Protein AF-A0A928J3Y3-F1 (afdb_monomer_lite)

Secondary structure (DSSP, 8-state):
--S-----------------------------EEEE-TTS-B-SEEETTS--EEEE-S--TT-EEEEEETT-GGG-EEEEEEB--SS----TT--PBPTT--EEGGGSEEE-GGGTT-SS--SEEEEEEEE-SS--SSS----EEEEEEEEP-SEEES-SEE-TT---EEEE-----SSSEEEEEEEE--TTPPPTTB--SEEEE--SSEEE-SB-HHHHTSS--THHHHHHHHHTS-GGGBSBPPSEEEEEEEEEEES-SSB-----EEEEEEE--SEEES-SEEETT---EEEEPTT--TTEEEEEEE--SS--TTT--SEEEEPPHHHHHHTEEEGGGSEEPTT-SS-SSPPSEEEEEEEEE-SSSSSP--EEEEEEEEEEE-PPPPPPSEEEEEES-SSS-B--EEEEEE--TTGGG-TTT---EEEEEEE-SSSB-TTB--S-EEE--SSEEEEEEPTTBBPPTT--EEEEEEEETTEE-S--EEEEPPGGGTT-----SEEEEEEEEB---B-SSTTSHHHHHHHHHHHHHHHH-TT-S-EEE-S--BSS--HHHHHHHHHHHHHHT-SS-EEE---SGGGB-TTSTTPBPS-HHHHHHHHHHHHHHHHHHTT-TTS---SSSS-EEEEETTEEEEE---SSSSSSEEE-HHHHHHHHHHTTTT-BTTBPPEEE-SSBPTTTSTTSSTTT--B-EEESHHHHHHHHHH-----TTTT-HHHHHHHHH-TT-EEEE-SS-B-TTSTTSB--SSS-S-TTSS-B-TTSPBSSTT---SEEEE--BSS-EEE-TT-SS---EEETT--EEEEEEEESSEEEEEEEETTTTEEEEEEEEEEE--TT----S------SB-TTT--BPPPPS----S-TT-SB-TTT--B---PPP-BSSTT-SBBTT-SS-B------------SS--B-TTT--B-------BSSTT-SSBTT--SSPPPPSS-S--TT---SB-TTT-PBPPPPS----SS-SS--B-TTT--B-PPPPP-BSSTT-SBBTT-SS-B---SS---B-PPEEEE---SSS--EEEEEBTTT--EEEE-PPP--S-------------------------------------------------------

Radius of gyration: 44.33 Å; chains: 1; bounding box: 114×104×156 Å

Sequence (1132 aa):
MKRLFSALLCLLMLTPLIALLPFEAAAQSTVKFTVADKNGNATTTFVYGEPIMITPLVGEGADWIGIAPKGRVSYGSVRHKRIAAGSKDSRPGGNGLGLNVPFDLRTGAAVETRFAQYADIYPGDWTIFWCKGGGVAKDYDTTSTIDITVTKGPMTVNKTEFDYGEPILITAKAKENPTYKSWYGIVPDVSGAPKYSHGTIINRTADGTEDDLRDYSDALSGTVNNNTTKWAEYFGISKKQLLCLPAGTYWLVYCEDSQTVNGGASVTHKIQIKIKAAFTTNKSVYSYGEAINVNIGAGLEVGDHIFIAPKDPDLEVTYNSIRWQTLTAANLSAGSFNIAESKTTSNYPDLWNLPPGEYSLFVTYAPDGTAPKKNHGTRVDITISGDIPDAPIGITYTLKDKTTGSAGGRVTVSIDPNEVNDVYNLPTHVILYWGDENGKLADYTYISLYKVTGATVEIDLADVMVIPEEATRLMACCYNGAGVSEGLISVNLPADRTKVPDKGDLITSFQIVSDVHSQETQTHKYNQRIAQMLADIKMVDPNSVGIFAAGDSVNDGWVEEYENLYALWEQSGLSAPFFMATGNHEWKIGDIDNSYTSDYEREKDRFITYANKFLIAGGYEENVITNGKPYYDLWVNGFHYIFLASEAPITHAYFSDAQLSWLREKLAEDRDQNRPSFILLHQQLYNVVDGAMPIQDWDGVIAGDANYAAWKSSGVWKTRGLYEGPFREILSDFPEAMLFSGHSHWDMTDRHNIYDPDNPTDINDNPRDGQGNLLYTELLPNYVFNTASVAYLVSGVNDEAGLSYSNWSSSKGYYIRVYENCIEIWGRDFSTAQWVPNAMYRIGLDLSSCDHANTADCACVCKDCGDTLTPSEDHDTNYACDTHCKNCGEAVEHAAHTGEKICSTTCKYNCGTVLSNTPAHNIATPCTDTVCPVCNEMVIPVAHTGKKACSTICIYGCEIPLIPTQNHIGLHDCSVVCKNCGEPKLPESAHSINVYCRDTACYLCGATVNPLPHVGAYACSTVCKYGCGGVVTPTSEHDYGAWESVKLPTATTSGEQKHTCAVCHKVEKETLPPISENTTDTPNANNGTQTGATDQKDGNIGLVIGIVLGAVAVLGGAGFAVYWFVIKKRKT

Structure (mmCIF, N/CA/C/O backbone):
data_AF-A0A928J3Y3-F1
#
_entry.id   AF-A0A928J3Y3-F1
#
loop_
_atom_site.group_PDB
_atom_site.id
_atom_site.type_symbol
_atom_site.label_atom_id
_atom_site.label_alt_id
_atom_site.label_comp_id
_atom_site.label_asym_id
_atom_site.label_entity_id
_atom_site.label_seq_id
_atom_site.pdbx_PDB_ins_code
_atom_site.Cartn_x
_atom_site.Cartn_y
_atom_site.Cartn_z
_atom_site.occupancy
_atom_site.B_iso_or_equiv
_atom_site.auth_seq_id
_atom_site.auth_comp_id
_atom_site.auth_asym_id
_atom_site.auth_atom_id
_atom_site.pdbx_PDB_model_num
ATOM 1 N N . MET A 1 1 ? -19.564 -64.244 50.087 1.00 32.97 1 MET A N 1
ATOM 2 C CA . MET A 1 1 ? -18.673 -64.636 48.972 1.00 32.97 1 MET A CA 1
ATOM 3 C C . MET A 1 1 ? -18.973 -63.759 47.756 1.00 32.97 1 MET A C 1
ATOM 5 O O . MET A 1 1 ? -19.897 -64.070 47.028 1.00 32.97 1 MET A O 1
ATOM 9 N N . LYS A 1 2 ? -18.321 -62.618 47.518 1.00 37.47 2 LYS A N 1
ATOM 10 C CA . LYS A 1 2 ? -17.367 -61.846 48.340 1.00 37.47 2 LYS A CA 1
ATOM 11 C C . LYS A 1 2 ? -17.946 -60.417 48.501 1.00 37.47 2 LYS A C 1
ATOM 13 O O . LYS A 1 2 ? -18.468 -59.913 47.521 1.00 37.47 2 LYS A O 1
ATOM 18 N N . ARG A 1 3 ? -17.900 -59.662 49.608 1.00 46.25 3 ARG A N 1
ATOM 19 C CA . ARG A 1 3 ? -17.717 -59.904 51.060 1.00 46.25 3 ARG A CA 1
ATOM 20 C C . ARG A 1 3 ? -17.034 -61.210 51.477 1.00 46.25 3 ARG A C 1
ATOM 22 O O . ARG A 1 3 ? -17.712 -62.235 51.601 1.00 46.25 3 ARG A O 1
ATOM 29 N N . LEU A 1 4 ? -15.713 -61.136 51.653 1.00 34.66 4 LEU A N 1
ATOM 30 C CA . LEU A 1 4 ? -14.854 -61.870 52.601 1.00 34.66 4 LEU A CA 1
ATOM 31 C C . LEU A 1 4 ? -13.410 -61.346 52.406 1.00 34.66 4 LEU A C 1
ATOM 33 O O . LEU A 1 4 ? -12.969 -61.417 51.268 1.00 34.66 4 LEU A O 1
ATOM 37 N N . PHE A 1 5 ? -12.741 -60.886 53.480 1.00 32.59 5 PHE A N 1
ATOM 38 C CA . PHE A 1 5 ? -11.272 -60.848 53.726 1.00 32.59 5 PHE A CA 1
ATOM 39 C C . PHE A 1 5 ? -10.331 -60.195 52.667 1.00 32.59 5 PHE A C 1
ATOM 41 O O . PHE A 1 5 ? -10.496 -60.382 51.471 1.00 32.59 5 PHE A O 1
ATOM 48 N N . SER A 1 6 ? -9.294 -59.415 53.004 1.00 33.12 6 SER A N 1
ATOM 49 C CA . SER A 1 6 ? -8.648 -59.050 54.287 1.00 33.12 6 SER A CA 1
ATOM 50 C C . SER A 1 6 ? -8.252 -57.555 54.248 1.00 33.12 6 SER A C 1
ATOM 52 O O . SER A 1 6 ? -8.064 -57.026 53.161 1.00 33.12 6 SER A O 1
ATOM 54 N N . ALA A 1 7 ? -8.111 -56.778 55.329 1.00 38.84 7 ALA A N 1
ATOM 55 C CA . ALA A 1 7 ? -8.121 -57.055 56.774 1.00 38.84 7 ALA A CA 1
ATOM 56 C C . ALA A 1 7 ? -6.951 -57.901 57.328 1.00 38.84 7 ALA A C 1
ATOM 58 O O . ALA A 1 7 ? -7.186 -58.852 58.061 1.00 38.84 7 ALA A O 1
ATOM 59 N N . LEU A 1 8 ? -5.721 -57.569 56.915 1.00 31.78 8 LEU A N 1
ATOM 60 C CA . LEU A 1 8 ? -4.376 -57.818 57.494 1.00 31.78 8 LEU A CA 1
ATOM 61 C C . LEU A 1 8 ? -3.388 -57.253 56.438 1.00 31.78 8 LEU A C 1
ATOM 63 O O . LEU A 1 8 ? -3.712 -57.315 55.255 1.00 31.78 8 LEU A O 1
ATOM 67 N N . LEU A 1 9 ? -2.232 -56.645 56.719 1.00 32.09 9 LEU A N 1
ATOM 68 C CA . LEU A 1 9 ? -1.318 -56.646 57.873 1.00 32.09 9 LEU A CA 1
ATOM 69 C C . LEU A 1 9 ? -0.880 -55.169 58.092 1.00 32.09 9 LEU A C 1
ATOM 71 O O . LEU A 1 9 ? -0.554 -54.492 57.125 1.00 32.09 9 LEU A O 1
ATOM 75 N N . CYS A 1 10 ? -1.070 -54.529 59.248 1.00 30.53 10 CYS A N 1
ATOM 76 C CA . CYS A 1 10 ? -0.215 -54.586 60.446 1.00 30.53 10 CYS A CA 1
ATOM 77 C C . CYS A 1 10 ? 1.279 -54.288 60.196 1.00 30.53 10 CYS A C 1
ATOM 79 O O . CYS A 1 10 ? 1.978 -55.142 59.670 1.00 30.53 10 CYS A O 1
ATOM 81 N N . LEU A 1 11 ? 1.749 -53.122 60.664 1.00 26.41 11 LEU A N 1
ATOM 82 C CA . LEU A 1 11 ? 2.808 -52.868 61.676 1.00 26.41 11 LEU A CA 1
ATOM 83 C C . LEU A 1 11 ? 2.704 -51.341 62.011 1.00 26.41 11 LEU A C 1
ATOM 85 O O . LEU A 1 11 ? 2.375 -50.564 61.123 1.00 26.41 11 LEU A O 1
ATOM 89 N N . LEU A 1 12 ? 2.666 -50.855 63.266 1.00 31.91 12 LEU A N 1
ATOM 90 C CA . LEU A 1 12 ? 3.747 -50.737 64.273 1.00 31.91 12 LEU A CA 1
ATOM 91 C C . LEU A 1 12 ? 4.939 -49.902 63.747 1.00 31.91 12 LEU A C 1
ATOM 93 O O . LEU A 1 12 ? 5.508 -50.277 62.733 1.00 31.91 12 LEU A O 1
ATOM 97 N N . MET A 1 13 ? 5.407 -48.806 64.369 1.00 30.36 13 MET A N 1
ATOM 98 C CA . MET A 1 13 ? 5.067 -48.090 65.630 1.00 30.36 13 MET A CA 1
ATOM 99 C C . MET A 1 13 ? 5.256 -46.551 65.401 1.00 30.36 13 MET A C 1
ATOM 101 O O . MET A 1 13 ? 5.516 -46.172 64.266 1.00 30.36 13 MET A O 1
ATOM 105 N N . LEU A 1 14 ? 5.156 -45.577 66.328 1.00 29.78 14 LEU A N 1
ATOM 106 C CA . LEU A 1 14 ? 5.019 -45.503 67.800 1.00 29.78 14 LEU A CA 1
ATOM 107 C C . LEU A 1 14 ? 4.028 -44.384 68.216 1.00 29.78 14 LEU A C 1
ATOM 109 O O . LEU A 1 14 ? 3.810 -43.428 67.481 1.00 29.78 14 LEU A O 1
ATOM 113 N N . THR A 1 15 ? 3.581 -44.427 69.476 1.00 40.28 15 THR A N 1
ATOM 114 C CA . THR A 1 15 ? 3.462 -43.236 70.353 1.00 40.28 15 THR A CA 1
ATOM 115 C C . THR A 1 15 ? 4.453 -43.390 71.513 1.00 40.28 15 THR A C 1
ATOM 117 O O . THR A 1 15 ? 4.740 -44.536 71.874 1.00 40.28 15 THR A O 1
ATOM 120 N N . PRO A 1 16 ? 4.930 -42.305 72.151 1.00 46.09 16 PRO A N 1
ATOM 121 C CA . PRO A 1 16 ? 4.610 -42.175 73.585 1.00 46.09 16 PRO A CA 1
ATOM 122 C C . PRO A 1 16 ? 4.468 -40.736 74.146 1.00 46.09 16 PRO A C 1
ATOM 124 O O . PRO A 1 16 ? 5.203 -39.846 73.748 1.00 46.09 16 PRO A O 1
ATOM 127 N N . LEU A 1 17 ? 3.606 -40.615 75.173 1.00 35.31 17 LEU A N 1
ATOM 128 C CA . LEU A 1 17 ? 3.596 -39.670 76.323 1.00 35.31 17 LEU A CA 1
ATOM 129 C C . LEU A 1 17 ? 3.557 -38.134 76.038 1.00 35.31 17 LEU A C 1
ATOM 131 O O . LEU A 1 17 ? 4.383 -37.609 75.310 1.00 35.31 17 LEU A O 1
ATOM 135 N N . ILE A 1 18 ? 2.560 -37.353 76.508 1.00 36.44 18 ILE A N 1
ATOM 136 C CA . ILE A 1 18 ? 2.183 -36.986 77.912 1.00 36.44 18 ILE A CA 1
ATOM 137 C C . ILE A 1 18 ? 3.250 -36.049 78.526 1.00 36.44 18 ILE A C 1
ATOM 139 O O . ILE A 1 18 ? 4.414 -36.423 78.559 1.00 36.44 18 ILE A O 1
ATOM 143 N N . ALA A 1 19 ? 2.962 -34.819 78.989 1.00 31.48 19 ALA A N 1
ATOM 144 C CA . ALA A 1 19 ? 1.965 -34.355 79.986 1.00 31.48 19 ALA A CA 1
ATOM 145 C C . ALA A 1 19 ? 1.705 -32.813 79.851 1.00 31.48 19 ALA A C 1
ATOM 147 O O . ALA A 1 19 ? 2.399 -32.184 79.062 1.00 31.48 19 ALA A O 1
ATOM 148 N N . LEU A 1 20 ? 0.797 -32.096 80.551 1.00 31.33 20 LEU A N 1
ATOM 149 C CA . LEU A 1 20 ? -0.175 -32.377 81.637 1.00 31.33 20 LEU A CA 1
ATOM 150 C C . LEU A 1 20 ? -1.353 -31.343 81.617 1.00 31.33 20 LEU A C 1
ATOM 152 O O . LEU A 1 20 ? -1.390 -30.456 80.773 1.00 31.33 20 LEU A O 1
ATOM 156 N N . LEU A 1 21 ? -2.312 -31.487 82.542 1.00 35.94 21 LEU A N 1
ATOM 157 C CA . LEU A 1 21 ? -3.570 -30.716 82.752 1.00 35.94 21 LEU A CA 1
ATOM 158 C C . LEU A 1 21 ? -3.351 -29.432 83.624 1.00 35.94 21 LEU A C 1
ATOM 160 O O . LEU A 1 21 ? -2.241 -29.329 84.151 1.00 35.94 21 LEU A O 1
ATOM 164 N N . PRO A 1 22 ? -4.325 -28.492 83.862 1.00 47.50 22 PRO A N 1
ATOM 165 C CA . PRO A 1 22 ? -5.793 -28.679 83.875 1.00 47.50 22 PRO A CA 1
ATOM 166 C C . PRO A 1 22 ? -6.716 -27.513 83.389 1.00 47.50 22 PRO A C 1
ATOM 168 O O . PRO A 1 22 ? -6.290 -26.544 82.774 1.00 47.50 22 PRO A O 1
ATOM 171 N N . PHE A 1 23 ? -8.015 -27.688 83.679 1.00 33.81 23 PHE A N 1
ATOM 172 C CA . PHE A 1 23 ? -9.190 -26.807 83.526 1.00 33.81 23 PHE A CA 1
ATOM 173 C C . PHE A 1 23 ? -9.047 -25.362 84.052 1.00 33.81 23 PHE A C 1
ATOM 175 O O . PHE A 1 23 ? -8.507 -25.169 85.135 1.00 33.81 23 PHE A O 1
ATOM 182 N N . GLU A 1 24 ? -9.748 -24.409 83.416 1.00 30.59 24 GLU A N 1
ATOM 183 C CA . GLU A 1 24 ? -11.031 -23.883 83.942 1.00 30.59 24 GLU A CA 1
ATOM 184 C C . GLU A 1 24 ? -11.889 -23.227 82.835 1.00 30.59 24 GLU A C 1
ATOM 186 O O . GLU A 1 24 ? -11.471 -23.195 81.677 1.00 30.59 24 GLU A O 1
ATOM 191 N N . ALA A 1 25 ? -13.130 -22.821 83.142 1.00 35.59 25 ALA A N 1
ATOM 192 C CA . ALA A 1 25 ? -14.163 -22.529 82.138 1.00 35.59 25 ALA A CA 1
ATOM 193 C C . ALA A 1 25 ? -14.814 -21.140 82.279 1.00 35.59 25 ALA A C 1
ATOM 195 O O . ALA A 1 25 ? -15.161 -20.711 83.377 1.00 35.59 25 ALA A O 1
ATOM 196 N N . ALA A 1 26 ? -15.091 -20.497 81.141 1.00 27.92 26 ALA A N 1
ATOM 197 C CA . ALA A 1 26 ? -15.987 -19.346 81.024 1.00 27.92 26 ALA A CA 1
ATOM 198 C C . ALA A 1 26 ? -16.687 -19.365 79.653 1.00 27.92 26 ALA A C 1
ATOM 200 O O . ALA A 1 26 ? -16.089 -19.764 78.655 1.00 27.92 26 ALA A O 1
ATOM 201 N N . ALA A 1 27 ? -17.952 -18.941 79.595 1.00 43.56 27 ALA A N 1
ATOM 202 C CA . ALA A 1 27 ? -18.722 -18.877 78.354 1.00 43.56 27 ALA A CA 1
ATOM 203 C C . ALA A 1 27 ? -18.826 -17.432 77.847 1.00 43.56 27 ALA A C 1
ATOM 205 O O . ALA A 1 27 ? -19.405 -16.591 78.532 1.00 43.56 27 ALA A O 1
ATOM 206 N N . GLN A 1 28 ? -18.332 -17.158 76.635 1.00 31.28 28 GLN A N 1
ATOM 207 C CA . GLN A 1 28 ? -18.607 -15.915 75.904 1.00 31.28 28 GLN A CA 1
ATOM 208 C C . GLN A 1 28 ? -18.465 -16.110 74.382 1.00 31.28 28 GLN A C 1
ATOM 210 O O . GLN A 1 28 ? -17.497 -16.700 73.915 1.00 31.28 28 GLN A O 1
ATOM 215 N N . SER A 1 29 ? -19.468 -15.625 73.639 1.00 39.84 29 SER A N 1
ATOM 216 C CA . SER A 1 29 ? -19.492 -15.339 72.188 1.00 39.84 29 SER A CA 1
ATOM 217 C C . SER A 1 29 ? -18.656 -16.225 71.242 1.00 39.84 29 SER A C 1
ATOM 219 O O . SER A 1 29 ? -17.479 -15.964 70.999 1.00 39.84 29 SER A O 1
ATOM 221 N N . THR A 1 30 ? -19.308 -17.176 70.562 1.00 55.41 30 THR A N 1
ATOM 222 C CA . THR A 1 30 ? -18.744 -17.859 69.384 1.00 55.41 30 THR A CA 1
ATOM 223 C C . THR A 1 30 ? -18.608 -16.893 68.203 1.00 55.41 30 THR A C 1
ATOM 225 O O . THR A 1 30 ? -19.572 -16.650 67.473 1.00 55.41 30 THR A O 1
ATOM 228 N N . VAL A 1 31 ? -17.411 -16.347 68.007 1.00 66.75 31 VAL A N 1
ATOM 229 C CA . VAL A 1 31 ? -17.061 -15.517 66.847 1.00 66.75 31 VAL A CA 1
ATOM 230 C C . VAL A 1 31 ? -17.029 -16.389 65.583 1.00 66.75 31 VAL A C 1
ATOM 232 O O . VAL A 1 31 ? -16.233 -17.319 65.487 1.00 66.75 31 VAL A O 1
ATOM 235 N N . LYS A 1 32 ? -17.906 -16.106 64.610 1.00 79.31 32 LYS A N 1
ATOM 236 C CA . LYS A 1 32 ? -18.075 -16.933 63.395 1.00 79.31 32 LYS A CA 1
ATOM 237 C C . LYS A 1 32 ? -17.040 -16.704 62.283 1.00 79.31 32 LYS A C 1
ATOM 239 O O . LYS A 1 32 ? -17.008 -17.472 61.322 1.00 79.31 32 LYS A O 1
ATOM 244 N N . PHE A 1 33 ? -16.214 -15.664 62.380 1.00 86.25 33 PHE A N 1
ATOM 245 C CA . PHE A 1 33 ? -15.235 -15.280 61.359 1.00 86.25 33 PHE A CA 1
ATOM 246 C C . PHE A 1 33 ? -14.000 -14.627 61.994 1.00 86.25 33 PHE A C 1
ATOM 248 O O . PHE A 1 33 ? -14.145 -13.871 62.951 1.00 86.25 33 PHE A O 1
ATOM 255 N N . THR A 1 34 ? -12.799 -14.876 61.466 1.00 89.31 34 THR A N 1
ATOM 256 C CA . THR A 1 34 ? -11.608 -14.085 61.836 1.00 89.31 34 THR A CA 1
ATOM 257 C C . THR A 1 34 ? -11.412 -12.897 60.899 1.00 89.31 34 THR A C 1
ATOM 259 O O . THR A 1 34 ? -11.923 -12.881 59.776 1.00 89.31 34 THR A O 1
ATOM 262 N N . VAL A 1 35 ? -10.657 -11.910 61.385 1.00 89.81 35 VAL A N 1
ATOM 263 C CA . VAL A 1 35 ? -10.264 -10.683 60.684 1.00 89.81 35 VAL A CA 1
ATOM 264 C C . VAL A 1 35 ? -8.741 -10.559 60.783 1.00 89.81 35 VAL A C 1
ATOM 266 O O . VAL A 1 35 ? -8.188 -10.687 61.878 1.00 89.81 35 VAL A O 1
ATOM 269 N N . ALA A 1 36 ? -8.067 -10.364 59.651 1.00 89.00 36 ALA A N 1
ATOM 270 C CA . ALA A 1 36 ? -6.611 -10.363 59.541 1.00 89.00 36 ALA A CA 1
ATOM 271 C C . ALA A 1 36 ? -6.096 -9.403 58.453 1.00 89.00 36 ALA A C 1
ATOM 273 O O . ALA A 1 36 ? -6.847 -8.988 57.569 1.00 89.00 36 ALA A O 1
ATOM 274 N N . ASP A 1 37 ? -4.806 -9.068 58.515 1.00 83.81 37 ASP A N 1
ATOM 275 C CA . ASP A 1 37 ? -4.095 -8.332 57.464 1.00 83.81 37 ASP A CA 1
ATOM 276 C C . ASP A 1 37 ? -3.830 -9.204 56.214 1.00 83.81 37 ASP A C 1
ATOM 278 O O . ASP A 1 37 ? -4.110 -10.407 56.188 1.00 83.81 37 ASP A O 1
ATOM 282 N N . LYS A 1 38 ? -3.228 -8.609 55.172 1.00 77.69 38 LYS A N 1
ATOM 283 C CA . LYS A 1 38 ? -2.804 -9.318 53.947 1.00 77.69 38 LYS A CA 1
ATOM 284 C C . LYS A 1 38 ? -1.804 -10.466 54.168 1.00 77.69 38 LYS A C 1
ATOM 286 O O . LYS A 1 38 ? -1.609 -11.267 53.260 1.00 77.69 38 LYS A O 1
ATOM 291 N N . ASN A 1 39 ? -1.180 -10.549 55.344 1.00 80.12 39 ASN A N 1
ATOM 292 C CA . ASN A 1 39 ? -0.195 -11.566 55.712 1.00 80.12 39 ASN A CA 1
ATOM 293 C C . ASN A 1 39 ? -0.802 -12.685 56.588 1.00 80.12 39 ASN A C 1
ATOM 295 O O . ASN A 1 39 ? -0.112 -13.652 56.905 1.00 80.12 39 ASN A O 1
ATOM 299 N N . GLY A 1 40 ? -2.074 -12.563 56.993 1.00 78.75 40 GLY A N 1
ATOM 300 C CA . GLY A 1 40 ? -2.756 -13.495 57.896 1.00 78.75 40 GLY A CA 1
ATOM 301 C C . GLY A 1 40 ? -2.606 -13.182 59.392 1.00 78.75 40 GLY A C 1
ATOM 302 O O . GLY A 1 40 ? -3.074 -13.965 60.219 1.00 78.75 40 GLY A O 1
ATOM 303 N N . ASN A 1 41 ? -2.005 -12.047 59.768 1.00 86.00 41 ASN A N 1
ATOM 304 C CA . ASN A 1 41 ? -1.923 -11.611 61.163 1.00 86.00 41 ASN A CA 1
ATOM 305 C C . ASN A 1 41 ? -3.282 -11.075 61.627 1.00 86.00 41 ASN A C 1
ATOM 307 O O . ASN A 1 41 ? -3.835 -10.166 61.007 1.00 86.00 41 ASN A O 1
ATOM 311 N N . ALA A 1 42 ? -3.806 -11.580 62.745 1.00 86.00 42 ALA A N 1
ATOM 312 C CA . ALA A 1 42 ? -5.043 -11.063 63.329 1.00 86.00 42 ALA A CA 1
ATOM 313 C C . ALA A 1 42 ? -4.880 -9.592 63.763 1.00 86.00 42 ALA A C 1
ATOM 315 O O . ALA A 1 42 ? -4.006 -9.271 64.568 1.00 86.00 42 ALA A O 1
ATOM 316 N N . THR A 1 43 ? -5.734 -8.704 63.248 1.00 88.75 43 THR A N 1
ATOM 317 C CA . THR A 1 43 ? -5.723 -7.267 63.562 1.00 88.75 43 THR A CA 1
ATOM 318 C C . THR A 1 43 ? -7.133 -6.681 63.510 1.00 88.75 43 THR A C 1
ATOM 320 O O . THR A 1 43 ? -7.979 -7.130 62.738 1.00 88.75 43 THR A O 1
ATOM 323 N N . THR A 1 44 ? -7.378 -5.650 64.320 1.00 89.62 44 THR A N 1
ATOM 324 C CA . THR A 1 44 ? -8.561 -4.776 64.232 1.00 89.62 44 THR A CA 1
ATOM 325 C C . THR A 1 44 ? -8.220 -3.385 63.692 1.00 89.62 44 THR A C 1
ATOM 327 O O . THR A 1 44 ? -9.105 -2.542 63.575 1.00 89.62 44 THR A O 1
ATOM 330 N N . THR A 1 45 ? -6.959 -3.128 63.338 1.00 88.50 45 THR A N 1
ATOM 331 C CA . THR A 1 45 ? -6.513 -1.860 62.749 1.00 88.50 45 THR A CA 1
ATOM 332 C C . THR A 1 45 ? -5.988 -2.111 61.342 1.00 88.50 45 THR A C 1
ATOM 334 O O . THR A 1 45 ? -5.084 -2.926 61.149 1.00 88.50 45 THR A O 1
ATOM 337 N N . PHE A 1 46 ? -6.552 -1.391 60.376 1.00 85.12 46 PHE A N 1
ATOM 338 C CA . PHE A 1 46 ? -6.249 -1.496 58.949 1.00 85.12 46 PHE A CA 1
ATOM 339 C C . PHE A 1 46 ? -5.825 -0.142 58.393 1.00 85.12 46 PHE A C 1
ATOM 341 O O . PHE A 1 46 ? -6.190 0.895 58.938 1.00 85.12 46 PHE A O 1
ATOM 348 N N . VAL A 1 47 ? -5.088 -0.143 57.286 1.00 80.62 47 VAL A N 1
ATOM 349 C CA . VAL A 1 47 ? -4.695 1.079 56.575 1.00 80.62 47 VAL A CA 1
ATOM 350 C C . VAL A 1 47 ? -5.570 1.224 55.331 1.00 80.62 47 VAL A C 1
ATOM 352 O O . VAL A 1 47 ? -5.729 0.261 54.585 1.00 80.62 47 VAL A O 1
ATOM 355 N N . TYR A 1 48 ? -6.147 2.401 55.083 1.00 80.31 48 TYR A N 1
ATOM 356 C CA . TYR A 1 48 ? -7.015 2.629 53.919 1.00 80.31 48 TYR A CA 1
ATOM 357 C C . TYR A 1 48 ? -6.316 2.281 52.595 1.00 80.31 48 TYR A C 1
ATOM 359 O O . TYR A 1 48 ? -5.320 2.909 52.242 1.00 80.31 48 TYR A O 1
ATOM 367 N N . GLY A 1 49 ? -6.835 1.281 51.875 1.00 68.44 49 GLY A N 1
ATOM 368 C CA . GLY A 1 49 ? -6.237 0.710 50.658 1.00 68.44 49 GLY A CA 1
ATOM 369 C C . GLY A 1 49 ? -5.733 -0.733 50.816 1.00 68.44 49 GLY A C 1
ATOM 370 O O . GLY A 1 49 ? -5.688 -1.479 49.834 1.00 68.44 49 GLY A O 1
ATOM 371 N N . GLU A 1 50 ? -5.444 -1.172 52.043 1.00 77.69 50 GLU A N 1
ATOM 372 C CA . GLU A 1 50 ? -5.005 -2.542 52.325 1.00 77.69 50 GLU A CA 1
ATOM 373 C C . GLU A 1 50 ? -6.162 -3.560 52.320 1.00 77.69 50 GLU A C 1
ATOM 375 O O . GLU A 1 50 ? -7.300 -3.204 52.643 1.00 77.69 50 GLU A O 1
ATOM 380 N N . PRO A 1 51 ? -5.897 -4.838 51.978 1.00 79.38 51 PRO A N 1
ATOM 381 C CA . PRO A 1 51 ? -6.884 -5.906 52.080 1.00 79.38 51 PRO A CA 1
ATOM 382 C C . PRO A 1 51 ? -7.374 -6.142 53.510 1.00 79.38 51 PRO A C 1
ATOM 384 O O . PRO A 1 51 ? -6.574 -6.264 54.440 1.00 79.38 51 PRO A O 1
ATOM 387 N N . ILE A 1 52 ? -8.691 -6.286 53.666 1.00 88.50 52 ILE A N 1
ATOM 388 C CA . ILE A 1 52 ? -9.325 -6.660 54.934 1.00 88.50 52 ILE A CA 1
ATOM 389 C C . ILE A 1 52 ? -9.658 -8.147 54.840 1.00 88.50 52 ILE A C 1
ATOM 391 O O . ILE A 1 52 ? -10.720 -8.519 54.334 1.00 88.50 52 ILE A O 1
ATOM 395 N N . MET A 1 53 ? -8.723 -9.004 55.261 1.00 88.38 53 MET A N 1
ATOM 396 C CA . MET A 1 53 ? -8.830 -10.449 55.061 1.00 88.38 53 MET A CA 1
ATOM 397 C C . MET A 1 53 ? -9.766 -11.071 56.097 1.00 88.38 53 MET A C 1
ATOM 399 O O . MET A 1 53 ? -9.498 -11.065 57.298 1.00 88.38 53 MET A O 1
ATOM 403 N N . ILE A 1 54 ? -10.869 -11.637 55.620 1.00 89.00 54 ILE A N 1
ATOM 404 C CA . ILE A 1 54 ? -11.895 -12.287 56.433 1.00 89.00 54 ILE A CA 1
ATOM 405 C C . ILE A 1 54 ? -11.873 -13.783 56.171 1.00 89.00 54 ILE A C 1
ATOM 407 O O . ILE A 1 54 ? -11.914 -14.199 55.016 1.00 89.00 54 ILE A O 1
ATOM 411 N N . THR A 1 55 ? -11.892 -14.595 57.228 1.00 87.12 55 THR A N 1
ATOM 412 C CA . THR A 1 55 ? -12.032 -16.055 57.101 1.00 87.12 55 THR A CA 1
ATOM 413 C C . THR A 1 55 ? -13.333 -16.513 57.768 1.00 87.12 55 THR A C 1
ATOM 415 O O . THR A 1 55 ? -13.418 -16.471 58.998 1.00 87.12 55 THR A O 1
ATOM 418 N N . PRO A 1 56 ? -14.359 -16.959 57.015 1.00 84.19 56 PRO A N 1
ATOM 419 C CA . PRO A 1 56 ? -15.569 -17.550 57.591 1.00 84.19 56 PRO A CA 1
ATOM 420 C C . PRO A 1 56 ? -15.239 -18.908 58.226 1.00 84.19 56 PRO A C 1
ATOM 422 O O . PRO A 1 56 ? -14.788 -19.812 57.527 1.00 84.19 56 PRO A O 1
ATOM 425 N N . LEU A 1 57 ? -15.465 -19.079 59.530 1.00 80.44 57 LEU A N 1
ATOM 426 C CA . LEU A 1 57 ? -15.110 -20.313 60.251 1.00 80.44 57 LEU A CA 1
ATOM 427 C C . LEU A 1 57 ? -16.247 -21.344 60.231 1.00 80.44 57 LEU A C 1
ATOM 429 O O . LEU A 1 57 ? -16.010 -22.538 60.056 1.00 80.44 57 LEU A O 1
ATOM 433 N N . VAL A 1 58 ? -17.490 -20.882 60.405 1.00 71.56 58 VAL A N 1
ATOM 434 C CA . VAL A 1 58 ? -18.707 -21.710 60.470 1.00 71.56 58 VAL A CA 1
ATOM 435 C C . VAL A 1 58 ? -19.877 -20.963 59.835 1.00 71.56 58 VAL A C 1
ATOM 437 O O . VAL A 1 58 ? -20.117 -19.818 60.198 1.00 71.56 58 VAL A O 1
ATOM 440 N N . GLY A 1 59 ? -20.625 -21.583 58.919 1.00 67.25 59 GLY A N 1
ATOM 441 C CA . GLY A 1 59 ? -21.752 -20.917 58.256 1.00 67.25 59 GLY A CA 1
ATOM 442 C C . GLY A 1 59 ? -22.599 -21.822 57.365 1.00 67.25 59 GLY A C 1
ATOM 443 O O . GLY A 1 59 ? -22.126 -22.842 56.861 1.00 67.25 59 GLY A O 1
ATOM 444 N N . GLU A 1 60 ? -23.858 -21.432 57.174 1.00 64.50 60 GLU A N 1
ATOM 445 C CA . GLU A 1 60 ? -24.813 -22.096 56.280 1.00 64.50 60 GLU A CA 1
ATOM 446 C C . GLU A 1 60 ? -24.815 -21.421 54.892 1.00 64.50 60 GLU A C 1
ATOM 448 O O . GLU A 1 60 ? -24.456 -20.255 54.752 1.00 64.50 60 GLU A O 1
ATOM 453 N N . GLY A 1 61 ? -25.247 -22.124 53.836 1.00 59.88 61 GLY A N 1
ATOM 454 C CA . GLY A 1 61 ? -25.172 -21.639 52.440 1.00 59.88 61 GLY A CA 1
ATOM 455 C C . GLY A 1 61 ? -26.083 -20.456 52.076 1.00 59.88 61 GLY A C 1
ATOM 456 O O . GLY A 1 61 ? -26.222 -20.117 50.899 1.00 59.88 61 GLY A O 1
ATOM 457 N N . ALA A 1 62 ? -26.733 -19.850 53.067 1.00 63.03 62 ALA A N 1
ATOM 458 C CA . ALA A 1 62 ? -27.536 -18.640 52.948 1.00 63.03 62 ALA A CA 1
ATOM 459 C C . ALA A 1 62 ? -26.951 -17.461 53.756 1.00 63.03 62 ALA A C 1
ATOM 461 O O . ALA A 1 62 ? -27.460 -16.351 53.637 1.00 63.03 62 ALA A O 1
ATOM 462 N N . ASP A 1 63 ? -25.902 -17.690 54.550 1.00 77.38 63 ASP A N 1
ATOM 463 C CA . ASP A 1 63 ? -25.293 -16.685 55.423 1.00 77.38 63 ASP A CA 1
ATOM 464 C C . ASP A 1 63 ? -24.368 -15.738 54.648 1.00 77.38 63 ASP A C 1
ATOM 466 O O . ASP A 1 63 ? -23.866 -16.060 53.563 1.00 77.38 63 ASP A O 1
ATOM 470 N N . TRP A 1 64 ? -24.112 -14.559 55.216 1.00 79.31 64 TRP A N 1
ATOM 471 C CA . TRP A 1 64 ? -23.211 -13.574 54.622 1.00 79.31 64 TRP A CA 1
ATOM 472 C C . TRP A 1 64 ? -22.482 -12.728 55.672 1.00 79.31 64 TRP A C 1
ATOM 474 O O . TRP A 1 64 ? -22.957 -12.541 56.793 1.00 79.31 64 TRP A O 1
ATOM 484 N N . ILE A 1 65 ? -21.310 -12.214 55.292 1.00 84.25 65 ILE A N 1
ATOM 485 C CA . ILE A 1 65 ? -20.517 -11.269 56.092 1.00 84.25 65 ILE A CA 1
ATOM 486 C C . ILE A 1 65 ? -20.531 -9.922 55.384 1.00 84.25 65 ILE A C 1
ATOM 488 O O . ILE A 1 65 ? -20.319 -9.870 54.170 1.00 84.25 65 ILE A O 1
ATOM 492 N N . GLY A 1 66 ? -20.751 -8.843 56.130 1.00 84.25 66 GLY A N 1
ATOM 493 C CA . GLY A 1 66 ? -20.677 -7.478 55.617 1.00 84.25 66 GLY A CA 1
ATOM 494 C C . GLY A 1 66 ? -20.014 -6.512 56.589 1.00 84.25 66 GLY A C 1
ATOM 495 O O . GLY A 1 66 ? -19.663 -6.876 57.709 1.00 84.25 66 GLY A O 1
ATOM 496 N N . ILE A 1 67 ? -19.838 -5.270 56.143 1.00 88.25 67 ILE A N 1
ATOM 497 C CA . ILE A 1 67 ? -19.271 -4.178 56.942 1.00 88.25 67 ILE A CA 1
ATOM 498 C C . ILE A 1 67 ? -20.113 -2.908 56.817 1.00 88.25 67 ILE A C 1
ATOM 500 O O . ILE A 1 67 ? -20.606 -2.580 55.736 1.00 88.25 67 ILE A O 1
ATOM 504 N N . ALA A 1 68 ? -20.277 -2.190 57.925 1.00 86.06 68 ALA A N 1
ATOM 505 C CA . ALA A 1 68 ? -20.957 -0.898 57.998 1.00 86.06 68 ALA A CA 1
ATOM 506 C C . ALA A 1 68 ? -20.158 0.075 58.881 1.00 86.06 68 ALA A C 1
ATOM 508 O O . ALA A 1 68 ? -19.348 -0.383 59.691 1.00 86.06 68 ALA A O 1
ATOM 509 N N . PRO A 1 69 ? -20.376 1.400 58.781 1.00 86.75 69 PRO A N 1
ATOM 510 C CA . PRO A 1 69 ? -19.815 2.352 59.737 1.00 86.75 69 PRO A CA 1
ATOM 511 C C . PRO A 1 69 ? -20.194 1.966 61.174 1.00 86.75 69 PRO A C 1
ATOM 513 O O . PRO A 1 69 ? -21.288 1.436 61.409 1.00 86.75 69 PRO A O 1
ATOM 516 N N . LYS A 1 70 ? -19.309 2.214 62.143 1.00 87.44 70 LYS A N 1
ATOM 517 C CA . LYS A 1 70 ? -19.494 1.743 63.523 1.00 87.44 70 LYS A CA 1
ATOM 518 C C . LYS A 1 70 ? -20.832 2.201 64.114 1.00 87.44 70 LYS A C 1
ATOM 520 O O . LYS A 1 70 ? -21.220 3.365 64.019 1.00 87.44 70 LYS A O 1
ATOM 525 N N . GLY A 1 71 ? -21.575 1.251 64.686 1.00 81.38 71 GLY A N 1
ATOM 526 C CA . GLY A 1 71 ? -22.930 1.482 65.207 1.00 81.38 71 GLY A CA 1
ATOM 527 C C . GLY A 1 71 ? -24.036 1.653 64.148 1.00 81.38 71 GLY A C 1
ATOM 528 O O . GLY A 1 71 ? -25.166 1.976 64.510 1.00 81.38 71 GLY A O 1
ATOM 529 N N . ARG A 1 72 ? -23.757 1.435 62.852 1.00 80.31 72 ARG A N 1
ATOM 530 C CA . ARG A 1 72 ? -24.740 1.538 61.749 1.00 80.31 72 ARG A CA 1
ATOM 531 C C . ARG A 1 72 ? -25.091 0.202 61.075 1.00 80.31 72 ARG A C 1
ATOM 533 O O . ARG A 1 72 ? -25.749 0.209 60.041 1.00 80.31 72 ARG A O 1
ATOM 540 N N . VAL A 1 73 ? -24.722 -0.934 61.670 1.00 75.31 73 VAL A N 1
ATOM 541 C CA . VAL A 1 73 ? -24.988 -2.295 61.146 1.00 75.31 73 VAL A CA 1
ATOM 542 C C . VAL A 1 73 ? -26.461 -2.526 60.766 1.00 75.31 73 VAL A C 1
ATOM 544 O O . VAL A 1 73 ? -26.754 -3.114 59.730 1.00 75.31 73 VAL A O 1
ATOM 547 N N . SER A 1 74 ? -27.405 -1.991 61.545 1.00 68.50 74 SER A N 1
ATOM 548 C CA . SER A 1 74 ? -28.851 -2.106 61.293 1.00 68.50 74 SER A CA 1
ATOM 549 C C . SER A 1 74 ? -29.364 -1.360 60.048 1.00 68.50 74 SER A C 1
ATOM 551 O O . SER A 1 74 ? -30.543 -1.476 59.718 1.00 68.50 74 SER A O 1
ATOM 553 N N . TYR A 1 75 ? -28.514 -0.598 59.350 1.00 65.75 75 TYR A N 1
ATOM 554 C CA . TYR A 1 75 ? -28.884 0.179 58.161 1.00 65.75 75 TYR A CA 1
ATOM 555 C C . TYR A 1 75 ? -28.487 -0.489 56.829 1.00 65.75 75 TYR A C 1
ATOM 557 O O . TYR A 1 75 ? -28.925 -0.012 55.783 1.00 65.75 75 TYR A O 1
ATOM 565 N N . GLY A 1 76 ? -27.685 -1.565 56.843 1.00 71.56 76 GLY A N 1
ATOM 566 C CA . GLY A 1 76 ? -27.154 -2.213 55.632 1.00 71.56 76 GLY A CA 1
ATOM 567 C C . GLY A 1 76 ? -25.659 -2.538 55.724 1.00 71.56 76 GLY A C 1
ATOM 568 O O . GLY A 1 76 ? -25.075 -2.499 56.804 1.00 71.56 76 GLY A O 1
ATOM 569 N N . SER A 1 77 ? -25.028 -2.817 54.581 1.00 77.00 77 SER A N 1
ATOM 570 C CA . SER A 1 77 ? -23.587 -3.093 54.464 1.00 77.00 77 SER A CA 1
ATOM 571 C C . SER A 1 77 ? -22.983 -2.379 53.253 1.00 77.00 77 SER A C 1
ATOM 573 O O . SER A 1 77 ? -23.449 -2.601 52.139 1.00 77.00 77 SER A O 1
ATOM 575 N N . VAL A 1 78 ? -21.905 -1.613 53.442 1.00 77.75 78 VAL A N 1
ATOM 576 C CA . VAL A 1 78 ? -21.171 -0.946 52.347 1.00 77.75 78 VAL A CA 1
ATOM 577 C C . VAL A 1 78 ? -20.521 -1.969 51.409 1.00 77.75 78 VAL A C 1
ATOM 579 O O . VAL A 1 78 ? -20.567 -1.812 50.193 1.00 77.75 78 VAL A O 1
ATOM 582 N N . ARG A 1 79 ? -19.983 -3.063 51.963 1.00 81.81 79 ARG A N 1
ATOM 583 C CA . ARG A 1 79 ? -19.514 -4.244 51.217 1.00 81.81 79 ARG A CA 1
ATOM 584 C C . ARG A 1 79 ? -19.967 -5.521 51.919 1.00 81.81 79 ARG A C 1
ATOM 586 O O . ARG A 1 79 ? -19.992 -5.556 53.151 1.00 81.81 79 ARG A O 1
ATOM 593 N N . HIS A 1 80 ? -20.294 -6.567 51.157 1.00 81.19 80 HIS A N 1
ATOM 594 C CA . HIS A 1 80 ? -20.569 -7.901 51.699 1.00 81.19 80 HIS A CA 1
ATOM 595 C C . HIS A 1 80 ? -20.192 -9.068 50.775 1.00 81.19 80 HIS A C 1
ATOM 597 O O . HIS A 1 80 ? -19.992 -8.900 49.570 1.00 81.19 80 HIS A O 1
ATOM 603 N N . LYS A 1 81 ? -20.159 -10.289 51.320 1.00 81.06 81 LYS A N 1
ATOM 604 C CA . LYS A 1 81 ? -20.011 -11.533 50.546 1.00 81.06 81 LYS A CA 1
ATOM 605 C C . LYS A 1 81 ? -20.831 -12.673 51.163 1.00 81.06 81 LYS A C 1
ATOM 607 O O . LYS A 1 81 ? -20.827 -12.861 52.380 1.00 81.06 81 LYS A O 1
ATOM 612 N N . ARG A 1 82 ? -21.522 -13.444 50.314 1.00 78.12 82 ARG A N 1
ATOM 613 C CA . ARG A 1 82 ? -22.286 -14.646 50.696 1.00 78.12 82 ARG A CA 1
ATOM 614 C C . ARG A 1 82 ? -21.367 -15.859 50.857 1.00 78.12 82 ARG A C 1
ATOM 616 O O . ARG A 1 82 ? -20.423 -16.041 50.086 1.00 78.12 82 ARG A O 1
ATOM 623 N N . ILE A 1 83 ? -21.686 -16.707 51.827 1.00 75.44 83 ILE A N 1
ATOM 624 C CA . ILE A 1 83 ? -21.019 -17.981 52.110 1.00 75.44 83 ILE A CA 1
ATOM 625 C C . ILE A 1 83 ? -21.766 -19.125 51.414 1.00 75.44 83 ILE A C 1
ATOM 627 O O . ILE A 1 83 ? -22.995 -19.127 51.327 1.00 75.44 83 ILE A O 1
ATOM 631 N N . ALA A 1 84 ? -21.020 -20.107 50.912 1.00 64.88 84 ALA A N 1
ATOM 632 C CA . ALA A 1 84 ? -21.538 -21.308 50.273 1.00 64.88 84 ALA A CA 1
ATOM 633 C C . ALA A 1 84 ? -21.176 -22.559 51.091 1.00 64.88 84 ALA A C 1
ATOM 635 O O . ALA A 1 84 ? -20.046 -23.045 51.064 1.00 64.88 84 ALA A O 1
ATOM 636 N N . ALA A 1 85 ? -22.171 -23.131 51.770 1.00 49.78 85 ALA A N 1
ATOM 637 C CA . ALA A 1 85 ? -22.116 -24.522 52.208 1.00 49.78 85 ALA A CA 1
ATOM 638 C C . ALA A 1 85 ? -22.421 -25.434 51.005 1.00 49.78 85 ALA A C 1
ATOM 640 O O . ALA A 1 85 ? -23.347 -25.168 50.237 1.00 49.78 85 ALA A O 1
ATOM 641 N N . GLY A 1 86 ? -21.623 -26.487 50.815 1.00 51.66 86 GLY A N 1
ATOM 642 C CA . GLY A 1 86 ? -21.519 -27.189 49.533 1.00 51.66 86 GLY A CA 1
ATOM 643 C C . GLY A 1 86 ? -22.769 -27.947 49.069 1.00 51.66 86 GLY A C 1
ATOM 644 O O . GLY A 1 86 ? -22.989 -29.089 49.464 1.00 51.66 86 GLY A O 1
ATOM 645 N N . SER A 1 87 ? -23.510 -27.366 48.123 1.00 36.09 87 SER A N 1
ATOM 646 C CA . SER A 1 87 ? -24.282 -28.091 47.099 1.00 36.09 87 SER A CA 1
ATOM 647 C C . SER A 1 87 ? -24.529 -27.184 45.879 1.00 36.09 87 SER A C 1
ATOM 649 O O . SER A 1 87 ? -24.260 -25.984 45.932 1.00 36.09 87 SER A O 1
ATOM 651 N N . LYS A 1 88 ? -24.977 -27.752 44.753 1.00 40.56 88 LYS A N 1
ATOM 652 C CA . LYS A 1 88 ? -25.182 -27.018 43.491 1.00 40.56 88 LYS A CA 1
ATOM 653 C C . LYS A 1 88 ? -26.493 -26.210 43.531 1.00 40.56 88 LYS A C 1
ATOM 655 O O . LYS A 1 88 ? -27.557 -26.814 43.442 1.00 40.56 88 LYS A O 1
ATOM 660 N N . ASP A 1 89 ? -26.424 -24.878 43.582 1.00 35.09 89 ASP A N 1
ATOM 661 C CA . ASP A 1 89 ? -27.551 -23.969 43.282 1.00 35.09 89 ASP A CA 1
ATOM 662 C C . ASP A 1 89 ? -27.254 -23.253 41.955 1.00 35.09 89 ASP A C 1
ATOM 664 O O . ASP A 1 89 ? -26.259 -22.539 41.827 1.00 35.09 89 ASP A O 1
ATOM 668 N N . SER A 1 90 ? -28.058 -23.515 40.925 1.00 35.81 90 SER A N 1
ATOM 669 C CA . SER A 1 90 ? -27.730 -23.220 39.523 1.00 35.81 90 SER A CA 1
ATOM 670 C C . SER A 1 90 ? -28.268 -21.865 39.052 1.00 35.81 90 SER A C 1
ATOM 672 O O . SER A 1 90 ? -28.990 -21.791 38.056 1.00 35.81 90 SER A O 1
ATOM 674 N N . ARG A 1 91 ? -27.941 -20.790 39.777 1.00 37.03 91 ARG A N 1
ATOM 675 C CA . ARG A 1 91 ? -28.287 -19.408 39.396 1.00 37.03 91 ARG A CA 1
ATOM 676 C C . ARG A 1 91 ? -27.033 -18.658 38.928 1.00 37.03 91 ARG A C 1
ATOM 678 O O . ARG A 1 91 ? -26.022 -18.726 39.628 1.00 37.03 91 ARG A O 1
ATOM 685 N N . PRO A 1 92 ? -27.062 -17.936 37.793 1.00 29.33 92 PRO A N 1
ATOM 686 C CA . PRO A 1 92 ? -25.897 -17.183 37.329 1.00 29.33 92 PRO A CA 1
ATOM 687 C C . PRO A 1 92 ? -25.464 -16.086 38.318 1.00 29.33 92 PRO A C 1
ATOM 689 O O . PRO A 1 92 ? -26.308 -15.409 38.902 1.00 29.33 92 PRO A O 1
ATOM 692 N N . GLY A 1 93 ? -24.148 -15.871 38.452 1.00 36.66 93 GLY A N 1
ATOM 693 C CA . GLY A 1 93 ? -23.583 -14.629 39.005 1.00 36.66 93 GLY A CA 1
ATOM 694 C C . GLY A 1 93 ? -23.066 -14.632 40.453 1.00 36.66 93 GLY A C 1
ATOM 695 O O . GLY A 1 93 ? -22.762 -13.556 40.959 1.00 36.66 93 GLY A O 1
ATOM 696 N N . GLY A 1 94 ? -22.938 -15.776 41.143 1.00 42.50 94 GLY A N 1
ATOM 697 C CA . GLY A 1 94 ? -22.568 -15.778 42.571 1.00 42.50 94 GLY A CA 1
ATOM 698 C C . GLY A 1 94 ? -21.672 -16.921 43.056 1.00 42.50 94 GLY A C 1
ATOM 699 O O . GLY A 1 94 ? -22.161 -17.846 43.700 1.00 42.50 94 GLY A O 1
ATOM 700 N N . ASN A 1 95 ? -20.351 -16.805 42.869 1.00 50.25 95 ASN A N 1
ATOM 701 C CA . ASN A 1 95 ? -19.375 -17.652 43.571 1.00 50.25 95 ASN A CA 1
ATOM 702 C C . ASN A 1 95 ? -19.350 -17.293 45.071 1.00 50.25 95 ASN A C 1
ATOM 704 O O . ASN A 1 95 ? -18.710 -16.320 45.479 1.00 50.25 95 ASN A O 1
ATOM 708 N N . GLY A 1 96 ? -20.082 -18.060 45.884 1.00 55.59 96 GLY A N 1
ATOM 709 C CA . GLY A 1 96 ? -20.078 -17.935 47.344 1.00 55.59 96 GLY A CA 1
ATOM 710 C C . GLY A 1 96 ? -18.821 -18.533 47.988 1.00 55.59 96 GLY A C 1
ATOM 711 O O . GLY A 1 96 ? -18.180 -19.423 47.431 1.00 55.59 96 GLY A O 1
ATOM 712 N N . LEU A 1 97 ? -18.467 -18.033 49.170 1.00 61.69 97 LEU A N 1
ATOM 713 C CA . LEU A 1 97 ? -17.224 -18.379 49.867 1.00 61.69 97 LEU A CA 1
ATOM 714 C C . LEU A 1 97 ? -17.264 -19.765 50.516 1.00 61.69 97 LEU A C 1
ATOM 716 O O . LEU A 1 97 ? -18.231 -20.097 51.202 1.00 61.69 97 LEU A O 1
ATOM 720 N N . GLY A 1 98 ? -16.174 -20.523 50.396 1.00 63.94 98 GLY A N 1
ATOM 721 C CA . GLY A 1 98 ? -15.948 -21.714 51.215 1.00 63.94 98 GLY A CA 1
ATOM 722 C C . GLY A 1 98 ? -15.591 -21.359 52.664 1.00 63.94 98 GLY A C 1
ATOM 723 O O . GLY A 1 98 ? -14.985 -20.322 52.933 1.00 63.94 98 GLY A O 1
ATOM 724 N N . LEU A 1 99 ? -15.936 -22.239 53.606 1.00 76.19 99 LEU A N 1
ATOM 725 C CA . LEU A 1 99 ? -15.480 -22.116 54.994 1.00 76.19 99 LEU A CA 1
ATOM 726 C C . LEU A 1 99 ? -13.962 -22.336 55.083 1.00 76.19 99 LEU A C 1
ATOM 728 O O . LEU A 1 99 ? -13.407 -23.175 54.375 1.00 76.19 99 LEU A O 1
ATOM 732 N N . ASN A 1 100 ? -13.312 -21.599 55.980 1.00 77.19 100 ASN A N 1
ATOM 733 C CA . ASN A 1 100 ? -11.860 -21.524 56.164 1.00 77.19 100 ASN A CA 1
ATOM 734 C C . ASN A 1 100 ? -11.072 -20.998 54.944 1.00 77.19 100 ASN A C 1
ATOM 736 O O . ASN A 1 100 ? -9.852 -21.136 54.900 1.00 77.19 100 ASN A O 1
ATOM 740 N N . VAL A 1 101 ? -11.744 -20.354 53.978 1.00 79.75 101 VAL A N 1
ATOM 741 C CA . VAL A 1 101 ? -11.099 -19.649 52.858 1.00 79.75 101 VAL A CA 1
ATOM 742 C C . VAL A 1 101 ? -11.039 -18.144 53.167 1.00 79.75 101 VAL A C 1
ATOM 744 O O . VAL A 1 101 ? -12.099 -17.529 53.316 1.00 79.75 101 VAL A O 1
ATOM 747 N N . PRO A 1 102 ? -9.845 -17.529 53.268 1.00 81.69 102 PRO A N 1
ATOM 748 C CA . PRO A 1 102 ? -9.716 -16.090 53.474 1.00 81.69 102 PRO A CA 1
ATOM 749 C C . PRO A 1 102 ? -10.051 -15.298 52.196 1.00 81.69 102 PRO A C 1
ATOM 751 O O . PRO A 1 102 ? -9.679 -15.705 51.095 1.00 81.69 102 PRO A O 1
ATOM 754 N N . PHE A 1 103 ? -10.708 -14.142 52.331 1.00 82.69 103 PHE A N 1
ATOM 755 C CA . PHE A 1 103 ? -11.010 -13.220 51.222 1.00 82.69 103 PHE A CA 1
ATOM 756 C C . PHE A 1 103 ? -10.904 -11.748 51.654 1.00 82.69 103 PHE A C 1
ATOM 758 O O . PHE A 1 103 ? -11.198 -11.434 52.804 1.00 82.69 103 PHE A O 1
ATOM 765 N N . ASP A 1 104 ? -10.533 -10.836 50.745 1.00 85.38 104 ASP A N 1
ATOM 766 C CA . ASP A 1 104 ? -10.597 -9.385 51.007 1.00 85.38 104 ASP A CA 1
ATOM 767 C C . ASP A 1 104 ? -12.058 -8.913 50.945 1.00 85.38 104 ASP A C 1
ATOM 769 O O . ASP A 1 104 ? -12.688 -8.968 49.881 1.00 85.38 104 ASP A O 1
ATOM 773 N N . LEU A 1 105 ? -12.601 -8.424 52.064 1.00 84.19 105 LEU A N 1
ATOM 774 C CA . LEU A 1 105 ? -13.993 -7.965 52.160 1.00 84.19 105 LEU A CA 1
ATOM 775 C C . LEU A 1 105 ? -14.326 -6.806 51.210 1.00 84.19 105 LEU A C 1
ATOM 777 O O . LEU A 1 105 ? -15.488 -6.648 50.831 1.00 84.19 105 LEU A O 1
ATOM 781 N N . ARG A 1 106 ? -13.327 -6.041 50.754 1.00 78.62 106 ARG A N 1
ATOM 782 C CA . ARG A 1 106 ? -13.515 -4.974 49.752 1.00 78.62 106 ARG A CA 1
ATOM 783 C C . ARG A 1 106 ? -13.937 -5.509 48.384 1.00 78.62 106 ARG A C 1
ATOM 785 O O . ARG A 1 106 ? -14.725 -4.870 47.694 1.00 78.62 106 ARG A O 1
ATOM 792 N N . THR A 1 107 ? -13.531 -6.740 48.050 1.00 74.38 107 THR A N 1
ATOM 793 C CA . THR A 1 107 ? -14.013 -7.496 46.869 1.00 74.38 107 THR A CA 1
ATOM 794 C C . THR A 1 107 ? -15.439 -8.055 47.050 1.00 74.38 107 THR A C 1
ATOM 796 O O . THR A 1 107 ? -15.936 -8.872 46.260 1.00 74.38 107 THR A O 1
ATOM 799 N N . GLY A 1 108 ? -16.110 -7.640 48.127 1.00 70.56 108 GLY A N 1
ATOM 800 C CA . GLY A 1 108 ? -17.534 -7.808 48.340 1.00 70.56 108 GLY A CA 1
ATOM 801 C C . GLY A 1 108 ? -18.384 -6.998 47.361 1.00 70.56 108 GLY A C 1
ATOM 802 O O . GLY A 1 108 ? -17.973 -5.951 46.855 1.00 70.56 108 GLY A O 1
ATOM 803 N N . ALA A 1 109 ? -19.602 -7.481 47.128 1.00 70.19 109 ALA A N 1
ATOM 804 C CA . ALA A 1 109 ? -20.634 -6.709 46.450 1.00 70.19 109 ALA A CA 1
ATOM 805 C C . ALA A 1 109 ? -21.060 -5.527 47.337 1.00 70.19 109 ALA A C 1
ATOM 807 O O . ALA A 1 109 ? -21.147 -5.672 48.559 1.00 70.19 109 ALA A O 1
ATOM 808 N N . ALA A 1 110 ? -21.328 -4.372 46.730 1.00 66.38 110 ALA A N 1
ATOM 809 C CA . ALA A 1 110 ? -21.932 -3.225 47.408 1.00 66.38 110 ALA A CA 1
ATOM 810 C C . ALA A 1 110 ? -23.465 -3.353 47.387 1.00 66.38 110 ALA A C 1
ATOM 812 O O . ALA A 1 110 ? -24.023 -3.750 46.361 1.00 66.38 110 ALA A O 1
ATOM 813 N N . VAL A 1 111 ? -24.153 -3.052 48.499 1.00 60.00 111 VAL A N 1
ATOM 814 C CA . VAL A 1 111 ? -25.606 -3.284 48.636 1.00 60.00 111 VAL A CA 1
ATOM 815 C C . VAL A 1 111 ? -26.334 -2.204 49.451 1.00 60.00 111 VAL A C 1
ATOM 817 O O . VAL A 1 111 ? -25.844 -1.704 50.456 1.00 60.00 111 VAL A O 1
ATOM 820 N N . GLU A 1 112 ? -27.577 -1.947 49.028 1.00 56.28 112 GLU A N 1
ATOM 821 C CA . GLU A 1 112 ? -28.552 -0.959 49.516 1.00 56.28 112 GLU A CA 1
ATOM 822 C C . GLU A 1 112 ? -28.205 0.528 49.312 1.00 56.28 112 GLU A C 1
ATOM 824 O O . GLU A 1 112 ? -27.173 1.064 49.707 1.00 56.28 112 GLU A O 1
ATOM 829 N N . THR A 1 113 ? -29.193 1.238 48.766 1.00 53.59 113 THR A N 1
ATOM 830 C CA . THR A 1 113 ? -29.163 2.659 48.385 1.00 53.59 113 THR A CA 1
ATOM 831 C C . THR A 1 113 ? -28.947 3.633 49.546 1.00 53.59 113 THR A C 1
ATOM 833 O O . THR A 1 113 ? -28.679 4.809 49.316 1.00 53.59 113 THR A O 1
ATOM 836 N N . ARG A 1 114 ? -29.041 3.174 50.800 1.00 61.09 114 ARG A N 1
ATOM 837 C CA . ARG A 1 114 ? -28.917 4.014 52.005 1.00 61.09 114 ARG A CA 1
ATOM 838 C C . ARG A 1 114 ? -27.474 4.284 52.440 1.00 61.09 114 ARG A C 1
ATOM 840 O O . ARG A 1 114 ? -27.262 5.163 53.269 1.00 61.09 114 ARG A O 1
ATOM 847 N N . PHE A 1 115 ? -26.497 3.594 51.849 1.00 62.88 115 PHE A N 1
ATOM 848 C CA . PHE A 1 115 ? -25.071 3.897 52.003 1.00 62.88 115 PHE A CA 1
ATOM 849 C C . PHE A 1 115 ? -24.396 4.329 50.690 1.00 62.88 115 PHE A C 1
ATOM 851 O O . PHE A 1 115 ? -23.173 4.321 50.614 1.00 62.88 115 PHE A O 1
ATOM 858 N N . ALA A 1 116 ? -25.157 4.767 49.679 1.00 53.47 116 ALA A N 1
ATOM 859 C CA . ALA A 1 116 ? -24.626 5.152 48.362 1.00 53.47 116 ALA A CA 1
ATOM 860 C C . ALA A 1 116 ? -23.537 6.254 48.390 1.00 53.47 116 ALA A C 1
ATOM 862 O O . ALA A 1 116 ? -22.770 6.378 47.444 1.00 53.47 116 ALA A O 1
ATOM 863 N N . GLN A 1 117 ? -23.429 7.017 49.484 1.00 53.94 117 GLN A N 1
ATOM 864 C CA . GLN A 1 117 ? -22.346 7.980 49.731 1.00 53.94 117 GLN A CA 1
ATOM 865 C C . GLN A 1 117 ? -20.974 7.344 50.054 1.00 53.94 117 GLN A C 1
ATOM 867 O O . GLN A 1 117 ? -19.981 8.060 50.139 1.00 53.94 117 GLN A O 1
ATOM 872 N N . TYR A 1 118 ? -20.904 6.026 50.279 1.00 57.00 118 TYR A N 1
ATOM 873 C CA . TYR A 1 118 ? -19.677 5.288 50.596 1.00 57.00 118 TYR A CA 1
ATOM 874 C C . TYR A 1 118 ? -19.350 4.290 49.477 1.00 57.00 118 TYR A C 1
ATOM 876 O O . TYR A 1 118 ? -19.833 3.160 49.481 1.00 57.00 118 TYR A O 1
ATOM 884 N N . ALA A 1 119 ? -18.504 4.696 48.526 1.00 57.28 119 ALA A N 1
ATOM 885 C CA . ALA A 1 119 ? -18.009 3.806 47.471 1.00 57.28 119 ALA A CA 1
ATOM 886 C C . ALA A 1 119 ? -17.021 2.739 47.997 1.00 57.28 119 ALA A C 1
ATOM 888 O O . ALA A 1 119 ? -16.962 1.624 47.469 1.00 57.28 119 ALA A O 1
ATOM 889 N N . ASP A 1 120 ? -16.266 3.056 49.054 1.00 69.50 120 ASP A N 1
ATOM 890 C CA . ASP A 1 120 ? -15.277 2.174 49.687 1.00 69.50 120 ASP A CA 1
ATOM 891 C C . ASP A 1 120 ? -15.216 2.379 51.220 1.00 69.50 120 ASP A C 1
ATOM 893 O O . ASP A 1 120 ? -15.919 3.217 51.795 1.00 69.50 120 ASP A O 1
ATOM 897 N N . ILE A 1 121 ? -14.387 1.583 51.894 1.00 80.75 121 ILE A N 1
ATOM 898 C CA . ILE A 1 121 ? -14.194 1.541 53.347 1.00 80.75 121 ILE A CA 1
ATOM 899 C C . ILE A 1 121 ? -13.141 2.589 53.762 1.00 80.75 121 ILE A C 1
ATOM 901 O O . ILE A 1 121 ? -11.997 2.273 54.083 1.00 80.75 121 ILE A O 1
ATOM 905 N N . TYR A 1 122 ? -13.535 3.862 53.708 1.00 74.19 122 TYR A N 1
ATOM 906 C CA . TYR A 1 122 ? -12.708 5.032 54.045 1.00 74.19 122 TYR A CA 1
ATOM 907 C C . TYR A 1 122 ? -12.155 5.042 55.490 1.00 74.19 122 TYR A C 1
ATOM 909 O O . TYR A 1 122 ? -12.698 4.360 56.364 1.00 74.19 122 TYR A O 1
ATOM 917 N N . PRO A 1 123 ? -11.119 5.860 55.791 1.00 84.06 123 PRO A N 1
ATOM 918 C CA . PRO A 1 123 ? -10.614 6.043 57.151 1.00 84.06 123 PRO A CA 1
ATOM 919 C C . PRO A 1 123 ? -11.713 6.422 58.157 1.00 84.06 123 PRO A C 1
ATOM 921 O O . PRO A 1 123 ? -12.463 7.375 57.941 1.00 84.06 123 PRO A O 1
ATOM 924 N N . GLY A 1 124 ? -11.789 5.688 59.265 1.00 85.50 124 GLY A N 1
ATOM 925 C CA . GLY A 1 124 ? -12.840 5.790 60.276 1.00 85.50 124 GLY A CA 1
ATOM 926 C C . GLY A 1 124 ? -13.056 4.469 61.017 1.00 85.50 124 GLY A C 1
ATOM 927 O O . GLY A 1 124 ? -12.372 3.479 60.754 1.00 85.50 124 GLY A O 1
ATOM 928 N N . ASP A 1 125 ? -14.021 4.446 61.935 1.00 91.19 125 ASP A N 1
ATOM 929 C CA . ASP A 1 125 ? -14.414 3.227 62.646 1.00 91.19 125 ASP A CA 1
ATOM 930 C C . ASP A 1 125 ? -15.559 2.496 61.933 1.00 91.19 125 ASP A C 1
ATOM 932 O O . ASP A 1 125 ? -16.584 3.087 61.569 1.00 91.19 125 ASP A O 1
ATOM 936 N N . TRP A 1 126 ? -15.418 1.179 61.819 1.00 92.12 126 TRP A N 1
ATOM 937 C CA . TRP A 1 126 ? -16.347 0.285 61.137 1.00 92.12 126 TRP A CA 1
ATOM 938 C C . TRP A 1 126 ? -16.675 -0.928 62.009 1.00 92.12 126 TRP A C 1
ATOM 940 O O . TRP A 1 126 ? -15.884 -1.332 62.856 1.00 92.12 126 TRP A O 1
ATOM 950 N N . THR A 1 127 ? -17.825 -1.548 61.767 1.00 90.50 127 THR A N 1
ATOM 951 C CA . THR A 1 127 ? -18.199 -2.839 62.352 1.00 90.50 127 THR A CA 1
ATOM 952 C C . THR A 1 127 ? -18.377 -3.848 61.221 1.00 90.50 127 THR A C 1
ATOM 954 O O . THR A 1 127 ? -19.245 -3.675 60.361 1.00 90.50 127 THR A O 1
ATOM 957 N N . ILE A 1 128 ? -17.571 -4.910 61.224 1.00 90.62 128 ILE A N 1
ATOM 958 C CA . ILE A 1 128 ? -17.776 -6.105 60.398 1.00 90.62 128 ILE A CA 1
ATOM 959 C C . ILE A 1 128 ? -18.745 -7.018 61.150 1.00 90.62 128 ILE A C 1
ATOM 961 O O . ILE A 1 128 ? -18.629 -7.184 62.366 1.00 90.62 128 ILE A O 1
ATOM 965 N N . PHE A 1 129 ? -19.707 -7.616 60.455 1.00 85.00 129 PHE A N 1
ATOM 966 C CA . PHE A 1 129 ? -20.776 -8.388 61.078 1.00 85.00 129 PHE A CA 1
ATOM 967 C C . PHE A 1 129 ? -21.186 -9.618 60.270 1.00 85.00 129 PHE A C 1
ATOM 969 O O . PHE A 1 129 ? -21.132 -9.641 59.039 1.00 85.00 129 PHE A O 1
ATOM 976 N N . TRP A 1 130 ? -21.640 -10.637 60.998 1.00 83.81 130 TRP A N 1
ATOM 977 C CA . TRP A 1 130 ? -22.273 -11.830 60.448 1.00 83.81 130 TRP A CA 1
ATOM 978 C C . TRP A 1 130 ? -23.791 -11.653 60.382 1.00 83.81 130 TRP A C 1
ATOM 980 O O . TRP A 1 130 ? -24.413 -11.312 61.390 1.00 83.81 130 TRP A O 1
ATOM 990 N N . CYS A 1 131 ? -24.391 -11.974 59.237 1.00 76.62 131 CYS A N 1
ATOM 991 C CA . CYS A 1 131 ? -25.835 -12.110 59.073 1.00 76.62 131 CYS A CA 1
ATOM 992 C C . CYS A 1 131 ? -26.200 -13.577 58.798 1.00 76.62 131 CYS A C 1
ATOM 994 O O . CYS A 1 131 ? -25.544 -14.245 57.991 1.00 76.62 131 CYS A O 1
ATOM 996 N N . LYS A 1 132 ? -27.242 -14.088 59.471 1.00 71.94 132 LYS A N 1
ATOM 997 C CA . LYS A 1 132 ? -27.786 -15.421 59.192 1.00 71.94 132 LYS A CA 1
ATOM 998 C C . LYS A 1 132 ? -28.923 -15.345 58.167 1.00 71.94 132 LYS A C 1
ATOM 1000 O O . LYS A 1 132 ? -29.886 -14.612 58.373 1.00 71.94 132 LYS A O 1
ATOM 1005 N N . GLY A 1 133 ? -28.862 -16.187 57.137 1.00 63.97 133 GLY A N 1
ATOM 1006 C CA . GLY A 1 133 ? -29.944 -16.366 56.166 1.00 63.97 133 GLY A CA 1
ATOM 1007 C C . GLY A 1 133 ? -29.965 -15.364 55.004 1.00 63.97 133 GLY A C 1
ATOM 1008 O O . GLY A 1 133 ? -29.473 -14.241 55.080 1.00 63.97 133 GLY A O 1
ATOM 1009 N N . GLY A 1 134 ? -30.576 -15.794 53.895 1.00 54.03 134 GLY A N 1
ATOM 1010 C CA . GLY A 1 134 ? -30.484 -15.146 52.578 1.00 54.03 134 GLY A CA 1
ATOM 1011 C C . GLY A 1 134 ? -31.338 -13.888 52.389 1.00 54.03 134 GLY A C 1
ATOM 1012 O O . GLY A 1 134 ? -31.733 -13.591 51.263 1.00 54.03 134 GLY A O 1
ATOM 1013 N N . GLY A 1 135 ? -31.669 -13.180 53.469 1.00 50.72 135 GLY A N 1
ATOM 1014 C CA . GLY A 1 135 ? -32.385 -11.910 53.416 1.00 50.72 135 GLY A CA 1
ATOM 1015 C C . GLY A 1 135 ? -31.436 -10.759 53.086 1.00 50.72 135 GLY A C 1
ATOM 1016 O O . GLY A 1 135 ? -30.432 -10.554 53.772 1.00 50.72 135 GLY A O 1
ATOM 1017 N N . VAL A 1 136 ? -31.764 -9.967 52.061 1.00 50.47 136 VAL A N 1
ATOM 1018 C CA . VAL A 1 136 ? -31.023 -8.733 51.770 1.00 50.47 136 VAL A CA 1
ATOM 1019 C C . VAL A 1 136 ? -31.440 -7.646 52.767 1.00 50.47 136 VAL A C 1
ATOM 1021 O O . VAL A 1 136 ? -32.427 -6.938 52.582 1.00 50.47 136 VAL A O 1
ATOM 1024 N N . ALA A 1 137 ? -30.642 -7.532 53.826 1.00 53.25 137 ALA A N 1
ATOM 1025 C CA . ALA A 1 137 ? -30.426 -6.327 54.625 1.00 53.25 137 ALA A CA 1
ATOM 1026 C C . ALA A 1 137 ? -31.602 -5.696 55.413 1.00 53.25 137 ALA A C 1
ATOM 1028 O O . ALA A 1 137 ? -31.502 -4.516 55.761 1.00 53.25 137 ALA A O 1
ATOM 1029 N N . LYS A 1 138 ? -32.691 -6.422 55.725 1.00 45.38 138 LYS A N 1
ATOM 1030 C CA . LYS A 1 138 ? -33.850 -5.843 56.456 1.00 45.38 138 LYS A CA 1
ATOM 1031 C C . LYS A 1 138 ? -34.266 -6.505 57.771 1.00 45.38 138 LYS A C 1
ATOM 1033 O O . LYS A 1 138 ? -34.706 -5.775 58.652 1.00 45.38 138 LYS A O 1
ATOM 1038 N N . ASP A 1 139 ? -34.035 -7.801 57.957 1.00 49.94 139 ASP A N 1
ATOM 1039 C CA . ASP A 1 139 ? -34.309 -8.504 59.217 1.00 49.94 139 ASP A CA 1
ATOM 1040 C C . ASP A 1 139 ? -33.040 -9.241 59.665 1.00 49.94 139 ASP A C 1
ATOM 1042 O O . ASP A 1 139 ? -32.619 -10.204 59.025 1.00 49.94 139 ASP A O 1
ATOM 1046 N N . TYR A 1 140 ? -32.392 -8.754 60.727 1.00 53.78 140 TYR A N 1
ATOM 1047 C CA . TYR A 1 140 ? -31.063 -9.209 61.146 1.00 53.78 140 TYR A CA 1
ATOM 1048 C C . TYR A 1 140 ? -31.062 -9.877 62.526 1.00 53.78 140 TYR A C 1
ATOM 1050 O O . TYR A 1 140 ? -31.357 -9.232 63.530 1.00 53.78 140 TYR A O 1
ATOM 1058 N N . ASP A 1 141 ? -30.574 -11.117 62.583 1.00 54.34 141 ASP A N 1
ATOM 1059 C CA . ASP A 1 141 ? -30.003 -11.714 63.797 1.00 54.34 141 ASP A CA 1
ATOM 1060 C C . ASP A 1 141 ? -28.466 -11.607 63.727 1.00 54.34 141 ASP A C 1
ATOM 1062 O O . ASP A 1 141 ? -27.778 -12.451 63.140 1.00 54.34 141 ASP A O 1
ATOM 1066 N N . THR A 1 142 ? -27.912 -10.502 64.244 1.00 58.19 142 THR A N 1
ATOM 1067 C CA . THR A 1 142 ? -26.466 -10.211 64.200 1.00 58.19 142 THR A CA 1
ATOM 1068 C C . THR A 1 142 ? -25.710 -10.971 65.290 1.00 58.19 142 THR A C 1
ATOM 1070 O O . THR A 1 142 ? -25.327 -10.410 66.317 1.00 58.19 142 THR A O 1
ATOM 1073 N N . THR A 1 143 ? -25.466 -12.264 65.074 1.00 61.94 143 THR A N 1
ATOM 1074 C CA . THR A 1 143 ? -24.877 -13.150 66.099 1.00 61.94 143 THR A CA 1
ATOM 1075 C C . THR A 1 143 ? -23.378 -12.939 66.367 1.00 61.94 143 THR A C 1
ATOM 1077 O O . THR A 1 143 ? -22.823 -13.557 67.275 1.00 61.94 143 THR A O 1
ATOM 1080 N N . SER A 1 144 ? -22.668 -12.173 65.532 1.00 76.25 144 SER A N 1
ATOM 1081 C CA . SER A 1 144 ? -21.224 -11.922 65.680 1.00 76.25 144 SER A CA 1
ATOM 1082 C C . SER A 1 144 ? -20.825 -10.609 65.013 1.00 76.25 144 SER A C 1
ATOM 1084 O O . SER A 1 144 ? -21.175 -10.381 63.855 1.00 76.25 144 SER A O 1
ATOM 1086 N N . THR A 1 145 ? -20.045 -9.788 65.714 1.00 85.44 145 THR A N 1
ATOM 1087 C CA . THR A 1 145 ? -19.527 -8.500 65.231 1.00 85.44 145 THR A CA 1
ATOM 1088 C C . THR A 1 145 ? -18.077 -8.310 65.664 1.00 85.44 145 THR A C 1
ATOM 1090 O O . THR A 1 145 ? -17.736 -8.646 66.798 1.00 85.44 145 THR A O 1
ATOM 1093 N N . ILE A 1 146 ? -17.249 -7.729 64.798 1.00 89.06 146 ILE A N 1
ATOM 1094 C CA . ILE A 1 146 ? -15.892 -7.270 65.113 1.00 89.06 146 ILE A CA 1
ATOM 1095 C C . ILE A 1 146 ? -15.789 -5.814 64.661 1.00 89.06 146 ILE A C 1
ATOM 1097 O O . ILE A 1 146 ? -15.969 -5.514 63.481 1.00 89.06 146 ILE A O 1
ATOM 1101 N N . ASP A 1 147 ? -15.510 -4.914 65.600 1.00 92.38 147 ASP A N 1
ATOM 1102 C CA . ASP A 1 147 ? -15.159 -3.534 65.275 1.00 92.38 147 ASP A CA 1
ATOM 1103 C C . ASP A 1 147 ? -13.725 -3.468 64.740 1.00 92.38 147 ASP A C 1
ATOM 1105 O O . ASP A 1 147 ? -12.823 -4.113 65.281 1.00 92.38 147 ASP A O 1
ATOM 1109 N N . ILE A 1 148 ? -13.520 -2.647 63.712 1.00 92.12 148 ILE A N 1
ATOM 1110 C CA . ILE A 1 148 ? -12.203 -2.296 63.183 1.00 92.12 148 ILE A CA 1
ATOM 1111 C C . ILE A 1 148 ? -12.066 -0.780 63.027 1.00 92.12 148 ILE A C 1
ATOM 1113 O O . ILE A 1 148 ? -13.049 -0.075 62.800 1.00 92.12 148 ILE A O 1
ATOM 1117 N N . THR A 1 149 ? -10.833 -0.288 63.077 1.00 91.62 149 THR A N 1
ATOM 1118 C CA . THR A 1 149 ? -10.489 1.094 62.727 1.00 91.62 149 THR A CA 1
ATOM 1119 C C . THR A 1 149 ? -9.653 1.084 61.453 1.00 91.62 149 THR A C 1
ATOM 1121 O O . THR A 1 149 ? -8.603 0.442 61.394 1.00 91.62 149 THR A O 1
ATOM 1124 N N . VAL A 1 150 ? -10.099 1.814 60.432 1.00 85.88 150 VAL A N 1
ATOM 1125 C CA . VAL A 1 150 ? -9.313 2.088 59.225 1.00 85.88 150 VAL A CA 1
ATOM 1126 C C . VAL A 1 150 ? -8.607 3.430 59.407 1.00 85.88 150 VAL A C 1
ATOM 1128 O O . VAL A 1 150 ? -9.248 4.459 59.616 1.00 85.88 150 VAL A O 1
ATOM 1131 N N . THR A 1 151 ? -7.281 3.441 59.342 1.00 83.00 151 THR A N 1
ATOM 1132 C CA . THR A 1 151 ? -6.449 4.645 59.460 1.00 83.00 151 THR A CA 1
ATOM 1133 C C . THR A 1 151 ? -6.125 5.234 58.084 1.00 83.00 151 THR A C 1
ATOM 1135 O O . THR A 1 151 ? -6.231 4.563 57.053 1.00 83.00 151 THR A O 1
ATOM 1138 N N . LYS A 1 152 ? -5.717 6.510 58.044 1.00 73.81 152 LYS A N 1
ATOM 1139 C CA . LYS A 1 152 ? -5.131 7.097 56.829 1.00 73.81 152 LYS A CA 1
ATOM 1140 C C . LYS A 1 152 ? -3.800 6.406 56.517 1.00 73.81 152 LYS A C 1
ATOM 1142 O O . LYS A 1 152 ? -2.972 6.245 57.412 1.00 73.81 152 LYS A O 1
ATOM 1147 N N . GLY A 1 153 ? -3.608 6.022 55.257 1.00 73.25 153 GLY A N 1
ATOM 1148 C CA . GLY A 1 153 ? -2.357 5.444 54.772 1.00 73.25 153 GLY A CA 1
ATOM 1149 C C . GLY A 1 153 ? -1.288 6.475 54.420 1.00 73.25 153 GLY A C 1
ATOM 1150 O O . GLY A 1 153 ? -1.478 7.671 54.648 1.00 73.25 153 GLY A O 1
ATOM 1151 N N . PRO A 1 154 ? -0.166 6.024 53.828 1.00 74.62 154 PRO A N 1
ATOM 1152 C CA . PRO A 1 154 ? 0.859 6.913 53.285 1.00 74.62 154 PRO A CA 1
ATOM 1153 C C . PRO A 1 154 ? 0.386 7.659 52.023 1.00 74.62 154 PRO A C 1
ATOM 1155 O O . PRO A 1 154 ? 1.096 8.522 51.524 1.00 74.62 154 PRO A O 1
ATOM 1158 N N . MET A 1 155 ? -0.808 7.352 51.516 1.00 82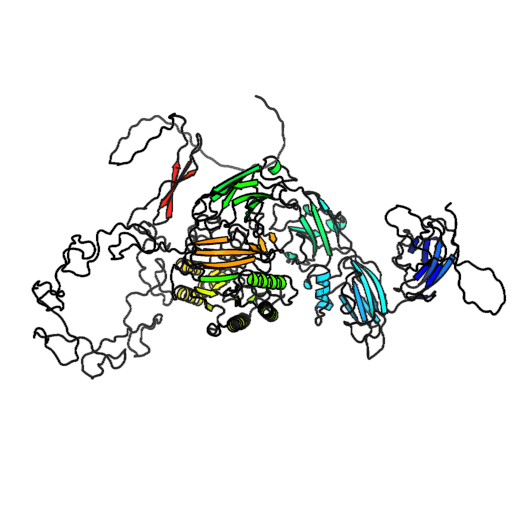.00 155 MET A N 1
ATOM 1159 C CA . MET A 1 155 ? -1.467 8.039 50.413 1.00 82.00 155 MET A CA 1
ATOM 1160 C C . MET A 1 155 ? -2.978 8.077 50.670 1.00 82.00 155 MET A C 1
ATOM 1162 O O . MET A 1 155 ? -3.547 7.120 51.205 1.00 82.00 155 MET A O 1
ATOM 1166 N N . THR A 1 156 ? -3.631 9.167 50.275 1.00 78.44 156 THR A N 1
ATOM 1167 C CA . THR A 1 156 ? -5.094 9.294 50.211 1.00 78.44 156 THR A CA 1
ATOM 1168 C C . THR A 1 156 ? -5.511 9.840 48.854 1.00 78.44 156 THR A C 1
ATOM 1170 O O . THR A 1 156 ? -4.816 10.676 48.293 1.00 78.44 156 THR A O 1
ATOM 1173 N N . VAL A 1 157 ? -6.659 9.388 48.355 1.00 81.38 157 VAL A N 1
ATOM 1174 C CA . VAL A 1 157 ? -7.300 9.876 47.126 1.00 81.38 157 VAL A CA 1
ATOM 1175 C C . VAL A 1 157 ? -8.694 10.403 47.471 1.00 81.38 157 VAL A C 1
ATOM 1177 O O . VAL A 1 157 ? -9.333 9.865 48.383 1.00 81.38 157 VAL A O 1
ATOM 1180 N N . ASN A 1 158 ? -9.161 11.439 46.771 1.00 76.81 158 ASN A N 1
ATOM 1181 C CA . ASN A 1 158 ? -10.490 12.031 46.971 1.00 76.81 158 ASN A CA 1
ATOM 1182 C C . ASN A 1 158 ? -11.636 11.002 46.841 1.00 76.81 158 ASN A C 1
ATOM 1184 O O . ASN A 1 158 ? -12.554 11.001 47.664 1.00 76.81 158 ASN A O 1
ATOM 1188 N N . LYS A 1 159 ? -11.570 10.088 45.861 1.00 78.75 159 LYS A N 1
ATOM 1189 C CA . LYS A 1 159 ? -12.521 8.978 45.673 1.00 78.75 159 LYS A CA 1
ATOM 1190 C C . LYS A 1 159 ? -11.927 7.804 44.880 1.00 78.75 159 LYS A C 1
ATOM 1192 O O . LYS A 1 159 ? -10.761 7.828 44.508 1.00 78.75 159 LYS A O 1
ATOM 1197 N N . THR A 1 160 ? -12.719 6.752 44.664 1.00 78.31 160 THR A N 1
ATOM 1198 C CA . THR A 1 160 ? -12.290 5.512 43.982 1.00 78.31 160 THR A CA 1
ATOM 1199 C C . THR A 1 160 ? -13.035 5.203 42.680 1.00 78.31 160 THR A C 1
ATOM 1201 O O . THR A 1 160 ? -12.638 4.293 41.958 1.00 78.31 160 THR A O 1
ATOM 1204 N N . GLU A 1 161 ? -14.065 5.970 42.317 1.00 83.44 161 GLU A N 1
ATOM 1205 C CA . GLU A 1 161 ? -14.704 5.888 40.998 1.00 83.44 161 GLU A CA 1
ATOM 1206 C C . GLU A 1 161 ? -14.909 7.293 40.423 1.00 83.44 161 GLU A C 1
ATOM 1208 O O . GLU A 1 161 ? -15.574 8.138 41.030 1.00 83.44 161 GLU A O 1
ATOM 1213 N N . PHE A 1 162 ? -14.322 7.518 39.251 1.00 82.69 162 PHE A N 1
ATOM 1214 C CA . PHE A 1 162 ? -14.264 8.787 38.540 1.00 82.69 162 PHE A CA 1
ATOM 1215 C C . PHE A 1 162 ? -15.088 8.718 37.262 1.00 82.69 162 PHE A C 1
ATOM 1217 O O . PHE A 1 162 ? -15.130 7.691 36.576 1.00 82.69 162 PHE A O 1
ATOM 1224 N N . ASP A 1 163 ? -15.747 9.824 36.957 1.00 80.62 163 ASP A N 1
ATOM 1225 C CA . ASP A 1 163 ? -16.220 10.107 35.615 1.00 80.62 163 ASP A CA 1
ATOM 1226 C C . ASP A 1 163 ? -15.022 10.481 34.727 1.00 80.62 163 ASP A C 1
ATOM 1228 O O . ASP A 1 163 ? -13.902 10.702 35.199 1.00 80.62 163 ASP A O 1
ATOM 1232 N N . TYR A 1 164 ? -15.218 10.446 33.418 1.00 77.06 164 TYR A N 1
ATOM 1233 C CA . TYR A 1 164 ? -14.127 10.652 32.474 1.00 77.06 164 TYR A CA 1
ATOM 1234 C C . TYR A 1 164 ? -13.638 12.116 32.515 1.00 77.06 164 TYR A C 1
ATOM 1236 O O . TYR A 1 164 ? -14.431 13.032 32.707 1.00 77.06 164 TYR A O 1
ATOM 1244 N N . GLY A 1 165 ? -12.323 12.340 32.403 1.00 71.56 165 GLY A N 1
ATOM 1245 C CA . GLY A 1 165 ? -11.705 13.676 32.512 1.00 71.56 165 GLY A CA 1
ATOM 1246 C C . GLY A 1 165 ? -11.731 14.324 33.912 1.00 71.56 165 GLY A C 1
ATOM 1247 O O . GLY A 1 165 ? -11.219 15.432 34.088 1.00 71.56 165 GLY A O 1
ATOM 1248 N N . GLU A 1 166 ? -12.307 13.665 34.922 1.00 77.19 166 GLU A N 1
ATOM 1249 C CA . GLU A 1 166 ? -12.500 14.233 36.260 1.00 77.19 166 GLU A CA 1
ATOM 1250 C C . GLU A 1 166 ? -11.194 14.295 37.092 1.00 77.19 166 GLU A C 1
ATOM 1252 O O . GLU A 1 166 ? -10.418 13.339 37.066 1.00 77.19 166 GLU A O 1
ATOM 1257 N N . PRO A 1 167 ? -10.957 15.364 37.888 1.00 77.00 167 PRO A N 1
ATOM 1258 C CA . PRO A 1 167 ? -9.784 15.496 38.762 1.00 77.00 167 PRO A CA 1
ATOM 1259 C C . PRO A 1 167 ? -9.545 14.334 39.738 1.00 77.00 167 PRO A C 1
ATOM 1261 O O . PRO A 1 167 ? -10.359 14.045 40.629 1.00 77.00 167 PRO A O 1
ATOM 1264 N N . ILE A 1 168 ? -8.359 13.731 39.636 1.00 80.81 168 ILE A N 1
ATOM 1265 C CA . ILE A 1 168 ? -7.902 12.619 40.480 1.00 80.81 168 ILE A CA 1
ATOM 1266 C C . ILE A 1 168 ? -6.954 13.191 41.528 1.00 80.81 168 ILE A C 1
ATOM 1268 O O . ILE A 1 168 ? -5.734 13.115 41.393 1.00 80.81 168 ILE A O 1
ATOM 1272 N N . LEU A 1 169 ? -7.540 13.800 42.561 1.00 82.00 169 LEU A N 1
ATOM 1273 C CA . LEU A 1 169 ? -6.791 14.463 43.625 1.00 82.00 169 LEU A CA 1
ATOM 1274 C C . LEU A 1 169 ? -6.201 13.430 44.589 1.00 82.00 169 LEU A C 1
ATOM 1276 O O . LEU A 1 169 ? -6.937 12.682 45.248 1.00 82.00 169 LEU A O 1
ATOM 1280 N N . ILE A 1 170 ? -4.872 13.405 44.671 1.00 80.44 170 ILE A N 1
ATOM 1281 C CA . ILE A 1 170 ? -4.089 12.507 45.519 1.00 80.44 170 ILE A CA 1
ATOM 1282 C C . ILE A 1 170 ? -3.209 13.335 46.450 1.00 80.44 170 ILE A C 1
ATOM 1284 O O . ILE A 1 170 ? -2.437 14.177 46.007 1.00 80.44 170 ILE A O 1
ATOM 1288 N N . THR A 1 171 ? -3.261 13.031 47.746 1.00 82.00 171 THR A N 1
ATOM 1289 C CA . THR A 1 171 ? -2.288 13.515 48.733 1.00 82.00 171 THR A CA 1
ATOM 1290 C C . THR A 1 171 ? -1.379 12.359 49.139 1.00 82.00 171 THR A C 1
ATOM 1292 O O . THR A 1 171 ? -1.853 11.359 49.692 1.00 82.00 171 THR A O 1
ATOM 1295 N N . ALA A 1 172 ? -0.074 12.482 48.902 1.00 78.44 172 ALA A N 1
ATOM 1296 C CA . ALA A 1 172 ? 0.917 11.480 49.294 1.00 78.44 172 ALA A CA 1
ATOM 1297 C C . ALA A 1 172 ? 1.774 11.987 50.461 1.00 78.44 172 ALA A C 1
ATOM 1299 O O . ALA A 1 172 ? 2.267 13.112 50.455 1.00 78.44 172 ALA A O 1
ATOM 1300 N N . LYS A 1 173 ? 1.978 11.149 51.479 1.00 75.19 173 LYS A N 1
ATOM 1301 C CA . LYS A 1 173 ? 2.764 11.491 52.665 1.00 75.19 173 LYS A CA 1
ATOM 1302 C C . LYS A 1 173 ? 4.237 11.664 52.283 1.00 75.19 173 LYS A C 1
ATOM 1304 O O . LYS A 1 173 ? 4.890 10.697 51.878 1.00 75.19 173 LYS A O 1
ATOM 1309 N N . ALA A 1 174 ? 4.758 12.869 52.508 1.00 66.62 174 ALA A N 1
ATOM 1310 C CA . ALA A 1 174 ? 6.185 13.162 52.456 1.00 66.62 174 ALA A CA 1
ATOM 1311 C C . ALA A 1 174 ? 6.989 12.228 53.371 1.00 66.62 174 ALA A C 1
ATOM 1313 O O . ALA A 1 174 ? 6.554 11.900 54.484 1.00 66.62 174 ALA A O 1
ATOM 1314 N N . LYS A 1 175 ? 8.200 11.858 52.946 1.00 65.56 175 LYS A N 1
ATOM 1315 C CA . LYS A 1 175 ? 9.173 11.200 53.822 1.00 65.56 175 LYS A CA 1
ATOM 1316 C C . LYS A 1 175 ? 10.532 11.883 53.726 1.00 65.56 175 LYS A C 1
ATOM 1318 O O . LYS A 1 175 ? 11.034 12.153 52.643 1.00 65.56 175 LYS A O 1
ATOM 1323 N N . GLU A 1 176 ? 11.104 12.173 54.889 1.00 53.84 176 GLU A N 1
ATOM 1324 C CA . GLU A 1 176 ? 12.198 13.135 55.088 1.00 53.84 176 GLU A CA 1
ATOM 1325 C C . GLU A 1 176 ? 13.601 12.575 54.775 1.00 53.84 176 GLU A C 1
ATOM 1327 O O . GLU A 1 176 ? 14.606 13.169 55.159 1.00 53.84 176 GLU A O 1
ATOM 1332 N N . ASN A 1 177 ? 13.702 11.412 54.124 1.00 61.00 177 ASN A N 1
ATOM 1333 C CA . ASN A 1 177 ? 14.977 10.739 53.891 1.00 61.00 177 ASN A CA 1
ATOM 1334 C C . ASN A 1 177 ? 15.789 11.478 52.800 1.00 61.00 177 ASN A C 1
ATOM 1336 O O . ASN A 1 177 ? 15.368 11.500 51.644 1.00 61.00 177 ASN A O 1
ATOM 1340 N N . PRO A 1 178 ? 16.966 12.062 53.107 1.00 57.75 178 PRO A N 1
ATOM 1341 C CA . PRO A 1 178 ? 17.739 12.817 52.120 1.00 57.75 178 PRO A CA 1
ATOM 1342 C C . PRO A 1 178 ? 18.429 11.927 51.072 1.00 57.75 178 PRO A C 1
ATOM 1344 O O . PRO A 1 178 ? 18.979 12.451 50.106 1.00 57.75 178 PRO A O 1
ATOM 1347 N N . THR A 1 179 ? 18.447 10.601 51.259 1.00 59.78 179 THR A N 1
ATOM 1348 C CA . THR A 1 179 ? 19.128 9.651 50.362 1.00 59.78 179 THR A CA 1
ATOM 1349 C C . THR A 1 179 ? 18.185 9.016 49.338 1.00 59.78 179 THR A C 1
ATOM 1351 O O . THR A 1 179 ? 18.613 8.740 48.220 1.00 59.78 179 THR A O 1
ATOM 1354 N N . TYR A 1 180 ? 16.914 8.800 49.690 1.00 62.09 180 TYR A N 1
ATOM 1355 C CA . TYR A 1 180 ? 15.931 8.105 48.851 1.00 62.09 180 TYR A CA 1
ATOM 1356 C C . TYR A 1 180 ? 14.581 8.814 48.896 1.00 62.09 180 TYR A C 1
ATOM 1358 O O . TYR A 1 180 ? 14.145 9.250 49.958 1.00 62.09 180 TYR A O 1
ATOM 1366 N N . LYS A 1 181 ? 13.896 8.901 47.752 1.00 67.62 181 LYS A N 1
ATOM 1367 C CA . LYS A 1 181 ? 12.603 9.585 47.650 1.00 67.62 181 LYS A CA 1
ATOM 1368 C C . LYS A 1 181 ? 11.461 8.577 47.616 1.00 67.62 181 LYS A C 1
ATOM 1370 O O . LYS A 1 181 ? 11.470 7.635 46.825 1.00 67.62 181 LYS A O 1
ATOM 1375 N N . SER A 1 182 ? 10.455 8.813 48.451 1.00 74.38 182 SER A N 1
ATOM 1376 C CA . SER A 1 182 ? 9.163 8.137 48.316 1.00 74.38 182 SER A CA 1
ATOM 1377 C C . SER A 1 182 ? 8.406 8.718 47.115 1.00 74.38 182 SER A C 1
ATOM 1379 O O . SER A 1 182 ? 8.545 9.904 46.802 1.00 74.38 182 SER A O 1
ATOM 1381 N N . TRP A 1 183 ? 7.625 7.895 46.422 1.00 75.56 183 TRP A N 1
ATOM 1382 C CA . TRP A 1 183 ? 6.893 8.291 45.215 1.00 75.56 183 TRP A CA 1
ATOM 1383 C C . TRP A 1 183 ? 5.571 7.539 45.091 1.00 75.56 183 TRP A C 1
ATOM 1385 O O . TRP A 1 183 ? 5.358 6.514 45.740 1.00 75.56 183 TRP A O 1
ATOM 1395 N N . TYR A 1 184 ? 4.678 8.056 44.254 1.00 75.44 184 TYR A N 1
ATOM 1396 C CA . TYR A 1 184 ? 3.387 7.439 43.963 1.00 75.44 184 TYR A CA 1
ATOM 1397 C C . TYR A 1 184 ? 3.042 7.559 42.469 1.00 75.44 184 TYR A C 1
ATOM 1399 O O . TYR A 1 184 ? 3.678 8.322 41.739 1.00 75.44 184 TYR A O 1
ATOM 1407 N N . GLY A 1 185 ? 2.087 6.760 41.992 1.00 75.00 185 GLY A N 1
ATOM 1408 C CA . GLY A 1 185 ? 1.757 6.670 40.567 1.00 75.00 185 GLY A CA 1
ATOM 1409 C C . GLY A 1 185 ? 0.545 5.792 40.255 1.00 75.00 185 GLY A C 1
ATOM 1410 O O . GLY A 1 185 ? -0.120 5.307 41.168 1.00 75.00 185 GLY A O 1
ATOM 1411 N N . ILE A 1 186 ? 0.271 5.574 38.964 1.00 77.00 186 ILE A N 1
ATOM 1412 C CA . ILE A 1 186 ? -0.893 4.811 38.459 1.00 77.00 186 ILE A CA 1
ATOM 1413 C C . ILE A 1 186 ? -0.433 3.603 37.624 1.00 77.00 186 ILE A C 1
ATOM 1415 O O . ILE A 1 186 ? 0.544 3.712 36.887 1.00 77.00 186 ILE A O 1
ATOM 1419 N N . VAL A 1 187 ? -1.126 2.462 37.708 1.00 73.12 187 VAL A N 1
ATOM 1420 C CA . VAL A 1 187 ? -0.891 1.235 36.908 1.00 73.12 187 VAL A CA 1
ATOM 1421 C C . VAL A 1 187 ? -2.240 0.600 36.522 1.00 73.12 187 VAL A C 1
ATOM 1423 O O . VAL A 1 187 ? -3.127 0.596 37.372 1.00 73.12 187 VAL A O 1
ATOM 1426 N N . PRO A 1 188 ? -2.449 0.030 35.319 1.00 72.25 188 PRO A N 1
ATOM 1427 C CA . PRO A 1 188 ? -3.686 -0.696 34.992 1.00 72.25 188 PRO A CA 1
ATOM 1428 C C . PRO A 1 188 ? -3.872 -1.980 35.824 1.00 72.25 188 PRO A C 1
ATOM 1430 O O . PRO A 1 188 ? -2.903 -2.654 36.178 1.00 72.25 188 PRO A O 1
ATOM 1433 N N . ASP A 1 189 ? -5.120 -2.344 36.128 1.00 72.62 189 ASP A N 1
ATOM 1434 C CA . ASP A 1 189 ? -5.476 -3.550 36.893 1.00 72.62 189 ASP A CA 1
ATOM 1435 C C . ASP A 1 189 ? -5.919 -4.699 35.972 1.00 72.62 189 ASP A C 1
ATOM 1437 O O . ASP A 1 189 ? -7.110 -4.955 35.791 1.00 72.62 189 ASP A O 1
ATOM 1441 N N . VAL A 1 190 ? -4.948 -5.352 35.327 1.00 60.50 190 VAL A N 1
ATOM 1442 C CA . VAL A 1 190 ? -5.194 -6.309 34.233 1.00 60.50 190 VAL A CA 1
ATOM 1443 C C . VAL A 1 190 ? -4.256 -7.520 34.279 1.00 60.50 190 VAL A C 1
ATOM 1445 O O . VAL A 1 190 ? -3.047 -7.410 34.502 1.00 60.50 190 VAL A O 1
ATOM 1448 N N . SER A 1 191 ? -4.808 -8.714 34.049 1.00 44.78 191 SER A N 1
ATOM 1449 C CA . SER A 1 191 ? -4.040 -9.962 33.990 1.00 44.78 191 SER A CA 1
ATOM 1450 C C . SER A 1 191 ? -3.256 -10.054 32.682 1.00 44.78 191 SER A C 1
ATOM 1452 O O . SER A 1 191 ? -3.860 -10.156 31.618 1.00 44.78 191 SER A O 1
ATOM 1454 N N . GLY A 1 192 ? -1.925 -10.065 32.762 1.00 42.19 192 GLY A N 1
ATOM 1455 C CA . GLY A 1 192 ? -1.055 -10.040 31.581 1.00 42.19 192 GLY A CA 1
ATOM 1456 C C . GLY A 1 192 ? -0.405 -8.682 31.307 1.00 42.19 192 GLY A C 1
ATOM 1457 O O . GLY A 1 192 ? 0.385 -8.592 30.373 1.00 42.19 192 GLY A O 1
ATOM 1458 N N . ALA A 1 193 ? -0.652 -7.668 32.150 1.00 47.62 193 ALA A N 1
ATOM 1459 C CA . ALA A 1 193 ? 0.181 -6.465 32.199 1.00 47.62 193 ALA A CA 1
ATOM 1460 C C . ALA A 1 193 ? 1.684 -6.830 32.229 1.00 47.62 193 ALA A C 1
ATOM 1462 O O . ALA A 1 193 ? 2.045 -7.851 32.837 1.00 47.62 193 ALA A O 1
ATOM 1463 N N . PRO A 1 194 ? 2.572 -6.000 31.642 1.00 43.72 194 PRO A N 1
ATOM 1464 C CA . PRO A 1 194 ? 4.015 -6.184 31.752 1.00 43.72 194 PRO A CA 1
ATOM 1465 C C . PRO A 1 194 ? 4.418 -6.437 33.210 1.00 43.72 194 PRO A C 1
ATOM 1467 O O . PRO A 1 194 ? 4.079 -5.660 34.104 1.00 43.72 194 PRO A O 1
ATOM 1470 N N . LYS A 1 195 ? 5.102 -7.563 33.470 1.00 44.25 195 LYS A N 1
ATOM 1471 C CA . LYS A 1 195 ? 5.500 -7.950 34.835 1.00 44.25 195 LYS A CA 1
ATOM 1472 C C . LYS A 1 195 ? 6.247 -6.788 35.498 1.00 44.25 195 LYS A C 1
ATOM 1474 O O . LYS A 1 195 ? 7.113 -6.206 34.858 1.00 44.25 195 LYS A O 1
ATOM 1479 N N . TYR A 1 196 ? 5.933 -6.530 36.772 1.00 46.03 196 TYR A N 1
ATOM 1480 C CA . TYR A 1 196 ? 6.218 -5.339 37.603 1.00 46.03 196 TYR A CA 1
ATOM 1481 C C . TYR A 1 196 ? 7.654 -4.747 37.663 1.00 46.03 196 TYR A C 1
ATOM 1483 O O . TYR A 1 196 ? 7.937 -3.944 38.549 1.00 46.03 196 TYR A O 1
ATOM 1491 N N . SER A 1 197 ? 8.593 -5.106 36.788 1.00 40.19 197 SER A N 1
ATOM 1492 C CA . SER A 1 197 ? 9.949 -4.554 36.791 1.00 40.19 197 SER A CA 1
ATOM 1493 C C . SER A 1 197 ? 10.034 -3.100 36.307 1.00 40.19 197 SER A C 1
ATOM 1495 O O . SER A 1 197 ? 10.893 -2.382 36.820 1.00 40.19 197 SER A O 1
ATOM 1497 N N . HIS A 1 198 ? 9.164 -2.648 35.388 1.00 45.97 198 HIS A N 1
ATOM 1498 C CA . HIS A 1 198 ? 9.271 -1.321 34.758 1.00 45.97 198 HIS A CA 1
ATOM 1499 C C . HIS A 1 198 ? 7.912 -0.645 34.481 1.00 45.97 198 HIS A C 1
ATOM 1501 O O . HIS A 1 198 ? 7.083 -1.201 33.767 1.00 45.97 198 HIS A O 1
ATOM 1507 N N . GLY A 1 199 ? 7.747 0.591 34.976 1.00 54.25 199 GLY A N 1
ATOM 1508 C CA . GLY A 1 199 ? 6.767 1.568 34.477 1.00 54.25 199 GLY A CA 1
ATOM 1509 C C . GLY A 1 199 ? 5.408 1.654 35.187 1.00 54.25 199 GLY A C 1
ATOM 1510 O O . GLY A 1 199 ? 4.536 0.814 34.989 1.00 54.25 199 GLY A O 1
ATOM 1511 N N . THR A 1 200 ? 5.166 2.756 35.901 1.00 56.62 200 THR A N 1
ATOM 1512 C CA . THR A 1 200 ? 3.806 3.302 36.083 1.00 56.62 200 THR A CA 1
ATOM 1513 C C . THR A 1 200 ? 3.428 4.170 34.874 1.00 56.62 200 THR A C 1
ATOM 1515 O O . THR A 1 200 ? 4.309 4.569 34.111 1.00 56.62 200 THR A O 1
ATOM 1518 N N . ILE A 1 201 ? 2.138 4.464 34.672 1.00 56.59 201 ILE A N 1
ATOM 1519 C CA . ILE A 1 201 ? 1.687 5.354 33.581 1.00 56.59 201 ILE A CA 1
ATOM 1520 C C . ILE A 1 201 ? 1.990 6.827 33.919 1.00 56.59 201 ILE A C 1
ATOM 1522 O O . ILE A 1 201 ? 2.440 7.585 33.067 1.00 56.59 201 ILE A O 1
ATOM 1526 N N . ILE A 1 202 ? 1.814 7.202 35.192 1.00 62.12 202 ILE A N 1
ATOM 1527 C CA . ILE A 1 202 ? 2.250 8.475 35.792 1.00 62.12 202 ILE A CA 1
ATOM 1528 C C . ILE A 1 202 ? 3.074 8.145 37.043 1.00 62.12 202 ILE A C 1
ATOM 1530 O O . ILE A 1 202 ? 2.741 7.190 37.754 1.00 62.12 202 ILE A O 1
ATOM 1534 N N . ASN A 1 203 ? 4.121 8.917 37.344 1.00 64.25 203 ASN A N 1
ATOM 1535 C CA . ASN A 1 203 ? 4.781 8.944 38.653 1.00 64.25 203 ASN A CA 1
ATOM 1536 C C . ASN A 1 203 ? 5.089 10.383 39.111 1.00 64.25 203 ASN A C 1
ATOM 1538 O O . ASN A 1 203 ? 5.545 11.213 38.329 1.00 64.25 203 ASN A O 1
ATOM 1542 N N . ARG A 1 204 ? 4.862 10.675 40.400 1.00 68.31 204 ARG A N 1
ATOM 1543 C CA . ARG A 1 204 ? 5.256 11.933 41.067 1.00 68.31 204 ARG A CA 1
ATOM 1544 C C . ARG A 1 204 ? 5.968 11.627 42.392 1.00 68.31 204 ARG A C 1
ATOM 1546 O O . ARG A 1 204 ? 5.761 10.579 43.010 1.00 68.31 204 ARG A O 1
ATOM 1553 N N . THR A 1 205 ? 6.862 12.523 42.817 1.00 72.00 205 THR A N 1
ATOM 1554 C CA . THR A 1 205 ? 7.542 12.416 44.125 1.00 72.00 205 THR A CA 1
ATOM 1555 C C . THR A 1 205 ? 6.536 12.709 45.237 1.00 72.00 205 THR A C 1
ATOM 1557 O O . THR A 1 205 ? 5.788 13.670 45.133 1.00 72.00 205 THR A O 1
ATOM 1560 N N . ALA A 1 206 ? 6.533 11.924 46.315 1.00 70.81 206 ALA A N 1
ATOM 1561 C CA . ALA A 1 206 ? 5.690 12.201 47.474 1.00 70.81 206 ALA A CA 1
ATOM 1562 C C . ALA A 1 206 ? 6.327 13.304 48.339 1.00 70.81 206 ALA A C 1
ATOM 1564 O O . ALA A 1 206 ? 7.242 13.030 49.121 1.00 70.81 206 ALA A O 1
ATOM 1565 N N . ASP A 1 207 ? 5.856 14.543 48.191 1.00 70.62 207 ASP A N 1
ATOM 1566 C CA . ASP A 1 207 ? 6.372 15.729 48.894 1.00 70.62 207 ASP A CA 1
ATOM 1567 C C . ASP A 1 207 ? 5.433 16.275 49.991 1.00 70.62 207 ASP A C 1
ATOM 1569 O O . ASP A 1 207 ? 5.830 17.150 50.760 1.00 70.62 207 ASP A O 1
ATOM 1573 N N . GLY A 1 208 ? 4.225 15.712 50.124 1.00 69.62 208 GLY A N 1
ATOM 1574 C CA . GLY A 1 208 ? 3.208 16.128 51.096 1.00 69.62 208 GLY A CA 1
ATOM 1575 C C . GLY A 1 208 ? 2.080 16.990 50.527 1.00 69.62 208 GLY A C 1
ATOM 1576 O O . GLY A 1 208 ? 1.144 17.290 51.271 1.00 69.62 208 GLY A O 1
ATOM 1577 N N . THR A 1 209 ? 2.153 17.388 49.254 1.00 75.19 209 THR A N 1
ATOM 1578 C CA . THR A 1 209 ? 1.123 18.199 48.588 1.00 75.19 209 THR A CA 1
ATOM 1579 C C . THR A 1 209 ? -0.048 17.358 48.059 1.00 75.19 209 THR A C 1
ATOM 1581 O O . THR A 1 209 ? -0.059 16.127 48.167 1.00 75.19 209 THR A O 1
ATOM 1584 N N . GLU A 1 210 ? -1.083 18.043 47.565 1.00 80.06 210 GLU A N 1
ATOM 1585 C CA . GLU A 1 210 ? -2.189 17.449 46.811 1.00 80.06 210 GLU A CA 1
ATOM 1586 C C . GLU A 1 210 ? -1.966 17.724 45.319 1.00 80.06 210 GLU A C 1
ATOM 1588 O O . GLU A 1 210 ? -1.869 18.879 44.907 1.00 80.06 210 GLU A O 1
ATOM 1593 N N . ASP A 1 211 ? -1.879 16.653 44.536 1.00 72.88 211 ASP A N 1
ATOM 1594 C CA . ASP A 1 211 ? -1.656 16.649 43.089 1.00 72.88 211 ASP A CA 1
ATOM 1595 C C . ASP A 1 211 ? -2.912 16.137 42.367 1.00 72.88 211 ASP A C 1
ATOM 1597 O O . ASP A 1 211 ? -3.605 15.247 42.866 1.00 72.88 211 ASP A O 1
ATOM 1601 N N . ASP A 1 212 ? -3.164 16.639 41.159 1.00 76.38 212 ASP A N 1
ATOM 1602 C CA . ASP A 1 212 ? -4.206 16.144 40.253 1.00 76.38 212 ASP A CA 1
ATOM 1603 C C . ASP A 1 212 ? -3.581 15.270 39.156 1.00 76.38 212 ASP A C 1
ATOM 1605 O O . ASP A 1 212 ? -2.713 15.731 38.413 1.00 76.38 212 ASP A O 1
ATOM 1609 N N . LEU A 1 213 ? -4.009 14.006 39.047 1.00 70.38 213 LEU A N 1
ATOM 1610 C CA . LEU A 1 213 ? -3.498 13.056 38.046 1.00 70.38 213 LEU A CA 1
ATOM 1611 C C . LEU A 1 213 ? -4.440 12.822 36.844 1.00 70.38 213 LEU A C 1
ATOM 1613 O O . LEU A 1 213 ? -4.352 11.773 36.202 1.00 70.38 213 LEU A O 1
ATOM 1617 N N . ARG A 1 214 ? -5.350 13.756 36.523 1.00 64.06 214 ARG A N 1
ATOM 1618 C CA . ARG A 1 214 ? -6.248 13.614 35.351 1.00 64.06 214 ARG A CA 1
ATOM 1619 C C . ARG A 1 214 ? -5.578 13.812 33.980 1.00 64.06 214 ARG A C 1
ATOM 1621 O O . ARG A 1 214 ? -6.077 13.276 32.992 1.00 64.06 214 ARG A O 1
ATOM 1628 N N . ASP A 1 215 ? -4.491 14.583 33.916 1.00 57.94 215 ASP A N 1
ATOM 1629 C CA . ASP A 1 215 ? -3.913 15.122 32.673 1.00 57.94 215 ASP A CA 1
ATOM 1630 C C . ASP A 1 215 ? -2.447 14.682 32.486 1.00 57.94 215 ASP A C 1
ATOM 1632 O O . ASP A 1 215 ? -1.654 14.694 33.432 1.00 57.94 215 ASP A O 1
ATOM 1636 N N . TYR A 1 216 ? -2.086 14.281 31.263 1.00 59.22 216 TYR A N 1
ATOM 1637 C CA . TYR A 1 216 ? -0.736 13.831 30.894 1.00 59.22 216 TYR A CA 1
ATOM 1638 C C . TYR A 1 216 ? 0.178 14.940 30.340 1.00 59.22 216 TYR A C 1
ATOM 1640 O O . TYR A 1 216 ? 1.366 14.688 30.124 1.00 59.22 216 TYR A O 1
ATOM 1648 N N . SER A 1 217 ? -0.330 16.158 30.122 1.00 49.09 217 SER A N 1
ATOM 1649 C CA . SER A 1 217 ? 0.406 17.286 29.518 1.00 49.09 217 SER A CA 1
ATOM 1650 C C . SER A 1 217 ? 1.762 17.571 30.175 1.00 49.09 217 SER A C 1
ATOM 1652 O O . SER A 1 217 ? 2.771 17.635 29.470 1.00 49.09 217 SER A O 1
ATOM 1654 N N . ASP A 1 218 ? 1.819 17.647 31.509 1.00 42.38 218 ASP A N 1
ATOM 1655 C CA . ASP A 1 218 ? 3.068 17.843 32.264 1.00 42.38 218 ASP A CA 1
ATOM 1656 C C . ASP A 1 218 ? 4.115 16.762 31.931 1.00 42.38 218 ASP A C 1
ATOM 1658 O O . ASP A 1 218 ? 5.291 17.061 31.705 1.00 42.38 218 ASP A O 1
ATOM 1662 N N . ALA A 1 219 ? 3.688 15.495 31.861 1.00 45.41 219 ALA A N 1
ATOM 1663 C CA . ALA A 1 219 ? 4.567 14.343 31.657 1.00 45.41 219 ALA A CA 1
ATOM 1664 C C . ALA A 1 219 ? 5.153 14.273 30.235 1.00 45.41 219 ALA A C 1
ATOM 1666 O O . ALA A 1 219 ? 6.216 13.684 30.040 1.00 45.41 219 ALA A O 1
ATOM 1667 N N . LEU A 1 220 ? 4.496 14.904 29.256 1.00 42.06 220 LEU A N 1
ATOM 1668 C CA . LEU A 1 220 ? 4.978 15.015 27.875 1.00 42.06 220 LEU A CA 1
ATOM 1669 C C . LEU A 1 220 ? 6.053 16.105 27.695 1.00 42.06 220 LEU A C 1
ATOM 1671 O O . LEU A 1 220 ? 6.750 16.097 26.684 1.00 42.06 220 LEU A O 1
ATOM 1675 N N . SER A 1 221 ? 6.219 17.012 28.666 1.00 38.38 221 SER A N 1
ATOM 1676 C CA . SER A 1 221 ? 7.249 18.068 28.646 1.00 38.38 221 SER A CA 1
ATOM 1677 C C . SER A 1 221 ? 8.602 17.653 29.253 1.00 38.38 221 SER A C 1
ATOM 1679 O O . SER A 1 221 ? 9.584 18.389 29.151 1.00 38.38 221 SER A O 1
ATOM 1681 N N . GLY A 1 222 ? 8.658 16.486 29.907 1.00 38.31 222 GLY A N 1
ATOM 1682 C CA . GLY A 1 222 ? 9.829 15.989 30.634 1.00 38.31 222 GLY A CA 1
ATOM 1683 C C . GLY A 1 222 ? 10.686 14.984 29.856 1.00 38.31 222 GLY A C 1
ATOM 1684 O O . GLY A 1 222 ? 10.266 14.407 28.855 1.00 38.31 222 GLY A O 1
ATOM 1685 N N . THR A 1 223 ? 11.903 14.737 30.351 1.00 31.91 223 THR A N 1
ATOM 1686 C CA . THR A 1 223 ? 12.845 13.773 29.759 1.00 31.91 223 THR A CA 1
ATOM 1687 C C . THR A 1 223 ? 12.228 12.374 29.649 1.00 31.91 223 THR A C 1
ATOM 1689 O O . THR A 1 223 ? 11.695 11.846 30.625 1.00 31.91 223 THR A O 1
ATOM 1692 N N . VAL A 1 224 ? 12.334 11.783 28.455 1.00 35.41 224 VAL A N 1
ATOM 1693 C CA . VAL A 1 224 ? 11.618 10.580 27.995 1.00 35.41 224 VAL A CA 1
ATOM 1694 C C . VAL A 1 224 ? 11.506 9.464 29.046 1.00 35.41 224 VAL A C 1
ATOM 1696 O O . VAL A 1 224 ? 12.506 8.931 29.524 1.00 35.41 224 VAL A O 1
ATOM 1699 N N . ASN A 1 225 ? 10.270 9.037 29.334 1.00 46.50 225 ASN A N 1
ATOM 1700 C CA . ASN A 1 225 ? 9.993 7.793 30.053 1.00 46.50 225 ASN A CA 1
ATOM 1701 C C . ASN A 1 225 ? 9.451 6.733 29.077 1.00 46.50 225 ASN A C 1
ATOM 1703 O O . ASN A 1 225 ? 8.269 6.751 28.718 1.00 46.50 225 ASN A O 1
ATOM 1707 N N . ASN A 1 226 ? 10.318 5.795 28.672 1.00 48.03 226 ASN A N 1
ATOM 1708 C CA . ASN A 1 226 ? 10.076 4.760 27.646 1.00 48.03 226 ASN A CA 1
ATOM 1709 C C . ASN A 1 226 ? 8.900 3.805 27.949 1.00 48.03 226 ASN A C 1
ATOM 1711 O O . ASN A 1 226 ? 8.560 2.957 27.128 1.00 48.03 226 ASN A O 1
ATOM 1715 N N . ASN A 1 227 ? 8.288 3.905 29.130 1.00 53.72 227 ASN A N 1
ATOM 1716 C CA . ASN A 1 227 ? 7.111 3.124 29.503 1.00 53.72 227 ASN A CA 1
ATOM 1717 C C . ASN A 1 227 ? 5.796 3.735 28.980 1.00 53.72 227 ASN A C 1
ATOM 1719 O O . ASN A 1 227 ? 4.798 3.027 28.900 1.00 53.72 227 ASN A O 1
ATOM 1723 N N . THR A 1 228 ? 5.785 5.017 28.593 1.00 53.78 228 THR A N 1
ATOM 1724 C CA . THR A 1 228 ? 4.587 5.683 28.037 1.00 53.78 228 THR A CA 1
ATOM 1725 C C . THR A 1 228 ? 4.142 5.062 26.713 1.00 53.78 228 THR A C 1
ATOM 1727 O O . THR A 1 228 ? 2.963 4.751 26.568 1.00 53.78 228 THR A O 1
ATOM 1730 N N . THR A 1 229 ? 5.077 4.785 25.795 1.00 54.56 229 THR A N 1
ATOM 1731 C CA . THR A 1 229 ? 4.798 4.087 24.527 1.00 54.56 229 THR A CA 1
ATOM 1732 C C . THR A 1 229 ? 4.172 2.712 24.776 1.00 54.56 229 THR A C 1
ATOM 1734 O O . THR A 1 229 ? 3.104 2.431 24.251 1.00 54.56 229 THR A O 1
ATOM 1737 N N . LYS A 1 230 ? 4.738 1.920 25.697 1.00 59.31 230 LYS A N 1
ATOM 1738 C CA . LYS A 1 230 ? 4.232 0.580 26.056 1.00 59.31 230 LYS A CA 1
ATOM 1739 C C . LYS A 1 230 ? 2.837 0.577 26.674 1.00 59.31 230 LYS A C 1
ATOM 1741 O O . LYS A 1 230 ? 2.095 -0.388 26.513 1.00 59.31 230 LYS A O 1
ATOM 1746 N N . TRP A 1 231 ? 2.471 1.631 27.403 1.00 60.38 231 TRP A N 1
ATOM 1747 C CA . TRP A 1 231 ? 1.103 1.772 27.900 1.00 60.38 231 TRP A CA 1
ATOM 1748 C C . TRP A 1 231 ? 0.138 2.227 26.802 1.00 60.38 231 TRP A C 1
ATOM 1750 O O . TRP A 1 231 ? -0.995 1.761 26.793 1.00 60.38 231 TRP A O 1
ATOM 1760 N N . ALA A 1 232 ? 0.578 3.055 25.853 1.00 57.47 232 ALA A N 1
ATOM 1761 C CA . ALA A 1 232 ? -0.216 3.406 24.677 1.00 57.47 232 ALA A CA 1
ATOM 1762 C C . ALA A 1 232 ? -0.470 2.168 23.782 1.00 57.47 232 ALA A C 1
ATOM 1764 O O . ALA A 1 232 ? -1.627 1.842 23.518 1.00 57.47 232 ALA A O 1
ATOM 1765 N N . GLU A 1 233 ? 0.582 1.396 23.468 1.00 59.88 233 GLU A N 1
ATOM 1766 C CA . GLU A 1 233 ? 0.517 0.071 22.821 1.00 59.88 233 GLU A CA 1
ATOM 1767 C C . GLU A 1 233 ? -0.494 -0.852 23.526 1.00 59.88 233 GLU A C 1
ATOM 1769 O O . GLU A 1 233 ? -1.372 -1.425 22.883 1.00 59.88 233 GLU A O 1
ATOM 1774 N N . TYR A 1 234 ? -0.421 -0.959 24.861 1.00 60.97 234 TYR A N 1
ATOM 1775 C CA . TYR A 1 234 ? -1.337 -1.786 25.656 1.00 60.97 234 TYR A CA 1
ATOM 1776 C C . TYR A 1 234 ? -2.815 -1.365 25.518 1.00 60.97 234 TYR A C 1
ATOM 1778 O O . TYR A 1 234 ? -3.706 -2.213 25.595 1.00 60.97 234 TYR A O 1
ATOM 1786 N N . PHE A 1 235 ? -3.088 -0.073 25.320 1.00 57.31 235 PHE A N 1
ATOM 1787 C CA . PHE A 1 235 ? -4.440 0.457 25.117 1.00 57.31 235 PHE A CA 1
ATOM 1788 C C . PHE A 1 235 ? -4.879 0.508 23.642 1.00 57.31 235 PHE A C 1
ATOM 1790 O O . PHE A 1 235 ? -6.025 0.875 23.383 1.00 57.31 235 PHE A O 1
ATOM 1797 N N . GLY A 1 236 ? -4.018 0.134 22.686 1.00 54.50 236 GLY A N 1
ATOM 1798 C CA . GLY A 1 236 ? -4.321 0.213 21.252 1.00 54.50 236 GLY A CA 1
ATOM 1799 C C . GLY A 1 236 ? -4.522 1.652 20.765 1.00 54.50 236 GLY A C 1
ATOM 1800 O O . GLY A 1 236 ? -5.517 1.933 20.093 1.00 54.50 236 GLY A O 1
ATOM 1801 N N . ILE A 1 237 ? -3.626 2.553 21.192 1.00 53.97 237 ILE A N 1
ATOM 1802 C CA . ILE A 1 237 ? -3.551 3.974 20.812 1.00 53.97 237 ILE A CA 1
ATOM 1803 C C . ILE A 1 237 ? -2.080 4.423 20.722 1.00 53.97 237 ILE A C 1
ATOM 1805 O O . ILE A 1 237 ? -1.199 3.803 21.315 1.00 53.97 237 ILE A O 1
ATOM 1809 N N . SER A 1 238 ? -1.787 5.533 20.039 1.00 53.59 238 SER A N 1
ATOM 1810 C CA . SER A 1 238 ? -0.412 6.063 19.965 1.00 53.59 238 SER A CA 1
ATOM 1811 C C . SER A 1 238 ? -0.017 6.908 21.192 1.00 53.59 238 SER A C 1
ATOM 1813 O O . SER A 1 238 ? -0.856 7.416 21.939 1.00 53.59 238 SER A O 1
ATOM 1815 N N . LYS A 1 239 ? 1.287 7.135 21.405 1.00 55.62 239 LYS A N 1
ATOM 1816 C CA . LYS A 1 239 ? 1.804 7.982 22.506 1.00 55.62 239 LYS A CA 1
ATOM 1817 C C . LYS A 1 239 ? 1.224 9.411 22.488 1.00 55.62 239 LYS A C 1
ATOM 1819 O O . LYS A 1 239 ? 1.062 10.021 23.542 1.00 55.62 239 LYS A O 1
ATOM 1824 N N . LYS A 1 240 ? 0.871 9.928 21.303 1.00 52.09 240 LYS A N 1
ATOM 1825 C CA . LYS A 1 240 ? 0.267 11.259 21.076 1.00 52.09 240 LYS A CA 1
ATOM 1826 C C . LYS A 1 240 ? -1.221 11.320 21.474 1.00 52.09 240 LYS A C 1
ATOM 1828 O O . LYS A 1 240 ? -1.784 12.410 21.549 1.00 52.09 240 LYS A O 1
ATOM 1833 N N . GLN A 1 241 ? -1.845 10.160 21.699 1.00 50.44 241 GLN A N 1
ATOM 1834 C CA . GLN A 1 241 ? -3.285 9.942 21.898 1.00 50.44 241 GLN A CA 1
ATOM 1835 C C . GLN A 1 241 ? -3.669 9.632 23.365 1.00 50.44 241 GLN A C 1
ATOM 1837 O O . GLN A 1 241 ? -4.854 9.540 23.692 1.00 50.44 241 GLN A O 1
ATOM 1842 N N . LEU A 1 242 ? -2.684 9.488 24.261 1.00 57.25 242 LEU A N 1
ATOM 1843 C CA . LEU A 1 242 ? -2.866 9.248 25.699 1.00 57.25 242 LEU A CA 1
ATOM 1844 C C . LEU A 1 242 ? -2.791 10.576 26.485 1.00 57.25 242 LEU A C 1
ATOM 1846 O O . LEU A 1 242 ? -1.824 10.835 27.196 1.00 57.25 242 LEU A O 1
ATOM 1850 N N . LEU A 1 243 ? -3.798 11.443 26.321 1.00 57.78 243 LEU A N 1
ATOM 1851 C CA . LEU A 1 243 ? -3.886 12.737 27.031 1.00 57.78 243 LEU A CA 1
ATOM 1852 C C . LEU A 1 243 ? -4.587 12.656 28.398 1.00 57.78 243 LEU A C 1
ATOM 1854 O O . LEU A 1 243 ? -4.268 13.419 29.308 1.00 57.78 243 LEU A O 1
ATOM 1858 N N . CYS A 1 244 ? -5.513 11.711 28.551 1.00 66.06 244 CYS A N 1
ATOM 1859 C CA . CYS A 1 244 ? -6.242 11.415 29.786 1.00 66.06 244 CYS A CA 1
ATOM 1860 C C . CYS A 1 244 ? -6.244 9.896 30.016 1.00 66.06 244 CYS A C 1
ATOM 1862 O O . CYS A 1 244 ? -5.999 9.126 29.085 1.00 66.06 244 CYS A O 1
ATOM 1864 N N . LEU A 1 245 ? -6.550 9.444 31.237 1.00 71.06 245 LEU A N 1
ATOM 1865 C CA . LEU A 1 245 ? -6.709 8.009 31.509 1.00 71.06 245 LEU A CA 1
ATOM 1866 C C . LEU A 1 245 ? -7.887 7.411 30.711 1.00 71.06 245 LEU A C 1
ATOM 1868 O O . LEU A 1 245 ? -9.008 7.914 30.833 1.00 71.06 245 LEU A O 1
ATOM 1872 N N . PRO A 1 246 ? -7.679 6.302 29.974 1.00 73.12 246 PRO A N 1
ATOM 1873 C CA . PRO A 1 246 ? -8.758 5.524 29.373 1.00 73.12 246 PRO A CA 1
ATOM 1874 C C . PRO A 1 246 ? -9.771 4.994 30.393 1.00 73.12 246 PRO A C 1
ATOM 1876 O O . PRO A 1 246 ? -9.463 4.805 31.576 1.00 73.12 246 PRO A O 1
ATOM 1879 N N . ALA A 1 247 ? -10.960 4.644 29.905 1.00 76.69 247 ALA A N 1
ATOM 1880 C CA . ALA A 1 247 ? -11.951 3.891 30.668 1.00 76.69 247 ALA A CA 1
ATOM 1881 C C . ALA A 1 247 ? -11.353 2.561 31.168 1.00 76.69 247 ALA A C 1
ATOM 1883 O O . ALA A 1 247 ? -10.845 1.768 30.376 1.00 76.69 247 ALA A O 1
ATOM 1884 N N . GLY A 1 248 ? -11.402 2.291 32.474 1.00 77.56 248 GLY A N 1
ATOM 1885 C CA . GLY A 1 248 ? -10.714 1.121 33.023 1.00 77.56 248 GLY A CA 1
ATOM 1886 C C . GLY A 1 248 ? -10.646 1.065 34.545 1.00 77.56 248 GLY A C 1
ATOM 1887 O O . GLY A 1 248 ? -11.172 1.926 35.250 1.00 77.56 248 GLY A O 1
ATOM 1888 N N . THR A 1 249 ? -9.984 0.024 35.053 1.00 80.12 249 THR A N 1
ATOM 1889 C CA . THR A 1 249 ? -9.655 -0.138 36.478 1.00 80.12 249 THR A CA 1
ATOM 1890 C C . THR A 1 249 ? -8.141 -0.067 36.645 1.00 80.12 249 THR A C 1
ATOM 1892 O O . THR A 1 249 ? -7.398 -0.616 35.831 1.00 80.12 249 THR A O 1
ATOM 1895 N N . TYR A 1 250 ? -7.689 0.623 37.688 1.00 78.69 250 TYR A N 1
ATOM 1896 C CA . TYR A 1 250 ? -6.291 0.965 37.918 1.00 78.69 250 TYR A CA 1
ATOM 1897 C C . TYR A 1 250 ? -5.924 0.811 39.397 1.00 78.69 250 TYR A C 1
ATOM 1899 O O . TYR A 1 250 ? -6.758 0.963 40.290 1.00 78.69 250 TYR A O 1
ATOM 1907 N N . TRP A 1 251 ? -4.644 0.579 39.666 1.00 78.88 251 TRP A N 1
ATOM 1908 C CA . TRP A 1 251 ? -4.031 0.744 40.976 1.00 78.88 251 TRP A CA 1
ATOM 1909 C C . TRP A 1 251 ? -3.308 2.083 41.041 1.00 78.88 251 TRP A C 1
ATOM 1911 O O . TRP A 1 251 ? -2.335 2.304 40.321 1.00 78.88 251 TRP A O 1
ATOM 1921 N N . LEU A 1 252 ? -3.721 2.935 41.975 1.00 79.00 252 LEU A N 1
ATOM 1922 C CA . LEU A 1 252 ? -2.815 3.912 42.560 1.00 79.00 252 LEU A CA 1
ATOM 1923 C C . LEU A 1 252 ? -1.813 3.150 43.430 1.00 79.00 252 LEU A C 1
ATOM 1925 O O . LEU A 1 252 ? -2.213 2.377 44.305 1.00 79.00 252 LEU A O 1
ATOM 1929 N N . VAL A 1 253 ? -0.523 3.362 43.206 1.00 77.44 253 VAL A N 1
ATOM 1930 C CA . VAL A 1 253 ? 0.575 2.725 43.944 1.00 77.44 253 VAL A CA 1
ATOM 1931 C C . VAL A 1 253 ? 1.392 3.774 44.688 1.00 77.44 253 VAL A C 1
ATOM 1933 O O . VAL A 1 253 ? 1.595 4.872 44.180 1.00 77.44 253 VAL A O 1
ATOM 1936 N N . TYR A 1 254 ? 1.870 3.431 45.883 1.00 77.25 254 TYR A N 1
ATOM 1937 C CA . TYR A 1 254 ? 2.835 4.216 46.653 1.00 77.25 254 TYR A CA 1
ATOM 1938 C C . TYR A 1 254 ? 4.038 3.332 47.003 1.00 77.25 254 TYR A C 1
ATOM 1940 O O . TYR A 1 254 ? 3.883 2.160 47.369 1.00 77.25 254 TYR A O 1
ATOM 1948 N N . CYS A 1 255 ? 5.230 3.913 46.895 1.00 74.56 255 CYS A N 1
ATOM 1949 C CA . CYS A 1 255 ? 6.519 3.275 47.124 1.00 74.56 255 CYS A CA 1
ATOM 1950 C C . CYS A 1 255 ? 7.337 4.123 48.104 1.00 74.56 255 CYS A C 1
ATOM 1952 O O . CYS A 1 255 ? 7.607 5.299 47.853 1.00 74.56 255 CYS A O 1
ATOM 1954 N N . GLU A 1 256 ? 7.742 3.521 49.220 1.00 74.19 256 GLU A N 1
ATOM 1955 C CA . GLU A 1 256 ? 8.456 4.201 50.304 1.00 74.19 256 GLU A CA 1
ATOM 1956 C C . GLU A 1 256 ? 9.982 4.065 50.144 1.00 74.19 256 GLU A C 1
ATOM 1958 O O . GLU A 1 256 ? 10.475 2.968 49.892 1.00 74.19 256 GLU A O 1
ATOM 1963 N N . ASP A 1 257 ? 10.723 5.169 50.299 1.00 69.38 257 ASP A N 1
ATOM 1964 C CA . ASP A 1 257 ? 12.200 5.251 50.246 1.00 69.38 257 ASP A CA 1
ATOM 1965 C C . ASP A 1 257 ? 12.861 4.491 49.072 1.00 69.38 257 ASP A C 1
ATOM 1967 O O . ASP A 1 257 ? 13.870 3.800 49.238 1.00 69.38 257 ASP A O 1
ATOM 1971 N N . SER A 1 258 ? 12.318 4.622 47.858 1.00 64.62 258 SER A N 1
ATOM 1972 C CA . SER A 1 258 ? 12.868 3.932 46.687 1.00 64.62 258 SER A CA 1
ATOM 1973 C C . SER A 1 258 ? 14.169 4.562 46.175 1.00 64.62 258 SER A C 1
ATOM 1975 O O . SER A 1 258 ? 14.324 5.784 46.126 1.00 64.62 258 SER A O 1
ATOM 1977 N N . GLN A 1 259 ? 15.082 3.712 45.691 1.00 56.38 259 GLN A N 1
ATOM 1978 C CA . GLN A 1 259 ? 16.306 4.137 45.001 1.00 56.38 259 GLN A CA 1
ATOM 1979 C C . GLN A 1 259 ? 16.042 4.676 43.585 1.00 56.38 259 GLN A C 1
ATOM 1981 O O . GLN A 1 259 ? 16.823 5.478 43.081 1.00 56.38 259 GLN A O 1
ATOM 1986 N N . THR A 1 260 ? 14.953 4.247 42.931 1.00 54.72 260 THR A N 1
ATOM 1987 C CA . THR A 1 260 ? 14.550 4.739 41.600 1.00 54.72 260 THR A CA 1
ATOM 1988 C C . THR A 1 260 ? 13.031 4.902 41.484 1.00 54.72 260 THR A C 1
ATOM 1990 O O . THR A 1 260 ? 12.268 4.284 42.231 1.00 54.72 260 THR A O 1
ATOM 1993 N N . VAL A 1 261 ? 12.586 5.713 40.520 1.00 51.62 261 VAL A N 1
ATOM 1994 C CA . VAL A 1 261 ? 11.156 5.901 40.192 1.00 51.62 261 VAL A CA 1
ATOM 1995 C C . VAL A 1 261 ? 10.668 4.941 39.088 1.00 51.62 261 VAL A C 1
ATOM 1997 O O . VAL A 1 261 ? 9.473 4.870 38.825 1.00 51.62 261 VAL A O 1
ATOM 2000 N N . ASN A 1 262 ? 11.585 4.204 38.442 1.00 50.47 262 ASN A N 1
ATOM 2001 C CA . ASN A 1 262 ? 11.324 3.455 37.202 1.00 50.47 262 ASN A CA 1
ATOM 2002 C C . ASN A 1 262 ? 11.720 1.962 37.239 1.00 50.47 262 ASN A C 1
ATOM 2004 O O . ASN A 1 262 ? 11.415 1.255 36.280 1.00 50.47 262 ASN A O 1
ATOM 2008 N N . GLY A 1 263 ? 12.389 1.466 38.292 1.00 43.50 263 GLY A N 1
ATOM 2009 C CA . GLY A 1 263 ? 12.908 0.092 38.339 1.00 43.50 263 GLY A CA 1
ATOM 2010 C C . GLY A 1 263 ? 12.652 -0.644 39.656 1.00 43.50 263 GLY A C 1
ATOM 2011 O O . GLY A 1 263 ? 13.147 -0.235 40.706 1.00 43.50 263 GLY A O 1
ATOM 2012 N N . GLY A 1 264 ? 11.926 -1.766 39.577 1.00 48.03 264 GLY A N 1
ATOM 2013 C CA . GLY A 1 264 ? 11.956 -2.880 40.542 1.00 48.03 264 GLY A CA 1
ATOM 2014 C C . GLY A 1 264 ? 11.534 -2.623 41.999 1.00 48.03 264 GLY A C 1
ATOM 2015 O O . GLY A 1 264 ? 11.713 -3.509 42.834 1.00 48.03 264 GLY A O 1
ATOM 2016 N N . ALA A 1 265 ? 11.004 -1.446 42.336 1.00 50.56 265 ALA A N 1
ATOM 2017 C CA . ALA A 1 265 ? 10.627 -1.105 43.706 1.00 50.56 265 ALA A CA 1
ATOM 2018 C C . ALA A 1 265 ? 9.458 -1.967 44.220 1.00 50.56 265 ALA A C 1
ATOM 2020 O O . ALA A 1 265 ? 8.477 -2.205 43.516 1.00 50.56 265 ALA A O 1
ATOM 2021 N N . SER A 1 266 ? 9.534 -2.403 45.480 1.00 58.12 266 SER A N 1
ATOM 2022 C CA . SER A 1 266 ? 8.421 -3.100 46.134 1.00 58.12 266 SER A CA 1
ATOM 2023 C C . SER A 1 266 ? 7.307 -2.104 46.457 1.00 58.12 266 SER A C 1
ATOM 2025 O O . SER A 1 266 ? 7.479 -1.275 47.348 1.00 58.12 266 SER A O 1
ATOM 2027 N N . VAL A 1 267 ? 6.169 -2.191 45.759 1.00 65.50 267 VAL A N 1
ATOM 2028 C CA . VAL A 1 267 ? 4.969 -1.387 46.057 1.00 65.50 267 VAL A CA 1
ATOM 2029 C C . VAL A 1 267 ? 4.552 -1.632 47.507 1.00 65.50 267 VAL A C 1
ATOM 2031 O O . VAL A 1 267 ? 4.136 -2.739 47.856 1.00 65.50 267 VAL A O 1
ATOM 2034 N N . THR A 1 268 ? 4.680 -0.615 48.362 1.00 64.31 268 THR A N 1
ATOM 2035 C CA . THR A 1 268 ? 4.427 -0.763 49.803 1.00 64.31 268 THR A CA 1
ATOM 2036 C C . THR A 1 268 ? 2.942 -0.654 50.128 1.00 64.31 268 THR A C 1
ATOM 2038 O O . THR A 1 268 ? 2.460 -1.358 51.018 1.00 64.31 268 THR A O 1
ATOM 2041 N N . HIS A 1 269 ? 2.209 0.169 49.370 1.00 71.62 269 HIS A N 1
ATOM 2042 C CA . HIS A 1 269 ? 0.784 0.441 49.561 1.00 71.62 269 HIS A CA 1
ATOM 2043 C C . HIS A 1 269 ? 0.076 0.649 48.212 1.00 71.62 269 HIS A C 1
ATOM 2045 O O . HIS A 1 269 ? 0.676 1.183 47.277 1.00 71.62 269 HIS A O 1
ATOM 2051 N N . LYS A 1 270 ? -1.203 0.263 48.094 1.00 75.69 270 LYS A N 1
ATOM 2052 C CA . LYS A 1 270 ? -2.000 0.496 46.873 1.00 75.69 270 LYS A CA 1
ATOM 2053 C C . LYS A 1 270 ? -3.478 0.788 47.150 1.00 75.69 270 LYS A C 1
ATOM 2055 O O . LYS A 1 270 ? -4.025 0.330 48.147 1.00 75.69 270 LYS A O 1
ATOM 2060 N N . ILE A 1 271 ? -4.128 1.524 46.251 1.00 77.62 271 ILE A N 1
ATOM 2061 C CA . ILE A 1 271 ? -5.566 1.846 46.275 1.00 77.62 271 ILE A CA 1
ATOM 2062 C C . ILE A 1 271 ? -6.129 1.561 44.877 1.00 77.62 271 ILE A C 1
ATOM 2064 O O . ILE A 1 271 ? -5.506 1.927 43.886 1.00 77.62 271 ILE A O 1
ATOM 2068 N N . GLN A 1 272 ? -7.277 0.889 44.778 1.00 79.44 272 GLN A N 1
ATOM 2069 C CA . GLN A 1 272 ? -7.932 0.641 43.489 1.00 79.44 272 GLN A CA 1
ATOM 2070 C C . GLN A 1 272 ? -8.777 1.864 43.107 1.00 79.44 272 GLN A C 1
ATOM 2072 O O . GLN A 1 272 ? -9.511 2.382 43.950 1.00 79.44 272 GLN A O 1
ATOM 2077 N N . ILE A 1 273 ? -8.694 2.304 41.853 1.00 80.19 273 ILE A N 1
ATOM 2078 C CA . ILE A 1 273 ? -9.581 3.320 41.279 1.00 80.19 273 ILE A CA 1
ATOM 2079 C C . ILE A 1 273 ? -10.166 2.836 39.951 1.00 80.19 273 ILE A C 1
ATOM 2081 O O . ILE A 1 273 ? -9.607 1.959 39.291 1.00 80.19 273 ILE A O 1
ATOM 2085 N N . LYS A 1 274 ? -11.288 3.424 39.544 1.00 83.19 274 LYS A N 1
ATOM 2086 C CA . LYS A 1 274 ? -11.963 3.136 38.277 1.00 83.19 274 LYS A CA 1
ATOM 2087 C C . LYS A 1 274 ? -12.300 4.434 37.549 1.00 83.19 274 LYS A C 1
ATOM 2089 O O . LYS A 1 274 ? -12.845 5.346 38.165 1.00 83.19 274 LYS A O 1
ATOM 2094 N N . ILE A 1 275 ? -12.028 4.476 36.248 1.00 81.75 275 ILE A N 1
ATOM 2095 C CA . ILE A 1 275 ? -12.442 5.544 35.331 1.00 81.75 275 ILE A CA 1
ATOM 2096 C C . ILE A 1 275 ? -13.600 5.004 34.487 1.00 81.75 275 ILE A C 1
ATOM 2098 O O . ILE A 1 275 ? -13.492 3.914 33.912 1.00 81.75 275 ILE A O 1
ATOM 2102 N N . LYS A 1 276 ? -14.727 5.718 34.436 1.00 82.88 276 LYS A N 1
ATOM 2103 C CA . LYS A 1 276 ? -15.863 5.366 33.565 1.00 82.88 276 LYS A CA 1
ATOM 2104 C C . LYS A 1 276 ? -15.565 5.730 32.105 1.00 82.88 276 LYS A C 1
ATOM 2106 O O . LYS A 1 276 ? -14.691 6.542 31.825 1.00 82.88 276 LYS A O 1
ATOM 2111 N N . ALA A 1 277 ? -16.299 5.130 31.171 1.00 79.62 277 ALA A N 1
ATOM 2112 C CA . ALA A 1 277 ? -16.213 5.504 29.762 1.00 79.62 277 ALA A CA 1
ATOM 2113 C C . ALA A 1 277 ? -16.903 6.848 29.501 1.00 79.62 277 ALA A C 1
ATOM 2115 O O . ALA A 1 277 ? -17.991 7.092 30.026 1.00 79.62 277 ALA A O 1
ATOM 2116 N N . ALA A 1 278 ? -16.284 7.682 28.661 1.00 81.56 278 ALA A N 1
ATOM 2117 C CA . ALA A 1 278 ? -16.827 8.976 28.244 1.00 81.56 278 ALA A CA 1
ATOM 2118 C C . ALA A 1 278 ? -18.186 8.851 27.535 1.00 81.56 278 ALA A C 1
ATOM 2120 O O . ALA A 1 278 ? -19.041 9.723 27.638 1.00 81.56 278 ALA A O 1
ATOM 2121 N N . PHE A 1 279 ? -18.394 7.743 26.827 1.00 88.25 279 PHE A N 1
ATOM 2122 C CA . PHE A 1 279 ? -19.645 7.363 26.182 1.00 88.25 279 PHE A CA 1
ATOM 2123 C C . PHE A 1 279 ? -19.727 5.831 26.098 1.00 88.25 279 PHE A C 1
ATOM 2125 O O . PHE A 1 279 ? -18.739 5.128 26.312 1.00 88.25 279 PHE A O 1
ATOM 2132 N N . THR A 1 280 ? -20.909 5.301 25.791 1.00 88.62 280 THR A N 1
ATOM 2133 C CA . THR A 1 280 ? -21.138 3.865 25.549 1.00 88.62 280 THR A CA 1
ATOM 2134 C C . THR A 1 280 ? -22.160 3.675 24.438 1.00 88.62 280 THR A C 1
ATOM 2136 O O . THR A 1 280 ? -23.073 4.479 24.288 1.00 88.62 280 THR A O 1
ATOM 2139 N N . THR A 1 281 ? -22.064 2.598 23.673 1.00 90.06 281 THR A N 1
ATOM 2140 C CA . THR A 1 281 ? -23.104 2.202 22.715 1.00 90.06 281 THR A CA 1
ATOM 2141 C C . THR A 1 281 ? -24.166 1.337 23.405 1.00 90.06 281 THR A C 1
ATOM 2143 O O . THR A 1 281 ? -23.889 0.689 24.415 1.00 90.06 281 THR A O 1
ATOM 2146 N N . ASN A 1 282 ? -25.408 1.316 22.903 1.00 84.81 282 ASN A N 1
ATOM 2147 C CA . ASN A 1 282 ? -26.488 0.538 23.537 1.00 84.81 282 ASN A CA 1
ATOM 2148 C C . ASN A 1 282 ? -26.299 -0.994 23.444 1.00 84.81 282 ASN A C 1
ATOM 2150 O O . ASN A 1 282 ? -26.982 -1.742 24.144 1.00 84.81 282 ASN A O 1
ATOM 2154 N N . LYS A 1 283 ? -25.389 -1.448 22.575 1.00 89.56 283 LYS A N 1
ATOM 2155 C CA . LYS A 1 283 ? -24.879 -2.820 22.425 1.00 89.56 283 LYS A CA 1
ATOM 2156 C C . LYS A 1 283 ? -23.590 -2.815 21.589 1.00 89.56 283 LYS A C 1
ATOM 2158 O O . LYS A 1 283 ? -23.265 -1.801 20.972 1.00 89.56 283 LYS A O 1
ATOM 2163 N N . SER A 1 284 ? -22.890 -3.948 21.535 1.00 88.50 284 SER A N 1
ATOM 2164 C CA . SER A 1 284 ? -21.676 -4.131 20.725 1.00 88.50 284 SER A CA 1
ATOM 2165 C C . SER A 1 284 ? -21.906 -4.765 19.346 1.00 88.50 284 SER A C 1
ATOM 2167 O O . SER A 1 284 ? -20.987 -4.742 18.543 1.00 88.50 284 SER A O 1
ATOM 2169 N N . VAL A 1 285 ? -23.089 -5.318 19.045 1.00 88.81 285 VAL A N 1
ATOM 2170 C CA . VAL A 1 285 ? -23.389 -5.946 17.739 1.00 88.81 285 VAL A CA 1
ATOM 2171 C C . VAL A 1 285 ? -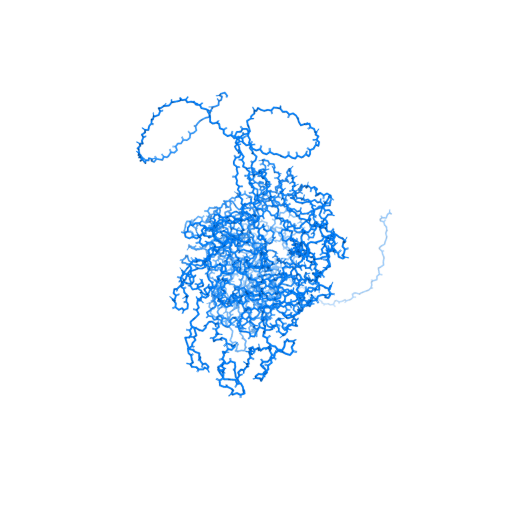24.735 -5.463 17.200 1.00 88.81 285 VAL A C 1
ATOM 2173 O O . VAL A 1 285 ? -25.756 -5.629 17.873 1.00 88.81 285 VAL A O 1
ATOM 2176 N N . TYR A 1 286 ? -24.745 -4.885 15.999 1.00 85.12 286 TYR A N 1
ATOM 2177 C CA . TYR A 1 286 ? -25.913 -4.327 15.299 1.00 85.12 286 TYR A CA 1
ATOM 2178 C C . TYR A 1 286 ? -26.190 -5.084 14.009 1.00 85.12 286 TYR A C 1
ATOM 2180 O O . TYR A 1 286 ? -25.261 -5.599 13.406 1.00 85.12 286 TYR A O 1
ATOM 2188 N N . SER A 1 287 ? -27.440 -5.103 13.558 1.00 79.75 287 SER A N 1
ATOM 2189 C CA . SER A 1 287 ? -27.773 -5.547 12.198 1.00 79.75 287 SER A CA 1
ATOM 2190 C C . SER A 1 287 ? -27.520 -4.414 11.197 1.00 79.75 287 SER A C 1
ATOM 2192 O O . SER A 1 287 ? -27.556 -3.239 11.574 1.00 79.75 287 SER A O 1
ATOM 2194 N N . TYR A 1 288 ? -27.311 -4.739 9.920 1.00 72.31 288 TYR A N 1
ATOM 2195 C CA . TYR A 1 288 ? -27.237 -3.734 8.858 1.00 72.31 288 TYR A CA 1
ATOM 2196 C C . TYR A 1 288 ? -28.477 -2.817 8.870 1.00 72.31 288 TYR A C 1
ATOM 2198 O O . TYR A 1 288 ? -29.617 -3.278 8.956 1.00 72.31 288 TYR A O 1
ATOM 2206 N N . GLY A 1 289 ? -28.245 -1.501 8.840 1.00 70.56 289 GLY A N 1
ATOM 2207 C CA . GLY A 1 289 ? -29.294 -0.477 8.923 1.00 70.56 289 GLY A CA 1
ATOM 2208 C C . GLY A 1 289 ? -29.972 -0.298 10.291 1.00 70.56 289 GLY A C 1
ATOM 2209 O O . GLY A 1 289 ? -30.937 0.459 10.394 1.00 70.56 289 GLY A O 1
ATOM 2210 N N . GLU A 1 290 ? -29.499 -0.954 11.354 1.00 80.50 290 GLU A N 1
ATOM 2211 C CA . GLU A 1 290 ? -30.006 -0.733 12.712 1.00 80.50 290 GLU A CA 1
ATOM 2212 C C . GLU A 1 290 ? -29.430 0.554 13.337 1.00 80.50 290 GLU A C 1
ATOM 2214 O O . GLU A 1 290 ? -28.253 0.869 13.181 1.00 80.50 290 GLU A O 1
ATOM 2219 N N . ALA A 1 291 ? -30.250 1.298 14.089 1.00 84.06 291 ALA A N 1
ATOM 2220 C CA . ALA A 1 291 ? -29.831 2.545 14.732 1.00 84.06 291 ALA A CA 1
ATOM 2221 C C . ALA A 1 291 ? -28.790 2.314 15.848 1.00 84.06 291 ALA A C 1
ATOM 2223 O O . ALA A 1 291 ? -29.058 1.640 16.850 1.00 84.06 291 ALA A O 1
ATOM 2224 N N . ILE A 1 292 ? -27.621 2.939 15.701 1.00 88.44 292 ILE A N 1
ATOM 2225 C CA . ILE A 1 292 ? -26.489 2.839 16.630 1.00 88.44 292 ILE A CA 1
ATOM 2226 C C . ILE A 1 292 ? -26.576 4.006 17.614 1.00 88.44 292 ILE A C 1
ATOM 2228 O O . ILE A 1 292 ? -26.155 5.127 17.313 1.00 88.44 292 ILE A O 1
ATOM 2232 N N . ASN A 1 293 ? -27.150 3.750 18.793 1.00 90.50 293 ASN A N 1
ATOM 2233 C CA . ASN A 1 293 ? -27.369 4.786 19.797 1.00 90.50 293 ASN A CA 1
ATOM 2234 C C . ASN A 1 293 ? -26.156 4.894 20.727 1.00 90.50 293 ASN A C 1
ATOM 2236 O O . ASN A 1 293 ? -25.834 3.975 21.490 1.00 90.50 293 ASN A O 1
ATOM 2240 N N . VAL A 1 294 ? -25.499 6.049 20.659 1.00 92.00 294 VAL A N 1
ATOM 2241 C CA . VAL A 1 294 ? -24.402 6.459 21.532 1.00 92.00 294 VAL A CA 1
ATOM 2242 C C . VAL A 1 294 ? -25.001 7.159 22.747 1.00 92.00 294 VAL A C 1
ATOM 2244 O O . VAL A 1 294 ? -25.622 8.212 22.625 1.00 92.00 294 VAL A O 1
ATOM 2247 N N . ASN A 1 295 ? -24.813 6.573 23.925 1.00 92.06 295 ASN A N 1
ATOM 2248 C CA . ASN A 1 295 ? -25.172 7.137 25.223 1.00 92.06 295 ASN A CA 1
ATOM 2249 C C . ASN A 1 295 ? -23.974 7.921 25.767 1.00 92.06 295 ASN A C 1
ATOM 2251 O O . ASN A 1 295 ? -22.874 7.379 25.896 1.00 92.06 295 ASN A O 1
ATOM 2255 N N . ILE A 1 296 ? -24.191 9.189 26.092 1.00 89.25 296 ILE A N 1
ATOM 2256 C CA . ILE A 1 296 ? -23.165 10.129 26.543 1.00 89.25 296 ILE A CA 1
ATOM 2257 C C . ILE A 1 296 ? -22.960 9.951 28.054 1.00 89.25 296 ILE A C 1
ATOM 2259 O O . ILE A 1 296 ? -23.920 9.949 28.827 1.00 89.25 296 ILE A O 1
ATOM 2263 N N . GLY A 1 297 ? -21.709 9.772 28.475 1.00 82.69 297 GLY A N 1
ATOM 2264 C CA . GLY A 1 297 ? -21.310 9.722 29.880 1.00 82.69 297 GLY A CA 1
ATOM 2265 C C . GLY A 1 297 ? -21.071 11.115 30.466 1.00 82.69 297 GLY A C 1
ATOM 2266 O O . GLY A 1 297 ? -21.055 12.123 29.762 1.00 82.69 297 GLY A O 1
ATOM 2267 N N . ALA A 1 298 ? -20.869 11.185 31.782 1.00 78.25 298 ALA A N 1
ATOM 2268 C CA . ALA A 1 298 ? -20.430 12.424 32.414 1.00 78.25 298 ALA A CA 1
ATOM 2269 C C . ALA A 1 298 ? -18.942 12.685 32.114 1.00 78.25 298 ALA A C 1
ATOM 2271 O O . ALA A 1 298 ? -18.143 11.748 32.059 1.00 78.25 298 ALA A O 1
ATOM 2272 N N . GLY A 1 299 ? -18.592 13.963 31.943 1.00 75.25 299 GLY A N 1
ATOM 2273 C CA . GLY A 1 299 ? -17.236 14.405 31.599 1.00 75.25 299 GLY A CA 1
ATOM 2274 C C . GLY A 1 299 ? -17.024 14.808 30.136 1.00 75.25 299 GLY A C 1
ATOM 2275 O O . GLY A 1 299 ? -15.909 15.172 29.786 1.00 75.25 299 GLY A O 1
ATOM 2276 N N . LEU A 1 300 ? -18.066 14.756 29.296 1.00 80.12 300 LEU A N 1
ATOM 2277 C CA . LEU A 1 300 ? -18.051 15.324 27.944 1.00 80.12 300 LEU A CA 1
ATOM 2278 C C . LEU A 1 300 ? -18.748 16.691 27.899 1.00 80.12 300 LEU A C 1
ATOM 2280 O O . LEU A 1 300 ? -19.772 16.902 28.558 1.00 80.12 300 LEU A O 1
ATOM 2284 N N . GLU A 1 301 ? -18.189 17.608 27.110 1.00 81.81 301 GLU A N 1
ATOM 2285 C CA . GLU A 1 301 ? -18.569 19.021 27.029 1.00 81.81 301 GLU A CA 1
ATOM 2286 C C . GLU A 1 301 ? -19.093 19.425 25.635 1.00 81.81 301 GLU A C 1
ATOM 2288 O O . GLU A 1 301 ? -19.155 18.638 24.686 1.00 81.81 301 GLU A O 1
ATOM 2293 N N . VAL A 1 302 ? -19.556 20.675 25.511 1.00 82.69 302 VAL A N 1
ATOM 2294 C CA . VAL A 1 302 ? -20.049 21.216 24.236 1.00 82.69 302 VAL A CA 1
ATOM 2295 C C . VAL A 1 302 ? -18.854 21.567 23.357 1.00 82.69 302 VAL A C 1
ATOM 2297 O O . VAL A 1 302 ? -18.109 22.485 23.682 1.00 82.69 302 VAL A O 1
ATOM 2300 N N . GLY A 1 303 ? -18.712 20.874 22.229 1.00 76.00 303 GLY A N 1
ATOM 2301 C CA . GLY A 1 303 ? -17.541 20.991 21.353 1.00 76.00 303 GLY A CA 1
ATOM 2302 C C . GLY A 1 303 ? -16.667 19.737 21.299 1.00 76.00 303 GLY A C 1
ATOM 2303 O O . GLY A 1 303 ? -15.804 19.666 20.431 1.00 76.00 303 GLY A O 1
ATOM 2304 N N . ASP A 1 304 ? -16.909 18.726 22.139 1.00 78.94 304 ASP A N 1
ATOM 2305 C CA . ASP A 1 304 ? -16.312 17.398 21.943 1.00 78.94 304 ASP A CA 1
ATOM 2306 C C . ASP A 1 304 ? -16.869 16.736 20.679 1.00 78.94 304 ASP A C 1
ATOM 2308 O O . ASP A 1 304 ? -18.048 16.891 20.350 1.00 78.94 304 ASP A O 1
ATOM 2312 N N . HIS A 1 305 ? -16.044 15.965 19.974 1.00 79.94 305 HIS A N 1
ATOM 2313 C CA . HIS A 1 305 ? -16.445 15.212 18.788 1.00 79.94 305 HIS A CA 1
ATOM 2314 C C . HIS A 1 305 ? -16.373 13.706 19.055 1.00 79.94 305 HIS A C 1
ATOM 2316 O O . HIS A 1 305 ? -15.301 13.188 19.364 1.00 79.94 305 HIS A O 1
ATOM 2322 N N . ILE A 1 306 ? -17.490 12.993 18.874 1.00 83.19 306 ILE A N 1
ATOM 2323 C CA . ILE A 1 306 ? -17.503 11.523 18.804 1.00 83.19 306 ILE A CA 1
ATOM 2324 C C . ILE A 1 306 ? -17.516 11.105 17.335 1.00 83.19 306 ILE A C 1
ATOM 2326 O O . ILE A 1 306 ? -18.373 11.544 16.567 1.00 83.19 306 ILE A O 1
ATOM 2330 N N . PHE A 1 307 ? -16.585 10.237 16.962 1.00 79.75 307 PHE A N 1
ATOM 2331 C CA . PHE A 1 307 ? -16.383 9.728 15.607 1.00 79.75 307 PHE A CA 1
ATOM 2332 C C . PHE A 1 307 ? -16.630 8.218 15.542 1.00 79.75 307 PHE A C 1
ATOM 2334 O O . PHE A 1 307 ? -16.668 7.538 16.571 1.00 79.75 307 PHE A O 1
ATOM 2341 N N . ILE A 1 308 ? -16.724 7.692 14.320 1.00 79.00 308 ILE A N 1
ATOM 2342 C CA . ILE A 1 308 ? -16.633 6.261 14.021 1.00 79.00 308 ILE A CA 1
ATOM 2343 C C . ILE A 1 308 ? -15.782 6.013 12.767 1.00 79.00 308 ILE A C 1
ATOM 2345 O O . ILE A 1 308 ? -15.919 6.718 11.765 1.00 79.00 308 ILE A O 1
ATOM 2349 N N . ALA A 1 309 ? -14.916 5.003 12.827 1.00 72.19 309 ALA A N 1
ATOM 2350 C CA . ALA A 1 309 ? -14.070 4.516 11.731 1.00 72.19 309 ALA A CA 1
ATOM 2351 C C . ALA A 1 309 ? -14.070 2.972 11.708 1.00 72.19 309 ALA A C 1
ATOM 2353 O O . ALA A 1 309 ? -14.543 2.365 12.676 1.00 72.19 309 ALA A O 1
ATOM 2354 N N . PRO A 1 310 ? -13.553 2.309 10.655 1.00 68.56 310 PRO A N 1
ATOM 2355 C CA . PRO A 1 310 ? -13.268 0.872 10.694 1.00 68.56 310 PRO A CA 1
ATOM 2356 C C . PRO A 1 310 ? -12.365 0.509 11.886 1.00 68.56 310 PRO A C 1
ATOM 2358 O O . PRO A 1 310 ? -11.603 1.342 12.380 1.00 68.56 310 PRO A O 1
ATOM 2361 N N . LYS A 1 311 ? -12.457 -0.723 12.390 1.00 68.38 311 LYS A N 1
ATOM 2362 C CA . LYS A 1 311 ? -11.717 -1.142 13.589 1.00 68.38 311 LYS A CA 1
ATOM 2363 C C . LYS A 1 311 ? -10.259 -1.485 13.273 1.00 68.38 311 LYS A C 1
ATOM 2365 O O . LYS A 1 311 ? -9.940 -2.611 12.910 1.00 68.38 311 LYS A O 1
ATOM 2370 N N . ASP A 1 312 ? -9.373 -0.531 13.525 1.00 56.31 312 ASP A N 1
ATOM 2371 C CA . ASP A 1 312 ? -7.914 -0.688 13.451 1.00 56.31 312 ASP A CA 1
ATOM 2372 C C . ASP A 1 312 ? -7.258 -0.214 14.777 1.00 56.31 312 ASP A C 1
ATOM 2374 O O . ASP A 1 312 ? -7.787 0.697 15.431 1.00 56.31 312 ASP A O 1
ATOM 2378 N N . PRO A 1 313 ? -6.202 -0.877 15.293 1.00 44.50 313 PRO A N 1
ATOM 2379 C CA . PRO A 1 313 ? -5.402 -0.379 16.419 1.00 44.50 313 PRO A CA 1
ATOM 2380 C C . PRO A 1 313 ? -4.575 0.883 16.120 1.00 44.50 313 PRO A C 1
ATOM 2382 O O . PRO A 1 313 ? -4.319 1.638 17.055 1.00 44.50 313 PRO A O 1
ATOM 2385 N N . ASP A 1 314 ? -4.176 1.130 14.868 1.00 45.72 314 ASP A N 1
ATOM 2386 C CA . ASP A 1 314 ? -3.085 2.074 14.562 1.00 45.72 314 ASP A CA 1
ATOM 2387 C C . ASP A 1 314 ? -3.548 3.470 14.079 1.00 45.72 314 ASP A C 1
ATOM 2389 O O . ASP A 1 314 ? -2.726 4.347 13.814 1.00 45.72 314 ASP A O 1
ATOM 2393 N N . LEU A 1 315 ? -4.863 3.712 14.000 1.00 49.72 315 LEU A N 1
ATOM 2394 C CA . LEU A 1 315 ? -5.462 4.913 13.398 1.00 49.72 315 LEU A CA 1
ATOM 2395 C C . LEU A 1 315 ? -4.945 6.259 13.950 1.00 49.72 315 LEU A C 1
ATOM 2397 O O . LEU A 1 315 ? -5.253 6.663 15.081 1.00 49.72 315 LEU A O 1
ATOM 2401 N N . GLU A 1 316 ? -4.338 7.069 13.073 1.00 47.19 316 GLU A N 1
ATOM 2402 C CA . GLU A 1 316 ? -4.386 8.533 13.190 1.00 47.19 316 GLU A CA 1
ATOM 2403 C C . GLU A 1 316 ? -5.815 9.008 12.853 1.00 47.19 316 GLU A C 1
ATOM 2405 O O . GLU A 1 316 ? -6.218 9.233 11.712 1.00 47.19 316 GLU A O 1
ATOM 2410 N N . VAL A 1 317 ? -6.610 9.095 13.917 1.00 46.69 317 VAL A N 1
ATOM 2411 C CA . VAL A 1 317 ? -8.074 9.255 13.958 1.00 46.69 317 VAL A CA 1
ATOM 2412 C C . VAL A 1 317 ? -8.676 10.349 13.067 1.00 46.69 317 VAL A C 1
ATOM 2414 O O . VAL A 1 317 ? -9.822 10.223 12.638 1.00 46.69 317 VAL A O 1
ATOM 2417 N N . THR A 1 318 ? -7.943 11.428 12.805 1.00 45.72 318 THR A N 1
ATOM 2418 C CA . THR A 1 318 ? -8.482 12.684 12.262 1.00 45.72 318 THR A CA 1
ATOM 2419 C C . THR A 1 318 ? -8.954 12.616 10.816 1.00 45.72 318 THR A C 1
ATOM 2421 O O . THR A 1 318 ? -9.795 13.424 10.430 1.00 45.72 318 THR A O 1
ATOM 2424 N N . TYR A 1 319 ? -8.422 11.681 10.025 1.00 45.50 319 TYR A N 1
ATOM 2425 C CA . TYR A 1 319 ? -8.672 11.610 8.580 1.00 45.50 319 TYR A CA 1
ATOM 2426 C C . TYR A 1 319 ? -9.535 10.407 8.166 1.00 45.50 319 TYR A C 1
ATOM 2428 O O . TYR A 1 319 ? -10.261 10.486 7.180 1.00 45.50 319 TYR A O 1
ATOM 2436 N N . ASN A 1 320 ? -9.543 9.333 8.963 1.00 51.75 320 ASN A N 1
ATOM 2437 C CA . ASN A 1 320 ? -10.134 8.039 8.588 1.00 51.75 320 ASN A CA 1
ATOM 2438 C C . ASN A 1 320 ? -11.555 7.800 9.142 1.00 51.75 320 ASN A C 1
ATOM 2440 O O . ASN A 1 320 ? -12.077 6.687 9.078 1.00 51.75 320 ASN A O 1
ATOM 2444 N N . SER A 1 321 ? -12.201 8.820 9.716 1.00 62.00 321 SER A N 1
ATOM 2445 C CA . SER A 1 321 ? -13.571 8.696 10.226 1.00 62.00 321 SER A CA 1
ATOM 2446 C C . SER A 1 321 ? -14.612 8.701 9.104 1.00 62.00 321 SER A C 1
ATOM 2448 O O . SER A 1 321 ? -14.626 9.613 8.274 1.00 62.00 321 SER A O 1
ATOM 2450 N N . ILE A 1 322 ? -15.548 7.754 9.150 1.00 68.81 322 ILE A N 1
ATOM 2451 C CA . ILE A 1 322 ? -16.696 7.671 8.235 1.00 68.81 322 ILE A CA 1
ATOM 2452 C C . ILE A 1 322 ? -17.741 8.731 8.615 1.00 68.81 322 ILE A C 1
ATOM 2454 O O . ILE A 1 322 ? -18.281 9.445 7.769 1.00 68.81 322 ILE A O 1
ATOM 2458 N N . ARG A 1 323 ? -18.022 8.844 9.921 1.00 75.19 323 ARG A N 1
ATOM 2459 C CA . ARG A 1 323 ? -19.061 9.711 10.499 1.00 75.19 323 ARG A CA 1
ATOM 2460 C C . ARG A 1 323 ? -18.614 10.328 11.820 1.00 75.19 323 ARG A C 1
ATOM 2462 O O . ARG A 1 323 ? -17.822 9.728 12.548 1.00 75.19 323 ARG A O 1
ATOM 2469 N N . TRP A 1 324 ? -19.152 11.503 12.146 1.00 79.75 324 TRP A N 1
ATOM 2470 C CA . TRP A 1 324 ? -18.849 12.232 13.376 1.00 79.75 324 TRP A CA 1
ATOM 2471 C C . TRP A 1 324 ? -19.959 13.177 13.847 1.00 79.75 324 TRP A C 1
ATOM 2473 O O . TRP A 1 324 ? -20.692 13.787 13.067 1.00 79.75 324 TRP A O 1
ATOM 2483 N N . GLN A 1 325 ? -20.033 13.345 15.166 1.00 85.50 325 GLN A N 1
ATOM 2484 C CA . GLN A 1 325 ? -20.965 14.223 15.862 1.00 85.50 325 GLN A CA 1
ATOM 2485 C C . GLN A 1 325 ? -20.203 15.157 16.810 1.00 85.50 325 GLN A C 1
ATOM 2487 O O . GLN A 1 325 ? -19.653 14.689 17.805 1.00 85.50 325 GLN A O 1
ATOM 2492 N N . THR A 1 326 ? -20.246 16.475 16.577 1.00 86.44 326 THR A N 1
ATOM 2493 C CA . THR A 1 326 ? -19.958 17.439 17.657 1.00 86.44 326 THR A CA 1
ATOM 2494 C C . THR A 1 326 ? -21.094 17.384 18.671 1.00 86.44 326 THR A C 1
ATOM 2496 O O . THR A 1 326 ? -22.268 17.513 18.306 1.00 86.44 326 THR A O 1
ATOM 2499 N N . LEU A 1 327 ? -20.766 17.234 19.947 1.00 86.00 327 LEU A N 1
ATOM 2500 C CA . LEU A 1 327 ? -21.732 17.290 21.028 1.00 86.00 327 LEU A CA 1
ATOM 2501 C C . LEU A 1 327 ? -22.192 18.733 21.235 1.00 86.00 327 LEU A C 1
ATOM 2503 O O . LEU A 1 327 ? -21.423 19.627 21.584 1.00 86.00 327 LEU A O 1
ATOM 2507 N N . THR A 1 328 ? -23.481 18.961 21.004 1.00 87.25 328 THR A N 1
ATOM 2508 C CA . THR A 1 328 ? -24.158 20.219 21.328 1.00 87.25 328 THR A CA 1
ATOM 2509 C C . THR A 1 328 ? -24.809 20.131 22.708 1.00 87.25 328 THR A C 1
ATOM 2511 O O . THR A 1 328 ? -25.041 19.042 23.237 1.00 87.25 328 THR A O 1
ATOM 2514 N N . ALA A 1 329 ? -25.228 21.272 23.262 1.00 86.31 329 ALA A N 1
ATOM 2515 C CA . ALA A 1 329 ? -26.042 21.298 24.480 1.00 86.31 329 ALA A CA 1
ATOM 2516 C C . ALA A 1 329 ? -27.344 20.466 24.366 1.00 86.31 329 ALA A C 1
ATOM 2518 O O . ALA A 1 329 ? -27.850 19.982 25.379 1.00 86.31 329 ALA A O 1
ATOM 2519 N N . ALA A 1 330 ? -27.872 20.251 23.152 1.00 85.25 330 ALA A N 1
ATOM 2520 C CA . ALA A 1 330 ? -29.011 19.362 22.918 1.00 85.25 330 ALA A CA 1
ATOM 2521 C C . ALA A 1 330 ? -28.627 17.876 23.047 1.00 85.25 330 ALA A C 1
ATOM 2523 O O . ALA A 1 330 ? -29.366 17.117 23.665 1.00 85.25 330 ALA A O 1
ATOM 2524 N N . ASN A 1 331 ? -27.452 17.467 22.550 1.00 88.62 331 ASN A N 1
ATOM 2525 C CA . ASN A 1 331 ? -26.960 16.095 22.723 1.00 88.62 331 ASN A CA 1
ATOM 2526 C C . ASN A 1 331 ? -26.709 15.793 24.209 1.00 88.62 331 ASN A C 1
ATOM 2528 O O . ASN A 1 331 ? -27.224 14.807 24.728 1.00 88.62 331 ASN A O 1
ATOM 2532 N N . LEU A 1 332 ? -25.989 16.678 24.914 1.00 86.69 332 LEU A N 1
ATOM 2533 C CA . LEU A 1 332 ? -25.678 16.503 26.340 1.00 86.69 332 LEU A CA 1
ATOM 2534 C C . LEU A 1 332 ? -26.941 16.446 27.220 1.00 86.69 332 LEU A C 1
ATOM 2536 O O . LEU A 1 332 ? -26.992 15.668 28.167 1.00 86.69 332 LEU A O 1
ATOM 2540 N N . SER A 1 333 ? -27.977 17.234 26.903 1.00 88.06 333 SER A N 1
ATOM 2541 C CA . SER A 1 333 ? -29.243 17.223 27.658 1.00 88.06 333 SER A CA 1
ATOM 2542 C C . SER A 1 333 ? -30.188 16.072 27.286 1.00 88.06 333 SER A C 1
ATOM 2544 O O . SER A 1 333 ? -30.986 15.661 28.126 1.00 88.06 333 SER A O 1
ATOM 2546 N N . ALA A 1 334 ? -30.075 15.511 26.078 1.00 87.50 334 ALA A N 1
ATOM 2547 C CA . ALA A 1 334 ? -30.734 14.258 25.700 1.00 87.50 334 ALA A CA 1
ATOM 2548 C C . ALA A 1 334 ? -30.020 13.011 26.263 1.00 87.50 334 ALA A C 1
ATOM 2550 O O . ALA A 1 334 ? -30.625 11.943 26.356 1.00 87.50 334 ALA A O 1
ATOM 2551 N N . GLY A 1 335 ? -28.731 13.123 26.605 1.00 88.94 335 GLY A N 1
ATOM 2552 C CA . GLY A 1 335 ? -27.895 12.030 27.114 1.00 88.94 335 GLY A CA 1
ATOM 2553 C C . GLY A 1 335 ? -27.587 10.927 26.093 1.00 88.94 335 GLY A C 1
ATOM 2554 O O . GLY A 1 335 ? -26.894 9.968 26.421 1.00 88.94 335 GLY A O 1
ATOM 2555 N N . SER A 1 336 ? -28.093 11.031 24.862 1.00 90.44 336 SER A N 1
ATOM 2556 C CA . SER A 1 336 ? -27.869 10.060 23.788 1.00 90.44 336 SER A CA 1
ATOM 2557 C C . SER A 1 336 ? -28.153 10.652 22.403 1.00 90.44 336 SER A C 1
ATOM 2559 O O . SER A 1 336 ? -28.829 11.677 22.287 1.00 90.44 336 SER A O 1
ATOM 2561 N N . PHE A 1 337 ? -27.628 10.015 21.354 1.00 89.62 337 PHE A N 1
ATOM 2562 C CA . PHE A 1 337 ? -27.956 10.286 19.949 1.00 89.62 337 PHE A CA 1
ATOM 2563 C C . PHE A 1 337 ? -27.677 9.054 19.070 1.00 89.62 337 PHE A C 1
ATOM 2565 O O . PHE A 1 337 ? -26.898 8.177 19.443 1.00 89.62 337 PHE A O 1
ATOM 2572 N N . ASN A 1 338 ? -28.283 9.004 17.886 1.00 87.81 338 ASN A N 1
ATOM 2573 C CA . ASN A 1 338 ? -28.017 7.995 16.861 1.00 87.81 338 ASN A CA 1
ATOM 2574 C C . ASN A 1 338 ? -26.897 8.482 15.925 1.00 87.81 338 ASN A C 1
ATOM 2576 O O . ASN A 1 338 ? -27.027 9.544 15.315 1.00 87.81 338 ASN A O 1
ATOM 2580 N N . ILE A 1 339 ? -25.799 7.734 15.777 1.00 83.25 339 ILE A N 1
ATOM 2581 C CA . ILE A 1 339 ? -24.657 8.193 14.958 1.00 83.25 339 ILE A CA 1
ATOM 2582 C C . ILE A 1 339 ? -24.912 8.112 13.438 1.00 83.25 339 ILE A C 1
ATOM 2584 O O . ILE A 1 339 ? -24.179 8.727 12.669 1.00 83.25 339 ILE A O 1
ATOM 2588 N N . ALA A 1 340 ? -25.989 7.454 12.988 1.00 72.44 340 ALA A N 1
ATOM 2589 C CA . ALA A 1 340 ? -26.443 7.537 11.592 1.00 72.44 340 ALA A CA 1
ATOM 2590 C C . ALA A 1 340 ? -27.034 8.921 11.227 1.00 72.44 340 ALA A C 1
ATOM 2592 O O . ALA A 1 340 ? -27.062 9.299 10.058 1.00 72.44 340 ALA A O 1
ATOM 2593 N N . GLU A 1 341 ? -27.457 9.709 12.221 1.00 75.50 341 GLU A N 1
ATOM 2594 C CA . GLU A 1 341 ? -27.957 11.084 12.041 1.00 75.50 341 GLU A CA 1
ATOM 2595 C C . GLU A 1 341 ? -26.838 12.141 12.125 1.00 75.50 341 GLU A C 1
ATOM 2597 O O . GLU A 1 341 ? -27.093 13.333 11.948 1.00 75.50 341 GLU A O 1
ATOM 2602 N N . SER A 1 342 ? -25.597 11.718 12.393 1.00 77.25 342 SER A N 1
ATOM 2603 C CA . SER A 1 342 ? -24.438 12.609 12.465 1.00 77.25 342 SER A CA 1
ATOM 2604 C C . SER A 1 342 ? -23.884 12.958 11.078 1.00 77.25 342 SER A C 1
ATOM 2606 O O . SER A 1 342 ? -24.319 12.418 10.056 1.00 77.25 342 SER A O 1
ATOM 2608 N N . LYS A 1 343 ? -22.913 13.876 11.025 1.00 72.12 343 LYS A N 1
ATOM 2609 C CA . LYS A 1 343 ? -22.268 14.259 9.765 1.00 72.12 343 LYS A CA 1
ATOM 2610 C C . LYS A 1 343 ? -21.413 13.108 9.242 1.00 72.12 343 LYS A C 1
ATOM 2612 O O . LYS A 1 343 ? -20.646 12.511 9.992 1.00 72.12 343 LYS A O 1
ATOM 2617 N N . THR A 1 344 ? -21.478 12.853 7.944 1.00 60.06 344 THR A N 1
ATOM 2618 C CA . THR A 1 344 ? -20.412 12.149 7.227 1.00 60.06 344 THR A CA 1
ATOM 2619 C C . THR A 1 344 ? -19.201 13.074 7.068 1.00 60.06 344 THR A C 1
ATOM 2621 O O . THR A 1 344 ? -19.321 14.305 7.121 1.00 60.06 344 THR A O 1
ATOM 2624 N N . THR A 1 345 ? -18.012 12.505 6.884 1.00 56.22 345 THR A N 1
ATOM 2625 C CA . THR A 1 345 ? -16.934 13.241 6.204 1.00 56.22 345 THR A CA 1
ATOM 2626 C C . THR A 1 345 ? -17.282 13.383 4.717 1.00 56.22 345 THR A C 1
ATOM 2628 O O . THR A 1 345 ? -18.121 12.652 4.190 1.00 56.22 345 THR A O 1
ATOM 2631 N N . SER A 1 346 ? -16.644 14.327 4.016 1.00 44.47 346 SER A N 1
ATOM 2632 C CA . SER A 1 346 ? -16.807 14.513 2.560 1.00 44.47 346 SER A CA 1
ATOM 2633 C C . SER A 1 346 ? -16.558 13.236 1.753 1.00 44.47 346 SER A C 1
ATOM 2635 O O . SER A 1 346 ? -17.064 13.101 0.646 1.00 44.47 346 SER A O 1
ATOM 2637 N N . ASN A 1 347 ? -15.803 12.310 2.340 1.00 40.41 347 ASN A N 1
ATOM 2638 C CA . ASN A 1 347 ? -15.265 11.117 1.716 1.00 40.41 347 ASN A CA 1
ATOM 2639 C C . ASN A 1 347 ? -16.184 9.888 1.855 1.00 40.41 347 ASN A C 1
ATOM 2641 O O . ASN A 1 347 ? -15.758 8.788 1.533 1.00 40.41 347 ASN A O 1
ATOM 2645 N N . TYR A 1 348 ? -17.423 10.052 2.341 1.00 48.16 348 TYR A N 1
ATOM 2646 C CA . TYR A 1 348 ? -18.437 8.986 2.394 1.00 48.16 348 TYR A CA 1
ATOM 2647 C C . TYR A 1 348 ? -19.867 9.551 2.217 1.00 48.16 348 TYR A C 1
ATOM 2649 O O . TYR A 1 348 ? -20.671 9.479 3.152 1.00 48.16 348 TYR A O 1
ATOM 2657 N N . PRO A 1 349 ? -20.216 10.150 1.060 1.00 39.06 349 PRO A N 1
ATOM 2658 C CA . PRO A 1 349 ? -21.514 10.809 0.869 1.00 39.06 349 PRO A CA 1
ATOM 2659 C C . PRO A 1 349 ? -22.715 9.850 0.971 1.00 39.06 349 PRO A C 1
ATOM 2661 O O . PRO A 1 349 ? -23.732 10.220 1.557 1.00 39.06 349 PRO A O 1
ATOM 2664 N N . ASP A 1 350 ? -22.583 8.617 0.468 1.00 46.19 350 ASP A N 1
ATOM 2665 C CA . ASP A 1 350 ? -23.714 7.695 0.273 1.00 46.19 350 ASP A CA 1
ATOM 2666 C C . ASP A 1 350 ? -23.882 6.622 1.369 1.00 46.19 350 ASP A C 1
ATOM 2668 O O . ASP A 1 350 ? -24.878 5.895 1.383 1.00 46.19 350 ASP A O 1
ATOM 2672 N N . LEU A 1 351 ? -22.961 6.529 2.340 1.00 53.94 351 LEU A N 1
ATOM 2673 C CA . LEU A 1 351 ? -23.053 5.567 3.452 1.00 53.94 351 LEU A CA 1
ATOM 2674 C C . LEU A 1 351 ? -24.071 6.015 4.517 1.00 53.94 351 LEU A C 1
ATOM 2676 O O . LEU A 1 351 ? -23.724 6.387 5.646 1.00 53.94 351 LEU A O 1
ATOM 2680 N N . TRP A 1 352 ? -25.361 5.983 4.164 1.00 55.16 352 TRP A N 1
ATOM 2681 C CA . TRP A 1 352 ? -26.466 6.221 5.102 1.00 55.16 352 TRP A CA 1
ATOM 2682 C C . TRP A 1 352 ? -26.452 5.205 6.254 1.00 55.16 352 TRP A C 1
ATOM 2684 O O . TRP A 1 352 ? -26.529 5.581 7.422 1.00 55.16 352 TRP A O 1
ATOM 2694 N N . ASN A 1 353 ? -26.259 3.931 5.909 1.00 65.44 353 ASN A N 1
ATOM 2695 C CA . ASN A 1 353 ? -25.999 2.838 6.840 1.00 65.44 353 ASN A CA 1
ATOM 2696 C C . ASN A 1 353 ? -24.511 2.471 6.790 1.00 65.44 353 ASN A C 1
ATOM 2698 O O . ASN A 1 353 ? -23.899 2.510 5.722 1.00 65.44 353 ASN A O 1
ATOM 2702 N N . LEU A 1 354 ? -23.941 2.046 7.919 1.00 69.62 354 LEU A N 1
ATOM 2703 C CA . LEU A 1 354 ? -22.635 1.385 7.911 1.00 69.62 354 LEU A CA 1
ATOM 2704 C C . LEU A 1 354 ? -22.777 -0.010 7.275 1.00 69.62 354 LEU A C 1
ATOM 2706 O O . LEU A 1 354 ? -23.733 -0.711 7.623 1.00 69.62 354 LEU A O 1
ATOM 2710 N N . PRO A 1 355 ? -21.857 -0.433 6.387 1.00 66.88 355 PRO A N 1
ATOM 2711 C CA . PRO A 1 355 ? -21.753 -1.825 5.950 1.00 66.88 355 PRO A CA 1
ATOM 2712 C C . PRO A 1 355 ? -21.573 -2.798 7.131 1.00 66.88 355 PRO A C 1
ATOM 2714 O O . PRO A 1 355 ? -21.213 -2.369 8.230 1.00 66.88 355 PRO A O 1
ATOM 2717 N N . PRO A 1 356 ? -21.776 -4.112 6.932 1.00 70.62 356 PRO A N 1
ATOM 2718 C CA . PRO A 1 356 ? -21.289 -5.103 7.883 1.00 70.62 356 PRO A CA 1
ATOM 2719 C C . PRO A 1 356 ? -19.754 -5.035 8.009 1.00 70.62 356 PRO A C 1
ATOM 2721 O O . PRO A 1 356 ? -19.067 -4.667 7.056 1.00 70.62 356 PRO A O 1
ATOM 2724 N N . GLY A 1 357 ? -19.226 -5.351 9.193 1.00 71.38 357 GLY A N 1
ATOM 2725 C CA . GLY A 1 357 ? -17.806 -5.207 9.533 1.00 71.38 357 GLY A CA 1
ATOM 2726 C C . GLY A 1 357 ? -17.581 -4.819 10.998 1.00 71.38 357 GLY A C 1
ATOM 2727 O O . GLY A 1 357 ? -18.532 -4.644 11.763 1.00 71.38 357 GLY A O 1
ATOM 2728 N N . GLU A 1 358 ? -16.323 -4.670 11.416 1.00 77.06 358 GLU A N 1
ATOM 2729 C CA . GLU A 1 358 ? -15.977 -4.138 12.741 1.00 77.06 358 GLU A CA 1
ATOM 2730 C C . GLU A 1 358 ? -15.575 -2.655 12.680 1.00 77.06 358 GLU A C 1
ATOM 2732 O O . GLU A 1 358 ? -14.843 -2.230 11.785 1.00 77.06 358 GLU A O 1
ATOM 2737 N N . TYR A 1 359 ? -16.013 -1.876 13.673 1.00 78.62 359 TYR A N 1
ATOM 2738 C CA . TYR A 1 359 ? -15.825 -0.426 13.755 1.00 78.62 359 TYR A CA 1
ATOM 2739 C C . TYR A 1 359 ? -15.394 0.022 15.157 1.00 78.62 359 TYR A C 1
ATOM 2741 O O . TYR A 1 359 ? -15.825 -0.544 16.161 1.00 78.62 359 TYR A O 1
ATOM 2749 N N . SER A 1 360 ? -14.597 1.088 15.221 1.00 80.44 360 SER A N 1
ATOM 2750 C CA . SER A 1 360 ? -14.185 1.763 16.456 1.00 80.44 360 SER A CA 1
ATOM 2751 C C . SER A 1 360 ? -14.872 3.120 16.569 1.00 80.44 360 SER A C 1
ATOM 2753 O O . SER A 1 360 ? -14.773 3.936 15.651 1.00 80.44 360 SER A O 1
ATOM 2755 N N . LEU A 1 361 ? -15.500 3.402 17.712 1.00 83.62 361 LEU A N 1
ATOM 2756 C CA . LEU A 1 361 ? -15.898 4.755 18.103 1.00 83.62 361 LEU A CA 1
ATOM 2757 C C . LEU A 1 361 ? -14.866 5.351 19.063 1.00 83.62 361 LEU A C 1
ATOM 2759 O O . LEU A 1 361 ? -14.362 4.652 19.944 1.00 83.62 361 LEU A O 1
ATOM 2763 N N . PHE A 1 362 ? -14.597 6.650 18.942 1.00 78.62 362 PHE A N 1
ATOM 2764 C CA . PHE A 1 362 ? -13.631 7.382 19.773 1.00 78.62 362 PHE A CA 1
ATOM 2765 C C . PHE A 1 362 ? -14.005 8.865 19.903 1.00 78.62 362 PHE A C 1
ATOM 2767 O O . PHE A 1 362 ? -14.844 9.369 19.154 1.00 78.62 362 PHE A O 1
ATOM 2774 N N . VAL A 1 363 ? -13.387 9.558 20.867 1.00 77.50 363 VAL A N 1
ATOM 2775 C CA . VAL A 1 363 ? -13.631 10.980 21.162 1.00 77.50 363 VAL A CA 1
ATOM 2776 C C . VAL A 1 363 ? -12.359 11.832 21.061 1.00 77.50 363 VAL A C 1
ATOM 2778 O O . VAL A 1 363 ? -11.283 11.425 21.513 1.00 77.50 363 VAL A O 1
ATOM 2781 N N . THR A 1 364 ? -12.500 13.029 20.484 1.00 70.44 364 THR A N 1
ATOM 2782 C CA . THR A 1 364 ? -11.459 14.071 20.421 1.00 70.44 364 THR A CA 1
ATOM 2783 C C . THR A 1 364 ? -12.040 15.438 20.781 1.00 70.44 364 THR A C 1
ATOM 2785 O O . THR A 1 364 ? -13.250 15.657 20.686 1.00 70.44 364 THR A O 1
ATOM 2788 N N . TYR A 1 365 ? -11.159 16.382 21.109 1.00 62.94 365 TYR A N 1
ATOM 2789 C CA . TYR A 1 365 ? -11.505 17.784 21.330 1.00 62.94 365 TYR A CA 1
ATOM 2790 C C . TYR A 1 365 ? -11.140 18.657 20.110 1.00 62.94 365 TYR A C 1
ATOM 2792 O O . TYR A 1 365 ? -10.206 18.346 19.362 1.00 62.94 365 TYR A O 1
ATOM 2800 N N . ALA A 1 366 ? -11.887 19.743 19.890 1.00 55.81 366 ALA A N 1
ATOM 2801 C CA . ALA A 1 366 ? -11.657 20.715 18.814 1.00 55.81 366 ALA A CA 1
ATOM 2802 C C . ALA A 1 366 ? -12.073 22.135 19.279 1.00 55.81 366 ALA A C 1
ATOM 2804 O O . ALA A 1 366 ? -13.199 22.562 19.021 1.00 55.81 366 ALA A O 1
ATOM 2805 N N . PRO A 1 367 ? -11.200 22.876 19.995 1.00 43.56 367 PRO A N 1
ATOM 2806 C CA . PRO A 1 367 ? -11.580 24.096 20.728 1.00 43.56 367 PRO A CA 1
ATOM 2807 C C . PRO A 1 367 ? -12.025 25.287 19.864 1.00 43.56 367 PRO A C 1
ATOM 2809 O O . PRO A 1 367 ? -12.640 26.218 20.381 1.00 43.56 367 PRO A O 1
ATOM 2812 N N . ASP A 1 368 ? -11.664 25.306 18.581 1.00 39.66 368 ASP A N 1
ATOM 2813 C CA . ASP A 1 368 ? -11.685 26.505 17.731 1.00 39.66 368 ASP A CA 1
ATOM 2814 C C . ASP A 1 368 ? -12.188 26.258 16.295 1.00 39.66 368 ASP A C 1
ATOM 2816 O O . ASP A 1 368 ? -12.206 27.178 15.477 1.00 39.66 368 ASP A O 1
ATOM 2820 N N . GLY A 1 369 ? -12.618 25.033 15.977 1.00 41.66 369 GLY A N 1
ATOM 2821 C CA . GLY A 1 369 ? -13.026 24.648 14.622 1.00 41.66 369 GLY A CA 1
ATOM 2822 C C . GLY A 1 369 ? -11.868 24.397 13.647 1.00 41.66 369 GLY A C 1
ATOM 2823 O O . GLY A 1 369 ? -12.120 24.249 12.450 1.00 41.66 369 GLY A O 1
ATOM 2824 N N . THR A 1 370 ? -10.621 24.321 14.126 1.00 39.66 370 THR A N 1
ATOM 2825 C CA . THR A 1 370 ? -9.524 23.700 13.364 1.00 39.66 370 THR A CA 1
ATOM 2826 C C . THR A 1 370 ? -9.687 22.171 13.311 1.00 39.66 370 THR A C 1
ATOM 2828 O O . THR A 1 370 ? -10.587 21.605 13.939 1.00 39.66 370 THR A O 1
ATOM 2831 N N . ALA A 1 371 ? -8.857 21.485 12.515 1.00 43.62 371 ALA A N 1
ATOM 2832 C CA . ALA A 1 371 ? -8.888 20.023 12.413 1.00 43.62 371 ALA A CA 1
ATOM 2833 C C . ALA A 1 371 ? -8.715 19.359 13.800 1.00 43.62 371 ALA A C 1
ATOM 2835 O O . ALA A 1 371 ? -7.989 19.906 14.635 1.00 43.62 371 ALA A O 1
ATOM 2836 N N . PRO A 1 372 ? -9.358 18.205 14.075 1.00 48.22 372 PRO A N 1
ATOM 2837 C CA . PRO A 1 372 ? -9.514 17.713 15.444 1.00 48.22 372 PRO A CA 1
ATOM 2838 C C . PRO A 1 372 ? -8.150 17.420 16.082 1.00 48.22 372 PRO A C 1
ATOM 2840 O O . PRO A 1 372 ? -7.369 16.641 15.540 1.00 48.22 372 PRO A O 1
ATOM 2843 N N . LYS A 1 373 ? -7.816 18.036 17.222 1.00 48.94 373 LYS A N 1
ATOM 2844 C CA . LYS A 1 373 ? -6.461 17.920 17.787 1.00 48.94 373 LYS A CA 1
ATOM 2845 C C . LYS A 1 373 ? -6.409 16.892 18.922 1.00 48.94 373 LYS A C 1
ATOM 2847 O O . LYS A 1 373 ? -6.596 17.234 20.085 1.00 48.94 373 LYS A O 1
ATOM 2852 N N . LYS A 1 374 ? -5.994 15.673 18.539 1.00 53.22 374 LYS A N 1
ATOM 2853 C CA . LYS A 1 374 ? -5.609 14.510 19.375 1.00 53.22 374 LYS A CA 1
ATOM 2854 C C . LYS A 1 374 ? -6.769 13.743 20.028 1.00 53.22 374 LYS A C 1
ATOM 2856 O O . LYS A 1 374 ? -7.793 14.303 20.400 1.00 53.22 374 LYS A O 1
ATOM 2861 N N . ASN A 1 375 ? -6.572 12.435 20.198 1.00 53.50 375 ASN A N 1
ATOM 2862 C CA . ASN A 1 375 ? -7.516 11.556 20.896 1.00 53.50 375 ASN A CA 1
ATOM 2863 C C . ASN A 1 375 ? -7.441 11.757 22.406 1.00 53.50 375 ASN A C 1
ATOM 2865 O O . ASN A 1 375 ? -6.381 12.059 22.953 1.00 53.50 375 ASN A O 1
ATOM 2869 N N . HIS A 1 376 ? -8.558 11.493 23.081 1.00 58.00 376 HIS A N 1
ATOM 2870 C CA . HIS A 1 376 ? -8.634 11.482 24.538 1.00 58.00 376 HIS A CA 1
ATOM 2871 C C . HIS A 1 376 ? -9.036 10.080 25.059 1.00 58.00 376 HIS A C 1
ATOM 2873 O O . HIS A 1 376 ? -10.043 9.908 25.735 1.00 58.00 376 HIS A O 1
ATOM 2879 N N . GLY A 1 377 ? -8.261 9.039 24.733 1.00 56.03 377 GLY A N 1
ATOM 2880 C CA . GLY A 1 377 ? -8.237 7.746 25.451 1.00 56.03 377 GLY A CA 1
ATOM 2881 C C . GLY A 1 377 ? -9.499 6.853 25.538 1.00 56.03 377 GLY A C 1
ATOM 2882 O O . GLY A 1 377 ? -9.359 5.701 25.942 1.00 56.03 377 GLY A O 1
ATOM 2883 N N . THR A 1 378 ? -10.714 7.297 25.191 1.00 66.56 378 THR A N 1
ATOM 2884 C CA . THR A 1 378 ? -11.919 6.436 25.188 1.00 66.56 378 THR A CA 1
ATOM 2885 C C . THR A 1 378 ? -12.170 5.849 23.801 1.00 66.56 378 THR A C 1
ATOM 2887 O O . THR A 1 378 ? -12.395 6.591 22.846 1.00 66.56 378 THR A O 1
ATOM 2890 N N . ARG A 1 379 ? -12.203 4.513 23.731 1.00 75.06 379 ARG A N 1
ATOM 2891 C CA . ARG A 1 379 ? -12.525 3.701 22.550 1.00 75.06 379 ARG A CA 1
ATOM 2892 C C . ARG A 1 379 ? -13.686 2.753 22.870 1.00 75.06 379 ARG A C 1
ATOM 2894 O O . ARG A 1 379 ? -13.718 2.175 23.957 1.00 75.06 379 ARG A O 1
ATOM 2901 N N . VAL A 1 380 ? -14.627 2.592 21.941 1.00 81.38 380 VAL A N 1
ATOM 2902 C CA . VAL A 1 380 ? -15.734 1.622 22.027 1.00 81.38 380 VAL A CA 1
ATOM 2903 C C . VAL A 1 380 ? -15.858 0.897 20.691 1.00 81.38 380 VAL A C 1
ATOM 2905 O O . VAL A 1 380 ? -16.275 1.495 19.702 1.00 81.38 380 VAL A O 1
ATOM 2908 N N . ASP A 1 381 ? -15.516 -0.387 20.670 1.00 85.19 381 ASP A N 1
ATOM 2909 C CA . ASP A 1 381 ? -15.618 -1.223 19.471 1.00 85.19 381 ASP A CA 1
ATOM 2910 C C . ASP A 1 381 ? -17.051 -1.764 19.300 1.00 85.19 381 ASP A C 1
ATOM 2912 O O . ASP A 1 381 ? -17.705 -2.158 20.276 1.00 85.19 381 ASP A O 1
ATOM 2916 N N . ILE A 1 382 ? -17.532 -1.811 18.055 1.00 86.12 382 ILE A N 1
ATOM 2917 C CA . ILE A 1 382 ? -18.797 -2.447 17.662 1.00 86.12 382 ILE A CA 1
ATOM 2918 C C . ILE A 1 382 ? -18.625 -3.293 16.394 1.00 86.12 382 ILE A C 1
ATOM 2920 O O . ILE A 1 382 ? -17.738 -3.054 15.579 1.00 86.12 382 ILE A O 1
ATOM 2924 N N . THR A 1 383 ? -19.531 -4.243 16.193 1.00 85.12 383 THR A N 1
ATOM 2925 C CA . THR A 1 383 ? -19.674 -5.021 14.959 1.00 85.12 383 THR A CA 1
ATOM 2926 C C . THR A 1 383 ? -21.022 -4.703 14.317 1.00 85.12 383 THR A C 1
ATOM 2928 O O . THR A 1 383 ? -22.046 -4.654 15.003 1.00 85.12 383 THR A O 1
ATOM 2931 N N . ILE A 1 384 ? -21.041 -4.523 13.001 1.00 80.00 384 ILE A N 1
ATOM 2932 C CA . ILE A 1 384 ? -22.254 -4.547 12.186 1.00 80.00 384 ILE A CA 1
ATOM 2933 C C . ILE A 1 384 ? -22.307 -5.917 11.503 1.00 80.00 384 ILE A C 1
ATOM 2935 O O . ILE A 1 384 ? -21.333 -6.348 10.891 1.00 80.00 384 ILE A O 1
ATOM 2939 N N . SER A 1 385 ? -23.428 -6.617 11.626 1.00 80.38 385 SER A N 1
ATOM 2940 C CA . SER A 1 385 ? -23.687 -7.921 11.021 1.00 80.38 385 SER A CA 1
ATOM 2941 C C . SER A 1 385 ? -24.690 -7.794 9.877 1.00 80.38 385 SER A C 1
ATOM 2943 O O . SER A 1 385 ? -25.698 -7.097 10.003 1.00 80.38 385 SER A O 1
ATOM 2945 N N . GLY A 1 386 ? -24.434 -8.516 8.796 1.00 74.00 386 GLY A N 1
ATOM 2946 C CA . GLY A 1 386 ? -25.359 -8.763 7.694 1.00 74.00 386 GLY A CA 1
ATOM 2947 C C . GLY A 1 386 ? -25.218 -10.216 7.253 1.00 74.00 386 GLY A C 1
ATOM 2948 O O . GLY A 1 386 ? -24.379 -10.940 7.798 1.00 74.00 386 GLY A O 1
ATOM 2949 N N . ASP A 1 387 ? -26.030 -10.625 6.288 1.00 80.50 387 ASP A N 1
ATOM 2950 C CA . ASP A 1 387 ? -25.936 -11.956 5.701 1.00 80.50 387 ASP A CA 1
ATOM 2951 C C . ASP A 1 387 ? -24.888 -11.977 4.568 1.00 80.50 387 ASP A C 1
ATOM 2953 O O . ASP A 1 387 ? -24.526 -10.941 3.998 1.00 80.50 387 ASP A O 1
ATOM 2957 N N . ILE A 1 388 ? -24.321 -13.159 4.314 1.00 81.94 388 ILE A N 1
ATOM 2958 C CA . ILE A 1 388 ? -23.330 -13.386 3.254 1.00 81.94 388 ILE A CA 1
ATOM 2959 C C . ILE A 1 388 ? -24.094 -13.551 1.929 1.00 81.94 388 ILE A C 1
ATOM 2961 O O . ILE A 1 388 ? -25.039 -14.343 1.893 1.00 81.94 388 ILE A O 1
ATOM 2965 N N . PRO A 1 389 ? -23.693 -12.864 0.841 1.00 85.75 389 PRO A N 1
ATOM 2966 C CA . PRO A 1 389 ? -24.466 -12.860 -0.393 1.00 85.75 389 PRO A CA 1
ATOM 2967 C C . PRO A 1 389 ? -24.474 -14.237 -1.056 1.00 85.75 389 PRO A C 1
ATOM 2969 O O . PRO A 1 389 ? -23.499 -14.989 -0.960 1.00 85.75 389 PRO A O 1
ATOM 2972 N N . ASP A 1 390 ? -25.545 -14.545 -1.787 1.00 90.12 390 ASP A N 1
ATOM 2973 C CA . ASP A 1 390 ? -25.611 -15.761 -2.596 1.00 90.12 390 ASP A CA 1
ATOM 2974 C C . ASP A 1 390 ? -24.601 -15.726 -3.763 1.00 90.12 390 ASP A C 1
ATOM 2976 O O . ASP A 1 390 ? -24.109 -14.674 -4.183 1.00 90.12 390 ASP A O 1
ATOM 2980 N N . ALA A 1 391 ? -24.243 -16.902 -4.281 1.00 92.94 391 ALA A N 1
ATOM 2981 C CA . ALA A 1 391 ? -23.248 -17.023 -5.347 1.00 92.94 391 ALA A CA 1
ATOM 2982 C C . ALA A 1 391 ? -23.785 -16.550 -6.720 1.00 92.94 391 ALA A C 1
ATOM 2984 O O . ALA A 1 391 ? -24.980 -16.695 -6.992 1.00 92.94 391 ALA A O 1
ATOM 2985 N N . PRO A 1 392 ? -22.925 -16.056 -7.638 1.00 94.62 392 PRO A N 1
ATOM 2986 C CA . PRO A 1 392 ? -23.361 -15.659 -8.974 1.00 94.62 392 PRO A CA 1
ATOM 2987 C C . PRO A 1 392 ? -23.971 -16.832 -9.755 1.00 94.62 392 PRO A C 1
ATOM 2989 O O . PRO A 1 392 ? -23.432 -17.939 -9.771 1.00 94.62 392 PRO A O 1
ATOM 2992 N N . ILE A 1 393 ? -25.074 -16.568 -10.457 1.00 95.56 393 ILE A N 1
ATOM 2993 C CA . ILE A 1 393 ? -25.846 -17.567 -11.213 1.00 95.56 393 ILE A CA 1
ATOM 2994 C C . ILE A 1 393 ? -25.279 -17.857 -12.613 1.00 95.56 393 ILE A C 1
ATOM 2996 O O . ILE A 1 393 ? -25.707 -18.810 -13.263 1.00 95.56 393 ILE A O 1
ATOM 3000 N N . GLY A 1 394 ? -24.332 -17.045 -13.096 1.00 96.19 394 GLY A N 1
ATOM 3001 C CA . GLY A 1 394 ? -23.712 -17.207 -14.413 1.00 96.19 394 GLY A CA 1
ATOM 3002 C C . GLY A 1 394 ? -22.335 -16.548 -14.510 1.00 96.19 394 GLY A C 1
ATOM 3003 O O . GLY A 1 394 ? -22.090 -15.516 -13.890 1.00 96.19 394 GLY A O 1
ATOM 3004 N N . ILE A 1 395 ? -21.447 -17.135 -15.315 1.00 97.06 395 ILE A N 1
ATOM 3005 C CA . ILE A 1 395 ? -20.193 -16.521 -15.770 1.00 97.06 395 ILE A CA 1
ATOM 3006 C C . ILE A 1 395 ? -19.912 -16.931 -17.220 1.00 97.06 395 ILE A C 1
ATOM 3008 O O . ILE A 1 395 ? -20.052 -18.100 -17.583 1.00 97.06 395 ILE A O 1
ATOM 3012 N N . THR A 1 396 ? -19.477 -15.977 -18.038 1.00 96.19 396 THR A N 1
ATOM 3013 C CA . THR A 1 396 ? -18.900 -16.207 -19.371 1.00 96.19 396 THR A CA 1
ATOM 3014 C C . THR A 1 396 ? -17.625 -15.387 -19.532 1.00 96.19 396 THR A C 1
ATOM 3016 O O . THR A 1 396 ? -17.508 -14.319 -18.939 1.00 96.19 396 THR A O 1
ATOM 3019 N N . TYR A 1 397 ? -16.679 -15.863 -20.341 1.00 94.12 397 TYR A N 1
ATOM 3020 C CA . TYR A 1 397 ? -15.405 -15.186 -20.600 1.00 94.12 397 TYR A CA 1
ATOM 3021 C C . TYR A 1 397 ? -15.025 -15.337 -22.074 1.00 94.12 397 TYR A C 1
ATOM 3023 O O . TYR A 1 397 ? -15.020 -16.449 -22.606 1.00 94.12 397 TYR A O 1
ATOM 3031 N N . THR A 1 398 ? -14.730 -14.212 -22.721 1.00 90.81 398 THR A N 1
ATOM 3032 C CA . THR A 1 398 ? -14.300 -14.119 -24.118 1.00 90.81 398 THR A CA 1
ATOM 3033 C C . THR A 1 398 ? -12.917 -13.481 -24.160 1.00 90.81 398 THR A C 1
ATOM 3035 O O . THR A 1 398 ? -12.793 -12.261 -24.090 1.00 90.81 398 THR A O 1
ATOM 3038 N N . LEU A 1 399 ? -11.884 -14.318 -24.261 1.00 86.62 399 LEU A N 1
ATOM 3039 C CA . LEU A 1 399 ? -10.501 -13.890 -24.489 1.00 86.62 399 LEU A CA 1
ATOM 3040 C C . LEU A 1 399 ? -10.357 -13.166 -25.839 1.00 86.62 399 LEU A C 1
ATOM 3042 O O . LEU A 1 399 ? -10.902 -13.640 -26.841 1.00 86.62 399 LEU A O 1
ATOM 3046 N N . LYS A 1 400 ? -9.598 -12.062 -25.854 1.00 84.06 400 LYS A N 1
ATOM 3047 C CA . LYS A 1 400 ? -9.229 -11.273 -27.044 1.00 84.06 400 LYS A CA 1
ATOM 3048 C C . LYS A 1 400 ? -8.270 -12.066 -27.936 1.00 84.06 400 LYS A C 1
ATOM 3050 O O . LYS A 1 400 ? -8.534 -12.238 -29.122 1.00 84.06 400 LYS A O 1
ATOM 3055 N N . ASP A 1 401 ? -7.224 -12.633 -27.336 1.00 76.12 401 ASP A N 1
ATOM 3056 C CA . ASP A 1 401 ? -6.326 -13.614 -27.952 1.00 76.12 401 ASP A CA 1
ATOM 3057 C C . ASP A 1 401 ? -6.233 -14.859 -27.054 1.00 76.12 401 ASP A C 1
ATOM 3059 O O . ASP A 1 401 ? -6.312 -14.782 -25.830 1.00 76.12 401 ASP A O 1
ATOM 3063 N N . LYS A 1 402 ? -6.083 -16.033 -27.667 1.00 72.69 402 LYS A N 1
ATOM 3064 C CA . LYS A 1 402 ? -5.892 -17.320 -26.981 1.00 72.69 402 LYS A CA 1
ATOM 3065 C C . LYS A 1 402 ? -4.452 -17.818 -27.034 1.00 72.69 402 LYS A C 1
ATOM 3067 O O . LYS A 1 402 ? -4.162 -18.857 -26.454 1.00 72.69 402 LYS A O 1
ATOM 3072 N N . THR A 1 403 ? -3.575 -17.153 -27.779 1.00 65.00 403 THR A N 1
ATOM 3073 C CA . THR A 1 403 ? -2.255 -17.675 -28.146 1.00 65.00 403 THR A CA 1
ATOM 3074 C C . THR A 1 403 ? -1.112 -17.031 -27.372 1.00 65.00 403 THR A C 1
ATOM 3076 O O . THR A 1 403 ? -0.143 -17.716 -27.076 1.00 65.00 403 THR A O 1
ATOM 3079 N N . THR A 1 404 ? -1.249 -15.773 -26.952 1.00 65.94 404 THR A N 1
ATOM 3080 C CA . THR A 1 404 ? -0.212 -15.015 -26.225 1.00 65.94 404 THR A CA 1
ATOM 3081 C C . THR A 1 404 ? -0.009 -15.442 -24.767 1.00 65.94 404 THR A C 1
ATOM 3083 O O . THR A 1 404 ? 1.048 -15.184 -24.199 1.00 65.94 404 THR A O 1
ATOM 3086 N N . GLY A 1 405 ? -1.002 -16.085 -24.141 1.00 74.25 405 GLY A N 1
ATOM 3087 C CA . GLY A 1 405 ? -1.041 -16.308 -22.685 1.00 74.25 405 GLY A CA 1
ATOM 3088 C C . GLY A 1 405 ? -1.598 -15.125 -21.879 1.00 74.25 405 GLY A C 1
ATOM 3089 O O . GLY A 1 405 ? -1.655 -15.192 -20.650 1.00 74.25 405 GLY A O 1
ATOM 3090 N N . SER A 1 406 ? -2.029 -14.067 -22.570 1.00 82.12 406 SER A N 1
ATOM 3091 C CA . SER A 1 406 ? -2.737 -12.929 -21.985 1.00 82.12 406 SER A CA 1
ATOM 3092 C C . SER A 1 406 ? -4.122 -13.319 -21.456 1.00 82.12 406 SER A C 1
ATOM 3094 O O . SER A 1 406 ? -4.793 -14.196 -22.003 1.00 82.12 406 SER A O 1
ATOM 3096 N N . ALA A 1 407 ?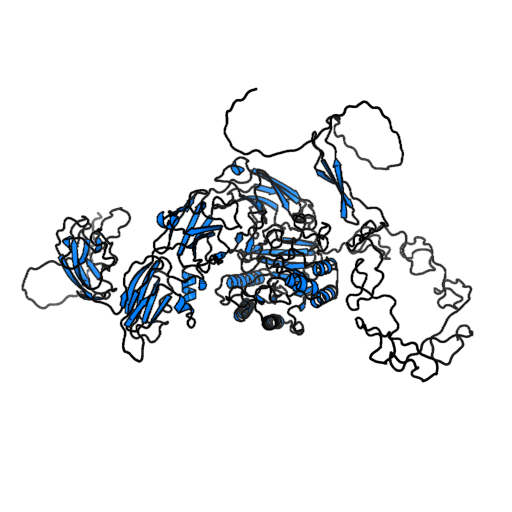 -4.555 -12.629 -20.403 1.00 87.12 407 ALA A N 1
ATOM 3097 C CA . ALA A 1 407 ? -5.905 -12.654 -19.854 1.00 87.12 407 ALA A CA 1
ATOM 3098 C C . ALA A 1 407 ? -6.848 -11.615 -20.500 1.00 87.12 407 ALA A C 1
ATOM 3100 O O . ALA A 1 407 ? -8.021 -11.544 -20.119 1.00 87.12 407 ALA A O 1
ATOM 3101 N N . GLY A 1 408 ? -6.355 -10.829 -21.461 1.00 85.44 408 GLY A N 1
ATOM 3102 C CA . GLY A 1 408 ? -7.088 -9.772 -22.151 1.00 85.44 408 GLY A CA 1
ATOM 3103 C C . GLY A 1 408 ? -8.429 -10.230 -22.717 1.00 85.44 408 GLY A C 1
ATOM 3104 O O . GLY A 1 408 ? -8.509 -11.259 -23.397 1.00 85.44 408 GLY A O 1
ATOM 3105 N N . GLY A 1 409 ? -9.499 -9.486 -22.437 1.00 86.19 409 GLY A N 1
ATOM 3106 C CA . GLY A 1 409 ? -10.846 -9.782 -22.935 1.00 86.19 409 GLY A CA 1
ATOM 3107 C C . GLY A 1 409 ? -11.966 -9.615 -21.907 1.00 86.19 409 GLY A C 1
ATOM 3108 O O . GLY A 1 409 ? -11.739 -9.252 -20.753 1.00 86.19 409 GLY A O 1
ATOM 3109 N N . ARG A 1 410 ? -13.202 -9.8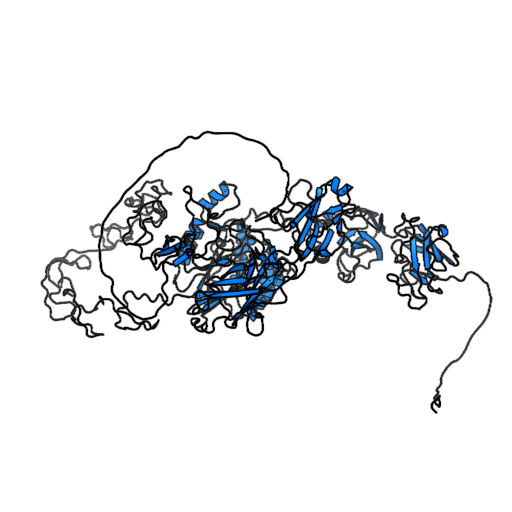96 -22.340 1.00 91.19 410 ARG A N 1
ATOM 3110 C CA . ARG A 1 410 ? -14.422 -9.587 -21.578 1.00 91.19 410 ARG A CA 1
ATOM 3111 C C . ARG A 1 410 ? -14.949 -10.774 -20.784 1.00 91.19 410 ARG A C 1
ATOM 3113 O O . ARG A 1 410 ? -15.299 -11.817 -21.345 1.00 91.19 410 ARG A O 1
ATOM 3120 N N . VAL A 1 411 ? -15.088 -10.577 -19.481 1.00 94.06 411 VAL A N 1
ATOM 3121 C CA . VAL A 1 411 ? -15.823 -11.428 -18.545 1.00 94.06 411 VAL A CA 1
ATOM 3122 C C . VAL A 1 411 ? -17.207 -10.816 -18.307 1.00 94.06 411 VAL A C 1
ATOM 3124 O O . VAL A 1 411 ? -17.371 -9.601 -18.207 1.00 94.06 411 VAL A O 1
ATOM 3127 N N . THR A 1 412 ? -18.227 -11.659 -18.194 1.00 96.56 412 THR A N 1
ATOM 3128 C CA . THR A 1 412 ? -19.585 -11.248 -17.816 1.00 96.56 412 THR A CA 1
ATOM 3129 C C . THR A 1 412 ? -20.064 -12.150 -16.694 1.00 96.56 412 THR A C 1
ATOM 3131 O O . THR A 1 412 ? -20.063 -13.373 -16.847 1.00 96.56 412 THR A O 1
ATOM 3134 N N . VAL A 1 413 ? -20.471 -11.560 -15.571 1.00 96.62 413 VAL A N 1
ATOM 3135 C CA . VAL A 1 413 ? -20.988 -12.282 -14.401 1.00 96.62 413 VAL A CA 1
ATOM 3136 C C . VAL A 1 413 ? -22.452 -11.915 -14.185 1.00 96.62 413 VAL A C 1
ATOM 3138 O O . VAL A 1 413 ? -22.818 -10.742 -14.186 1.00 96.62 413 VAL A O 1
ATOM 3141 N N . SER A 1 414 ? -23.302 -12.926 -14.017 1.00 96.00 414 SER A N 1
ATOM 3142 C CA . SER A 1 414 ? -24.741 -12.775 -13.787 1.00 96.00 414 SER A CA 1
ATOM 3143 C C . SER A 1 414 ? -25.082 -13.073 -12.332 1.00 96.00 414 SER A C 1
ATOM 3145 O O . SER A 1 414 ? -24.636 -14.077 -11.777 1.00 96.00 414 SER A O 1
ATOM 3147 N N . ILE A 1 415 ? -25.911 -12.223 -11.734 1.00 93.94 415 ILE A N 1
ATOM 3148 C CA . ILE A 1 415 ? -26.365 -12.304 -10.338 1.00 93.94 415 ILE A CA 1
ATOM 3149 C C . ILE A 1 415 ? -27.893 -12.433 -10.357 1.00 93.94 415 ILE A C 1
ATOM 3151 O O . ILE A 1 415 ? -28.536 -11.930 -11.281 1.00 93.94 415 ILE A O 1
ATOM 3155 N N . ASP A 1 416 ? -28.492 -13.118 -9.380 1.00 90.19 416 ASP A N 1
ATOM 3156 C CA . ASP A 1 416 ? -29.953 -13.202 -9.309 1.00 90.19 416 ASP A CA 1
ATOM 3157 C C . ASP A 1 416 ? -30.563 -11.787 -9.147 1.00 90.19 416 ASP A C 1
ATOM 3159 O O . ASP A 1 416 ? -30.178 -11.052 -8.232 1.00 90.19 416 ASP A O 1
ATOM 3163 N N . PRO A 1 417 ? -31.512 -11.364 -10.010 1.00 86.25 417 PRO A N 1
ATOM 3164 C CA . PRO A 1 417 ? -32.146 -10.051 -9.905 1.00 86.25 417 PRO A CA 1
ATOM 3165 C C . PRO A 1 417 ? -32.863 -9.779 -8.574 1.00 86.25 417 PRO A C 1
ATOM 3167 O O . PRO A 1 417 ? -33.121 -8.614 -8.271 1.00 86.25 417 PRO A O 1
ATOM 3170 N N . ASN A 1 418 ? -33.208 -10.808 -7.794 1.00 83.38 418 ASN A N 1
ATOM 3171 C CA . ASN A 1 418 ? -33.776 -10.646 -6.456 1.00 83.38 418 ASN A CA 1
ATOM 3172 C C . ASN A 1 418 ? -32.699 -10.196 -5.452 1.00 83.38 418 ASN A C 1
ATOM 3174 O O . ASN A 1 418 ? -32.928 -9.225 -4.734 1.00 83.38 418 ASN A O 1
ATOM 3178 N N . GLU A 1 419 ? -31.510 -10.809 -5.474 1.00 77.44 419 GLU A N 1
ATOM 3179 C CA . GLU A 1 419 ? -30.390 -10.483 -4.572 1.00 77.44 419 GLU A CA 1
ATOM 3180 C C . GLU A 1 419 ? -29.890 -9.047 -4.762 1.00 77.44 419 GLU A C 1
ATOM 3182 O O . GLU A 1 419 ? -29.632 -8.344 -3.791 1.00 77.44 419 GLU A O 1
ATOM 3187 N N . VAL A 1 420 ? -29.850 -8.551 -6.005 1.00 73.50 420 VAL A N 1
ATOM 3188 C CA . VAL A 1 420 ? -29.475 -7.150 -6.308 1.00 73.50 420 VAL A CA 1
ATOM 3189 C C . VAL A 1 420 ? -30.558 -6.138 -5.866 1.00 73.50 420 VAL A C 1
ATOM 3191 O O . VAL A 1 420 ? -30.382 -4.930 -6.003 1.00 73.50 420 VAL A O 1
ATOM 3194 N N . ASN A 1 421 ? -31.683 -6.604 -5.312 1.00 71.88 421 ASN A N 1
ATOM 3195 C CA . ASN A 1 421 ? -32.736 -5.770 -4.727 1.00 71.88 421 ASN A CA 1
ATOM 3196 C C . ASN A 1 421 ? -32.987 -6.040 -3.224 1.00 71.88 421 ASN A C 1
ATOM 3198 O O . ASN A 1 421 ? -33.776 -5.304 -2.622 1.00 71.88 421 ASN A O 1
ATOM 3202 N N . ASP A 1 422 ? -32.346 -7.038 -2.595 1.00 65.69 422 ASP A N 1
ATOM 3203 C CA . ASP A 1 422 ? -32.504 -7.289 -1.155 1.00 65.69 422 ASP A CA 1
ATOM 3204 C C . ASP A 1 422 ? -31.538 -6.432 -0.329 1.00 65.69 422 ASP A C 1
ATOM 3206 O O . ASP A 1 422 ? -30.358 -6.742 -0.184 1.00 65.69 422 ASP A O 1
ATOM 3210 N N . VAL A 1 423 ? -32.082 -5.370 0.271 1.00 62.12 423 VAL A N 1
ATOM 3211 C CA . VAL A 1 423 ? -31.390 -4.381 1.118 1.00 62.12 423 VAL A CA 1
ATOM 3212 C C . VAL A 1 423 ? -30.549 -4.998 2.254 1.00 62.12 423 VAL A C 1
ATOM 3214 O O . VAL A 1 423 ? -29.666 -4.313 2.768 1.00 62.12 423 VAL A O 1
ATOM 3217 N N . TYR A 1 424 ? -30.790 -6.251 2.656 1.00 58.16 424 TYR A N 1
ATOM 3218 C CA . TYR A 1 424 ? -30.020 -6.934 3.702 1.00 58.16 424 TYR A CA 1
ATOM 3219 C C . TYR A 1 424 ? -28.910 -7.851 3.175 1.00 58.16 424 TYR A C 1
ATOM 3221 O O . TYR A 1 424 ? -27.918 -8.020 3.886 1.00 58.16 424 TYR A O 1
ATOM 3229 N N . ASN A 1 425 ? -29.049 -8.400 1.961 1.00 64.62 425 ASN A N 1
ATOM 3230 C CA . ASN A 1 425 ? -28.078 -9.338 1.381 1.00 64.62 425 ASN A CA 1
ATOM 3231 C C . ASN A 1 425 ? -27.289 -8.783 0.180 1.00 64.62 425 ASN A C 1
ATOM 3233 O O . ASN A 1 425 ? -26.380 -9.468 -0.286 1.00 64.62 425 ASN A O 1
ATOM 3237 N N . LEU A 1 426 ? -27.596 -7.559 -0.294 1.00 75.06 426 LEU A N 1
ATOM 3238 C CA . LEU A 1 426 ? -27.007 -6.926 -1.490 1.00 75.06 426 LEU A CA 1
ATOM 3239 C C . LEU A 1 426 ? -25.527 -7.311 -1.698 1.00 75.06 426 LEU A C 1
ATOM 3241 O O . LEU A 1 426 ? -24.673 -6.875 -0.913 1.00 75.06 426 LEU A O 1
ATOM 3245 N N . PRO A 1 427 ? -25.179 -8.066 -2.758 1.00 81.25 427 PRO A N 1
ATOM 3246 C CA . PRO A 1 427 ? -23.788 -8.220 -3.147 1.00 81.25 427 PRO A CA 1
ATOM 3247 C C . PRO A 1 427 ? -23.284 -6.853 -3.615 1.00 81.25 427 PRO A C 1
ATOM 3249 O O . PRO A 1 427 ? -23.823 -6.286 -4.562 1.00 81.25 427 PRO A O 1
ATOM 3252 N N . THR A 1 428 ? -22.267 -6.304 -2.950 1.00 76.56 428 THR A N 1
ATOM 3253 C CA . THR A 1 428 ? -21.669 -5.023 -3.356 1.00 76.56 428 THR A CA 1
ATOM 3254 C C . THR A 1 428 ? -20.636 -5.222 -4.457 1.00 76.56 428 THR A C 1
ATOM 3256 O O . THR A 1 428 ? -20.491 -4.355 -5.317 1.00 76.56 428 THR A O 1
ATOM 3259 N N . HIS A 1 429 ? -19.962 -6.379 -4.473 1.00 84.06 429 HIS A N 1
ATOM 3260 C CA . HIS A 1 429 ? -18.926 -6.710 -5.450 1.00 84.06 429 HIS A CA 1
ATOM 3261 C C . HIS A 1 429 ? -19.023 -8.150 -5.962 1.00 84.06 429 HIS A C 1
ATOM 3263 O O . HIS A 1 429 ? -19.479 -9.063 -5.272 1.00 84.06 429 HIS A O 1
ATOM 3269 N N . VAL A 1 430 ? -18.516 -8.352 -7.173 1.00 89.88 430 VAL A N 1
ATOM 3270 C CA . VAL A 1 430 ? -18.035 -9.633 -7.692 1.00 89.88 430 VAL A CA 1
ATOM 3271 C C . VAL A 1 430 ? -16.524 -9.683 -7.481 1.00 89.88 430 VAL A C 1
ATOM 3273 O O . VAL A 1 430 ? -15.828 -8.717 -7.785 1.00 89.88 430 VAL A O 1
ATOM 3276 N N . ILE A 1 431 ? -16.009 -10.811 -6.996 1.00 91.25 431 ILE A N 1
ATOM 3277 C CA . ILE A 1 431 ? -14.569 -11.074 -6.888 1.00 91.25 431 ILE A CA 1
ATOM 3278 C C . ILE A 1 431 ? -14.193 -12.179 -7.876 1.00 91.25 431 ILE A C 1
ATOM 3280 O O . ILE A 1 431 ? -14.788 -13.263 -7.839 1.00 91.25 431 ILE A O 1
ATOM 3284 N N . LEU A 1 432 ? -13.196 -11.913 -8.726 1.00 93.62 432 LEU A N 1
ATOM 3285 C CA . LEU A 1 432 ? -12.634 -12.898 -9.656 1.00 93.62 432 LEU A CA 1
ATOM 3286 C C . LEU A 1 432 ? -11.382 -13.577 -9.086 1.00 93.62 432 LEU A C 1
ATOM 3288 O O . LEU A 1 432 ? -10.575 -12.944 -8.409 1.00 93.62 432 LEU A O 1
ATOM 3292 N N . TYR A 1 433 ? -11.198 -14.860 -9.396 1.00 94.69 433 TYR A N 1
ATOM 3293 C CA . TYR A 1 433 ? -10.032 -15.661 -9.009 1.00 94.69 433 TYR A CA 1
ATOM 3294 C C . TYR A 1 433 ? -9.568 -16.550 -10.163 1.00 94.69 433 TYR A C 1
ATOM 3296 O O . TYR A 1 433 ? -10.393 -17.129 -10.875 1.00 94.69 433 TYR A O 1
ATOM 3304 N N . TRP A 1 434 ? -8.257 -16.758 -10.268 1.00 95.38 434 TRP A N 1
ATOM 3305 C CA . TRP A 1 434 ? -7.717 -17.899 -11.002 1.00 95.38 434 TRP A CA 1
ATOM 3306 C C . TRP A 1 434 ? -7.921 -19.194 -10.211 1.00 95.38 434 TRP A C 1
ATOM 3308 O O . TRP A 1 434 ? -7.861 -19.212 -8.977 1.00 95.38 434 TRP A O 1
ATOM 3318 N N . GLY A 1 435 ? -8.180 -20.287 -10.923 1.00 95.12 435 GLY A N 1
ATOM 3319 C CA . GLY A 1 435 ? -8.469 -21.575 -10.312 1.00 95.12 435 GLY A CA 1
ATOM 3320 C C . GLY A 1 435 ? -8.244 -22.760 -11.239 1.00 95.12 435 GLY A C 1
ATOM 3321 O O . GLY A 1 435 ? -7.865 -22.623 -12.407 1.00 95.12 435 GLY A O 1
ATOM 3322 N N . ASP A 1 436 ? -8.497 -23.943 -10.698 1.00 93.94 436 ASP A N 1
ATOM 3323 C CA . ASP A 1 436 ? -8.279 -25.223 -11.356 1.00 93.94 436 ASP A CA 1
ATOM 3324 C C . ASP A 1 436 ? -9.459 -26.197 -11.146 1.00 93.94 436 ASP A C 1
ATOM 3326 O O . ASP A 1 436 ? -10.613 -25.790 -10.960 1.00 93.94 436 ASP A O 1
ATOM 3330 N N . GLU A 1 437 ? -9.197 -27.505 -11.214 1.00 91.38 437 GLU A N 1
ATOM 3331 C CA . GLU A 1 437 ? -10.197 -28.528 -10.911 1.00 91.38 437 GLU A CA 1
ATOM 3332 C C . GLU A 1 437 ? -10.525 -28.650 -9.414 1.00 91.38 437 GLU A C 1
ATOM 3334 O O . GLU A 1 437 ? -11.625 -29.097 -9.080 1.00 91.38 437 GLU A O 1
ATOM 3339 N N . ASN A 1 438 ? -9.607 -28.230 -8.536 1.00 91.94 438 ASN A N 1
ATOM 3340 C CA . ASN A 1 438 ? -9.680 -28.362 -7.082 1.00 91.94 438 ASN A CA 1
ATOM 3341 C C . ASN A 1 438 ? -10.257 -27.111 -6.394 1.00 91.94 438 ASN A C 1
ATOM 3343 O O . ASN A 1 438 ? -10.905 -27.239 -5.353 1.00 91.94 438 ASN A O 1
ATOM 3347 N N . GLY A 1 439 ? -10.059 -25.913 -6.958 1.00 92.06 439 GLY A N 1
ATOM 3348 C CA . GLY A 1 439 ? -10.635 -24.671 -6.437 1.00 92.06 439 GLY A CA 1
ATOM 3349 C C . GLY A 1 439 ? -9.924 -23.408 -6.923 1.00 92.06 439 GLY A C 1
ATOM 3350 O O . GLY A 1 439 ? -9.460 -23.335 -8.057 1.00 92.06 439 GLY A O 1
ATOM 3351 N N . LYS A 1 440 ? -9.861 -22.396 -6.051 1.00 94.69 440 LYS A N 1
ATOM 3352 C CA . LYS A 1 440 ? -9.022 -21.199 -6.230 1.00 94.69 440 LYS A CA 1
ATOM 3353 C C . LYS A 1 440 ? -7.548 -21.605 -6.094 1.00 94.69 440 LYS A C 1
ATOM 3355 O O . LYS A 1 440 ? -7.240 -22.420 -5.222 1.00 94.69 440 LYS A O 1
ATOM 3360 N N . LEU A 1 441 ? -6.648 -21.041 -6.903 1.00 95.38 441 LEU A N 1
ATOM 3361 C CA . LEU A 1 441 ? -5.209 -21.293 -6.743 1.00 95.38 441 LEU A CA 1
ATOM 3362 C C . LEU A 1 441 ? -4.731 -20.743 -5.388 1.00 95.38 441 LEU A C 1
ATOM 3364 O O . LEU A 1 441 ? -5.030 -19.602 -5.045 1.00 95.38 441 LEU A O 1
ATOM 3368 N N . ALA A 1 442 ? -4.011 -21.553 -4.609 1.00 93.62 442 ALA A N 1
ATOM 3369 C CA . ALA A 1 442 ? -3.643 -21.203 -3.233 1.00 93.62 442 ALA A CA 1
ATOM 3370 C C . ALA A 1 442 ? -2.560 -20.113 -3.148 1.00 93.62 442 ALA A C 1
ATOM 3372 O O . ALA A 1 442 ? -2.587 -19.294 -2.232 1.00 93.62 442 ALA A O 1
ATOM 3373 N N . ASP A 1 443 ? -1.649 -20.069 -4.119 1.00 94.81 443 ASP A N 1
ATOM 3374 C CA . ASP A 1 443 ? -0.483 -19.177 -4.109 1.00 94.81 443 ASP A CA 1
ATOM 3375 C C . ASP A 1 443 ? -0.788 -17.776 -4.682 1.00 94.81 443 ASP A C 1
ATOM 3377 O O . ASP A 1 443 ? 0.123 -16.975 -4.884 1.00 94.81 443 ASP A O 1
ATOM 3381 N N . TYR A 1 444 ? -2.068 -17.465 -4.931 1.00 94.88 444 TYR A N 1
ATOM 3382 C CA . TYR A 1 444 ? -2.541 -16.235 -5.575 1.00 94.88 444 TYR A CA 1
ATOM 3383 C C . TYR A 1 444 ? -3.663 -15.568 -4.769 1.00 94.88 444 TYR A C 1
ATOM 3385 O O . TYR A 1 444 ? -4.506 -16.237 -4.165 1.00 94.88 444 TYR A O 1
ATOM 3393 N N . THR A 1 445 ? -3.719 -14.236 -4.807 1.00 92.69 445 THR A N 1
ATOM 3394 C CA . THR A 1 445 ? -4.874 -13.471 -4.317 1.00 92.69 445 THR A CA 1
ATOM 3395 C C . THR A 1 445 ? -6.074 -13.607 -5.272 1.00 92.69 445 THR A C 1
ATOM 3397 O O . THR A 1 445 ? -6.041 -14.320 -6.278 1.00 92.69 445 THR A O 1
ATOM 3400 N N . TYR A 1 446 ? -7.163 -12.889 -4.988 1.00 90.06 446 TYR A N 1
ATOM 3401 C CA . TYR A 1 446 ? -8.124 -12.547 -6.042 1.00 90.06 446 TYR A CA 1
ATOM 3402 C C . TYR A 1 446 ? -7.469 -11.647 -7.101 1.00 90.06 446 TYR A C 1
ATOM 3404 O O . TYR A 1 446 ? -6.426 -11.048 -6.839 1.00 90.06 446 TYR A O 1
ATOM 3412 N N . ILE A 1 447 ? -8.095 -11.542 -8.276 1.00 88.88 447 ILE A N 1
ATOM 3413 C CA . ILE A 1 447 ? -7.698 -10.605 -9.334 1.00 88.88 447 ILE A CA 1
ATOM 3414 C C . ILE A 1 447 ? -8.036 -9.179 -8.865 1.00 88.88 447 ILE A C 1
ATOM 3416 O O . ILE A 1 447 ? -7.178 -8.494 -8.321 1.00 88.88 447 ILE A O 1
ATOM 3420 N N . SER A 1 448 ? -9.304 -8.772 -8.964 1.00 84.44 448 SER A N 1
ATOM 3421 C CA . SER A 1 448 ? -9.814 -7.496 -8.442 1.00 84.44 448 SER A CA 1
ATOM 3422 C C . SER A 1 448 ? -11.258 -7.645 -7.936 1.00 84.44 448 SER A C 1
ATOM 3424 O O . SER A 1 448 ? -11.875 -8.709 -8.099 1.00 84.44 448 SER A O 1
ATOM 3426 N N . LEU A 1 449 ? -11.799 -6.584 -7.325 1.00 81.19 449 LEU A N 1
ATOM 3427 C CA . LEU A 1 449 ? -13.220 -6.458 -6.991 1.00 81.19 449 LEU A CA 1
ATOM 3428 C C . LEU A 1 449 ? -13.941 -5.578 -8.020 1.00 81.19 449 LEU A C 1
ATOM 3430 O O . LEU A 1 449 ? -13.498 -4.482 -8.379 1.00 81.19 449 LEU A O 1
ATOM 3434 N N . TYR A 1 450 ? -15.102 -6.048 -8.466 1.00 82.25 450 TYR A N 1
ATOM 3435 C CA . TYR A 1 450 ? -15.904 -5.424 -9.514 1.00 82.25 450 TYR A CA 1
ATOM 3436 C C . TYR A 1 450 ? -17.280 -5.064 -8.962 1.00 82.25 450 TYR A C 1
ATOM 3438 O O . TYR A 1 450 ? -18.034 -5.936 -8.530 1.00 82.25 450 TYR A O 1
ATOM 3446 N N . LYS A 1 451 ? -17.575 -3.764 -8.917 1.00 79.44 451 LYS A N 1
ATOM 3447 C CA . LYS A 1 451 ? -18.768 -3.192 -8.280 1.00 79.44 451 LYS A CA 1
ATOM 3448 C C . LYS A 1 451 ? -20.045 -3.708 -8.944 1.00 79.44 451 LYS A C 1
ATOM 3450 O O . LYS A 1 451 ? -20.170 -3.685 -10.167 1.00 79.44 451 LYS A O 1
ATOM 3455 N N . VAL A 1 452 ? -21.005 -4.156 -8.139 1.00 81.62 452 VAL A N 1
ATOM 3456 C CA . VAL A 1 452 ? -22.305 -4.625 -8.632 1.00 81.62 452 VAL A CA 1
ATOM 3457 C C . VAL A 1 452 ? -23.170 -3.420 -8.986 1.00 81.62 452 VAL A C 1
ATOM 3459 O O . VAL A 1 452 ? -23.724 -2.746 -8.121 1.00 81.62 452 VAL A O 1
ATOM 3462 N N . THR A 1 453 ? -23.289 -3.151 -10.283 1.00 78.44 453 THR A N 1
ATOM 3463 C CA . THR A 1 453 ? -24.138 -2.085 -10.846 1.00 78.44 453 THR A CA 1
ATOM 3464 C C . THR A 1 453 ? -25.521 -2.586 -11.282 1.00 78.44 453 THR A C 1
ATOM 3466 O O . THR A 1 453 ? -26.406 -1.788 -11.589 1.00 78.44 453 THR A O 1
ATOM 3469 N N . GLY A 1 454 ? -25.741 -3.906 -11.287 1.00 85.31 454 GLY A N 1
ATOM 3470 C CA . GLY A 1 454 ? -27.003 -4.547 -11.648 1.00 85.31 454 GLY A CA 1
ATOM 3471 C C . GLY A 1 454 ? -26.914 -6.077 -11.625 1.00 85.31 454 GLY A C 1
ATOM 3472 O O . GLY A 1 454 ? -25.909 -6.648 -11.215 1.00 85.31 454 GLY A O 1
ATOM 3473 N N . ALA A 1 455 ? -27.953 -6.759 -12.119 1.00 91.56 455 ALA A N 1
ATOM 3474 C CA . ALA A 1 455 ? -27.998 -8.229 -12.231 1.00 91.56 455 ALA A CA 1
ATOM 3475 C C . ALA A 1 455 ? -27.008 -8.822 -13.263 1.00 91.56 455 ALA A C 1
ATOM 3477 O O . ALA A 1 455 ? -26.970 -10.030 -13.501 1.00 91.56 455 ALA A O 1
ATOM 3478 N N . THR A 1 456 ? -26.217 -7.980 -13.923 1.00 93.38 456 THR A N 1
ATOM 3479 C CA . THR A 1 456 ? -25.131 -8.369 -14.820 1.00 93.38 456 THR A CA 1
ATOM 3480 C C . THR A 1 456 ? -23.996 -7.374 -14.638 1.00 93.38 456 THR A C 1
ATOM 3482 O O . THR A 1 456 ? -24.228 -6.168 -14.687 1.00 93.38 456 THR A O 1
ATOM 3485 N N . VAL A 1 457 ? -22.791 -7.890 -14.412 1.00 90.81 457 VAL A N 1
ATOM 3486 C CA . VAL A 1 457 ? -21.555 -7.118 -14.272 1.00 90.81 457 VAL A CA 1
ATOM 3487 C C . VAL A 1 457 ? -20.661 -7.491 -15.451 1.00 90.81 457 VAL A C 1
ATOM 3489 O O . VAL A 1 457 ? -20.279 -8.655 -15.596 1.00 90.81 457 VAL A O 1
ATOM 3492 N N . GLU A 1 458 ? -20.372 -6.522 -16.318 1.00 91.12 458 GLU A N 1
ATOM 3493 C CA . GLU A 1 458 ? -19.367 -6.658 -17.376 1.00 91.12 458 GLU A CA 1
ATOM 3494 C C . GLU A 1 458 ? -18.011 -6.179 -16.854 1.00 91.12 458 GLU A C 1
ATOM 3496 O O . GLU A 1 458 ? -17.924 -5.201 -16.112 1.00 91.12 458 GLU A O 1
ATOM 3501 N N . ILE A 1 459 ? -16.968 -6.928 -17.197 1.00 88.19 459 ILE A N 1
ATOM 3502 C CA . ILE A 1 459 ? -15.610 -6.782 -16.682 1.00 88.19 459 ILE A CA 1
ATOM 3503 C C . ILE A 1 459 ? -14.671 -6.980 -17.868 1.00 88.19 459 ILE A C 1
ATOM 3505 O O . ILE A 1 459 ? -14.609 -8.079 -18.414 1.00 88.19 459 ILE A O 1
ATOM 3509 N N . ASP A 1 460 ? -13.930 -5.950 -18.254 1.00 83.81 460 ASP A N 1
ATOM 3510 C CA . ASP A 1 460 ? -12.812 -6.105 -19.183 1.00 83.81 460 ASP A CA 1
ATOM 3511 C C . ASP A 1 460 ? -11.519 -6.321 -18.385 1.00 83.81 460 ASP A C 1
ATOM 3513 O O . ASP A 1 460 ? -11.284 -5.667 -17.366 1.00 83.81 460 ASP A O 1
ATOM 3517 N N . LEU A 1 461 ? -10.714 -7.291 -18.819 1.00 84.88 461 LEU A N 1
ATOM 3518 C CA . LEU A 1 461 ? -9.403 -7.608 -18.257 1.00 84.88 461 LEU A CA 1
ATOM 3519 C C . LEU A 1 461 ? -8.305 -7.065 -19.179 1.00 84.88 461 LEU A C 1
ATOM 3521 O O . LEU A 1 461 ? -8.436 -7.159 -20.399 1.00 84.88 461 LEU A O 1
ATOM 3525 N N . ALA A 1 462 ? -7.236 -6.518 -18.594 1.00 76.50 462 ALA A N 1
ATOM 3526 C CA . ALA A 1 462 ? -6.165 -5.837 -19.323 1.00 76.50 462 ALA A CA 1
ATOM 3527 C C . ALA A 1 462 ? -5.338 -6.787 -20.210 1.00 76.50 462 ALA A C 1
ATOM 3529 O O . ALA A 1 462 ? -4.976 -7.892 -19.798 1.00 76.50 462 ALA A O 1
ATOM 3530 N N . ASP A 1 463 ? -4.971 -6.322 -21.406 1.00 76.12 463 ASP A N 1
ATOM 3531 C CA . ASP A 1 463 ? -4.323 -7.141 -22.442 1.00 76.12 463 ASP A CA 1
ATOM 3532 C C . ASP A 1 463 ? -2.881 -7.568 -22.132 1.00 76.12 463 ASP A C 1
ATOM 3534 O O . ASP A 1 463 ? -2.387 -8.527 -22.727 1.00 76.12 463 ASP A O 1
ATOM 3538 N N . VAL A 1 464 ? -2.211 -6.915 -21.182 1.00 74.62 464 VAL A N 1
ATOM 3539 C CA . VAL A 1 464 ? -0.878 -7.321 -20.700 1.00 74.62 464 VAL A CA 1
ATOM 3540 C C . VAL A 1 464 ? -0.925 -8.246 -19.479 1.00 74.62 464 VAL A C 1
ATOM 3542 O O . VAL A 1 464 ? 0.117 -8.757 -19.067 1.00 74.62 464 VAL A O 1
ATOM 3545 N N . MET A 1 465 ? -2.105 -8.476 -18.883 1.00 85.31 465 MET A N 1
ATOM 3546 C CA . MET A 1 465 ? -2.245 -9.302 -17.678 1.00 85.31 465 MET A CA 1
ATOM 3547 C C . MET A 1 465 ? -2.028 -10.789 -17.991 1.00 85.31 465 MET A C 1
ATOM 3549 O O . MET A 1 465 ? -2.555 -11.319 -18.967 1.00 85.31 465 MET A O 1
ATOM 3553 N N . VAL A 1 466 ? -1.273 -11.483 -17.142 1.00 87.31 466 VAL A N 1
ATOM 3554 C CA . VAL A 1 466 ? -0.871 -12.885 -17.327 1.00 87.31 466 VAL A CA 1
ATOM 3555 C C . VAL A 1 466 ? -1.914 -13.845 -16.752 1.00 87.31 466 VAL A C 1
ATOM 3557 O O . VAL A 1 466 ? -2.346 -13.703 -15.606 1.00 87.31 466 VAL A O 1
ATOM 3560 N N . ILE A 1 467 ? -2.265 -14.884 -17.517 1.00 89.44 467 ILE A N 1
ATOM 3561 C CA . ILE A 1 467 ? -2.917 -16.083 -16.972 1.00 89.44 467 ILE A CA 1
ATOM 3562 C C . ILE A 1 467 ? -1.831 -16.964 -16.321 1.00 89.44 467 ILE A C 1
ATOM 3564 O O . ILE A 1 467 ? -0.901 -17.358 -17.028 1.00 89.44 467 ILE A O 1
ATOM 3568 N N . PRO A 1 468 ? -1.928 -17.324 -15.023 1.00 90.25 468 PRO A N 1
ATOM 3569 C CA . PRO A 1 468 ? -1.019 -18.288 -14.402 1.00 90.25 468 PRO A CA 1
ATOM 3570 C C . PRO A 1 468 ? -0.996 -19.615 -15.169 1.00 90.25 468 PRO A C 1
ATOM 3572 O O . PRO A 1 468 ? -2.034 -20.102 -15.625 1.00 90.25 468 PRO A O 1
ATOM 3575 N N . GLU A 1 469 ? 0.182 -20.208 -15.336 1.00 85.19 469 GLU A N 1
ATOM 3576 C CA . GLU A 1 469 ? 0.398 -21.354 -16.229 1.00 85.19 469 GLU A CA 1
ATOM 3577 C C . GLU A 1 469 ? -0.424 -22.587 -15.777 1.00 85.19 469 GLU A C 1
ATOM 3579 O O . GLU A 1 469 ? -0.997 -23.320 -16.598 1.00 85.19 469 GLU A O 1
ATOM 3584 N N . GLU A 1 470 ? -0.588 -22.741 -14.459 1.00 88.69 470 GLU A N 1
ATOM 3585 C CA . GLU A 1 470 ? -1.414 -23.742 -13.780 1.00 88.69 470 GLU A CA 1
ATOM 3586 C C . GLU A 1 470 ? -2.930 -23.460 -13.812 1.00 88.69 470 GLU A C 1
ATOM 3588 O O . GLU A 1 470 ? -3.728 -24.381 -13.602 1.00 88.69 470 GLU A O 1
ATOM 3593 N N . ALA A 1 471 ? -3.363 -22.225 -14.097 1.00 92.31 471 ALA A N 1
ATOM 3594 C CA . ALA A 1 471 ? -4.781 -21.875 -14.110 1.00 92.31 471 ALA A CA 1
ATOM 3595 C C . ALA A 1 471 ? -5.505 -22.593 -15.258 1.00 92.31 471 ALA A C 1
ATOM 3597 O O . ALA A 1 471 ? -5.136 -22.488 -16.428 1.00 92.31 471 ALA A O 1
ATOM 3598 N N . THR A 1 472 ? -6.588 -23.305 -14.942 1.00 92.94 472 THR A N 1
ATOM 3599 C CA . THR A 1 472 ? -7.461 -23.951 -15.945 1.00 92.94 472 THR A CA 1
ATOM 3600 C C . THR A 1 472 ? -8.894 -23.427 -15.915 1.00 92.94 472 THR A C 1
ATOM 3602 O O . THR A 1 472 ? -9.672 -23.734 -16.821 1.00 92.94 472 THR A O 1
ATOM 3605 N N . ARG A 1 473 ? -9.244 -22.591 -14.929 1.00 94.25 473 ARG A N 1
ATOM 3606 C CA . ARG A 1 473 ? -10.549 -21.935 -14.797 1.00 94.25 473 ARG A CA 1
ATOM 3607 C C . ARG A 1 473 ? -10.400 -20.481 -14.353 1.00 94.25 473 ARG A C 1
ATOM 3609 O O . ARG A 1 473 ? -9.524 -20.154 -13.554 1.00 94.25 473 ARG A O 1
ATOM 3616 N N . LEU A 1 474 ? -11.320 -19.639 -14.814 1.00 95.44 474 LEU A N 1
ATOM 3617 C CA . LEU A 1 474 ? -11.644 -18.368 -14.168 1.00 95.44 474 LEU A CA 1
ATOM 3618 C C . LEU A 1 474 ? -12.861 -18.598 -13.262 1.00 95.44 474 LEU A C 1
ATOM 3620 O O . LEU A 1 474 ? -13.836 -19.227 -13.683 1.00 95.44 474 LEU A O 1
ATOM 3624 N N . MET A 1 475 ? -12.805 -18.113 -12.024 1.00 96.25 475 MET A N 1
ATOM 3625 C CA . MET A 1 475 ? -13.848 -18.294 -11.012 1.00 96.25 475 MET A CA 1
ATOM 3626 C C . MET A 1 475 ? -14.402 -16.949 -10.534 1.00 96.25 475 MET A C 1
ATOM 3628 O O . MET A 1 475 ? -13.652 -15.983 -10.423 1.00 96.25 475 MET A O 1
ATOM 3632 N N . ALA A 1 476 ? -15.692 -16.905 -10.199 1.00 95.88 476 ALA A N 1
ATOM 3633 C CA . ALA A 1 476 ? -16.365 -15.743 -9.624 1.00 95.88 476 ALA A CA 1
ATOM 3634 C C . ALA A 1 476 ? -17.183 -16.113 -8.379 1.00 95.88 476 ALA A C 1
ATOM 3636 O O . ALA A 1 476 ? -17.789 -17.184 -8.298 1.00 95.88 476 ALA A O 1
ATOM 3637 N N . CYS A 1 477 ? -17.229 -15.188 -7.426 1.00 94.00 477 CYS A N 1
ATOM 3638 C CA . CYS A 1 477 ? -18.069 -15.236 -6.228 1.00 94.00 477 CYS A CA 1
ATOM 3639 C C . CYS A 1 477 ? -18.528 -13.815 -5.866 1.00 94.00 477 CYS A C 1
ATOM 3641 O O . CYS A 1 477 ? -17.889 -12.841 -6.270 1.00 94.00 477 CYS A O 1
ATOM 3643 N N . CYS A 1 478 ? -19.635 -13.690 -5.138 1.00 90.56 478 CYS A N 1
ATOM 3644 C CA . CYS A 1 478 ? -20.138 -12.397 -4.673 1.00 90.56 478 CYS A CA 1
ATOM 3645 C C . CYS A 1 478 ? -19.531 -12.030 -3.316 1.00 90.56 478 CYS A C 1
ATOM 3647 O O . CYS A 1 478 ? -19.114 -12.901 -2.554 1.00 90.56 478 CYS A O 1
ATOM 3649 N N . TYR A 1 479 ? -19.495 -10.736 -3.013 1.00 85.19 479 TYR A N 1
ATOM 3650 C CA . TYR A 1 479 ? -18.989 -10.178 -1.764 1.00 85.19 479 TYR A CA 1
ATOM 3651 C C . TYR A 1 479 ? -19.860 -9.015 -1.287 1.00 85.19 479 TYR A C 1
ATOM 3653 O O . TYR A 1 479 ? -20.309 -8.190 -2.085 1.00 85.19 479 TYR A O 1
ATOM 3661 N N . ASN A 1 480 ? -20.055 -8.939 0.025 1.00 74.88 480 ASN A N 1
ATOM 3662 C CA . ASN A 1 480 ? -20.499 -7.745 0.737 1.00 74.88 480 ASN A CA 1
ATOM 3663 C C . ASN A 1 480 ? -19.695 -7.635 2.054 1.00 74.88 480 ASN A C 1
ATOM 3665 O O . ASN A 1 480 ? -18.868 -8.495 2.356 1.00 74.88 480 ASN A O 1
ATOM 3669 N N . GLY A 1 481 ? -19.932 -6.606 2.874 1.00 67.19 481 GLY A N 1
ATOM 3670 C CA . GLY A 1 481 ? -19.167 -6.407 4.118 1.00 67.19 481 GLY A CA 1
ATOM 3671 C C . GLY A 1 481 ? -19.237 -7.557 5.142 1.00 67.19 481 GLY A C 1
ATOM 3672 O O . GLY A 1 481 ? -18.418 -7.598 6.058 1.00 67.19 481 GLY A O 1
ATOM 3673 N N . ALA A 1 482 ? -20.187 -8.494 5.018 1.00 68.25 482 ALA A N 1
ATOM 3674 C CA . ALA A 1 482 ? -20.302 -9.662 5.894 1.00 68.25 482 ALA A CA 1
ATOM 3675 C C . ALA A 1 482 ? -19.435 -10.846 5.433 1.00 68.25 482 ALA A C 1
ATOM 3677 O O . ALA A 1 482 ? -19.068 -11.685 6.257 1.00 68.25 482 ALA A O 1
ATOM 3678 N N . GLY A 1 483 ? -19.083 -10.921 4.144 1.00 74.25 483 GLY A N 1
ATOM 3679 C CA . GLY A 1 483 ? -18.227 -11.979 3.616 1.00 74.25 483 GLY A CA 1
ATOM 3680 C C . GLY A 1 483 ? -18.357 -12.226 2.114 1.00 74.25 483 GLY A C 1
ATOM 3681 O O . GLY A 1 483 ? -18.987 -11.474 1.372 1.00 74.25 483 GLY A O 1
ATOM 3682 N N . VAL A 1 484 ? -17.723 -13.316 1.680 1.00 85.50 484 VAL A N 1
ATOM 3683 C CA . VAL A 1 484 ? -17.742 -13.842 0.307 1.00 85.50 484 VAL A CA 1
ATOM 3684 C C . VAL A 1 484 ? -18.701 -15.033 0.246 1.00 85.50 484 VAL A C 1
ATOM 3686 O O . VAL A 1 484 ? -18.704 -15.841 1.175 1.00 85.50 484 VAL A O 1
ATOM 3689 N N . SER A 1 485 ? -19.476 -15.160 -0.834 1.00 89.62 485 SER A N 1
ATOM 3690 C CA . SER A 1 485 ? -20.456 -16.238 -1.037 1.00 89.62 485 SER A CA 1
ATOM 3691 C C . SER A 1 485 ? -19.855 -17.638 -0.829 1.00 89.62 485 SER A C 1
ATOM 3693 O O . SER A 1 485 ? -18.769 -17.925 -1.337 1.00 89.62 485 SER A O 1
ATOM 3695 N N . GLU A 1 486 ? -20.567 -18.535 -0.124 1.00 84.81 486 GLU A N 1
ATOM 3696 C CA . GLU A 1 486 ? -20.095 -19.917 0.121 1.00 84.81 486 GLU A CA 1
ATOM 3697 C C . GLU A 1 486 ? -19.862 -20.690 -1.188 1.00 84.81 486 GLU A C 1
ATOM 3699 O O . GLU A 1 486 ? -18.947 -21.509 -1.293 1.00 84.81 486 GLU A O 1
ATOM 3704 N N . GLY A 1 487 ? -20.694 -20.421 -2.198 1.00 85.69 487 GLY A N 1
ATOM 3705 C CA . GLY A 1 487 ? -20.529 -20.933 -3.551 1.00 85.69 487 GLY A CA 1
ATOM 3706 C C . GLY A 1 487 ? -19.623 -20.052 -4.412 1.00 85.69 487 GLY A C 1
ATOM 3707 O O . GLY A 1 487 ? -19.586 -18.828 -4.276 1.00 85.69 487 GLY A O 1
ATOM 3708 N N . LEU A 1 488 ? -18.951 -20.689 -5.370 1.00 92.19 488 LEU A N 1
ATOM 3709 C CA . LEU A 1 488 ? -18.307 -20.035 -6.506 1.00 92.19 488 LEU A CA 1
ATOM 3710 C C . LEU A 1 488 ? -18.831 -20.644 -7.808 1.00 92.19 488 LEU A C 1
ATOM 3712 O O . LEU A 1 488 ? -19.175 -21.827 -7.854 1.00 92.19 488 LEU A O 1
ATOM 3716 N N . ILE A 1 489 ? -18.871 -19.839 -8.865 1.00 95.38 489 ILE A N 1
ATOM 3717 C CA . ILE A 1 489 ? -19.128 -20.296 -10.232 1.00 95.38 489 ILE A CA 1
ATOM 3718 C C . ILE A 1 489 ? -17.838 -20.174 -11.050 1.00 95.38 489 ILE A C 1
ATOM 3720 O O . ILE A 1 489 ? -16.940 -19.414 -10.689 1.00 95.38 489 ILE A O 1
ATOM 3724 N N . SER A 1 490 ? -17.695 -20.945 -12.128 1.00 96.12 490 SER A N 1
ATOM 3725 C CA . SER A 1 490 ? -16.473 -20.929 -12.938 1.00 96.12 490 SER A CA 1
ATOM 3726 C C . SER A 1 490 ? -16.720 -21.202 -14.417 1.00 96.12 490 SER A C 1
ATOM 3728 O O . SER A 1 490 ? -17.694 -21.855 -14.792 1.00 96.12 490 SER A O 1
ATOM 3730 N N . VAL A 1 491 ? -15.802 -20.707 -15.245 1.00 95.69 491 VAL A N 1
ATOM 3731 C CA . VAL A 1 491 ? -15.697 -20.998 -16.677 1.00 95.69 491 VAL A CA 1
ATOM 3732 C C . VAL A 1 491 ? -14.323 -21.609 -16.954 1.00 95.69 491 VAL A C 1
ATOM 3734 O O . VAL A 1 491 ? -13.303 -21.129 -16.456 1.00 95.69 491 VAL A O 1
ATOM 3737 N N . ASN A 1 492 ? -14.290 -22.698 -17.724 1.00 93.75 492 ASN A N 1
ATOM 3738 C CA . ASN A 1 492 ? -13.035 -23.333 -18.132 1.00 93.75 492 ASN A CA 1
ATOM 3739 C C . ASN A 1 492 ? -12.287 -22.430 -19.119 1.00 93.75 492 ASN A C 1
ATOM 3741 O O . ASN A 1 492 ? -12.884 -21.912 -20.064 1.00 93.75 492 ASN A O 1
ATOM 3745 N N . LEU A 1 493 ? -10.976 -22.296 -18.932 1.00 89.44 493 LEU A N 1
ATOM 3746 C CA . LEU A 1 493 ? -10.108 -21.607 -19.881 1.00 89.44 493 LEU A CA 1
ATOM 3747 C C . LEU A 1 493 ? -9.894 -22.471 -21.135 1.00 89.44 493 LEU A C 1
ATOM 3749 O O . LEU A 1 493 ? -9.924 -23.703 -21.038 1.00 89.44 493 LEU A O 1
ATOM 3753 N N . PRO A 1 494 ? -9.669 -21.869 -22.317 1.00 80.19 494 PRO A N 1
ATOM 3754 C CA . PRO A 1 494 ? -9.457 -22.638 -23.536 1.00 80.19 494 PRO A CA 1
ATOM 3755 C C . PRO A 1 494 ? -8.230 -23.559 -23.443 1.00 80.19 494 PRO A C 1
ATOM 3757 O O . PRO A 1 494 ? -7.187 -23.206 -22.887 1.00 80.19 494 PRO A O 1
ATOM 3760 N N . ALA A 1 495 ? -8.363 -24.766 -23.997 1.00 70.31 495 ALA A N 1
ATOM 3761 C CA . ALA A 1 495 ? -7.303 -25.776 -23.993 1.00 70.31 495 ALA A CA 1
ATOM 3762 C C . ALA A 1 495 ? -6.177 -25.468 -24.999 1.00 70.31 495 ALA A C 1
ATOM 3764 O O . ALA A 1 495 ? -5.086 -26.014 -24.886 1.00 70.31 495 ALA A O 1
ATOM 3765 N N . ASP A 1 496 ? -6.438 -24.584 -25.964 1.00 63.62 496 ASP A N 1
ATOM 3766 C CA . ASP A 1 496 ? -5.510 -24.092 -26.985 1.00 63.62 496 ASP A CA 1
ATOM 3767 C C . ASP A 1 496 ? -4.575 -22.970 -26.492 1.00 63.62 496 ASP A C 1
ATOM 3769 O O . ASP A 1 496 ? -3.713 -22.532 -27.253 1.00 63.62 496 ASP A O 1
ATOM 3773 N N . ARG A 1 497 ? -4.653 -22.583 -25.204 1.00 65.19 497 ARG A N 1
ATOM 3774 C CA . ARG A 1 497 ? -3.743 -21.601 -24.576 1.00 65.19 497 ARG A CA 1
ATOM 3775 C C . ARG A 1 497 ? -2.268 -22.021 -24.525 1.00 65.19 497 ARG A C 1
ATOM 3777 O O . ARG A 1 497 ? -1.417 -21.235 -24.136 1.00 65.19 497 ARG A O 1
ATOM 3784 N N . THR A 1 498 ? -1.937 -23.245 -24.935 1.00 49.84 498 THR A N 1
ATOM 3785 C CA . THR A 1 498 ? -0.581 -23.829 -24.949 1.00 49.84 498 THR A CA 1
ATOM 3786 C C . THR A 1 498 ? 0.330 -23.262 -26.052 1.00 49.84 498 THR A C 1
ATOM 3788 O O . THR A 1 498 ? 1.169 -23.984 -26.589 1.00 49.84 498 THR A O 1
ATOM 3791 N N . LYS A 1 499 ? 0.117 -22.007 -26.454 1.00 55.22 499 LYS A N 1
ATOM 3792 C CA . LYS A 1 499 ? 0.887 -21.289 -27.481 1.00 55.22 499 LYS A CA 1
ATOM 3793 C C . LYS A 1 499 ? 1.663 -20.087 -26.940 1.00 55.22 499 LYS A C 1
ATOM 3795 O O . LYS A 1 499 ? 2.311 -19.415 -27.736 1.00 55.22 499 LYS A O 1
ATOM 3800 N N . VAL A 1 500 ? 1.614 -19.878 -25.619 1.00 65.19 500 VAL A N 1
ATOM 3801 C CA . VAL A 1 500 ? 2.433 -18.914 -24.874 1.00 65.19 500 VAL A CA 1
ATOM 3802 C C . VAL A 1 500 ? 3.840 -18.854 -25.487 1.00 65.19 500 VAL A C 1
ATOM 3804 O O . VAL A 1 500 ? 4.502 -19.896 -25.506 1.00 65.19 500 VAL A O 1
ATOM 3807 N N . PRO A 1 501 ? 4.288 -17.694 -26.005 1.00 69.31 501 PRO A N 1
ATOM 3808 C CA . PRO A 1 501 ? 5.620 -17.563 -26.582 1.00 69.31 501 PRO A CA 1
ATOM 3809 C C . PRO A 1 501 ? 6.703 -17.986 -25.590 1.00 69.31 501 PRO A C 1
ATOM 3811 O O . PRO A 1 501 ? 6.572 -17.747 -24.384 1.00 69.31 501 PRO A O 1
ATOM 3814 N N . ASP A 1 502 ? 7.757 -18.619 -26.104 1.00 80.00 502 ASP A N 1
ATOM 3815 C CA . ASP A 1 502 ? 8.911 -18.996 -25.292 1.00 80.00 502 ASP A CA 1
ATOM 3816 C C . ASP A 1 502 ? 9.554 -17.734 -24.702 1.00 80.00 502 ASP A C 1
ATOM 3818 O O . ASP A 1 502 ? 9.704 -16.727 -25.396 1.00 80.00 502 ASP A O 1
ATOM 3822 N N . LYS A 1 503 ? 9.914 -17.784 -23.418 1.00 85.12 503 LYS A N 1
ATOM 3823 C CA . LYS A 1 503 ? 10.514 -16.652 -22.701 1.00 85.12 503 LYS A CA 1
ATOM 3824 C C . LYS A 1 503 ? 11.997 -16.494 -23.060 1.00 85.12 503 LYS A C 1
ATOM 3826 O O . LYS A 1 503 ? 12.503 -15.377 -23.007 1.00 85.12 503 LYS A O 1
ATOM 3831 N N . GLY A 1 504 ? 12.659 -17.590 -23.447 1.00 87.56 504 GLY A N 1
ATOM 3832 C CA . GLY A 1 504 ? 14.120 -17.678 -23.503 1.00 87.56 504 GLY A CA 1
ATOM 3833 C C . GLY A 1 504 ? 14.744 -17.840 -22.111 1.00 87.56 504 GLY A C 1
ATOM 3834 O O . GLY A 1 504 ? 14.034 -18.005 -21.111 1.00 87.56 504 GLY A O 1
ATOM 3835 N N . ASP A 1 505 ? 16.073 -17.806 -22.036 1.00 89.31 505 ASP A N 1
ATOM 3836 C CA . ASP A 1 505 ? 16.806 -17.897 -20.769 1.00 89.31 505 ASP A CA 1
ATOM 3837 C C . ASP A 1 505 ? 16.600 -16.641 -19.893 1.00 89.31 505 ASP A C 1
ATOM 3839 O O . ASP A 1 505 ? 16.342 -15.534 -20.372 1.00 89.31 505 ASP A O 1
ATOM 3843 N N . LEU A 1 506 ? 16.699 -16.811 -18.568 1.00 92.62 506 LEU A N 1
ATOM 3844 C CA . LEU A 1 506 ? 16.596 -15.713 -17.599 1.00 92.62 506 LEU A CA 1
ATOM 3845 C C . LEU A 1 506 ? 17.913 -14.921 -17.555 1.00 92.62 506 LEU A C 1
ATOM 3847 O O . LEU A 1 506 ? 18.941 -15.454 -17.136 1.00 92.62 506 LEU A O 1
ATOM 3851 N N . ILE A 1 507 ? 17.861 -13.637 -17.910 1.00 91.31 507 ILE A N 1
ATOM 3852 C CA . ILE A 1 507 ? 19.019 -12.731 -17.919 1.00 91.31 507 ILE A CA 1
ATOM 3853 C C . ILE A 1 507 ? 19.247 -12.121 -16.530 1.00 91.31 507 ILE A C 1
ATOM 3855 O O . ILE A 1 507 ? 20.373 -12.098 -16.031 1.00 91.31 507 ILE A O 1
ATOM 3859 N N . THR A 1 508 ? 18.189 -11.608 -15.892 1.00 93.19 508 THR A N 1
ATOM 3860 C CA . THR A 1 508 ? 18.281 -10.996 -14.556 1.00 93.19 508 THR A CA 1
ATOM 3861 C C . THR A 1 508 ? 16.934 -10.983 -13.829 1.00 93.19 508 THR A C 1
ATOM 3863 O O . THR A 1 508 ? 15.874 -10.965 -14.460 1.00 93.19 508 THR A O 1
ATOM 3866 N N . SER A 1 509 ? 16.963 -10.964 -12.496 1.00 96.88 509 SER A N 1
ATOM 3867 C CA . SER A 1 509 ? 15.785 -10.762 -11.648 1.00 96.88 509 SER A CA 1
ATOM 3868 C C . SER A 1 509 ? 16.091 -9.821 -10.486 1.00 96.88 509 SER A C 1
ATOM 3870 O O . SER A 1 509 ? 17.212 -9.773 -9.976 1.00 96.88 509 SER A O 1
ATOM 3872 N N . PHE A 1 510 ? 15.098 -9.019 -10.111 1.00 98.19 510 PHE A N 1
ATOM 3873 C CA . PHE A 1 510 ? 15.189 -8.009 -9.058 1.00 98.19 510 PHE A CA 1
ATOM 3874 C C . PHE A 1 510 ? 13.796 -7.654 -8.534 1.00 98.19 510 PHE A C 1
ATOM 3876 O O . PHE A 1 510 ? 12.783 -8.152 -9.036 1.00 98.19 510 PHE A O 1
ATOM 3883 N N . GLN A 1 511 ? 13.720 -6.817 -7.500 1.00 98.12 511 GLN A N 1
ATOM 3884 C CA . GLN A 1 511 ? 12.445 -6.381 -6.929 1.00 98.12 511 GLN A CA 1
ATOM 3885 C C . GLN A 1 511 ? 12.309 -4.863 -6.964 1.00 98.12 511 GLN A C 1
ATOM 3887 O O . GLN A 1 511 ? 13.264 -4.150 -6.663 1.00 98.12 511 GLN A O 1
ATOM 3892 N N . ILE A 1 512 ? 11.109 -4.380 -7.286 1.00 98.50 512 ILE A N 1
ATOM 3893 C CA . ILE A 1 512 ? 10.736 -2.966 -7.155 1.00 98.50 512 ILE A CA 1
ATOM 3894 C C . ILE A 1 512 ? 9.707 -2.852 -6.033 1.00 98.50 512 ILE A C 1
ATOM 3896 O O . ILE A 1 512 ? 8.713 -3.579 -6.002 1.00 98.50 512 ILE A O 1
ATOM 3900 N N . VAL A 1 513 ? 9.965 -1.949 -5.094 1.00 98.44 513 VAL A N 1
ATOM 3901 C CA . VAL A 1 513 ? 9.134 -1.700 -3.910 1.00 98.44 513 VAL A CA 1
ATOM 3902 C C . VAL A 1 513 ? 8.977 -0.197 -3.707 1.00 98.44 513 VAL A C 1
ATOM 3904 O O . VAL A 1 513 ? 9.703 0.589 -4.308 1.00 98.44 513 VAL A O 1
ATOM 3907 N N . SER A 1 514 ? 8.049 0.229 -2.859 1.00 97.75 514 SER A N 1
ATOM 3908 C CA . SER A 1 514 ? 7.919 1.638 -2.490 1.00 97.75 514 SER A CA 1
ATOM 3909 C C . SER A 1 514 ? 7.353 1.781 -1.085 1.00 97.75 514 SER A C 1
ATOM 3911 O O . SER A 1 514 ? 6.859 0.802 -0.510 1.00 97.75 514 SER A O 1
ATOM 3913 N N . ASP A 1 515 ? 7.421 3.001 -0.546 1.00 96.69 515 ASP A N 1
ATOM 3914 C CA . ASP A 1 515 ? 6.663 3.421 0.631 1.00 96.69 515 ASP A CA 1
ATOM 3915 C C . ASP A 1 515 ? 6.869 2.425 1.778 1.00 96.69 515 ASP A C 1
ATOM 3917 O O . ASP A 1 515 ? 5.948 1.773 2.285 1.00 96.69 515 ASP A O 1
ATOM 3921 N N . VAL A 1 516 ? 8.145 2.249 2.103 1.00 95.75 516 VAL A N 1
ATOM 3922 C CA . VAL A 1 516 ? 8.670 1.274 3.056 1.00 95.75 516 VAL A CA 1
ATOM 3923 C C . VAL A 1 516 ? 8.552 1.806 4.487 1.00 95.75 516 VAL A C 1
ATOM 3925 O O . VAL A 1 516 ? 8.396 1.009 5.413 1.00 95.75 516 VAL A O 1
ATOM 3928 N N . HIS A 1 517 ? 8.557 3.139 4.648 1.00 93.56 517 HIS A N 1
ATOM 3929 C CA . HIS A 1 517 ? 8.337 3.887 5.894 1.00 93.56 517 HIS A CA 1
ATOM 3930 C C . HIS A 1 517 ? 9.024 3.235 7.102 1.00 93.56 517 HIS A C 1
ATOM 3932 O O . HIS A 1 517 ? 8.387 2.894 8.104 1.00 93.56 517 HIS A O 1
ATOM 3938 N N . SER A 1 518 ? 10.343 3.037 7.001 1.00 93.81 518 SER A N 1
ATOM 3939 C CA . SER A 1 518 ? 11.150 2.584 8.136 1.00 93.81 518 SER A CA 1
ATOM 3940 C C . SER A 1 518 ? 10.988 3.536 9.322 1.00 93.81 518 SER A C 1
ATOM 3942 O O . SER A 1 518 ? 10.856 4.748 9.155 1.00 93.81 518 SER A O 1
ATOM 3944 N N . GLN A 1 519 ? 10.971 2.962 10.522 1.00 86.75 519 GLN A N 1
ATOM 3945 C CA . GLN A 1 519 ? 10.507 3.597 11.759 1.00 86.75 519 GLN A CA 1
ATOM 3946 C C . GLN A 1 519 ? 11.535 3.476 12.895 1.00 86.75 519 GLN A C 1
ATOM 3948 O O . GLN A 1 519 ? 12.375 2.574 12.880 1.00 86.75 519 GLN A O 1
ATOM 3953 N N . GLU A 1 520 ? 11.447 4.334 13.921 1.00 76.94 520 GLU A N 1
ATOM 3954 C CA . GLU A 1 520 ? 12.417 4.425 15.039 1.00 76.94 520 GLU A CA 1
ATOM 3955 C C . GLU A 1 520 ? 12.656 3.111 15.820 1.00 76.94 520 GLU A C 1
ATOM 3957 O O . GLU A 1 520 ? 13.677 2.967 16.496 1.00 76.94 520 GLU A O 1
ATOM 3962 N N . THR A 1 521 ? 11.744 2.130 15.764 1.00 71.12 521 THR A N 1
ATOM 3963 C CA . THR A 1 521 ? 11.871 0.875 16.530 1.00 71.12 521 THR A CA 1
ATOM 3964 C C . THR A 1 521 ? 11.584 -0.368 15.691 1.00 71.12 521 THR A C 1
ATOM 3966 O O . THR A 1 521 ? 10.558 -0.459 15.024 1.00 71.12 521 THR A O 1
ATOM 3969 N N . GLN A 1 522 ? 12.447 -1.389 15.758 1.00 70.81 522 GLN A N 1
ATOM 3970 C CA . GLN A 1 522 ? 12.266 -2.664 15.033 1.00 70.81 522 GLN A CA 1
ATOM 3971 C C . GLN A 1 522 ? 10.959 -3.405 15.382 1.00 70.81 522 GLN A C 1
ATOM 3973 O O . GLN A 1 522 ? 10.489 -4.230 14.607 1.00 70.81 522 GLN A O 1
ATOM 3978 N N . THR A 1 523 ? 10.348 -3.107 16.532 1.00 75.19 523 THR A N 1
ATOM 3979 C CA . THR A 1 523 ? 9.038 -3.643 16.928 1.00 75.19 523 THR A CA 1
ATOM 3980 C C . THR A 1 523 ? 7.855 -2.973 16.226 1.00 75.19 523 THR A C 1
ATOM 3982 O O . THR A 1 523 ? 6.744 -3.490 16.332 1.00 75.19 523 THR A O 1
ATOM 3985 N N . HIS A 1 524 ? 8.051 -1.861 15.510 1.00 80.19 524 HIS A N 1
ATOM 3986 C CA . HIS A 1 524 ? 6.983 -1.193 14.765 1.00 80.19 524 HIS A CA 1
ATOM 3987 C C . HIS A 1 524 ? 6.421 -2.079 13.641 1.00 80.19 524 HIS A C 1
ATOM 3989 O O . HIS A 1 524 ? 7.162 -2.812 12.987 1.00 80.19 524 HIS A O 1
ATOM 3995 N N . LYS A 1 525 ? 5.112 -1.985 13.382 1.00 81.12 525 LYS A N 1
ATOM 3996 C CA . LYS A 1 525 ? 4.383 -2.800 12.390 1.00 81.12 525 LYS A CA 1
ATOM 3997 C C . LYS A 1 525 ? 4.984 -2.703 10.982 1.00 81.12 525 LYS A C 1
ATOM 3999 O O . LYS A 1 525 ? 5.111 -3.721 10.310 1.00 81.12 525 LYS A O 1
ATOM 4004 N N . TYR A 1 526 ? 5.416 -1.510 10.566 1.00 87.69 526 TYR A N 1
ATOM 4005 C CA . TYR A 1 526 ? 6.094 -1.312 9.277 1.00 87.69 526 TYR A CA 1
ATOM 4006 C C . TYR A 1 526 ? 7.445 -2.043 9.249 1.00 87.69 526 TYR A C 1
ATOM 4008 O O . TYR A 1 526 ? 7.676 -2.859 8.369 1.00 87.69 526 TYR A O 1
ATOM 4016 N N . ASN A 1 527 ? 8.278 -1.896 10.283 1.00 88.81 527 ASN A N 1
ATOM 4017 C CA . ASN A 1 527 ? 9.561 -2.603 10.387 1.00 88.81 527 ASN A CA 1
ATOM 4018 C C . ASN A 1 527 ? 9.412 -4.140 10.420 1.00 88.81 527 ASN A C 1
ATOM 4020 O O . ASN A 1 527 ? 10.266 -4.853 9.892 1.00 88.81 527 ASN A O 1
ATOM 4024 N N . GLN A 1 528 ? 8.305 -4.664 10.961 1.00 89.44 528 GLN A N 1
ATOM 4025 C CA . GLN A 1 528 ? 7.963 -6.089 10.845 1.00 89.44 528 GLN A CA 1
ATOM 4026 C C . GLN A 1 528 ? 7.645 -6.492 9.392 1.00 89.44 528 GLN A C 1
ATOM 4028 O O . GLN A 1 528 ? 8.071 -7.562 8.962 1.00 89.44 528 GLN A O 1
ATOM 4033 N N . ARG A 1 529 ? 6.974 -5.630 8.614 1.00 91.81 529 ARG A N 1
ATOM 4034 C CA . ARG A 1 529 ? 6.702 -5.840 7.177 1.00 91.81 529 ARG A CA 1
ATOM 4035 C C . ARG A 1 529 ? 7.959 -5.770 6.322 1.00 91.81 529 ARG A C 1
ATOM 4037 O O . ARG A 1 529 ? 8.128 -6.619 5.456 1.00 91.81 529 ARG A O 1
ATOM 4044 N N . ILE A 1 530 ? 8.884 -4.858 6.627 1.00 96.44 530 ILE A N 1
ATOM 4045 C CA . ILE A 1 530 ? 10.223 -4.826 6.014 1.00 96.44 530 ILE A CA 1
ATOM 4046 C C . ILE A 1 530 ? 10.922 -6.179 6.224 1.00 96.44 530 ILE A C 1
ATOM 4048 O O . ILE A 1 530 ? 11.430 -6.770 5.274 1.00 96.44 530 ILE A O 1
ATOM 4052 N N . ALA A 1 531 ? 10.893 -6.719 7.448 1.00 95.62 531 ALA A N 1
ATOM 4053 C CA . ALA A 1 531 ? 11.471 -8.031 7.741 1.00 95.62 531 ALA A CA 1
ATOM 4054 C C . ALA A 1 531 ? 10.747 -9.194 7.026 1.00 95.62 531 ALA A C 1
ATOM 4056 O O . ALA A 1 531 ? 11.406 -10.144 6.605 1.00 95.62 531 ALA A O 1
ATOM 4057 N N . GLN A 1 532 ? 9.420 -9.126 6.859 1.00 95.62 532 GLN A N 1
ATOM 4058 C CA . GLN A 1 532 ? 8.636 -10.111 6.096 1.00 95.62 532 GLN A CA 1
ATOM 4059 C C . GLN A 1 532 ? 8.965 -10.065 4.597 1.00 95.62 532 GLN A C 1
ATOM 4061 O O . GLN A 1 532 ? 9.275 -11.103 4.021 1.00 95.62 532 GLN A O 1
ATOM 4066 N N . MET A 1 533 ? 8.987 -8.873 3.996 1.00 97.62 533 MET A N 1
ATOM 4067 C CA . MET A 1 533 ? 9.402 -8.631 2.611 1.00 97.62 533 MET A CA 1
ATOM 4068 C C . MET A 1 533 ? 10.807 -9.184 2.348 1.00 97.62 533 MET A C 1
ATOM 4070 O O . MET A 1 533 ? 10.990 -9.992 1.443 1.00 97.62 533 MET A O 1
ATOM 4074 N N . LEU A 1 534 ? 11.797 -8.814 3.168 1.00 97.94 534 LEU A N 1
ATOM 4075 C CA . LEU A 1 534 ? 13.176 -9.297 3.024 1.00 97.94 534 LEU A CA 1
ATOM 4076 C C . LEU A 1 534 ? 13.282 -10.827 3.165 1.00 97.94 534 LEU A C 1
ATOM 4078 O O . LEU A 1 534 ? 14.120 -11.448 2.510 1.00 97.94 534 LEU A O 1
ATOM 4082 N N . ALA A 1 535 ? 12.438 -11.447 3.997 1.00 96.44 535 ALA A N 1
ATOM 4083 C CA . ALA A 1 535 ? 12.389 -12.900 4.159 1.00 96.44 535 ALA A CA 1
ATOM 4084 C C . ALA A 1 535 ? 11.699 -13.620 2.984 1.00 96.44 535 ALA A C 1
ATOM 4086 O O . ALA A 1 535 ? 12.161 -14.693 2.596 1.00 96.44 535 ALA A O 1
ATOM 4087 N N . ASP A 1 536 ? 10.638 -13.042 2.409 1.00 97.00 536 ASP A N 1
ATOM 4088 C CA . ASP A 1 536 ? 9.972 -13.555 1.203 1.00 97.00 536 ASP A CA 1
ATOM 4089 C C . ASP A 1 536 ? 10.907 -13.457 -0.010 1.00 97.00 536 ASP A C 1
ATOM 4091 O O . ASP A 1 536 ? 11.154 -14.467 -0.663 1.00 97.00 536 ASP A O 1
ATOM 4095 N N . ILE A 1 537 ? 11.549 -12.301 -0.219 1.00 97.69 537 ILE A N 1
ATOM 4096 C CA . ILE A 1 537 ? 12.550 -12.098 -1.281 1.00 97.69 537 ILE A CA 1
ATOM 4097 C C . ILE A 1 537 ? 13.683 -13.119 -1.159 1.00 97.69 537 ILE A C 1
ATOM 4099 O O . ILE A 1 537 ? 13.997 -13.818 -2.119 1.00 97.69 537 ILE A O 1
ATOM 4103 N N . LYS A 1 538 ? 14.233 -13.307 0.045 1.00 96.06 538 LYS A N 1
ATOM 4104 C CA . LYS A 1 538 ? 15.278 -14.309 0.300 1.00 96.06 538 LYS A CA 1
ATOM 4105 C C . LYS A 1 538 ? 14.829 -15.764 0.082 1.00 96.06 538 LYS A C 1
ATOM 4107 O O . LYS A 1 538 ? 15.682 -16.639 -0.071 1.00 96.06 538 LYS A O 1
ATOM 4112 N N . MET A 1 539 ? 13.525 -16.043 0.091 1.00 95.25 539 MET A N 1
ATOM 4113 C CA . MET A 1 539 ? 12.967 -17.376 -0.163 1.00 95.25 539 MET A CA 1
ATOM 4114 C C . MET A 1 539 ? 12.621 -17.597 -1.641 1.00 95.25 539 MET A C 1
ATOM 4116 O O . MET A 1 539 ? 12.847 -18.691 -2.156 1.00 95.25 539 MET A O 1
ATOM 4120 N N . VAL A 1 540 ? 12.072 -16.575 -2.301 1.00 95.88 540 VAL A N 1
ATOM 4121 C CA . VAL A 1 540 ? 11.512 -16.631 -3.661 1.00 95.88 540 VAL A CA 1
ATOM 4122 C C . VAL A 1 540 ? 12.551 -16.283 -4.729 1.00 95.88 540 VAL A C 1
ATOM 4124 O O . VAL A 1 540 ? 12.559 -16.906 -5.788 1.00 95.88 540 VAL A O 1
ATOM 4127 N N . ASP A 1 541 ? 13.439 -15.323 -4.455 1.00 95.69 541 ASP A N 1
ATOM 4128 C CA . ASP A 1 541 ? 14.515 -14.898 -5.356 1.00 95.69 541 ASP A CA 1
ATOM 4129 C C . ASP A 1 541 ? 15.835 -14.620 -4.595 1.00 95.69 541 ASP A C 1
ATOM 4131 O O . ASP A 1 541 ? 16.275 -13.475 -4.458 1.00 95.69 541 ASP A O 1
ATOM 4135 N N . PRO A 1 542 ? 16.517 -15.670 -4.092 1.00 92.31 542 PRO A N 1
ATOM 4136 C CA . PRO A 1 542 ? 17.794 -15.527 -3.388 1.00 92.31 542 PRO A CA 1
ATOM 4137 C C . PRO A 1 542 ? 18.950 -15.028 -4.275 1.00 92.31 542 PRO A C 1
ATOM 4139 O O . PRO A 1 542 ? 20.013 -14.707 -3.742 1.00 92.31 542 PRO A O 1
ATOM 4142 N N . ASN A 1 543 ? 18.762 -14.977 -5.599 1.00 91.00 543 ASN A N 1
ATOM 4143 C CA . ASN A 1 543 ? 19.757 -14.518 -6.572 1.00 91.00 543 ASN A CA 1
ATOM 4144 C C . ASN A 1 543 ? 19.465 -13.101 -7.103 1.00 91.00 543 ASN A C 1
ATOM 4146 O O . ASN A 1 543 ? 20.195 -12.637 -7.978 1.00 91.00 543 ASN A O 1
ATOM 4150 N N . SER A 1 544 ? 18.431 -12.433 -6.575 1.00 95.75 544 SER A N 1
ATOM 4151 C CA . SER A 1 544 ? 18.045 -11.065 -6.925 1.00 95.75 544 SER A CA 1
ATOM 4152 C C . SER A 1 544 ? 19.245 -10.117 -6.964 1.00 95.75 544 SER A C 1
ATOM 4154 O O . SER A 1 544 ? 20.056 -10.078 -6.031 1.00 95.75 544 SER A O 1
ATOM 4156 N N . VAL A 1 545 ? 19.348 -9.327 -8.036 1.00 96.00 545 VAL A N 1
ATOM 4157 C CA . VAL A 1 545 ? 20.451 -8.370 -8.225 1.00 96.00 545 VAL A CA 1
ATOM 4158 C C . VAL A 1 545 ? 20.247 -7.055 -7.468 1.00 96.00 545 VAL A C 1
ATOM 4160 O O . VAL A 1 545 ? 21.162 -6.234 -7.416 1.00 96.00 545 VAL A O 1
ATOM 4163 N N . GLY A 1 546 ? 19.074 -6.854 -6.861 1.00 97.06 546 GLY A N 1
ATOM 4164 C CA . GLY A 1 546 ? 18.780 -5.686 -6.037 1.00 97.06 546 GLY A CA 1
ATOM 4165 C C . GLY A 1 546 ? 17.306 -5.537 -5.657 1.00 97.06 546 GLY A C 1
ATOM 4166 O O . GLY A 1 546 ? 16.402 -6.031 -6.332 1.00 97.06 546 GLY A O 1
ATOM 4167 N N . ILE A 1 547 ? 17.079 -4.799 -4.576 1.00 98.44 547 ILE A N 1
ATOM 4168 C CA . ILE A 1 547 ? 15.783 -4.237 -4.196 1.00 98.44 547 ILE A CA 1
ATOM 4169 C C . ILE A 1 547 ? 15.831 -2.744 -4.523 1.00 98.44 547 ILE A C 1
ATOM 4171 O O . ILE A 1 547 ? 16.714 -2.036 -4.046 1.00 98.44 547 ILE A O 1
ATOM 4175 N N . PHE A 1 548 ? 14.892 -2.271 -5.334 1.00 98.50 548 PHE A N 1
ATOM 4176 C CA . PHE A 1 548 ? 14.845 -0.913 -5.865 1.00 98.50 548 PHE A CA 1
ATOM 4177 C C . PHE A 1 548 ? 13.627 -0.187 -5.279 1.00 98.50 548 PHE A C 1
ATOM 4179 O O . PHE A 1 548 ? 12.490 -0.474 -5.652 1.00 98.50 548 PHE A O 1
ATOM 4186 N N . ALA A 1 549 ? 13.855 0.720 -4.325 1.00 98.25 549 ALA A N 1
ATOM 4187 C CA . ALA A 1 549 ? 12.796 1.446 -3.627 1.00 98.25 549 ALA A CA 1
ATOM 4188 C C . ALA A 1 549 ? 12.456 2.784 -4.311 1.00 98.25 549 ALA A C 1
ATOM 4190 O O . ALA A 1 549 ? 13.300 3.679 -4.390 1.00 98.25 549 ALA A O 1
ATOM 4191 N N . ALA A 1 550 ? 11.208 2.956 -4.747 1.00 97.69 550 ALA A N 1
ATOM 4192 C CA . ALA A 1 550 ? 10.689 4.174 -5.377 1.00 97.69 550 ALA A CA 1
ATOM 4193 C C . ALA A 1 550 ? 10.313 5.278 -4.355 1.00 97.69 550 ALA A C 1
ATOM 4195 O O . ALA A 1 550 ? 9.261 5.900 -4.452 1.00 97.69 550 ALA A O 1
ATOM 4196 N N . GLY A 1 551 ? 11.189 5.551 -3.383 1.00 95.56 551 GLY A N 1
ATOM 4197 C CA . GLY A 1 551 ? 10.996 6.594 -2.366 1.00 95.56 551 GLY A CA 1
ATOM 4198 C C . GLY A 1 551 ? 10.246 6.153 -1.106 1.00 95.56 551 GLY A C 1
ATOM 4199 O O . GLY A 1 551 ? 9.859 4.990 -0.972 1.00 95.56 551 GLY A O 1
ATOM 4200 N N . ASP A 1 552 ? 10.116 7.087 -0.156 1.00 96.38 552 ASP A N 1
ATOM 4201 C CA . ASP A 1 552 ? 9.549 6.894 1.187 1.00 96.38 552 ASP A CA 1
ATOM 4202 C C . ASP A 1 552 ? 10.104 5.635 1.880 1.00 96.38 552 ASP A C 1
ATOM 4204 O O . ASP A 1 552 ? 9.399 4.760 2.392 1.00 96.38 552 ASP A O 1
ATOM 4208 N N . SER A 1 553 ? 11.435 5.535 1.886 1.00 96.44 553 SER A N 1
ATOM 4209 C CA . SER A 1 553 ? 12.185 4.489 2.583 1.00 96.44 553 SER A CA 1
ATOM 4210 C C . SER A 1 553 ? 12.142 4.666 4.109 1.00 96.44 553 SER A C 1
ATOM 4212 O O . SER A 1 553 ? 12.285 3.694 4.855 1.00 96.44 553 SER A O 1
ATOM 4214 N N . VAL A 1 554 ? 11.906 5.894 4.582 1.00 92.81 554 VAL A N 1
ATOM 4215 C CA . VAL A 1 554 ? 11.831 6.303 5.999 1.00 92.81 554 VAL A CA 1
ATOM 4216 C C . VAL A 1 554 ? 10.566 7.130 6.266 1.00 92.81 554 VAL A C 1
ATOM 4218 O O . VAL A 1 554 ? 10.098 7.824 5.373 1.00 92.81 554 VAL A O 1
ATOM 4221 N N . ASN A 1 555 ? 9.989 7.058 7.472 1.00 88.06 555 ASN A N 1
ATOM 4222 C CA . ASN A 1 555 ? 8.662 7.632 7.767 1.00 88.06 555 ASN A CA 1
ATOM 4223 C C . ASN A 1 555 ? 8.673 9.128 8.141 1.00 88.06 555 ASN A C 1
ATOM 4225 O O . ASN A 1 555 ? 7.699 9.842 7.898 1.00 88.06 555 ASN A O 1
ATOM 4229 N N . ASP A 1 556 ? 9.738 9.619 8.766 1.00 82.75 556 ASP A N 1
ATOM 4230 C CA . ASP A 1 556 ? 9.872 11.009 9.217 1.00 82.75 556 ASP A CA 1
ATOM 4231 C C . ASP A 1 556 ? 11.268 11.590 8.927 1.00 82.75 556 ASP A C 1
ATOM 4233 O O . ASP A 1 556 ? 11.632 12.647 9.449 1.00 82.75 556 ASP A O 1
ATOM 4237 N N . GLY A 1 557 ? 12.039 10.908 8.075 1.00 83.94 557 GLY A N 1
ATOM 4238 C CA . GLY A 1 557 ? 13.379 11.294 7.641 1.00 83.94 557 GLY A CA 1
ATOM 4239 C C . GLY A 1 557 ? 14.488 11.005 8.659 1.00 83.94 557 GLY A C 1
ATOM 4240 O O . GLY A 1 557 ? 15.643 11.358 8.409 1.00 83.94 557 GLY A O 1
ATOM 4241 N N . TRP A 1 558 ? 14.188 10.427 9.824 1.00 83.56 558 TRP A N 1
ATOM 4242 C CA . TRP A 1 558 ? 15.136 10.378 10.940 1.00 83.56 558 TRP A CA 1
ATOM 4243 C C . TRP A 1 558 ? 16.340 9.472 10.665 1.00 83.56 558 TRP A C 1
ATOM 4245 O O . TRP A 1 558 ? 16.258 8.451 9.984 1.00 83.56 558 TRP A O 1
ATOM 4255 N N . VAL A 1 559 ? 17.478 9.823 11.268 1.00 87.56 559 VAL A N 1
ATOM 4256 C CA . VAL A 1 559 ? 18.730 9.048 11.193 1.00 87.56 559 VAL A CA 1
ATOM 4257 C C . VAL A 1 559 ? 18.497 7.618 11.697 1.00 87.56 559 VAL A C 1
ATOM 4259 O O . VAL A 1 559 ? 18.927 6.646 11.083 1.00 87.56 559 VAL A O 1
ATOM 4262 N N . GLU A 1 560 ? 17.728 7.498 12.775 1.00 86.50 560 GLU A N 1
ATOM 4263 C CA . GLU A 1 560 ? 17.284 6.263 13.411 1.00 86.50 560 GLU A CA 1
ATOM 4264 C C . GLU A 1 560 ? 16.461 5.356 12.473 1.00 86.50 560 GLU A C 1
ATOM 4266 O O . GLU A 1 560 ? 16.535 4.132 12.579 1.00 86.50 560 GLU A O 1
ATOM 4271 N N . GLU A 1 561 ? 15.707 5.930 11.532 1.00 90.69 561 GLU A N 1
ATOM 4272 C CA . GLU A 1 561 ? 14.886 5.187 10.567 1.00 90.69 561 GLU A CA 1
ATOM 4273 C C . GLU A 1 561 ? 15.745 4.584 9.454 1.00 90.69 561 GLU A C 1
ATOM 4275 O O . GLU A 1 561 ? 15.591 3.401 9.133 1.00 90.69 561 GLU A O 1
ATOM 4280 N N . TYR A 1 562 ? 16.707 5.347 8.923 1.00 94.44 562 TYR A N 1
ATOM 4281 C CA . TYR A 1 562 ? 17.694 4.827 7.972 1.00 94.44 562 TYR A CA 1
ATOM 4282 C C . TYR A 1 562 ? 18.607 3.767 8.610 1.00 94.44 562 TYR A C 1
ATOM 4284 O O . TYR A 1 562 ? 18.899 2.745 7.986 1.00 94.44 562 TYR A O 1
ATOM 4292 N N . GLU A 1 563 ? 19.050 3.974 9.858 1.00 94.12 563 GLU A N 1
ATOM 4293 C CA . GLU A 1 563 ? 19.835 2.974 10.595 1.00 94.12 563 GLU A CA 1
ATOM 4294 C C . GLU A 1 563 ? 19.031 1.690 10.847 1.00 94.12 563 GLU A C 1
ATOM 4296 O O . GLU A 1 563 ? 19.574 0.598 10.677 1.00 94.12 563 GLU A O 1
ATOM 4301 N N . ASN A 1 564 ? 17.735 1.784 11.174 1.00 93.88 564 ASN A N 1
ATOM 4302 C CA . ASN A 1 564 ? 16.878 0.602 11.299 1.00 93.88 564 ASN A CA 1
ATOM 4303 C C . ASN A 1 564 ? 16.643 -0.103 9.958 1.00 93.88 564 ASN A C 1
ATOM 4305 O O . ASN A 1 564 ? 16.711 -1.330 9.929 1.00 93.88 564 ASN A O 1
ATOM 4309 N N . LEU A 1 565 ? 16.425 0.625 8.856 1.00 97.12 565 LEU A N 1
ATOM 4310 C CA . LEU A 1 565 ? 16.274 0.028 7.521 1.00 97.12 565 LEU A CA 1
ATOM 4311 C C . LEU A 1 565 ? 17.536 -0.753 7.135 1.00 97.12 565 LEU A C 1
ATOM 4313 O O . LEU A 1 565 ? 17.458 -1.922 6.754 1.00 97.12 565 LEU A O 1
ATOM 4317 N N . TYR A 1 566 ? 18.704 -0.129 7.319 1.00 97.12 566 TYR A N 1
ATOM 4318 C CA . TYR A 1 566 ? 20.003 -0.750 7.070 1.00 97.12 566 TYR A CA 1
ATOM 4319 C C . TYR A 1 566 ? 20.206 -1.988 7.952 1.00 97.12 566 TYR A C 1
ATOM 4321 O O . TYR A 1 566 ? 20.584 -3.048 7.457 1.00 97.12 566 TYR A O 1
ATOM 4329 N N . ALA A 1 567 ? 19.898 -1.888 9.249 1.00 96.12 567 ALA A N 1
ATOM 4330 C CA . ALA A 1 567 ? 20.022 -3.006 10.177 1.00 96.12 567 ALA A CA 1
ATOM 4331 C C . ALA A 1 567 ? 19.047 -4.153 9.863 1.00 96.12 567 ALA A C 1
ATOM 4333 O O . ALA A 1 567 ? 19.390 -5.309 10.099 1.00 96.12 567 ALA A O 1
ATOM 4334 N N . LEU A 1 568 ? 17.837 -3.881 9.363 1.00 96.69 568 LEU A N 1
ATOM 4335 C CA . LEU A 1 568 ? 16.875 -4.915 8.952 1.00 96.69 568 LEU A CA 1
ATOM 4336 C C . LEU A 1 568 ? 17.345 -5.636 7.681 1.00 96.69 568 LEU A C 1
ATOM 4338 O O . LEU A 1 568 ? 17.317 -6.867 7.638 1.00 96.69 568 LEU A O 1
ATOM 4342 N N . TRP A 1 569 ? 17.845 -4.885 6.695 1.00 97.00 569 TRP A N 1
ATOM 4343 C CA . TRP A 1 569 ? 18.480 -5.435 5.494 1.00 97.00 569 TRP A CA 1
ATOM 4344 C C . TRP A 1 569 ? 19.694 -6.311 5.848 1.00 97.00 569 TRP A C 1
ATOM 4346 O O . TRP A 1 569 ? 19.713 -7.490 5.490 1.00 97.00 569 TRP A O 1
ATOM 4356 N N . GLU A 1 570 ? 20.633 -5.810 6.657 1.00 95.62 570 GLU A N 1
ATOM 4357 C CA . GLU A 1 570 ? 21.814 -6.563 7.111 1.00 95.62 570 GLU A CA 1
ATOM 4358 C C . GLU A 1 570 ? 21.427 -7.835 7.896 1.00 95.62 570 GLU A C 1
ATOM 4360 O O . GLU A 1 570 ? 21.937 -8.924 7.620 1.00 95.62 570 GLU A O 1
ATOM 4365 N N . GLN A 1 571 ? 20.464 -7.741 8.825 1.00 95.12 571 GLN A N 1
ATOM 4366 C CA . GLN A 1 571 ? 19.973 -8.890 9.605 1.00 95.12 571 GLN A CA 1
ATOM 4367 C C . GLN A 1 571 ? 19.253 -9.947 8.759 1.00 95.12 571 GLN A C 1
ATOM 4369 O O . GLN A 1 571 ? 19.259 -11.122 9.135 1.00 95.12 571 GLN A O 1
ATOM 4374 N N . SER A 1 572 ? 18.651 -9.574 7.623 1.00 94.75 572 SER A N 1
ATOM 4375 C CA . SER A 1 572 ? 18.064 -10.554 6.700 1.00 94.75 572 SER A CA 1
ATOM 4376 C C . SER A 1 572 ? 19.128 -11.495 6.121 1.00 94.75 572 SER A C 1
ATOM 4378 O O . SER A 1 572 ? 18.843 -12.662 5.828 1.00 94.75 572 SER A O 1
ATOM 4380 N N . GLY A 1 573 ? 20.369 -11.011 5.975 1.00 93.19 573 GLY A N 1
ATOM 4381 C CA . GLY A 1 573 ? 21.463 -11.705 5.300 1.00 93.19 573 GLY A CA 1
ATOM 4382 C C . GLY A 1 573 ? 21.134 -12.061 3.848 1.00 93.19 573 GLY A C 1
ATOM 4383 O O . GLY A 1 573 ? 21.504 -13.149 3.398 1.00 93.19 573 GLY A O 1
ATOM 4384 N N . LEU A 1 574 ? 20.330 -11.240 3.174 1.00 92.31 574 LEU A N 1
ATOM 4385 C CA . LEU A 1 574 ? 20.088 -11.291 1.734 1.00 92.31 574 LEU A CA 1
ATOM 4386 C C . LEU A 1 574 ? 21.321 -10.738 0.994 1.00 92.31 574 LEU A C 1
ATOM 4388 O O . LEU A 1 574 ? 21.972 -9.821 1.484 1.00 92.31 574 LEU A O 1
ATOM 4392 N N . SER A 1 575 ? 21.659 -11.308 -0.164 1.00 88.56 575 SER A N 1
ATOM 4393 C CA . SER A 1 575 ? 22.783 -10.857 -1.003 1.00 88.56 575 SER A CA 1
ATOM 4394 C C . SER A 1 575 ? 22.430 -9.704 -1.944 1.00 88.56 575 SER A C 1
ATOM 4396 O O . SER A 1 575 ? 23.332 -9.004 -2.392 1.00 88.56 575 SER A O 1
ATOM 4398 N N . ALA A 1 576 ? 21.143 -9.501 -2.234 1.00 95.12 576 ALA A N 1
ATOM 4399 C CA . ALA A 1 576 ? 20.653 -8.377 -3.020 1.00 95.12 576 ALA A CA 1
ATOM 4400 C C . ALA A 1 576 ? 20.905 -7.045 -2.277 1.00 95.12 576 ALA A C 1
ATOM 4402 O O . ALA A 1 576 ? 20.458 -6.902 -1.130 1.00 95.12 576 ALA A O 1
ATOM 4403 N N . PRO A 1 577 ? 21.577 -6.059 -2.901 1.00 96.00 577 PRO A N 1
ATOM 4404 C CA . PRO A 1 577 ? 21.651 -4.690 -2.395 1.00 96.00 577 PRO A CA 1
ATOM 4405 C C . PRO A 1 577 ? 20.266 -4.051 -2.242 1.00 96.00 577 PRO A C 1
ATOM 4407 O O . PRO A 1 577 ? 19.297 -4.489 -2.859 1.00 96.00 577 PRO A O 1
ATOM 4410 N N . PHE A 1 578 ? 20.187 -2.970 -1.468 1.00 97.69 578 PHE A N 1
ATOM 4411 C CA . PHE A 1 578 ? 18.995 -2.127 -1.379 1.00 97.69 578 PHE A CA 1
ATOM 4412 C C . PHE A 1 578 ? 19.325 -0.733 -1.922 1.00 97.69 578 PHE A C 1
ATOM 4414 O O . PHE A 1 578 ? 20.177 -0.045 -1.367 1.00 97.69 578 PHE A O 1
ATOM 4421 N N . PHE A 1 579 ? 18.662 -0.315 -2.996 1.00 97.94 579 PHE A N 1
ATOM 4422 C CA . PHE A 1 579 ? 18.800 1.002 -3.621 1.00 97.94 579 PHE A CA 1
ATOM 4423 C C . PHE A 1 579 ? 17.522 1.822 -3.397 1.00 97.94 579 PHE A C 1
ATOM 4425 O O . PHE A 1 579 ? 16.441 1.253 -3.248 1.00 97.94 579 PHE A O 1
ATOM 4432 N N . MET A 1 580 ? 17.619 3.153 -3.383 1.00 96.81 580 MET A N 1
ATOM 4433 C CA . MET A 1 580 ? 16.488 4.033 -3.049 1.00 96.81 580 MET A CA 1
ATOM 4434 C C . MET A 1 580 ? 16.478 5.335 -3.854 1.00 96.81 580 MET A C 1
ATOM 4436 O O . MET A 1 580 ? 17.505 6.004 -3.968 1.00 96.81 580 MET A O 1
ATOM 4440 N N . ALA A 1 581 ? 15.312 5.705 -4.380 1.00 97.38 581 ALA A N 1
ATOM 4441 C CA . ALA A 1 581 ? 14.986 7.068 -4.799 1.00 97.38 581 ALA A CA 1
ATOM 4442 C C . ALA A 1 581 ? 14.532 7.898 -3.580 1.00 97.38 581 ALA A C 1
ATOM 4444 O O . ALA A 1 581 ? 14.382 7.362 -2.480 1.00 97.38 581 ALA A O 1
ATOM 4445 N N . THR A 1 582 ? 14.279 9.196 -3.766 1.00 94.81 582 THR A N 1
ATOM 4446 C CA . THR A 1 582 ? 13.646 10.033 -2.729 1.00 94.81 582 THR A CA 1
ATOM 4447 C C . THR A 1 582 ? 12.136 10.044 -2.916 1.00 94.81 582 THR A C 1
ATOM 4449 O O . THR A 1 582 ? 11.673 10.334 -4.022 1.00 94.81 582 THR A O 1
ATOM 4452 N N . GLY A 1 583 ? 11.379 9.830 -1.846 1.00 93.81 583 GLY A N 1
ATOM 4453 C CA . GLY A 1 583 ? 9.993 10.270 -1.764 1.00 93.81 583 GLY A CA 1
ATOM 4454 C C . GLY A 1 583 ? 9.891 11.648 -1.124 1.00 93.81 583 GLY A C 1
ATOM 4455 O O . GLY A 1 583 ? 10.794 12.479 -1.265 1.00 93.81 583 GLY A O 1
ATOM 4456 N N . ASN A 1 584 ? 8.776 11.919 -0.450 1.00 89.69 584 ASN A N 1
ATOM 4457 C CA . ASN A 1 584 ? 8.593 13.164 0.298 1.00 89.69 584 ASN A CA 1
ATOM 4458 C C . ASN A 1 584 ? 8.847 13.003 1.802 1.00 89.69 584 ASN A C 1
ATOM 4460 O O . ASN A 1 584 ? 9.148 14.000 2.464 1.00 89.69 584 ASN A O 1
ATOM 4464 N N . HIS A 1 585 ? 8.795 11.790 2.355 1.00 90.50 585 HIS A N 1
ATOM 4465 C CA . HIS A 1 585 ? 9.092 11.564 3.770 1.00 90.50 585 HIS A CA 1
ATOM 4466 C C . HIS A 1 585 ? 10.597 11.672 4.078 1.00 90.50 585 HIS A C 1
ATOM 4468 O O . HIS A 1 585 ? 10.955 12.124 5.168 1.00 90.50 585 HIS A O 1
ATOM 4474 N N . GLU A 1 586 ? 11.489 11.455 3.100 1.00 90.25 586 GLU A N 1
ATOM 4475 C CA . GLU A 1 586 ? 12.915 11.819 3.206 1.00 90.25 586 GLU A CA 1
ATOM 4476 C C . GLU A 1 586 ? 13.143 13.317 3.530 1.00 90.25 586 GLU A C 1
ATOM 4478 O O . GLU A 1 586 ? 14.135 13.667 4.184 1.00 90.25 586 GLU A O 1
ATOM 4483 N N . TRP A 1 587 ? 12.216 14.198 3.120 1.00 85.50 587 TRP A N 1
ATOM 4484 C CA . TRP A 1 587 ? 12.244 15.659 3.327 1.00 85.50 587 TRP A CA 1
ATOM 4485 C C . TRP A 1 587 ? 11.469 16.141 4.563 1.00 85.50 587 TRP A C 1
ATOM 4487 O O . TRP A 1 587 ? 11.340 17.350 4.800 1.00 85.50 587 TRP A O 1
ATOM 4497 N N . LYS A 1 588 ? 10.939 15.208 5.354 1.00 73.44 588 LYS A N 1
ATOM 4498 C CA . LYS A 1 588 ? 10.241 15.478 6.612 1.00 73.44 588 LYS A CA 1
ATOM 4499 C C . LYS A 1 588 ? 11.238 15.502 7.783 1.00 73.44 588 LYS A C 1
ATOM 4501 O O . LYS A 1 588 ? 12.346 14.963 7.684 1.00 73.44 588 LYS A O 1
ATOM 4506 N N . ILE A 1 589 ? 10.841 16.157 8.881 1.00 58.19 589 ILE A N 1
ATOM 4507 C CA . ILE A 1 589 ? 11.356 15.915 10.242 1.00 58.19 589 ILE A CA 1
ATOM 4508 C C . ILE A 1 589 ? 10.183 15.982 11.235 1.00 58.19 589 ILE A C 1
ATOM 4510 O O . ILE A 1 589 ? 9.832 17.046 11.749 1.00 58.19 589 ILE A O 1
ATOM 4514 N N . GLY A 1 590 ? 9.619 14.812 11.532 1.00 49.44 590 GLY A N 1
ATOM 4515 C CA . GLY A 1 590 ? 8.839 14.532 12.738 1.00 49.44 590 GLY A CA 1
ATOM 4516 C C . GLY A 1 590 ? 7.521 15.286 12.971 1.00 49.44 590 GLY A C 1
ATOM 4517 O O . GLY A 1 590 ? 6.921 15.915 12.103 1.00 49.44 590 GLY A O 1
ATOM 4518 N N . ASP A 1 591 ? 7.080 15.206 14.229 1.00 38.53 591 ASP A N 1
ATOM 4519 C CA . ASP A 1 591 ? 5.744 15.555 14.745 1.00 38.53 591 ASP A CA 1
ATOM 4520 C C . ASP A 1 591 ? 5.368 17.062 14.730 1.00 38.53 591 ASP A C 1
ATOM 4522 O O . ASP A 1 591 ? 4.349 17.457 15.307 1.00 38.53 591 ASP A O 1
ATOM 4526 N N . ILE A 1 592 ? 6.171 17.936 14.111 1.00 37.94 592 ILE A N 1
ATOM 4527 C CA . ILE A 1 592 ? 5.958 19.395 14.130 1.00 37.94 592 ILE A CA 1
ATOM 4528 C C . ILE A 1 592 ? 4.984 19.807 13.008 1.00 37.94 592 ILE A C 1
ATOM 4530 O O . ILE A 1 592 ? 5.387 20.222 11.921 1.00 37.94 592 ILE A O 1
ATOM 4534 N N . ASP A 1 593 ? 3.681 19.671 13.302 1.00 40.88 593 ASP A N 1
ATOM 4535 C CA . ASP A 1 593 ? 2.522 20.125 12.496 1.00 40.88 593 ASP A CA 1
ATOM 4536 C C . ASP A 1 593 ? 2.606 19.741 10.989 1.00 40.88 593 ASP A C 1
ATOM 4538 O O . ASP A 1 593 ? 2.228 20.517 10.113 1.00 40.88 593 ASP A O 1
ATOM 4542 N N . ASN A 1 594 ? 3.097 18.530 10.676 1.00 47.53 594 ASN A N 1
ATOM 4543 C CA . ASN A 1 594 ? 3.307 18.012 9.307 1.00 47.53 594 ASN A CA 1
ATOM 4544 C C . ASN A 1 594 ? 4.142 18.939 8.393 1.00 47.53 594 ASN A C 1
ATOM 4546 O O . ASN A 1 594 ? 3.951 18.965 7.176 1.00 47.53 594 ASN A O 1
ATOM 4550 N N . SER A 1 595 ? 5.066 19.717 8.964 1.00 48.59 595 SER A N 1
ATOM 4551 C CA . SER A 1 595 ? 5.872 20.667 8.192 1.00 48.59 595 SER A CA 1
ATOM 4552 C C . SER A 1 595 ? 7.096 20.015 7.532 1.00 48.59 595 SER A C 1
ATOM 4554 O O . SER A 1 595 ? 7.975 19.466 8.196 1.00 48.59 595 SER A O 1
ATOM 4556 N N . TYR A 1 596 ? 7.173 20.125 6.203 1.00 58.91 596 TYR A N 1
ATOM 4557 C CA . TYR A 1 596 ? 8.411 19.913 5.446 1.00 58.91 596 TYR A CA 1
ATOM 4558 C C . TYR A 1 596 ? 9.470 20.916 5.896 1.00 58.91 596 TYR A C 1
ATOM 4560 O O . TYR A 1 596 ? 9.146 22.069 6.206 1.00 58.91 596 TYR A O 1
ATOM 4568 N N . THR A 1 597 ? 10.736 20.497 5.962 1.00 56.66 597 THR A N 1
ATOM 4569 C CA . THR A 1 597 ? 11.742 21.350 6.604 1.00 56.66 597 THR A CA 1
ATOM 4570 C C . THR A 1 597 ? 12.138 22.533 5.723 1.00 56.66 597 THR A C 1
ATOM 4572 O O . THR A 1 597 ? 12.155 22.474 4.495 1.00 56.66 597 THR A O 1
ATOM 4575 N N . SER A 1 598 ? 12.502 23.643 6.365 1.00 56.25 598 SER A N 1
ATOM 4576 C CA . SER A 1 598 ? 13.051 24.817 5.682 1.00 56.25 598 SER A CA 1
ATOM 4577 C C . SER A 1 598 ? 14.529 24.660 5.287 1.00 56.25 598 SER A C 1
ATOM 4579 O O . SER A 1 598 ? 15.146 25.646 4.891 1.00 56.25 598 SER A O 1
ATOM 4581 N N . ASP A 1 599 ? 15.118 23.472 5.463 1.00 77.12 599 ASP A N 1
ATOM 4582 C CA . ASP A 1 599 ? 16.560 23.205 5.377 1.00 77.12 599 ASP A CA 1
ATOM 4583 C C . ASP A 1 599 ? 16.837 21.994 4.468 1.00 77.12 599 ASP A C 1
ATOM 4585 O O . ASP A 1 599 ? 17.443 21.001 4.864 1.00 77.12 599 ASP A O 1
ATOM 4589 N N . TYR A 1 600 ? 16.350 22.087 3.227 1.00 85.44 600 TYR A N 1
ATOM 4590 C CA . TYR A 1 600 ? 16.496 21.068 2.179 1.00 85.44 600 TYR A CA 1
ATOM 4591 C C . TYR A 1 600 ? 17.929 20.549 2.020 1.00 85.44 600 TYR A C 1
ATOM 4593 O O . TYR A 1 600 ? 18.123 19.350 1.859 1.00 85.44 600 TYR A O 1
ATOM 4601 N N . GLU A 1 601 ? 18.933 21.427 2.104 1.00 88.06 601 GLU A N 1
ATOM 4602 C CA . GLU A 1 601 ? 20.337 21.038 1.939 1.00 88.06 601 GLU A CA 1
ATOM 4603 C C . GLU A 1 601 ? 20.772 20.013 2.997 1.00 88.06 601 GLU A C 1
ATOM 4605 O O . GLU A 1 601 ? 21.436 19.039 2.650 1.00 88.06 601 GLU A O 1
ATOM 4610 N N . ARG A 1 602 ? 20.326 20.162 4.254 1.00 87.06 602 ARG A N 1
ATOM 4611 C CA . ARG A 1 602 ? 20.578 19.177 5.316 1.00 87.06 602 ARG A CA 1
ATOM 4612 C C . ARG A 1 602 ? 19.931 17.828 5.011 1.00 87.06 602 ARG A C 1
ATOM 4614 O O . ARG A 1 602 ? 20.579 16.798 5.190 1.00 87.06 602 ARG A O 1
ATOM 4621 N N . GLU A 1 603 ? 18.674 17.821 4.573 1.00 87.56 603 GLU A N 1
ATOM 4622 C CA . GLU A 1 603 ? 17.949 16.558 4.375 1.00 87.56 603 GLU A CA 1
ATOM 4623 C C . GLU A 1 603 ? 18.446 15.822 3.125 1.00 87.56 603 GLU A C 1
ATOM 4625 O O . GLU A 1 603 ? 18.573 14.599 3.136 1.00 87.56 603 GLU A O 1
ATOM 4630 N N . LYS A 1 604 ? 18.808 16.579 2.083 1.00 92.38 604 LYS A N 1
ATOM 4631 C CA . LYS A 1 604 ? 19.493 16.108 0.878 1.00 92.38 604 LYS A CA 1
ATOM 4632 C C . LYS A 1 604 ? 20.858 15.504 1.217 1.00 92.38 604 LYS A C 1
ATOM 4634 O O . LYS A 1 604 ? 21.129 14.379 0.809 1.00 92.38 604 LYS A O 1
ATOM 4639 N N . ASP A 1 605 ? 21.694 16.189 1.998 1.00 92.88 605 ASP A N 1
ATOM 4640 C CA . ASP A 1 605 ? 23.006 15.664 2.411 1.00 92.88 605 ASP A CA 1
ATOM 4641 C C . ASP A 1 605 ? 22.865 14.409 3.304 1.00 92.88 605 ASP A C 1
ATOM 4643 O O . ASP A 1 605 ? 23.654 13.464 3.188 1.00 92.88 605 ASP A O 1
ATOM 4647 N N . ARG A 1 606 ? 21.822 14.352 4.148 1.00 92.75 606 ARG A N 1
ATOM 4648 C CA . ARG A 1 606 ? 21.424 13.164 4.929 1.00 92.75 606 ARG A CA 1
ATOM 4649 C C . ARG A 1 606 ? 21.026 11.997 4.021 1.00 92.75 606 ARG A C 1
ATOM 4651 O O . ARG A 1 606 ? 21.574 10.909 4.186 1.00 92.75 606 ARG A O 1
ATOM 4658 N N . PHE A 1 607 ? 20.137 12.218 3.051 1.00 95.12 607 PHE A N 1
ATOM 4659 C CA . PHE A 1 607 ? 19.740 11.202 2.069 1.00 95.12 607 PHE A CA 1
ATOM 4660 C C . PHE A 1 607 ? 20.950 10.689 1.275 1.00 95.12 607 PHE A C 1
ATOM 4662 O O . PHE A 1 607 ? 21.192 9.486 1.247 1.00 95.12 607 PHE A O 1
ATOM 4669 N N . ILE A 1 608 ? 21.769 11.590 0.718 1.00 97.12 608 ILE A N 1
ATOM 4670 C CA . ILE A 1 608 ? 22.993 11.252 -0.032 1.00 97.12 608 ILE A CA 1
ATOM 4671 C C . ILE A 1 608 ? 23.944 10.401 0.821 1.00 97.12 608 ILE A C 1
ATOM 4673 O O . ILE A 1 608 ? 24.505 9.420 0.334 1.00 97.12 608 ILE A O 1
ATOM 4677 N N . THR A 1 609 ? 24.101 10.732 2.107 1.00 97.12 609 THR A N 1
ATOM 4678 C CA . THR A 1 609 ? 24.919 9.944 3.046 1.00 97.12 609 THR A CA 1
ATOM 4679 C C . THR A 1 609 ? 24.399 8.511 3.188 1.00 97.12 609 THR A C 1
ATOM 4681 O O . THR A 1 609 ? 25.199 7.572 3.199 1.00 97.12 609 THR A O 1
ATOM 4684 N N . TYR A 1 610 ? 23.079 8.320 3.255 1.00 97.38 610 TYR A N 1
ATOM 4685 C CA . TYR A 1 610 ? 22.474 6.996 3.401 1.00 97.38 610 TYR A CA 1
ATOM 4686 C C . TYR A 1 610 ? 22.407 6.200 2.099 1.00 97.38 610 TYR A C 1
ATOM 4688 O O . TYR A 1 610 ? 22.810 5.038 2.108 1.00 97.38 610 TYR A O 1
ATOM 4696 N N . ALA A 1 611 ? 22.034 6.813 0.975 1.00 97.44 611 ALA A N 1
ATOM 4697 C CA . ALA A 1 611 ? 22.131 6.189 -0.344 1.00 97.44 611 ALA A CA 1
ATOM 4698 C C . ALA A 1 611 ? 23.568 5.695 -0.610 1.00 97.44 611 ALA A C 1
ATOM 4700 O O . ALA A 1 611 ? 23.767 4.537 -0.969 1.00 97.44 611 ALA A O 1
ATOM 4701 N N . ASN A 1 612 ? 24.586 6.508 -0.292 1.00 97.94 612 ASN A N 1
ATOM 4702 C CA . ASN A 1 612 ? 25.991 6.099 -0.386 1.00 97.94 612 ASN A CA 1
ATOM 4703 C C . ASN A 1 612 ? 26.365 4.962 0.578 1.00 97.94 612 ASN A C 1
ATOM 4705 O O . ASN A 1 612 ? 27.115 4.069 0.189 1.00 97.94 612 ASN A O 1
ATOM 4709 N N . LYS A 1 613 ? 25.839 4.948 1.812 1.00 97.56 613 LYS A N 1
ATOM 4710 C CA . LYS A 1 613 ? 26.046 3.838 2.763 1.00 97.56 613 LYS A CA 1
ATOM 4711 C C . LYS A 1 613 ? 25.523 2.512 2.195 1.00 97.56 613 LYS A C 1
ATOM 4713 O O . LYS A 1 613 ? 26.207 1.498 2.312 1.00 97.56 613 LYS A O 1
ATOM 4718 N N . PHE A 1 614 ? 24.348 2.529 1.567 1.00 97.06 614 PHE A N 1
ATOM 4719 C CA . PHE A 1 614 ? 23.756 1.354 0.925 1.00 97.06 614 PHE A CA 1
ATOM 4720 C C . PHE A 1 614 ? 24.494 0.937 -0.358 1.00 97.06 614 PHE A C 1
ATOM 4722 O O . PHE A 1 614 ? 24.810 -0.242 -0.501 1.00 97.06 614 PHE A O 1
ATOM 4729 N N . LEU A 1 615 ? 24.855 1.883 -1.237 1.00 96.75 615 LEU A N 1
ATOM 4730 C CA . LEU A 1 615 ? 25.666 1.621 -2.438 1.00 96.75 615 LEU A CA 1
ATOM 4731 C C . LEU A 1 615 ? 26.999 0.942 -2.082 1.00 96.75 615 LEU A C 1
ATOM 4733 O O . LEU A 1 615 ? 27.335 -0.097 -2.645 1.00 96.75 615 LEU A O 1
ATOM 4737 N N . ILE A 1 616 ? 27.720 1.474 -1.088 1.00 96.81 616 ILE A N 1
ATOM 4738 C CA . ILE A 1 616 ? 28.986 0.896 -0.607 1.00 96.81 616 ILE A CA 1
ATOM 4739 C C . ILE A 1 616 ? 28.766 -0.502 -0.013 1.00 96.81 616 ILE A C 1
ATOM 4741 O O . ILE A 1 616 ? 29.530 -1.417 -0.305 1.00 96.81 616 ILE A O 1
ATOM 4745 N N . ALA A 1 617 ? 27.719 -0.699 0.794 1.00 95.00 617 ALA A N 1
ATOM 4746 C CA . ALA A 1 617 ? 27.419 -2.010 1.375 1.00 95.00 617 ALA A CA 1
ATOM 4747 C C . ALA A 1 617 ? 26.988 -3.057 0.326 1.00 95.00 617 ALA A C 1
ATOM 4749 O O . ALA A 1 617 ? 27.183 -4.252 0.544 1.00 95.00 617 ALA A O 1
ATOM 4750 N N . GLY A 1 618 ? 26.440 -2.615 -0.810 1.00 93.50 618 GLY A N 1
ATOM 4751 C CA . GLY A 1 618 ? 26.107 -3.451 -1.963 1.00 93.50 618 GLY A CA 1
ATOM 4752 C C . GLY A 1 618 ? 27.275 -3.768 -2.906 1.00 93.50 618 GLY A C 1
ATOM 4753 O O . GLY A 1 618 ? 27.084 -4.571 -3.815 1.00 93.50 618 GLY A O 1
ATOM 4754 N N . GLY A 1 619 ? 28.456 -3.163 -2.721 1.00 94.62 619 GLY A N 1
ATOM 4755 C CA . GLY A 1 619 ? 29.607 -3.319 -3.627 1.00 94.62 619 GLY A CA 1
ATOM 4756 C C . GLY A 1 619 ? 29.595 -2.398 -4.856 1.00 94.62 619 GLY A C 1
ATOM 4757 O O . GLY A 1 619 ? 30.159 -2.751 -5.889 1.00 94.62 619 GLY A O 1
ATOM 4758 N N . TYR A 1 620 ? 28.925 -1.244 -4.759 1.00 95.31 620 TYR A N 1
ATOM 4759 C CA . TYR A 1 620 ? 28.819 -0.217 -5.803 1.00 95.31 620 TYR A CA 1
ATOM 4760 C C . TYR A 1 620 ? 29.585 1.058 -5.403 1.00 95.31 620 TYR A C 1
ATOM 4762 O O . TYR A 1 620 ? 29.090 2.179 -5.550 1.00 95.31 620 TYR A O 1
ATOM 4770 N N . GLU A 1 621 ? 30.808 0.915 -4.870 1.00 94.56 621 GLU A N 1
ATOM 4771 C CA . GLU A 1 621 ? 31.631 2.055 -4.428 1.00 94.56 621 GLU A CA 1
ATOM 4772 C C . GLU A 1 621 ? 32.001 3.042 -5.551 1.00 94.56 621 GLU A C 1
ATOM 4774 O O . GLU A 1 621 ? 32.402 4.167 -5.254 1.00 94.56 621 GLU A O 1
ATOM 4779 N N . GLU A 1 622 ? 31.867 2.661 -6.826 1.00 91.75 622 GLU A N 1
ATOM 4780 C CA . GLU A 1 622 ? 32.077 3.558 -7.973 1.00 91.75 622 GLU A CA 1
ATOM 4781 C C . GLU A 1 622 ? 30.835 4.379 -8.365 1.00 91.75 622 GLU A C 1
ATOM 4783 O O . GLU A 1 622 ? 30.979 5.435 -8.981 1.00 91.75 622 GLU A O 1
ATOM 4788 N N . ASN A 1 623 ? 29.635 3.969 -7.938 1.00 93.50 623 ASN A N 1
ATOM 4789 C CA . ASN A 1 623 ? 28.372 4.677 -8.198 1.00 93.50 623 ASN A CA 1
ATOM 4790 C C . ASN A 1 623 ? 27.998 5.680 -7.094 1.00 93.50 623 ASN A C 1
ATOM 4792 O O . ASN A 1 623 ? 26.911 6.255 -7.129 1.00 93.50 623 ASN A O 1
ATOM 4796 N N . VAL A 1 624 ? 28.869 5.895 -6.101 1.00 93.75 624 VAL A N 1
ATOM 4797 C CA . VAL A 1 624 ? 28.578 6.799 -4.981 1.00 93.75 624 VAL A CA 1
ATOM 4798 C C . VAL A 1 624 ? 28.317 8.232 -5.451 1.00 93.75 624 VAL A C 1
ATOM 4800 O O . VAL A 1 624 ? 29.083 8.850 -6.198 1.00 93.75 624 VAL A O 1
ATOM 4803 N N . ILE A 1 625 ? 27.217 8.780 -4.950 1.00 95.50 625 ILE A N 1
ATOM 4804 C CA . ILE A 1 625 ? 26.692 10.103 -5.244 1.00 95.50 625 ILE A CA 1
ATOM 4805 C C . ILE A 1 625 ? 27.698 11.156 -4.763 1.00 95.50 625 ILE A C 1
ATOM 4807 O O . ILE A 1 625 ? 27.847 11.415 -3.567 1.00 95.50 625 ILE A O 1
ATOM 4811 N N . THR A 1 626 ? 28.402 11.758 -5.723 1.00 91.25 626 THR A N 1
ATOM 4812 C CA . THR A 1 626 ? 29.458 12.770 -5.518 1.00 91.25 626 THR A CA 1
ATOM 4813 C C . THR A 1 626 ? 29.150 14.111 -6.192 1.00 91.25 626 THR A C 1
ATOM 4815 O O . THR A 1 626 ? 29.863 15.092 -5.986 1.00 91.25 626 THR A O 1
ATOM 4818 N N . ASN A 1 627 ? 28.060 14.180 -6.960 1.00 87.38 627 ASN A N 1
ATOM 4819 C CA . ASN A 1 627 ? 27.576 15.369 -7.672 1.00 87.38 627 ASN A CA 1
ATOM 4820 C C . ASN A 1 627 ? 26.895 16.417 -6.753 1.00 87.38 627 ASN A C 1
ATOM 4822 O O . ASN A 1 627 ? 26.622 17.530 -7.200 1.00 87.38 627 ASN A O 1
ATOM 4826 N N . GLY A 1 628 ? 26.614 16.078 -5.486 1.00 90.38 628 GLY A N 1
ATOM 4827 C CA . GLY A 1 628 ? 25.893 16.937 -4.534 1.00 90.38 628 GLY A CA 1
ATOM 4828 C C . GLY A 1 628 ? 24.386 17.070 -4.804 1.00 90.38 628 GLY A C 1
ATOM 4829 O O . GLY A 1 628 ? 23.756 18.009 -4.305 1.00 90.38 628 GLY A O 1
ATOM 4830 N N . LYS A 1 629 ? 23.819 16.159 -5.605 1.00 93.75 629 LYS A N 1
ATOM 4831 C CA . LYS A 1 629 ? 22.402 16.072 -5.985 1.00 93.75 629 LYS A CA 1
ATOM 4832 C C . LYS A 1 629 ? 21.788 14.773 -5.445 1.00 93.75 629 LYS A C 1
ATOM 4834 O O . LYS A 1 629 ? 22.513 13.798 -5.299 1.00 93.75 629 LYS A O 1
ATOM 4839 N N . PRO A 1 630 ? 20.475 14.730 -5.164 1.00 93.31 630 PRO A N 1
ATOM 4840 C CA . PRO A 1 630 ? 19.830 13.518 -4.661 1.00 93.31 630 PRO A CA 1
ATOM 4841 C C . PRO A 1 630 ? 19.476 12.492 -5.756 1.00 93.31 630 PRO A C 1
ATOM 4843 O O . PRO A 1 630 ? 19.159 11.356 -5.426 1.00 93.31 630 PRO A O 1
ATOM 4846 N N . TYR A 1 631 ? 19.539 12.861 -7.041 1.00 96.88 631 TYR A N 1
ATOM 4847 C CA . TYR A 1 631 ? 19.319 11.950 -8.171 1.00 96.88 631 TYR A CA 1
ATOM 4848 C C . TYR A 1 631 ? 20.630 11.314 -8.663 1.00 96.88 631 TYR A C 1
ATOM 4850 O O . TYR A 1 631 ? 21.695 11.949 -8.645 1.00 96.88 631 TYR A O 1
ATOM 4858 N N . TYR A 1 632 ? 20.546 10.056 -9.101 1.00 97.81 632 TYR A N 1
ATOM 4859 C CA . TYR A 1 632 ? 21.684 9.237 -9.531 1.00 97.81 632 TYR A CA 1
ATOM 4860 C C . TYR A 1 632 ? 21.240 8.073 -10.427 1.00 97.81 632 TYR A C 1
ATOM 4862 O O . TYR A 1 632 ? 20.051 7.778 -10.545 1.00 97.81 632 TYR A O 1
ATOM 4870 N N . ASP A 1 633 ? 22.200 7.406 -11.060 1.00 97.44 633 ASP A N 1
ATOM 4871 C CA . ASP A 1 633 ? 21.971 6.229 -11.893 1.00 97.44 633 ASP A CA 1
ATOM 4872 C C . ASP A 1 633 ? 23.057 5.164 -11.681 1.00 97.44 633 ASP A C 1
ATOM 4874 O O . ASP A 1 633 ? 24.183 5.470 -11.273 1.00 97.44 633 ASP A O 1
ATOM 4878 N N . LEU A 1 634 ? 22.722 3.906 -11.965 1.00 95.94 634 LEU A N 1
ATOM 4879 C CA . LEU A 1 634 ? 23.694 2.818 -12.062 1.00 95.94 634 LEU A CA 1
ATOM 4880 C C . LEU A 1 634 ? 23.265 1.754 -13.077 1.00 95.94 634 LEU A C 1
ATOM 4882 O O . LEU A 1 634 ? 22.095 1.642 -13.443 1.00 95.94 634 LEU A O 1
ATOM 4886 N N . TRP A 1 635 ? 24.238 0.959 -13.513 1.00 93.44 635 TRP A N 1
ATOM 4887 C CA . TRP A 1 635 ? 24.040 -0.168 -14.418 1.00 93.44 635 TRP A CA 1
ATOM 4888 C C . TRP A 1 635 ? 24.209 -1.483 -13.653 1.00 93.44 635 TRP A C 1
ATOM 4890 O O . TRP A 1 635 ? 25.223 -1.681 -12.986 1.00 93.44 635 TRP A O 1
ATOM 4900 N N . VAL A 1 636 ? 23.239 -2.396 -13.766 1.00 90.81 636 VAL A N 1
ATOM 4901 C CA . VAL A 1 636 ? 23.285 -3.731 -13.137 1.00 90.81 636 VAL A CA 1
ATOM 4902 C C . VAL A 1 636 ? 22.945 -4.789 -14.183 1.00 90.81 636 VAL A C 1
ATOM 4904 O O . VAL A 1 636 ? 21.906 -4.711 -14.836 1.00 90.81 636 VAL A O 1
ATOM 4907 N N . ASN A 1 637 ? 23.840 -5.763 -14.377 1.00 85.69 637 ASN A N 1
ATOM 4908 C CA . ASN A 1 637 ? 23.740 -6.813 -15.405 1.00 85.69 637 ASN A CA 1
ATOM 4909 C C . ASN A 1 637 ? 23.409 -6.298 -16.826 1.00 85.69 637 ASN A C 1
ATOM 4911 O O . ASN A 1 637 ? 22.751 -6.981 -17.603 1.00 85.69 637 ASN A O 1
ATOM 4915 N N . GLY A 1 638 ? 23.880 -5.096 -17.176 1.00 87.00 638 GLY A N 1
ATOM 4916 C CA . GLY A 1 638 ? 23.661 -4.486 -18.493 1.00 87.00 638 GLY A CA 1
ATOM 4917 C C . GLY A 1 638 ? 22.331 -3.743 -18.661 1.00 87.00 638 GLY A C 1
ATOM 4918 O O . GLY A 1 638 ? 22.084 -3.240 -19.750 1.00 87.00 638 GLY A O 1
ATOM 4919 N N . PHE A 1 639 ? 21.514 -3.632 -17.610 1.00 93.00 639 PHE A N 1
ATOM 4920 C CA . PHE A 1 639 ? 20.318 -2.782 -17.575 1.00 93.00 639 PHE A CA 1
ATOM 4921 C C . PHE A 1 639 ? 20.593 -1.496 -16.795 1.00 93.00 639 PHE A C 1
ATOM 4923 O O . PHE A 1 639 ? 21.415 -1.490 -15.874 1.00 93.00 639 PHE A O 1
ATOM 4930 N N . HIS A 1 640 ? 19.895 -0.420 -17.154 1.00 95.50 640 HIS A N 1
ATOM 4931 C CA . HIS A 1 640 ? 20.073 0.909 -16.571 1.00 95.50 640 HIS A CA 1
ATOM 4932 C C . HIS A 1 640 ? 18.969 1.220 -15.561 1.00 95.50 640 HIS A C 1
ATOM 4934 O O . HIS A 1 640 ? 17.790 1.027 -15.854 1.00 95.50 640 HIS A O 1
ATOM 4940 N N . TYR A 1 641 ? 19.349 1.718 -14.385 1.00 97.69 641 TYR A N 1
ATOM 4941 C CA . TYR A 1 641 ? 18.437 2.049 -13.291 1.00 97.69 641 TYR A CA 1
ATOM 4942 C C . TYR A 1 641 ? 18.652 3.512 -12.906 1.00 97.69 641 TYR A C 1
ATOM 4944 O O . TYR A 1 641 ? 19.748 3.893 -12.486 1.00 97.69 641 TYR A O 1
ATOM 4952 N N . ILE A 1 642 ? 17.615 4.332 -13.078 1.00 98.31 642 ILE A N 1
ATOM 4953 C CA . ILE A 1 642 ? 17.673 5.791 -12.938 1.00 98.31 642 ILE A CA 1
ATOM 4954 C C . ILE A 1 642 ? 16.768 6.214 -11.781 1.00 98.31 642 ILE A C 1
ATOM 4956 O O . ILE A 1 642 ? 15.562 5.974 -11.807 1.00 98.31 642 ILE A O 1
ATOM 4960 N N . PHE A 1 643 ? 17.344 6.871 -10.778 1.00 98.38 643 PHE A N 1
ATOM 4961 C CA . PHE A 1 643 ? 16.657 7.296 -9.561 1.00 98.38 643 PHE A CA 1
ATOM 4962 C C . PHE A 1 643 ? 16.432 8.807 -9.617 1.00 98.38 643 PHE A C 1
ATOM 4964 O O . PHE A 1 643 ? 17.370 9.596 -9.458 1.00 98.38 643 PHE A O 1
ATOM 4971 N N . LEU A 1 644 ? 15.184 9.206 -9.861 1.00 98.19 644 LEU A N 1
ATOM 4972 C CA . LEU A 1 644 ? 14.771 10.607 -9.852 1.00 98.19 644 LEU A CA 1
ATOM 4973 C C . LEU A 1 644 ? 14.537 11.095 -8.421 1.00 98.19 644 LEU A C 1
ATOM 4975 O O . LEU A 1 644 ? 14.197 10.319 -7.525 1.00 98.19 644 LEU A O 1
ATOM 4979 N N . ALA A 1 645 ? 14.720 12.398 -8.206 1.00 95.69 645 ALA A N 1
ATOM 4980 C CA . ALA A 1 645 ? 14.583 12.989 -6.882 1.00 95.69 645 ALA A CA 1
ATOM 4981 C C . ALA A 1 645 ? 14.042 14.421 -6.922 1.00 95.69 645 ALA A C 1
ATOM 4983 O O . ALA A 1 645 ? 14.416 15.223 -7.782 1.00 95.69 645 ALA A O 1
ATOM 4984 N N . SER A 1 646 ? 13.187 14.764 -5.956 1.00 93.88 646 SER A N 1
ATOM 4985 C CA . SER A 1 646 ? 12.623 16.114 -5.858 1.00 93.88 646 SER A CA 1
ATOM 4986 C C . SER A 1 646 ? 13.678 17.103 -5.363 1.00 93.88 646 SER A C 1
ATOM 4988 O O . SER A 1 646 ? 14.238 16.940 -4.281 1.00 93.88 646 SER A O 1
ATOM 4990 N N . GLU A 1 647 ? 13.937 18.165 -6.126 1.00 93.00 647 GLU A N 1
ATOM 4991 C CA . GLU A 1 647 ? 14.926 19.199 -5.785 1.00 93.00 647 GLU A CA 1
ATOM 4992 C C . GLU A 1 647 ? 14.357 20.304 -4.871 1.00 93.00 647 GLU A C 1
ATOM 4994 O O . GLU A 1 647 ? 14.839 21.441 -4.853 1.00 93.00 647 GLU A O 1
ATOM 4999 N N . ALA A 1 648 ? 13.293 19.989 -4.127 1.00 88.69 648 ALA A N 1
ATOM 5000 C CA . ALA A 1 648 ? 12.665 20.864 -3.146 1.00 88.69 648 ALA A CA 1
ATOM 5001 C C . ALA A 1 648 ? 12.006 20.050 -2.008 1.00 88.69 648 ALA A C 1
ATOM 5003 O O . ALA A 1 648 ? 11.512 18.951 -2.248 1.00 88.69 648 ALA A O 1
ATOM 5004 N N . PRO A 1 649 ? 11.922 20.600 -0.778 1.00 86.19 649 PRO A N 1
ATOM 5005 C CA . PRO A 1 649 ? 11.310 19.932 0.368 1.00 86.19 649 PRO A CA 1
ATOM 5006 C C . PRO A 1 649 ? 9.784 20.117 0.320 1.00 86.19 649 PRO A C 1
ATOM 5008 O O . PRO A 1 649 ? 9.213 20.965 1.008 1.00 86.19 649 PRO A O 1
ATOM 5011 N N . ILE A 1 650 ? 9.132 19.384 -0.578 1.00 84.69 650 ILE A N 1
ATOM 5012 C CA . ILE A 1 650 ? 7.687 19.426 -0.834 1.00 84.69 650 ILE A CA 1
ATOM 5013 C C . ILE A 1 650 ? 7.171 18.012 -1.139 1.00 84.69 650 ILE A C 1
ATOM 5015 O O . ILE A 1 650 ? 7.945 17.133 -1.503 1.00 84.69 650 ILE A O 1
ATOM 5019 N N . THR A 1 651 ? 5.855 17.803 -1.033 1.00 86.44 651 THR A N 1
ATOM 5020 C CA . THR A 1 651 ? 5.211 16.519 -1.375 1.00 86.44 651 THR A CA 1
ATOM 5021 C C . THR A 1 651 ? 5.351 16.141 -2.853 1.00 86.44 651 THR A C 1
ATOM 5023 O O . THR A 1 651 ? 5.400 14.963 -3.176 1.00 86.44 651 THR A O 1
ATOM 5026 N N . HIS A 1 652 ? 5.415 17.128 -3.749 1.00 90.19 652 HIS A N 1
ATOM 5027 C CA . HIS A 1 652 ? 5.502 16.923 -5.198 1.00 90.19 652 HIS A CA 1
ATOM 5028 C C . HIS A 1 652 ? 6.959 16.676 -5.644 1.00 90.19 652 HIS A C 1
ATOM 5030 O O . HIS A 1 652 ? 7.903 17.179 -5.030 1.00 90.19 652 HIS A O 1
ATOM 5036 N N . ALA A 1 653 ? 7.162 15.990 -6.767 1.00 93.38 653 ALA A N 1
ATOM 5037 C CA . ALA A 1 653 ? 8.444 15.961 -7.458 1.00 93.38 653 ALA A CA 1
ATOM 5038 C C . ALA A 1 653 ? 8.692 17.298 -8.172 1.00 93.38 653 ALA A C 1
ATOM 5040 O O . ALA A 1 653 ? 7.970 17.647 -9.103 1.00 93.38 653 ALA A O 1
ATOM 5041 N N . TYR A 1 654 ? 9.726 18.039 -7.772 1.00 94.94 654 TYR A N 1
ATOM 5042 C CA . TYR A 1 654 ? 10.281 19.134 -8.566 1.00 94.94 654 TYR A CA 1
ATOM 5043 C C . TYR A 1 654 ? 11.553 18.665 -9.274 1.00 94.94 654 TYR A C 1
ATOM 5045 O O . TYR A 1 654 ? 12.534 18.321 -8.615 1.00 94.94 654 TYR A O 1
ATOM 5053 N N . PHE A 1 655 ? 11.553 18.716 -10.605 1.00 97.19 655 PHE A N 1
ATOM 5054 C CA . PHE A 1 655 ? 12.752 18.510 -11.418 1.00 97.19 655 PHE A CA 1
ATOM 5055 C C . PHE A 1 655 ? 13.203 19.839 -12.014 1.00 97.19 655 PHE A C 1
ATOM 5057 O O . PHE A 1 655 ? 12.422 20.495 -12.708 1.00 97.19 655 PHE A O 1
ATOM 5064 N N . SER A 1 656 ? 14.461 20.219 -11.789 1.00 96.88 656 SER A N 1
ATOM 5065 C CA . SER A 1 656 ? 15.056 21.351 -12.504 1.00 96.88 656 SER A CA 1
ATOM 5066 C C . SER A 1 656 ? 15.270 21.038 -13.987 1.00 96.88 656 SER A C 1
ATOM 5068 O O . SER A 1 656 ? 15.400 19.873 -14.382 1.00 96.88 656 SER A O 1
ATOM 5070 N N . ASP A 1 657 ? 15.416 22.082 -14.805 1.00 96.00 657 ASP A N 1
ATOM 5071 C CA . ASP A 1 657 ? 15.797 21.969 -16.222 1.00 96.00 657 ASP A CA 1
ATOM 5072 C C . ASP A 1 657 ? 17.096 21.144 -16.392 1.00 96.00 657 ASP A C 1
ATOM 5074 O O . ASP A 1 657 ? 17.285 20.444 -17.390 1.00 96.00 657 ASP A O 1
ATOM 5078 N N . ALA A 1 658 ? 17.983 21.179 -15.387 1.00 96.12 658 ALA A N 1
ATOM 5079 C CA . ALA A 1 658 ? 19.223 20.408 -15.346 1.00 96.12 658 ALA A CA 1
ATOM 5080 C C . ALA A 1 658 ? 19.006 18.911 -15.054 1.00 96.12 658 ALA A C 1
ATOM 5082 O O . ALA A 1 658 ? 19.663 18.084 -15.685 1.00 96.12 658 ALA A O 1
ATOM 5083 N N . GLN A 1 659 ? 18.091 18.542 -14.147 1.00 97.75 659 GLN A N 1
ATOM 5084 C CA . GLN A 1 659 ? 17.753 17.131 -13.899 1.00 97.75 659 GLN A CA 1
ATOM 5085 C C . GLN A 1 659 ? 16.998 16.524 -15.090 1.00 97.75 659 GLN A C 1
ATOM 5087 O O . GLN A 1 659 ? 17.280 15.393 -15.474 1.00 97.75 659 GLN A O 1
ATOM 5092 N N . LEU A 1 660 ? 16.108 17.291 -15.729 1.00 96.62 660 LEU A N 1
ATOM 5093 C CA . LEU A 1 660 ? 15.426 16.877 -16.962 1.00 96.62 660 LEU A CA 1
ATOM 5094 C C . LEU A 1 660 ? 16.414 16.664 -18.122 1.00 96.62 660 LEU A C 1
ATOM 5096 O O . LEU A 1 660 ? 16.321 15.671 -18.841 1.00 96.62 660 LEU A O 1
ATOM 5100 N N . SER A 1 661 ? 17.395 17.561 -18.275 1.00 94.44 661 SER A N 1
ATOM 5101 C CA . SER A 1 661 ? 18.460 17.403 -19.277 1.00 94.44 661 SER A CA 1
ATOM 5102 C C . SER A 1 661 ? 19.309 16.158 -19.001 1.00 94.44 661 SER A C 1
ATOM 5104 O O . SER A 1 661 ? 19.510 15.350 -19.902 1.00 94.44 661 SER A O 1
ATOM 5106 N N . TRP A 1 662 ? 19.730 15.958 -17.746 1.00 97.69 662 TRP A N 1
ATOM 5107 C CA . TRP A 1 662 ? 20.476 14.771 -17.311 1.00 97.69 662 TRP A CA 1
ATOM 5108 C C . TRP A 1 662 ? 19.694 13.468 -17.542 1.00 97.69 662 TRP A C 1
ATOM 5110 O O . TRP A 1 662 ? 20.267 12.507 -18.043 1.00 97.69 662 TRP A O 1
ATOM 5120 N N . LEU A 1 663 ? 18.385 13.437 -17.265 1.00 97.62 663 LEU A N 1
ATOM 5121 C CA . LEU A 1 663 ? 17.537 12.275 -17.549 1.00 97.62 663 LEU A CA 1
ATOM 5122 C C . LEU A 1 663 ? 17.500 11.949 -19.051 1.00 97.62 663 LEU A C 1
ATOM 5124 O O . LEU A 1 663 ? 17.652 10.788 -19.425 1.00 97.62 663 LEU A O 1
ATOM 5128 N N . ARG A 1 664 ? 17.323 12.958 -19.917 1.00 94.38 664 ARG A N 1
ATOM 5129 C CA . ARG A 1 664 ? 17.298 12.768 -21.380 1.00 94.38 664 ARG A CA 1
ATOM 5130 C C . ARG A 1 664 ? 18.668 12.350 -21.933 1.00 94.38 664 ARG A C 1
ATOM 5132 O O . ARG A 1 664 ? 18.717 11.579 -22.885 1.00 94.38 664 ARG A O 1
ATOM 5139 N N . GLU A 1 665 ? 19.767 12.808 -21.329 1.00 95.06 665 GLU A N 1
ATOM 5140 C CA . GLU A 1 665 ? 21.121 12.304 -21.615 1.00 95.06 665 GLU A CA 1
ATOM 5141 C C . GLU A 1 665 ? 21.285 10.842 -21.168 1.00 95.06 665 GLU A C 1
ATOM 5143 O O . GLU A 1 665 ? 21.834 10.037 -21.916 1.00 95.06 665 GLU A O 1
ATOM 5148 N N . LYS A 1 666 ? 20.769 10.479 -19.987 1.00 94.81 666 LYS A N 1
ATOM 5149 C CA . LYS A 1 666 ? 20.894 9.131 -19.418 1.00 94.81 666 LYS A CA 1
ATOM 5150 C C . LYS A 1 666 ? 20.048 8.078 -20.120 1.00 94.81 666 LYS A C 1
ATOM 5152 O O . LYS A 1 666 ? 20.570 7.014 -20.415 1.00 94.81 666 LYS A O 1
ATOM 5157 N N . LEU A 1 667 ? 18.808 8.383 -20.495 1.00 89.56 667 LEU A N 1
ATOM 5158 C CA . LEU A 1 667 ? 17.989 7.482 -21.320 1.00 89.56 667 LEU A CA 1
ATOM 5159 C C . LEU A 1 667 ? 18.540 7.303 -22.753 1.00 89.56 667 LEU A C 1
ATOM 5161 O O . LEU A 1 667 ? 18.133 6.386 -23.464 1.00 89.56 667 LEU A O 1
ATOM 5165 N N . ALA A 1 668 ? 19.477 8.156 -23.184 1.00 90.56 668 ALA A N 1
ATOM 5166 C CA . ALA A 1 668 ? 20.212 8.012 -24.440 1.00 90.56 668 ALA A CA 1
ATOM 5167 C C . ALA A 1 668 ? 21.581 7.308 -24.287 1.00 90.56 668 ALA A C 1
ATOM 5169 O O . ALA A 1 668 ? 22.233 7.034 -25.299 1.00 90.56 668 ALA A O 1
ATOM 5170 N N . GLU A 1 669 ? 22.037 7.014 -23.064 1.00 88.25 669 GLU A N 1
ATOM 5171 C CA . GLU A 1 669 ? 23.317 6.347 -22.802 1.00 88.25 669 GLU A CA 1
ATOM 5172 C C . GLU A 1 669 ? 23.189 4.836 -23.058 1.00 88.25 669 GLU A C 1
ATOM 5174 O O . GLU A 1 669 ? 22.413 4.154 -22.402 1.00 88.25 669 GLU A O 1
ATOM 5179 N N . ASP A 1 670 ? 23.923 4.321 -24.053 1.00 84.00 670 ASP A N 1
ATOM 5180 C CA . ASP A 1 670 ? 23.847 2.924 -24.529 1.00 84.00 670 ASP A CA 1
ATOM 5181 C C . ASP A 1 670 ? 22.399 2.438 -24.801 1.00 84.00 670 ASP A C 1
ATOM 5183 O O . ASP A 1 670 ? 22.037 1.293 -24.537 1.00 84.00 670 ASP A O 1
ATOM 5187 N N . ARG A 1 671 ? 21.540 3.327 -25.323 1.00 84.56 671 ARG A N 1
ATOM 5188 C CA . ARG A 1 671 ? 20.127 3.035 -25.615 1.00 84.56 671 ARG A CA 1
ATOM 5189 C C . ARG A 1 671 ? 19.967 1.886 -26.620 1.00 84.56 671 ARG A C 1
ATOM 5191 O O . ARG A 1 671 ? 20.459 1.968 -27.744 1.00 84.56 671 ARG A O 1
ATOM 5198 N N . ASP A 1 672 ? 19.168 0.892 -26.242 1.00 80.31 672 ASP A N 1
ATOM 5199 C CA . ASP A 1 672 ? 18.688 -0.201 -27.092 1.00 80.31 672 ASP A CA 1
ATOM 5200 C C . ASP A 1 672 ? 17.188 -0.402 -26.821 1.00 80.31 672 ASP A C 1
ATOM 5202 O O . ASP A 1 672 ? 16.773 -0.565 -25.675 1.00 80.31 672 ASP A O 1
ATOM 5206 N N . GLN A 1 673 ? 16.369 -0.380 -27.875 1.00 73.19 673 GLN A N 1
ATOM 5207 C CA . GLN A 1 673 ? 14.907 -0.470 -27.773 1.00 73.19 673 GLN A CA 1
ATOM 5208 C C . GLN A 1 673 ? 14.423 -1.835 -27.254 1.00 73.19 673 GLN A C 1
ATOM 5210 O O . GLN A 1 673 ? 13.317 -1.924 -26.724 1.00 73.19 673 GLN A O 1
ATOM 5215 N N . ASN A 1 674 ? 15.256 -2.878 -27.346 1.00 74.69 674 ASN A N 1
ATOM 5216 C CA . ASN A 1 674 ? 14.978 -4.203 -26.787 1.00 74.69 674 ASN A CA 1
ATOM 5217 C C . ASN A 1 674 ? 15.485 -4.373 -25.341 1.00 74.69 674 ASN A C 1
ATOM 5219 O O . ASN A 1 674 ? 15.322 -5.442 -24.753 1.00 74.69 674 ASN A O 1
ATOM 5223 N N . ARG A 1 675 ? 16.089 -3.336 -24.743 1.00 84.50 675 ARG A N 1
ATOM 5224 C CA . ARG A 1 675 ? 16.719 -3.392 -23.416 1.00 84.50 675 ARG A CA 1
ATOM 5225 C C . ARG A 1 675 ? 16.345 -2.153 -22.584 1.00 84.50 675 ARG A C 1
ATOM 5227 O O . ARG A 1 675 ? 17.099 -1.180 -22.553 1.00 84.50 675 ARG A O 1
ATOM 5234 N N . PRO A 1 676 ? 15.184 -2.172 -21.909 1.00 88.44 676 PRO A N 1
ATOM 5235 C CA . PRO A 1 676 ? 14.601 -0.979 -21.307 1.00 88.44 676 PRO A CA 1
ATOM 5236 C C . PRO A 1 676 ? 15.380 -0.472 -20.088 1.00 88.44 676 PRO A C 1
ATOM 5238 O O . PRO A 1 676 ? 15.890 -1.253 -19.281 1.00 88.44 676 PRO A O 1
ATOM 5241 N N . SER A 1 677 ? 15.395 0.851 -19.918 1.00 93.50 677 SER A N 1
ATOM 5242 C CA . SER A 1 677 ? 15.830 1.508 -18.682 1.00 93.50 677 SER A CA 1
ATOM 5243 C C . SER A 1 677 ? 14.686 1.552 -17.665 1.00 93.50 677 SER A C 1
ATOM 5245 O O . SER A 1 677 ? 13.545 1.878 -18.007 1.00 93.50 677 SER A O 1
ATOM 5247 N N . PHE A 1 678 ? 15.001 1.275 -16.401 1.00 96.62 678 PHE A N 1
ATOM 5248 C CA . PHE A 1 678 ? 14.059 1.310 -15.284 1.00 96.62 678 PHE A CA 1
ATOM 5249 C C . PHE A 1 678 ? 14.167 2.656 -14.555 1.00 96.62 678 PHE A C 1
ATOM 5251 O O . PHE A 1 678 ? 15.215 2.992 -14.000 1.00 96.62 678 PHE A O 1
ATOM 5258 N N . ILE A 1 679 ? 13.086 3.437 -14.559 1.00 97.94 679 ILE A N 1
ATOM 5259 C CA . ILE A 1 679 ? 13.013 4.760 -13.927 1.00 97.94 679 ILE A CA 1
ATOM 5260 C C . ILE A 1 679 ? 12.251 4.632 -12.606 1.00 97.94 679 ILE A C 1
ATOM 5262 O O . ILE A 1 679 ? 11.080 4.250 -12.587 1.00 97.94 679 ILE A O 1
ATOM 5266 N N . LEU A 1 680 ? 12.912 4.985 -11.504 1.00 98.19 680 LEU A N 1
ATOM 5267 C CA . LEU A 1 680 ? 12.338 5.026 -10.163 1.00 98.19 680 LEU A CA 1
ATOM 5268 C C . LEU A 1 680 ? 12.019 6.484 -9.808 1.00 98.19 680 LEU A C 1
ATOM 5270 O O . LEU A 1 680 ? 12.922 7.317 -9.694 1.00 98.19 680 LEU A O 1
ATOM 5274 N N . LEU A 1 681 ? 10.733 6.785 -9.619 1.00 97.00 681 LEU A N 1
ATOM 5275 C CA . LEU A 1 681 ? 10.233 8.108 -9.238 1.00 97.00 681 LEU A CA 1
ATOM 5276 C C . LEU A 1 681 ? 9.063 7.947 -8.281 1.00 97.00 681 LEU A C 1
ATOM 5278 O O . LEU A 1 681 ? 8.038 7.418 -8.679 1.00 97.00 681 LEU A O 1
ATOM 5282 N N . HIS A 1 682 ? 9.165 8.479 -7.071 1.00 96.81 682 HIS A N 1
ATOM 5283 C CA . HIS A 1 682 ? 8.115 8.346 -6.070 1.00 96.81 682 HIS A CA 1
ATOM 5284 C C . HIS A 1 682 ? 6.736 8.875 -6.504 1.00 96.81 682 HIS A C 1
ATOM 5286 O O . HIS A 1 682 ? 5.770 8.115 -6.498 1.00 96.81 682 HIS A O 1
ATOM 5292 N N . GLN A 1 683 ? 6.630 10.147 -6.900 1.00 93.38 683 GLN A N 1
ATOM 5293 C CA . GLN A 1 683 ? 5.345 10.779 -7.215 1.00 93.38 683 GLN A CA 1
ATOM 5294 C C . GLN A 1 683 ? 4.780 10.337 -8.572 1.00 93.38 683 GLN A C 1
ATOM 5296 O O . GLN A 1 683 ? 5.460 10.395 -9.596 1.00 93.38 683 GLN A O 1
ATOM 5301 N N . GLN A 1 684 ? 3.501 9.960 -8.580 1.00 90.25 684 GLN A N 1
ATOM 5302 C CA . GLN A 1 684 ? 2.779 9.526 -9.774 1.00 90.25 684 GLN A CA 1
ATOM 5303 C C . GLN A 1 684 ? 2.446 10.685 -10.739 1.00 90.25 684 GLN A C 1
ATOM 5305 O O . GLN A 1 684 ? 2.320 11.849 -10.344 1.00 90.25 684 GLN A O 1
ATOM 5310 N N . LEU A 1 685 ? 2.243 10.330 -12.013 1.00 88.44 685 LEU A N 1
ATOM 5311 C CA . LEU A 1 685 ? 1.746 11.208 -13.079 1.00 88.44 685 LEU A CA 1
ATOM 5312 C C . LEU A 1 685 ? 0.210 11.267 -13.089 1.00 88.44 685 LEU A C 1
ATOM 5314 O O . LEU A 1 685 ? -0.448 10.230 -13.000 1.00 88.44 685 LEU A O 1
ATOM 5318 N N . TYR A 1 686 ? -0.366 12.460 -13.272 1.00 85.19 686 TYR A N 1
ATOM 5319 C CA . TYR A 1 686 ? -1.824 12.663 -13.242 1.00 85.19 686 TYR A CA 1
ATOM 5320 C C . TYR A 1 686 ? -2.597 11.878 -14.317 1.00 85.19 686 TYR A C 1
ATOM 5322 O O . TYR A 1 686 ? -2.296 11.973 -15.509 1.00 85.19 686 TYR A O 1
ATOM 5330 N N . ASN A 1 687 ? -3.654 11.178 -13.899 1.00 80.25 687 ASN A N 1
ATOM 5331 C CA . ASN A 1 687 ? -4.524 10.338 -14.728 1.00 80.25 687 ASN A CA 1
ATOM 5332 C C . ASN A 1 687 ? -3.750 9.299 -15.565 1.00 80.25 687 ASN A C 1
ATOM 5334 O O . ASN A 1 687 ? -3.873 9.256 -16.790 1.00 80.25 687 ASN A O 1
ATOM 5338 N N . VAL A 1 688 ? -2.903 8.507 -14.894 1.00 81.06 688 VAL A N 1
ATOM 5339 C CA . VAL A 1 688 ? -2.077 7.452 -15.516 1.00 81.06 688 VAL A CA 1
ATOM 5340 C C . VAL A 1 688 ? -2.230 6.100 -14.812 1.00 81.06 688 VAL A C 1
ATOM 5342 O O . VAL A 1 688 ? -2.406 5.090 -15.485 1.00 81.06 688 VAL A O 1
ATOM 5345 N N . VAL A 1 689 ? -2.193 6.078 -13.475 1.00 85.44 689 VAL A N 1
ATOM 5346 C CA . VAL A 1 689 ? -2.372 4.879 -12.634 1.00 85.44 689 VAL A CA 1
ATOM 5347 C C . VAL A 1 689 ? -3.190 5.204 -11.380 1.00 85.44 689 VAL A C 1
ATOM 5349 O O . VAL A 1 689 ? -3.312 6.372 -11.002 1.00 85.44 689 VAL A O 1
ATOM 5352 N N . ASP A 1 690 ? -3.761 4.178 -10.742 1.00 80.56 690 ASP A N 1
ATOM 5353 C CA . ASP A 1 690 ? -4.507 4.328 -9.486 1.00 80.56 690 ASP A CA 1
ATOM 5354 C C . ASP A 1 690 ? -3.637 4.973 -8.382 1.00 80.56 690 ASP A C 1
ATOM 5356 O O . ASP A 1 690 ? -2.457 4.655 -8.204 1.00 80.56 690 ASP A O 1
ATOM 5360 N N . GLY A 1 691 ? -4.248 5.921 -7.669 1.00 79.25 691 GLY A N 1
ATOM 5361 C CA . GLY A 1 691 ? -3.603 6.966 -6.874 1.00 79.25 691 GLY A CA 1
ATOM 5362 C C . GLY A 1 691 ? -3.726 8.352 -7.517 1.00 79.25 691 GLY A C 1
ATOM 5363 O O . GLY A 1 691 ? -4.172 9.305 -6.872 1.00 79.25 691 GLY A O 1
ATOM 5364 N N . ALA A 1 692 ? -3.396 8.458 -8.802 1.00 82.25 692 ALA A N 1
ATOM 5365 C CA . ALA A 1 692 ? -3.315 9.721 -9.530 1.00 82.25 692 ALA A CA 1
ATOM 5366 C C . ALA A 1 692 ? -4.494 9.970 -10.482 1.00 82.25 692 ALA A C 1
ATOM 5368 O O . ALA A 1 692 ? -4.471 10.950 -11.232 1.00 82.25 692 ALA A O 1
ATOM 5369 N N . MET A 1 693 ? -5.526 9.121 -10.477 1.00 78.00 693 MET A N 1
ATOM 5370 C CA . MET A 1 693 ? -6.724 9.349 -11.290 1.00 78.00 693 MET A CA 1
ATOM 5371 C C . MET A 1 693 ? -7.480 10.611 -10.835 1.00 78.00 693 MET A C 1
ATOM 5373 O O . MET A 1 693 ? -7.316 11.067 -9.694 1.00 78.00 693 MET A O 1
ATOM 5377 N N . PRO A 1 694 ? -8.338 11.195 -11.694 1.00 70.94 694 PRO A N 1
ATOM 5378 C CA . PRO A 1 694 ? -9.219 12.285 -11.306 1.00 70.94 694 PRO A CA 1
ATOM 5379 C C . PRO A 1 694 ? -9.939 11.998 -9.983 1.00 70.94 694 PRO A C 1
ATOM 5381 O O . PRO A 1 694 ? -10.358 10.877 -9.703 1.00 70.94 694 PRO A O 1
ATOM 5384 N N . ILE A 1 695 ? -10.071 13.038 -9.158 1.00 66.62 695 ILE A N 1
ATOM 5385 C CA . ILE A 1 695 ? -10.632 13.006 -7.794 1.00 66.62 695 ILE A CA 1
ATOM 5386 C C . ILE A 1 695 ? -9.744 12.302 -6.742 1.00 66.62 695 ILE A C 1
ATOM 5388 O O . ILE A 1 695 ? -9.780 12.724 -5.587 1.00 66.62 695 ILE A O 1
ATOM 5392 N N . GLN A 1 696 ? -8.897 11.327 -7.103 1.00 72.06 696 GLN A N 1
ATOM 5393 C CA . GLN A 1 696 ? -7.952 10.704 -6.157 1.00 72.06 696 GLN A CA 1
ATOM 5394 C C . GLN A 1 696 ? -6.867 11.707 -5.697 1.00 72.06 696 GLN A C 1
ATOM 5396 O O . GLN A 1 696 ? -6.533 11.738 -4.515 1.00 72.06 696 GLN A O 1
ATOM 5401 N N . ASP A 1 697 ? -6.400 12.590 -6.597 1.00 73.62 697 ASP A N 1
ATOM 5402 C CA . ASP A 1 697 ? -5.516 13.745 -6.314 1.00 73.62 697 ASP A CA 1
ATOM 5403 C C . ASP A 1 697 ? -4.190 13.410 -5.551 1.00 73.62 697 ASP A C 1
ATOM 5405 O O . ASP A 1 697 ? -3.683 14.269 -4.823 1.00 73.62 697 ASP A O 1
ATOM 5409 N N . TRP A 1 698 ? -3.602 12.209 -5.729 1.00 80.62 698 TRP A N 1
ATOM 5410 C CA . TRP A 1 698 ? -2.205 11.888 -5.333 1.00 80.62 698 TRP A CA 1
ATOM 5411 C C . TRP A 1 698 ? -1.201 12.015 -6.502 1.00 80.62 698 TRP A C 1
ATOM 5413 O O . TRP A 1 698 ? -0.123 11.419 -6.481 1.00 80.62 698 TRP A O 1
ATOM 5423 N N . ASP A 1 699 ? -1.540 12.790 -7.538 1.00 83.31 699 ASP A N 1
ATOM 5424 C CA . ASP A 1 699 ? -0.578 13.203 -8.563 1.00 83.31 699 ASP A CA 1
ATOM 5425 C C . ASP A 1 699 ? 0.437 14.208 -8.006 1.00 83.31 699 ASP A C 1
ATOM 5427 O O . ASP A 1 699 ? 0.128 14.963 -7.079 1.00 83.31 699 ASP A O 1
ATOM 5431 N N . GLY A 1 700 ? 1.631 14.285 -8.602 1.00 84.00 700 GLY A N 1
ATOM 5432 C CA . GLY A 1 700 ? 2.524 15.372 -8.217 1.00 84.00 700 GLY A CA 1
ATOM 5433 C C . GLY A 1 700 ? 3.864 15.484 -8.920 1.00 84.00 700 GLY A C 1
ATOM 5434 O O . GLY A 1 700 ? 4.885 15.419 -8.240 1.00 84.00 700 GLY A O 1
ATOM 5435 N N . VAL A 1 701 ? 3.894 15.756 -10.229 1.00 92.00 701 VAL A N 1
ATOM 5436 C CA . VAL A 1 701 ? 5.137 16.131 -10.933 1.00 92.00 701 VAL A CA 1
ATOM 5437 C C . VAL A 1 701 ? 5.122 17.593 -11.409 1.00 92.00 701 VAL A C 1
ATOM 5439 O O . VAL A 1 701 ? 4.162 18.094 -11.995 1.00 92.00 701 VAL A O 1
ATOM 5442 N N . ILE A 1 702 ? 6.231 18.292 -11.156 1.00 93.81 702 ILE A N 1
ATOM 5443 C CA . ILE A 1 702 ? 6.505 19.682 -11.530 1.00 93.81 702 ILE A CA 1
ATOM 5444 C C . ILE A 1 702 ? 7.843 19.701 -12.281 1.00 93.81 702 ILE A C 1
ATOM 5446 O O . ILE A 1 702 ? 8.921 19.792 -11.689 1.00 93.81 702 ILE A O 1
ATOM 5450 N N . ALA A 1 703 ? 7.771 19.590 -13.604 1.00 93.44 703 ALA A N 1
ATOM 5451 C CA . ALA A 1 703 ? 8.929 19.475 -14.477 1.00 93.44 703 ALA A CA 1
ATOM 5452 C C . ALA A 1 703 ? 9.338 20.848 -15.041 1.00 93.44 703 ALA A C 1
ATOM 5454 O O . ALA A 1 703 ? 8.626 21.425 -15.866 1.00 93.44 703 ALA A O 1
ATOM 5455 N N . GLY A 1 704 ? 10.500 21.347 -14.616 1.00 94.56 704 GLY A N 1
ATOM 5456 C CA . GLY A 1 704 ? 11.178 22.529 -15.151 1.00 94.56 704 GLY A CA 1
ATOM 5457 C C . GLY A 1 704 ? 11.118 23.760 -14.241 1.00 94.56 704 GLY A C 1
ATOM 5458 O O . GLY A 1 704 ? 10.118 24.019 -13.560 1.00 94.56 704 GLY A O 1
ATOM 5459 N N . ASP A 1 705 ? 12.183 24.562 -14.262 1.00 92.00 705 ASP A N 1
ATOM 5460 C CA . ASP A 1 705 ? 12.396 25.719 -13.377 1.00 92.00 705 ASP A CA 1
ATOM 5461 C C . ASP A 1 705 ? 11.262 26.755 -13.512 1.00 92.00 705 ASP A C 1
ATOM 5463 O O . ASP A 1 705 ? 10.752 27.294 -12.521 1.00 92.00 705 ASP A O 1
ATOM 5467 N N . ALA A 1 706 ? 10.819 27.007 -14.749 1.00 87.75 706 ALA A N 1
ATOM 5468 C CA . ALA A 1 706 ? 9.722 27.927 -15.051 1.00 87.75 706 ALA A CA 1
ATOM 5469 C C . ALA A 1 706 ? 8.362 27.420 -14.533 1.00 87.75 706 ALA A C 1
ATOM 5471 O O . ALA A 1 706 ? 7.561 28.210 -14.024 1.00 87.75 706 ALA A O 1
ATOM 5472 N N . ASN A 1 707 ? 8.119 26.109 -14.610 1.00 89.69 707 ASN A N 1
ATOM 5473 C CA . ASN A 1 707 ? 6.894 25.475 -14.121 1.00 89.69 707 ASN A CA 1
ATOM 5474 C C . ASN A 1 707 ? 6.832 25.492 -12.590 1.00 89.69 707 ASN A C 1
ATOM 5476 O O . ASN A 1 707 ? 5.795 25.840 -12.024 1.00 89.69 707 ASN A O 1
ATOM 5480 N N . TYR A 1 708 ? 7.950 25.231 -11.910 1.00 92.00 708 TYR A N 1
ATOM 5481 C CA . TYR A 1 708 ? 8.028 25.350 -10.453 1.00 92.00 708 TYR A CA 1
ATOM 5482 C C . TYR A 1 708 ? 7.862 26.793 -9.970 1.00 92.00 708 TYR A C 1
ATOM 5484 O O . TYR A 1 708 ? 7.120 27.035 -9.014 1.00 92.00 708 TYR A O 1
ATOM 5492 N N . ALA A 1 709 ? 8.459 27.772 -10.658 1.00 89.94 709 ALA A N 1
ATOM 5493 C CA . ALA A 1 709 ? 8.211 29.186 -10.377 1.00 89.94 709 ALA A CA 1
ATOM 5494 C C . ALA A 1 709 ? 6.724 29.557 -10.557 1.00 89.94 709 ALA A C 1
ATOM 5496 O O . ALA A 1 709 ? 6.160 30.260 -9.712 1.00 89.94 709 ALA A O 1
ATOM 5497 N N . ALA A 1 710 ? 6.072 29.048 -11.609 1.00 86.94 710 ALA A N 1
ATOM 5498 C CA . ALA A 1 710 ? 4.650 29.262 -11.866 1.00 86.94 710 ALA A CA 1
ATOM 5499 C C . ALA A 1 710 ? 3.758 28.632 -10.779 1.00 86.94 710 ALA A C 1
ATOM 5501 O O . ALA A 1 710 ? 2.984 29.363 -10.154 1.00 86.94 710 ALA A O 1
ATOM 5502 N N . TRP A 1 711 ? 3.909 27.332 -10.491 1.00 89.12 711 TRP A N 1
ATOM 5503 C CA . TRP A 1 711 ? 3.184 26.618 -9.425 1.00 89.12 711 TRP A CA 1
ATOM 5504 C C . TRP A 1 711 ? 3.325 27.341 -8.080 1.00 89.12 711 TRP A C 1
ATOM 5506 O O . TRP A 1 711 ? 2.329 27.739 -7.473 1.00 89.12 711 TRP A O 1
ATOM 5516 N N . LYS A 1 712 ? 4.565 27.651 -7.682 1.00 87.62 712 LYS A N 1
ATOM 5517 C CA . LYS A 1 712 ? 4.889 28.348 -6.429 1.00 87.62 712 LYS A CA 1
ATOM 5518 C C . LYS A 1 712 ? 4.300 29.759 -6.345 1.00 87.62 712 LYS A C 1
ATOM 5520 O O . LYS A 1 712 ? 3.996 30.224 -5.249 1.00 87.62 712 LYS A O 1
ATOM 5525 N N . SER A 1 713 ? 4.121 30.440 -7.481 1.00 86.44 713 SER A N 1
ATOM 5526 C CA . SER A 1 713 ? 3.457 31.752 -7.540 1.00 86.44 713 SER A CA 1
ATOM 5527 C C . SER A 1 713 ? 1.925 31.677 -7.513 1.00 86.44 713 SER A C 1
ATOM 5529 O O . SER A 1 713 ? 1.282 32.653 -7.129 1.00 86.44 713 SER A O 1
ATOM 5531 N N . SER A 1 714 ? 1.338 30.536 -7.893 1.00 83.94 714 SER A N 1
ATOM 5532 C CA . SER A 1 714 ? -0.117 30.365 -7.996 1.00 83.94 714 SER A CA 1
ATOM 5533 C C . SER A 1 714 ? -0.817 30.291 -6.634 1.00 83.94 714 SER A C 1
ATOM 5535 O O . SER A 1 714 ? -1.978 30.681 -6.514 1.00 83.94 714 SER A O 1
ATOM 5537 N N . GLY A 1 715 ? -0.125 29.770 -5.612 1.00 75.88 715 GLY A N 1
ATOM 5538 C CA . GLY A 1 715 ? -0.717 29.426 -4.315 1.00 75.88 715 GLY A CA 1
ATOM 5539 C C . GLY A 1 715 ? -1.685 28.233 -4.355 1.00 75.88 715 GLY A C 1
ATOM 5540 O O . GLY A 1 715 ? -2.299 27.922 -3.335 1.00 75.88 715 GLY A O 1
ATOM 5541 N N . VAL A 1 716 ? -1.831 27.566 -5.505 1.00 73.62 716 VAL A N 1
ATOM 5542 C CA . VAL A 1 716 ? -2.620 26.342 -5.666 1.00 73.62 716 VAL A CA 1
ATOM 5543 C C . VAL A 1 716 ? -1.724 25.147 -5.364 1.00 73.62 716 VAL A C 1
ATOM 5545 O O . VAL A 1 716 ? -0.647 25.017 -5.931 1.00 73.62 716 VAL A O 1
ATOM 5548 N N . TRP A 1 717 ? -2.170 24.278 -4.458 1.00 71.88 717 TRP A N 1
ATOM 5549 C CA . TRP A 1 717 ? -1.415 23.085 -4.076 1.00 71.88 717 TRP A CA 1
ATOM 5550 C C . TRP A 1 717 ? -1.402 22.018 -5.179 1.00 71.88 717 TRP A C 1
ATOM 5552 O O . TRP A 1 717 ? -0.333 21.575 -5.576 1.00 71.88 717 TRP A O 1
ATOM 5562 N N . LYS A 1 718 ? -2.585 21.631 -5.674 1.00 72.75 718 LYS A N 1
ATOM 5563 C CA . LYS A 1 718 ? -2.775 20.507 -6.606 1.00 72.75 718 LYS A CA 1
ATOM 5564 C C . LYS A 1 718 ? -2.224 20.820 -8.000 1.00 72.75 718 LYS A C 1
ATOM 5566 O O . LYS A 1 718 ? -2.542 21.878 -8.546 1.00 72.75 718 LYS A O 1
ATOM 5571 N N . THR A 1 719 ? -1.471 19.890 -8.587 1.00 73.06 719 THR A N 1
ATOM 5572 C CA . THR A 1 719 ? -0.883 20.029 -9.930 1.00 73.06 719 THR A CA 1
ATOM 5573 C C . THR A 1 719 ? -1.819 19.627 -11.066 1.00 73.06 719 THR A C 1
ATOM 5575 O O . THR A 1 719 ? -1.894 20.363 -12.051 1.00 73.06 719 THR A O 1
ATOM 5578 N N . ARG A 1 720 ? -2.543 18.506 -10.946 1.00 73.62 720 ARG A N 1
ATOM 5579 C CA . ARG A 1 720 ? -3.485 17.973 -11.950 1.00 73.62 720 ARG A CA 1
ATOM 5580 C C . ARG A 1 720 ? -2.909 17.939 -13.368 1.00 73.62 720 ARG A C 1
ATOM 5582 O O . ARG A 1 720 ? -3.505 18.450 -14.316 1.00 73.62 720 ARG A O 1
ATOM 5589 N N . GLY A 1 721 ? -1.687 17.424 -13.492 1.00 76.00 721 GLY A N 1
ATOM 5590 C CA . GLY A 1 721 ? -0.975 17.290 -14.767 1.00 76.00 721 GLY A CA 1
ATOM 5591 C C . GLY A 1 721 ? -0.444 18.589 -15.394 1.00 76.00 721 GLY A C 1
ATOM 5592 O O . GLY A 1 721 ? 0.320 18.528 -16.356 1.00 76.00 721 GLY A O 1
ATOM 5593 N N . LEU A 1 722 ? -0.795 19.773 -14.869 1.00 78.75 722 LEU A N 1
ATOM 5594 C CA . LEU A 1 722 ? -0.517 21.071 -15.514 1.00 78.75 722 LEU A CA 1
ATOM 5595 C C . LEU A 1 722 ? 0.976 21.394 -15.690 1.00 78.75 722 LEU A C 1
ATOM 5597 O O . LEU A 1 722 ? 1.323 22.216 -16.536 1.00 78.75 722 LEU A O 1
ATOM 5601 N N . TYR A 1 723 ? 1.847 20.773 -14.893 1.00 85.00 723 TYR A N 1
ATOM 5602 C CA . TYR A 1 723 ? 3.280 21.078 -14.824 1.00 85.00 723 TYR A CA 1
ATOM 5603 C C . TYR A 1 723 ? 4.175 19.902 -15.255 1.00 85.00 723 TYR A C 1
ATOM 5605 O O . TYR A 1 723 ? 5.396 19.987 -15.144 1.00 85.00 723 TYR A O 1
ATOM 5613 N N . GLU A 1 724 ? 3.588 18.817 -15.768 1.00 87.38 724 GLU A N 1
ATOM 5614 C CA . GLU A 1 724 ? 4.297 17.565 -16.086 1.00 87.38 724 GLU A CA 1
ATOM 5615 C C . GLU A 1 724 ? 4.881 17.527 -17.508 1.00 87.38 724 GLU A C 1
ATOM 5617 O O . GLU A 1 724 ? 5.739 16.694 -17.803 1.00 87.38 724 GLU A O 1
ATOM 5622 N N . GLY A 1 725 ? 4.419 18.422 -18.391 1.00 82.06 725 GLY A N 1
ATOM 5623 C CA . GLY A 1 725 ? 4.661 18.387 -19.840 1.00 82.06 725 GLY A CA 1
ATOM 5624 C C . GLY A 1 725 ? 6.106 18.076 -20.267 1.00 82.06 725 GLY A C 1
ATOM 5625 O O . GLY A 1 725 ? 6.285 17.138 -21.037 1.00 82.06 725 GLY A O 1
ATOM 5626 N N . PRO A 1 726 ? 7.140 18.780 -19.763 1.00 86.38 726 PRO A N 1
ATOM 5627 C CA . PRO A 1 726 ? 8.535 18.515 -20.139 1.00 86.38 726 PRO A CA 1
ATOM 5628 C C . PRO A 1 726 ? 9.066 17.127 -19.747 1.00 86.38 726 PRO A C 1
ATOM 5630 O O . PRO A 1 726 ? 9.935 16.594 -20.429 1.00 86.38 726 PRO A O 1
ATOM 5633 N N . PHE A 1 727 ? 8.555 16.523 -18.669 1.00 92.06 727 PHE A N 1
ATOM 5634 C CA . PHE A 1 727 ? 8.933 15.162 -18.269 1.00 92.06 727 PHE A CA 1
ATOM 5635 C C . PHE A 1 727 ? 8.182 14.116 -19.103 1.00 92.06 727 PHE A C 1
ATOM 5637 O O . PHE A 1 727 ? 8.798 13.174 -19.593 1.00 92.06 727 PHE A O 1
ATOM 5644 N N . ARG A 1 728 ? 6.888 14.341 -19.373 1.00 87.38 728 ARG A N 1
ATOM 5645 C CA . ARG A 1 728 ? 6.095 13.538 -20.323 1.00 87.38 728 ARG A CA 1
ATOM 5646 C C . ARG A 1 728 ? 6.686 13.543 -21.740 1.00 87.38 728 ARG A C 1
ATOM 5648 O O . ARG A 1 728 ? 6.791 12.490 -22.359 1.00 87.38 728 ARG A O 1
ATOM 5655 N N . GLU A 1 729 ? 7.153 14.699 -22.217 1.00 82.31 729 GLU A N 1
ATOM 5656 C CA . GLU A 1 729 ? 7.884 14.830 -23.487 1.00 82.31 729 GLU A CA 1
ATOM 5657 C C . GLU A 1 729 ? 9.126 13.925 -23.512 1.00 82.31 729 GLU A C 1
ATOM 5659 O O . GLU A 1 729 ? 9.290 13.153 -24.454 1.00 82.31 729 GLU A O 1
ATOM 5664 N N . ILE A 1 730 ? 9.956 13.959 -22.460 1.00 86.75 730 ILE A N 1
ATOM 5665 C CA . ILE A 1 730 ? 11.133 13.083 -22.352 1.00 86.75 730 ILE A CA 1
ATOM 5666 C C . ILE A 1 730 ? 10.713 11.614 -22.394 1.00 86.75 730 ILE A C 1
ATOM 5668 O O . ILE A 1 730 ? 11.243 10.877 -23.214 1.00 86.75 730 ILE A O 1
ATOM 5672 N N . LEU A 1 731 ? 9.743 11.180 -21.584 1.00 87.00 731 LEU A N 1
ATOM 5673 C CA . LEU A 1 731 ? 9.308 9.777 -21.590 1.00 87.00 731 LEU A CA 1
ATOM 5674 C C . LEU A 1 731 ? 8.777 9.330 -22.967 1.00 87.00 731 LEU A C 1
ATOM 5676 O O . LEU A 1 731 ? 9.006 8.193 -23.364 1.00 87.00 731 LEU A O 1
ATOM 5680 N N . SER A 1 732 ? 8.140 10.226 -23.730 1.00 81.44 732 SER A N 1
ATOM 5681 C CA . SER A 1 732 ? 7.672 9.929 -25.093 1.00 81.44 732 SER A CA 1
ATOM 5682 C C . SER A 1 732 ? 8.793 9.776 -26.139 1.00 81.44 732 SER A C 1
ATOM 5684 O O . SER A 1 732 ? 8.570 9.144 -27.170 1.00 81.44 732 SER A O 1
ATOM 5686 N N . ASP A 1 733 ? 10.009 10.279 -25.877 1.00 83.69 733 ASP A N 1
ATOM 5687 C CA . ASP A 1 733 ? 11.192 9.980 -26.705 1.00 83.69 733 ASP A CA 1
ATOM 5688 C C . ASP A 1 733 ? 11.735 8.555 -26.455 1.00 83.69 733 ASP A C 1
ATOM 5690 O O . ASP A 1 733 ? 12.461 8.015 -27.299 1.00 83.69 733 ASP A O 1
ATOM 5694 N N . PHE A 1 734 ? 11.405 7.946 -25.307 1.00 85.25 734 PHE A N 1
ATOM 5695 C CA . PHE A 1 734 ? 11.900 6.643 -24.840 1.00 85.25 734 PHE A CA 1
ATOM 5696 C C . PHE A 1 734 ? 10.735 5.700 -24.459 1.00 85.25 734 PHE A C 1
ATOM 5698 O O . PHE A 1 734 ? 10.607 5.330 -23.292 1.00 85.25 734 PHE A O 1
ATOM 5705 N N . PRO A 1 735 ? 9.862 5.310 -25.414 1.00 80.56 735 PRO A N 1
ATOM 5706 C CA . PRO A 1 735 ? 8.671 4.495 -25.141 1.00 80.56 735 PRO A CA 1
ATOM 5707 C C . PRO A 1 735 ? 8.966 3.089 -24.591 1.00 80.56 735 PRO A C 1
ATOM 5709 O O . PRO A 1 735 ? 8.060 2.455 -24.049 1.00 80.56 735 PRO A O 1
ATOM 5712 N N . GLU A 1 736 ? 10.207 2.606 -24.718 1.00 84.25 736 GLU A N 1
ATOM 5713 C CA . GLU A 1 736 ? 10.693 1.378 -24.084 1.00 84.25 736 GLU A CA 1
ATOM 5714 C C . GLU A 1 736 ? 10.942 1.529 -22.572 1.00 84.25 736 GLU A C 1
ATOM 5716 O O . GLU A 1 736 ? 10.911 0.535 -21.848 1.00 84.25 736 GLU A O 1
ATOM 5721 N N . ALA A 1 737 ? 11.183 2.746 -22.072 1.00 90.19 737 ALA A N 1
ATOM 5722 C CA . ALA A 1 737 ? 11.532 2.975 -20.674 1.00 90.19 737 ALA A CA 1
ATOM 5723 C C . ALA A 1 737 ? 10.347 2.686 -19.738 1.00 90.19 737 ALA A C 1
ATOM 5725 O O . ALA A 1 737 ? 9.202 3.048 -20.016 1.00 90.19 737 ALA A O 1
ATOM 5726 N N . MET A 1 738 ? 10.635 2.056 -18.598 1.00 93.06 738 MET A N 1
ATOM 5727 C CA . MET A 1 738 ? 9.619 1.616 -17.640 1.00 93.06 738 MET A CA 1
ATOM 5728 C C . MET A 1 738 ? 9.638 2.497 -16.392 1.00 93.06 738 MET A C 1
ATOM 5730 O O . MET A 1 738 ? 10.641 2.535 -15.677 1.00 93.06 738 MET A O 1
ATOM 5734 N N . LEU A 1 739 ? 8.534 3.197 -16.121 1.00 95.25 739 LEU A N 1
ATOM 5735 C CA . LEU A 1 739 ? 8.401 4.121 -14.991 1.00 95.25 739 LEU A CA 1
ATOM 5736 C C . LEU A 1 739 ? 7.653 3.460 -13.829 1.00 95.25 739 LEU A C 1
ATOM 5738 O O . LEU A 1 739 ? 6.501 3.061 -13.984 1.00 95.25 739 LEU A O 1
ATOM 5742 N N . PHE A 1 740 ? 8.281 3.403 -12.656 1.00 96.44 740 PHE A N 1
ATOM 5743 C CA . PHE A 1 740 ? 7.682 2.870 -11.432 1.00 96.44 740 PHE A CA 1
ATOM 5744 C C . PHE A 1 740 ? 7.548 3.964 -10.370 1.00 96.44 740 PHE A C 1
ATOM 5746 O O . PHE A 1 740 ? 8.540 4.607 -10.006 1.00 96.44 740 PHE A O 1
ATOM 5753 N N . SER A 1 741 ? 6.326 4.130 -9.853 1.00 94.81 741 SER A N 1
ATOM 5754 C CA . SER A 1 741 ? 5.981 5.156 -8.862 1.00 94.81 741 SER A CA 1
ATOM 5755 C C . SER A 1 741 ? 5.162 4.625 -7.695 1.00 94.81 741 SER A C 1
ATOM 5757 O O . SER A 1 741 ? 4.384 3.693 -7.866 1.00 94.81 741 SER A O 1
ATOM 5759 N N . GLY A 1 742 ? 5.341 5.222 -6.518 1.00 93.12 742 GLY A N 1
ATOM 5760 C CA . GLY A 1 742 ? 4.638 4.892 -5.276 1.00 93.12 742 GLY A CA 1
ATOM 5761 C C . GLY A 1 742 ? 3.712 6.024 -4.850 1.00 93.12 742 GLY A C 1
ATOM 5762 O O . GLY A 1 742 ? 2.819 6.393 -5.613 1.00 93.12 742 GLY A O 1
ATOM 5763 N N . HIS A 1 743 ? 3.946 6.589 -3.659 1.00 93.19 743 HIS A N 1
ATOM 5764 C CA . HIS A 1 743 ? 3.324 7.803 -3.096 1.00 93.19 743 HIS A CA 1
ATOM 5765 C C . HIS A 1 743 ? 1.834 7.700 -2.732 1.00 93.19 743 HIS A C 1
ATOM 5767 O O . HIS A 1 743 ? 1.390 8.180 -1.691 1.00 93.19 743 HIS A O 1
ATOM 5773 N N . SER A 1 744 ? 1.044 7.045 -3.575 1.00 88.06 744 SER A N 1
ATOM 5774 C CA . SER A 1 744 ? -0.393 6.824 -3.403 1.00 88.06 744 SER A CA 1
ATOM 5775 C C . SER A 1 744 ? -0.736 5.721 -2.398 1.00 88.06 744 SER A C 1
ATOM 5777 O O . SER A 1 744 ? -1.897 5.580 -2.009 1.00 88.06 744 SER A O 1
ATOM 5779 N N . HIS A 1 745 ? 0.254 4.892 -2.035 1.00 90.69 745 HIS A N 1
ATOM 5780 C CA . HIS A 1 745 ? 0.085 3.635 -1.301 1.00 90.69 745 HIS A CA 1
ATOM 5781 C C . HIS A 1 745 ? -0.900 2.634 -1.957 1.00 90.69 745 HIS A C 1
ATOM 5783 O O . HIS A 1 745 ? -1.358 1.701 -1.287 1.00 90.69 745 HIS A O 1
ATOM 5789 N N . TRP A 1 746 ? -1.257 2.804 -3.237 1.00 86.62 746 TRP A N 1
ATOM 5790 C CA . TRP A 1 746 ? -2.436 2.142 -3.802 1.00 86.62 746 TRP A CA 1
ATOM 5791 C C . TRP A 1 746 ? -2.251 0.630 -4.008 1.00 86.62 746 TRP A C 1
ATOM 5793 O O . TRP A 1 746 ? -1.193 0.155 -4.425 1.00 86.62 746 TRP A O 1
ATOM 5803 N N . ASP A 1 747 ? -3.286 -0.142 -3.680 1.00 86.94 747 ASP A N 1
ATOM 5804 C CA . ASP A 1 747 ? -3.277 -1.600 -3.647 1.00 86.94 747 ASP A CA 1
ATOM 5805 C C . ASP A 1 747 ? -3.245 -2.169 -5.073 1.00 86.94 747 ASP A C 1
ATOM 5807 O O . ASP A 1 747 ? -4.127 -1.919 -5.885 1.00 86.94 747 ASP A O 1
ATOM 5811 N N . MET A 1 748 ? -2.246 -3.004 -5.358 1.00 88.38 748 MET A N 1
ATOM 5812 C CA . MET A 1 748 ? -2.031 -3.673 -6.650 1.00 88.38 748 MET A CA 1
ATOM 5813 C C . MET A 1 748 ? -3.137 -4.673 -7.071 1.00 88.38 748 MET A C 1
ATOM 5815 O O . MET A 1 748 ? -3.023 -5.308 -8.118 1.00 88.38 748 MET A O 1
ATOM 5819 N N . THR A 1 749 ? -4.198 -4.842 -6.273 1.00 85.25 749 THR A N 1
ATOM 5820 C CA . THR A 1 749 ? -5.443 -5.527 -6.678 1.00 85.25 749 THR A CA 1
ATOM 5821 C C . THR A 1 749 ? -6.513 -4.583 -7.245 1.00 85.25 749 THR A C 1
ATOM 5823 O O . THR A 1 749 ? -7.521 -5.058 -7.774 1.00 85.25 749 THR A O 1
ATOM 5826 N N . ASP A 1 750 ? -6.311 -3.265 -7.191 1.00 80.06 750 ASP A N 1
ATOM 5827 C CA . ASP A 1 750 ? -7.122 -2.274 -7.904 1.00 80.06 750 ASP A CA 1
ATOM 5828 C C . ASP A 1 750 ? -6.753 -2.237 -9.405 1.00 80.06 750 ASP A C 1
ATOM 5830 O O . ASP A 1 750 ? -5.748 -2.808 -9.840 1.00 80.06 750 ASP A O 1
ATOM 5834 N N . ARG A 1 751 ? -7.634 -1.659 -10.235 1.00 73.19 751 ARG A N 1
ATOM 5835 C CA . ARG A 1 751 ? -7.737 -2.020 -11.662 1.00 73.19 751 ARG A CA 1
ATOM 5836 C C . ARG A 1 751 ? -6.710 -1.348 -12.571 1.00 73.19 751 ARG A C 1
ATOM 5838 O O . ARG A 1 751 ? -6.274 -1.991 -13.520 1.00 73.19 751 ARG A O 1
ATOM 5845 N N . HIS A 1 752 ? -6.316 -0.109 -12.290 1.00 78.25 752 HIS A N 1
ATOM 5846 C CA . HIS A 1 752 ? -5.448 0.717 -13.139 1.00 78.25 752 HIS A CA 1
ATOM 5847 C C . HIS A 1 752 ? -4.022 0.774 -12.571 1.00 78.25 752 HIS A C 1
ATOM 5849 O O . HIS A 1 752 ? -3.403 1.829 -12.439 1.00 78.25 752 HIS A O 1
ATOM 5855 N N . ASN A 1 753 ? -3.507 -0.385 -12.168 1.00 84.25 753 ASN A N 1
ATOM 5856 C CA . ASN A 1 753 ? -2.184 -0.514 -11.566 1.00 84.25 753 ASN A CA 1
ATOM 5857 C C . ASN A 1 753 ? -1.028 -0.426 -12.601 1.00 84.25 753 ASN A C 1
ATOM 5859 O O . ASN A 1 753 ? 0.132 -0.233 -12.230 1.00 84.25 753 ASN A O 1
ATOM 5863 N N . ILE A 1 754 ? -1.362 -0.489 -13.894 1.00 84.56 754 ILE A N 1
ATOM 5864 C CA . ILE A 1 754 ? -0.535 -0.100 -15.044 1.00 84.56 754 ILE A CA 1
ATOM 5865 C C . ILE A 1 754 ? -1.337 0.882 -15.915 1.00 84.56 754 ILE A C 1
ATOM 5867 O O . ILE A 1 754 ? -2.567 0.803 -15.954 1.00 84.56 754 ILE A O 1
ATOM 5871 N N . TYR A 1 755 ? -0.650 1.786 -16.613 1.00 80.06 755 TYR A N 1
ATOM 5872 C CA . TYR A 1 755 ? -1.241 2.614 -17.665 1.00 80.06 755 TYR A CA 1
ATOM 5873 C C . TYR A 1 755 ? -1.743 1.771 -18.851 1.00 80.06 755 TYR A C 1
ATOM 5875 O O . TYR A 1 755 ? -1.030 0.895 -19.340 1.00 80.06 755 TYR A O 1
ATOM 5883 N N . ASP A 1 756 ? -2.950 2.071 -19.335 1.00 66.75 756 ASP A N 1
ATOM 5884 C CA . ASP A 1 756 ? -3.559 1.472 -20.528 1.00 66.75 756 ASP A CA 1
ATOM 5885 C C . ASP A 1 756 ? -3.867 2.582 -21.562 1.00 66.75 756 ASP A C 1
ATOM 5887 O O . ASP A 1 756 ? -4.755 3.410 -21.323 1.00 66.75 756 ASP A O 1
ATOM 5891 N N . PRO A 1 757 ? -3.142 2.646 -22.698 1.00 58.62 757 PRO A N 1
ATOM 5892 C CA . PRO A 1 757 ? -3.372 3.652 -23.736 1.00 58.62 757 PRO A CA 1
ATOM 5893 C C . PRO A 1 757 ? -4.577 3.344 -24.645 1.00 58.62 757 PRO A C 1
ATOM 5895 O O . PRO A 1 757 ? -5.090 4.264 -25.284 1.00 58.62 757 PRO A O 1
ATOM 5898 N N . ASP A 1 758 ? -5.045 2.090 -24.703 1.00 51.62 758 ASP A N 1
ATOM 5899 C CA . ASP A 1 758 ? -6.235 1.682 -25.471 1.00 51.62 758 ASP A CA 1
ATOM 5900 C C . ASP A 1 758 ? -7.533 1.981 -24.688 1.00 51.62 758 ASP A C 1
ATOM 5902 O O . ASP A 1 758 ? -8.593 2.193 -25.289 1.00 51.62 758 ASP A O 1
ATOM 5906 N N . ASN A 1 759 ? -7.452 2.041 -23.352 1.00 49.41 759 ASN A N 1
ATOM 5907 C CA . ASN A 1 759 ? -8.571 2.312 -22.445 1.00 49.41 759 ASN A CA 1
ATOM 5908 C C . ASN A 1 759 ? -8.290 3.472 -21.451 1.00 49.41 759 ASN A C 1
ATOM 5910 O O . ASN A 1 759 ? -8.323 3.269 -20.234 1.00 49.41 759 ASN A O 1
ATOM 5914 N N . PRO A 1 760 ? -8.028 4.705 -21.936 1.00 51.59 760 PRO A N 1
ATOM 5915 C CA . PRO A 1 760 ? -7.672 5.836 -21.083 1.00 51.59 760 PRO A CA 1
ATOM 5916 C C . PRO A 1 760 ? -8.827 6.267 -20.165 1.00 51.59 760 PRO A C 1
ATOM 5918 O O . PRO A 1 760 ? -9.940 6.562 -20.615 1.00 51.59 760 PRO A O 1
ATOM 5921 N N . THR A 1 761 ? -8.528 6.373 -18.871 1.00 51.22 761 THR A N 1
ATOM 5922 C CA . THR A 1 761 ? -9.440 6.810 -17.804 1.00 51.22 761 THR A CA 1
ATOM 5923 C C . THR A 1 761 ? -9.977 8.230 -18.006 1.00 51.22 761 THR A C 1
ATOM 5925 O O . THR A 1 761 ? -9.314 9.085 -18.600 1.00 51.22 761 THR A O 1
ATOM 5928 N N . ASP A 1 762 ? -11.209 8.462 -17.523 1.00 49.00 762 ASP A N 1
ATOM 5929 C CA . ASP A 1 762 ? -12.163 9.448 -18.064 1.00 49.00 762 ASP A CA 1
ATOM 5930 C C . ASP A 1 762 ? -11.531 10.760 -18.568 1.00 49.00 762 ASP A C 1
ATOM 5932 O O . ASP A 1 762 ? -11.202 11.690 -17.826 1.00 49.00 762 ASP A O 1
ATOM 5936 N N . ILE A 1 763 ? -11.436 10.838 -19.898 1.00 45.94 763 ILE A N 1
ATOM 5937 C CA . ILE A 1 763 ? -10.838 11.940 -20.653 1.00 45.94 763 ILE A CA 1
ATOM 5938 C C . ILE A 1 763 ? -11.514 13.303 -20.432 1.00 45.94 763 ILE A C 1
ATOM 5940 O O . ILE A 1 763 ? -10.999 14.319 -20.910 1.00 45.94 763 ILE A O 1
ATOM 5944 N N . ASN A 1 764 ? -12.664 13.376 -19.759 1.00 43.75 764 ASN A N 1
ATOM 5945 C CA . ASN A 1 764 ? -13.337 14.645 -19.489 1.00 43.75 764 ASN A CA 1
ATOM 5946 C C . ASN A 1 764 ? -12.537 15.540 -18.521 1.00 43.75 764 ASN A C 1
ATOM 5948 O O . ASN A 1 764 ? -12.397 16.731 -18.811 1.00 43.75 764 ASN A O 1
ATOM 5952 N N . ASP A 1 765 ? -11.943 14.964 -17.467 1.00 52.47 765 ASP A N 1
ATOM 5953 C CA . ASP A 1 765 ? -11.241 15.686 -16.384 1.00 52.47 765 ASP A CA 1
ATOM 5954 C C . ASP A 1 765 ? -9.728 15.892 -16.621 1.00 52.47 765 ASP A C 1
ATOM 5956 O O . ASP A 1 765 ? -9.038 16.513 -15.805 1.00 52.47 765 ASP A O 1
ATOM 5960 N N . ASN A 1 766 ? -9.195 15.405 -17.746 1.00 58.06 766 ASN A N 1
ATOM 5961 C CA . ASN A 1 766 ? -7.815 15.677 -18.155 1.00 58.06 766 ASN A CA 1
ATOM 5962 C C . ASN A 1 766 ? -7.565 17.188 -18.348 1.00 58.06 766 ASN A C 1
ATOM 5964 O O . ASN A 1 766 ? -8.448 17.894 -18.852 1.00 58.06 766 ASN A O 1
ATOM 5968 N N . PRO A 1 767 ? -6.365 17.703 -18.001 1.00 55.28 767 PRO A N 1
ATOM 5969 C CA . PRO A 1 767 ? -6.026 19.109 -18.187 1.00 55.28 767 PRO A CA 1
ATOM 5970 C C . PRO A 1 767 ? -6.129 19.501 -19.665 1.00 55.28 767 PRO A C 1
ATOM 5972 O O . PRO A 1 767 ? -5.809 18.722 -20.566 1.00 55.28 767 PRO A O 1
ATOM 5975 N N . ARG A 1 768 ? -6.596 20.727 -19.920 1.00 55.28 768 ARG A N 1
ATOM 5976 C CA . ARG A 1 768 ? -6.860 21.237 -21.272 1.00 55.28 768 ARG A CA 1
ATOM 5977 C C . ARG A 1 768 ? -6.159 22.560 -21.523 1.00 55.28 768 ARG A C 1
ATOM 5979 O O . ARG A 1 768 ? -5.986 23.367 -20.609 1.00 55.28 768 ARG A O 1
ATOM 5986 N N . ASP A 1 769 ? -5.779 22.789 -22.775 1.00 54.00 769 ASP A N 1
ATOM 5987 C CA . ASP A 1 769 ? -5.234 24.074 -23.201 1.00 54.00 769 ASP A CA 1
ATOM 5988 C C . ASP A 1 769 ? -6.303 25.186 -23.160 1.00 54.00 769 ASP A C 1
ATOM 5990 O O . ASP A 1 769 ? -7.504 24.947 -23.002 1.00 54.00 769 ASP A O 1
ATOM 5994 N N . GLY A 1 770 ? -5.882 26.438 -23.360 1.00 39.31 770 GLY A N 1
ATOM 5995 C CA . GLY A 1 770 ? -6.795 27.586 -23.439 1.00 39.31 770 GLY A CA 1
ATOM 5996 C C . GLY A 1 770 ? -7.724 27.595 -24.666 1.00 39.31 770 GLY A C 1
ATOM 5997 O O . GLY A 1 770 ? -8.308 28.637 -24.971 1.00 39.31 770 GLY A O 1
ATOM 5998 N N . GLN A 1 771 ? -7.788 26.504 -25.433 1.00 37.59 771 GLN A N 1
ATOM 5999 C CA . GLN A 1 771 ? -8.665 26.283 -26.582 1.00 37.59 771 GLN A CA 1
ATOM 6000 C C . GLN A 1 771 ? -9.612 25.075 -26.364 1.00 37.59 771 GLN A C 1
ATOM 6002 O O . GLN A 1 771 ? -10.577 24.933 -27.115 1.00 37.59 771 GLN A O 1
ATOM 6007 N N . GLY A 1 772 ? -9.401 24.264 -25.316 1.00 42.84 772 GLY A N 1
ATOM 6008 C CA . GLY A 1 772 ? -10.214 23.101 -24.936 1.00 42.84 772 GLY A CA 1
ATOM 6009 C C . GLY A 1 772 ? -9.636 21.733 -25.336 1.00 42.84 772 GLY A C 1
ATOM 6010 O O . GLY A 1 772 ? -10.260 20.708 -25.040 1.00 42.84 772 GLY A O 1
ATOM 6011 N N . ASN A 1 773 ? -8.464 21.697 -25.978 1.00 49.84 773 ASN A N 1
ATOM 6012 C CA . ASN A 1 773 ? -7.792 20.462 -26.394 1.00 49.84 773 ASN A CA 1
ATOM 6013 C C . ASN A 1 773 ? -7.153 19.760 -25.189 1.00 49.84 773 ASN A C 1
ATOM 6015 O O . ASN A 1 773 ? -6.703 20.432 -24.264 1.00 49.84 773 ASN A O 1
ATOM 6019 N N . LEU A 1 774 ? -7.088 18.427 -25.212 1.00 53.28 774 LEU A N 1
ATOM 6020 C CA . LEU A 1 774 ? -6.404 17.632 -24.185 1.00 53.28 774 LEU A CA 1
ATOM 6021 C C . LEU A 1 774 ? -4.903 17.946 -24.146 1.00 53.28 774 LEU A C 1
ATOM 6023 O O . LEU A 1 774 ? -4.268 18.094 -25.190 1.00 53.28 774 LEU A O 1
ATOM 6027 N N . LEU A 1 775 ? -4.337 18.011 -22.942 1.00 55.31 775 LEU A N 1
ATOM 6028 C CA . LEU A 1 775 ? -2.898 18.100 -22.724 1.00 55.31 775 LEU A CA 1
ATOM 6029 C C . LEU A 1 775 ? -2.323 16.713 -22.396 1.00 55.31 775 LEU A C 1
ATOM 6031 O O . LEU A 1 775 ? -2.794 16.030 -21.492 1.00 55.31 775 LEU A O 1
ATOM 6035 N N . TYR A 1 776 ? -1.266 16.339 -23.119 1.00 56.81 776 TYR A N 1
ATOM 6036 C CA . TYR A 1 776 ? -0.326 15.254 -22.794 1.00 56.81 776 TYR A CA 1
ATOM 6037 C C . TYR A 1 776 ? -0.860 13.804 -22.743 1.00 56.81 776 TYR A C 1
ATOM 6039 O O . TYR A 1 776 ? -0.136 12.922 -22.284 1.00 56.81 776 TYR A O 1
ATOM 6047 N N . THR A 1 777 ? -2.064 13.516 -23.252 1.00 52.62 777 THR A N 1
ATOM 6048 C CA . THR A 1 777 ? -2.602 12.137 -23.339 1.00 52.62 777 THR A CA 1
ATOM 6049 C C . THR A 1 777 ? -1.896 11.248 -24.368 1.00 52.62 777 THR A C 1
ATOM 6051 O O . THR A 1 777 ? -2.056 10.039 -24.324 1.00 52.62 777 THR A O 1
ATOM 6054 N N . GLU A 1 778 ? -1.124 11.836 -25.284 1.00 53.97 778 GLU A N 1
ATOM 6055 C CA . GLU A 1 778 ? -0.355 11.141 -26.334 1.00 53.97 778 GLU A CA 1
ATOM 6056 C C . GLU A 1 778 ? 1.161 11.098 -26.023 1.00 53.97 778 GLU A C 1
ATOM 6058 O O . GLU A 1 778 ? 1.956 10.724 -26.878 1.00 53.97 778 GLU A O 1
ATOM 6063 N N . LEU A 1 779 ? 1.580 11.532 -24.823 1.00 57.16 779 LEU A N 1
ATOM 6064 C CA . LEU A 1 779 ? 2.989 11.716 -24.434 1.00 57.16 779 LEU A CA 1
ATOM 6065 C C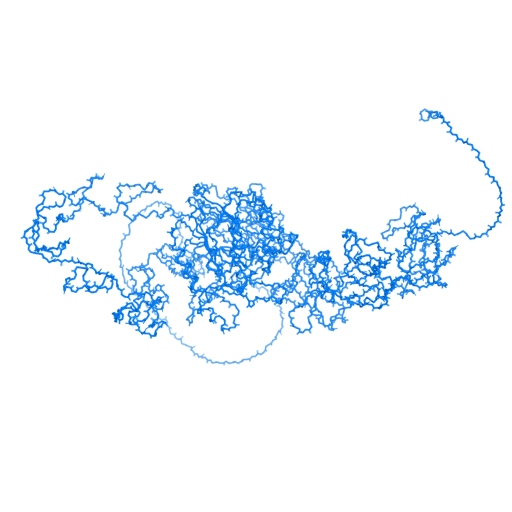 . LEU A 1 779 ? 3.331 10.913 -23.169 1.00 57.16 779 LEU A C 1
ATOM 6067 O O . LEU A 1 779 ? 3.643 11.476 -22.120 1.00 57.16 779 LEU A O 1
ATOM 6071 N N . LEU A 1 780 ? 3.224 9.592 -23.256 1.00 65.06 780 LEU A N 1
ATOM 6072 C CA . LEU A 1 780 ? 3.593 8.656 -22.193 1.00 65.06 780 LEU A CA 1
ATOM 6073 C C . LEU A 1 780 ? 4.372 7.476 -22.790 1.00 65.06 780 LEU A C 1
ATOM 6075 O O . LEU A 1 780 ? 4.189 7.174 -23.971 1.00 65.06 780 LEU A O 1
ATOM 6079 N N . PRO A 1 781 ? 5.237 6.808 -22.005 1.00 64.44 781 PRO A N 1
ATOM 6080 C CA . PRO A 1 781 ? 5.809 5.538 -22.413 1.00 64.44 781 PRO A CA 1
ATOM 6081 C C . PRO A 1 781 ? 4.739 4.448 -22.264 1.00 64.44 781 PRO A C 1
ATOM 6083 O O . PRO A 1 781 ? 3.771 4.611 -21.515 1.00 64.44 781 PRO A O 1
ATOM 6086 N N . ASN A 1 782 ? 4.925 3.305 -22.922 1.00 69.25 782 ASN A N 1
ATOM 6087 C CA . ASN A 1 782 ? 3.925 2.230 -22.897 1.00 69.25 782 ASN A CA 1
ATOM 6088 C C . ASN A 1 782 ? 3.761 1.585 -21.504 1.00 69.25 782 ASN A C 1
ATOM 6090 O O . ASN A 1 782 ? 2.805 0.850 -21.275 1.00 69.25 782 ASN A O 1
ATOM 6094 N N . TYR A 1 783 ? 4.699 1.837 -20.582 1.00 83.88 783 TYR A N 1
ATOM 6095 C CA . TYR A 1 783 ? 4.876 1.074 -19.349 1.00 83.88 783 TYR A CA 1
ATOM 6096 C C . TYR A 1 783 ? 5.081 1.998 -18.134 1.00 83.88 783 TYR A C 1
ATOM 6098 O O . TYR A 1 783 ? 6.208 2.282 -17.721 1.00 83.88 783 TYR A O 1
ATOM 6106 N N . VAL A 1 784 ? 3.972 2.471 -17.554 1.00 89.44 784 VAL A N 1
ATOM 6107 C CA . VAL A 1 784 ? 3.948 3.209 -16.276 1.00 89.44 784 VAL A CA 1
ATOM 6108 C C . VAL A 1 784 ? 3.192 2.389 -15.232 1.00 89.44 784 VAL A C 1
ATOM 6110 O O . VAL A 1 784 ? 2.074 1.950 -15.498 1.00 89.44 784 VAL A O 1
ATOM 6113 N N . PHE A 1 785 ? 3.784 2.206 -14.051 1.00 91.50 785 PHE A N 1
ATOM 6114 C CA . PHE A 1 785 ? 3.288 1.319 -12.995 1.00 91.50 785 PHE A CA 1
ATOM 6115 C C . PHE A 1 785 ? 3.095 2.048 -11.666 1.00 91.50 785 PHE A C 1
ATOM 6117 O O . PHE A 1 785 ? 3.999 2.736 -11.180 1.00 91.50 785 PHE A O 1
ATOM 6124 N N . ASN A 1 786 ? 1.962 1.786 -11.014 1.00 91.31 786 ASN A N 1
ATOM 6125 C CA . ASN A 1 786 ? 1.843 1.980 -9.574 1.00 91.31 786 ASN A CA 1
ATOM 6126 C C . ASN A 1 786 ? 2.601 0.857 -8.846 1.00 91.31 786 ASN A C 1
ATOM 6128 O O . ASN A 1 786 ? 2.520 -0.313 -9.221 1.00 91.31 786 ASN A O 1
ATOM 6132 N N . THR A 1 787 ? 3.321 1.215 -7.790 1.00 93.75 787 THR A N 1
ATOM 6133 C CA . THR A 1 787 ? 4.042 0.323 -6.885 1.00 93.75 787 THR A CA 1
ATOM 6134 C C . THR A 1 787 ? 3.428 0.486 -5.508 1.00 93.75 787 THR A C 1
ATOM 6136 O O . THR A 1 787 ? 3.588 1.523 -4.868 1.00 93.75 787 THR A O 1
ATOM 6139 N N . ALA A 1 788 ? 2.717 -0.540 -5.049 1.00 92.69 788 ALA A N 1
ATOM 6140 C CA . ALA A 1 788 ? 2.092 -0.510 -3.737 1.00 92.69 788 ALA A CA 1
ATOM 6141 C C . ALA A 1 788 ? 3.117 -0.358 -2.603 1.00 92.69 788 ALA A C 1
ATOM 6143 O O . ALA A 1 788 ? 4.298 -0.689 -2.729 1.00 92.69 788 ALA A O 1
ATOM 6144 N N . SER A 1 789 ? 2.618 0.097 -1.457 1.00 93.75 789 SER A N 1
ATOM 6145 C CA . SER A 1 789 ? 3.424 0.293 -0.262 1.00 93.75 789 SER A CA 1
ATOM 6146 C C . SER A 1 789 ? 3.734 -1.010 0.478 1.00 93.75 789 SER A C 1
ATOM 6148 O O . SER A 1 789 ? 2.875 -1.871 0.708 1.00 93.75 789 SER A O 1
ATOM 6150 N N . VAL A 1 790 ? 4.973 -1.108 0.957 1.00 96.06 790 VAL A N 1
ATOM 6151 C CA . VAL A 1 790 ? 5.390 -2.146 1.908 1.00 96.06 790 VAL A CA 1
ATOM 6152 C C . VAL A 1 790 ? 4.860 -1.842 3.319 1.00 96.06 790 VAL A C 1
ATOM 6154 O O . VAL A 1 790 ? 4.554 -2.768 4.075 1.00 96.06 790 VAL A O 1
ATOM 6157 N N . ALA A 1 791 ? 4.699 -0.567 3.681 1.00 90.06 791 ALA A N 1
ATOM 6158 C CA . ALA A 1 791 ? 4.253 -0.134 5.002 1.00 90.06 791 ALA A CA 1
ATOM 6159 C C . ALA A 1 791 ? 2.750 -0.339 5.260 1.00 90.06 791 ALA A C 1
ATOM 6161 O O . ALA A 1 791 ? 2.402 -0.958 6.269 1.00 90.06 791 ALA A O 1
ATOM 6162 N N . TYR A 1 792 ? 1.859 0.160 4.392 1.00 85.19 792 TYR A N 1
ATOM 6163 C CA . TYR A 1 792 ? 0.390 0.061 4.513 1.00 85.19 792 TYR A CA 1
ATOM 6164 C C . TYR A 1 792 ? -0.313 0.440 3.201 1.00 85.19 792 TYR A C 1
ATOM 6166 O O . TYR A 1 792 ? 0.199 1.279 2.476 1.00 85.19 792 TYR A O 1
ATOM 6174 N N . LEU A 1 793 ? -1.493 -0.120 2.904 1.00 83.38 793 LEU A N 1
ATOM 6175 C CA . LEU A 1 793 ? -2.149 0.075 1.601 1.00 83.38 793 LEU A CA 1
ATOM 6176 C C . LEU A 1 793 ? -3.394 0.970 1.626 1.00 83.38 793 LEU A C 1
ATOM 6178 O O . LEU A 1 793 ? -4.127 1.029 2.616 1.00 83.38 793 LEU A O 1
ATOM 6182 N N . VAL A 1 794 ? -3.666 1.585 0.477 1.00 77.12 794 VAL A N 1
ATOM 6183 C CA . VAL A 1 794 ? -4.873 2.343 0.114 1.00 77.12 794 VAL A CA 1
ATOM 6184 C C . VAL A 1 794 ? -5.595 1.618 -1.028 1.00 77.12 794 VAL A C 1
ATOM 6186 O O . VAL A 1 794 ? -4.938 1.047 -1.879 1.00 77.12 794 VAL A O 1
ATOM 6189 N N . SER A 1 795 ? -6.927 1.604 -1.073 1.00 68.69 795 SER A N 1
ATOM 6190 C CA . SER A 1 795 ? -7.691 0.984 -2.169 1.00 68.69 795 SER A CA 1
ATOM 6191 C C . SER A 1 795 ? -8.992 1.747 -2.442 1.00 68.69 795 SER A C 1
ATOM 6193 O O . SER A 1 795 ? -9.670 2.193 -1.515 1.00 68.69 795 SER A O 1
ATOM 6195 N N . GLY A 1 796 ? -9.354 1.886 -3.715 1.00 60.56 796 GLY A N 1
ATOM 6196 C CA . GLY A 1 796 ? -10.585 2.500 -4.223 1.00 60.56 796 GLY A CA 1
ATOM 6197 C C . GLY A 1 796 ? -11.732 1.510 -4.425 1.00 60.56 796 GLY A C 1
ATOM 6198 O O . GLY A 1 796 ? -12.728 1.851 -5.057 1.00 60.56 796 GLY A O 1
ATOM 6199 N N . VAL A 1 797 ? -11.620 0.291 -3.884 1.00 53.19 797 VAL A N 1
ATOM 6200 C CA . VAL A 1 797 ? -12.538 -0.847 -4.092 1.00 53.19 797 VAL A CA 1
ATOM 6201 C C . VAL A 1 797 ? -14.038 -0.558 -3.916 1.00 53.19 797 VAL A C 1
ATOM 6203 O O . VAL A 1 797 ? -14.831 -1.372 -4.366 1.00 53.19 797 VAL A O 1
ATOM 6206 N N . ASN A 1 798 ? -14.466 0.565 -3.326 1.00 48.00 798 ASN A N 1
ATOM 6207 C CA . ASN A 1 798 ? -15.889 0.888 -3.159 1.00 48.00 798 ASN A CA 1
ATOM 6208 C C . ASN A 1 798 ? -16.481 1.931 -4.132 1.00 48.00 798 ASN A C 1
ATOM 6210 O O . ASN A 1 798 ? -17.708 2.092 -4.106 1.00 48.00 798 ASN A O 1
ATOM 6214 N N . ASP A 1 799 ? -15.716 2.647 -4.974 1.00 45.78 799 ASP A N 1
ATOM 6215 C CA . ASP A 1 799 ? -16.312 3.780 -5.703 1.00 45.78 799 ASP A CA 1
ATOM 6216 C C . ASP A 1 799 ? -15.767 4.179 -7.091 1.00 45.78 799 ASP A C 1
ATOM 6218 O O . ASP A 1 799 ? -14.814 3.634 -7.632 1.00 45.78 799 ASP A O 1
ATOM 6222 N N . GLU A 1 800 ? -16.501 5.124 -7.687 1.00 36.62 800 GLU A N 1
ATOM 6223 C CA . GLU A 1 800 ? -16.210 5.838 -8.940 1.00 36.62 800 GLU A CA 1
ATOM 6224 C C . GLU A 1 800 ? -16.012 7.343 -8.626 1.00 36.62 800 GLU A C 1
ATOM 6226 O O . GLU A 1 800 ? -16.317 8.208 -9.444 1.00 36.62 800 GLU A O 1
ATOM 6231 N N . ALA A 1 801 ? -15.602 7.664 -7.390 1.00 32.53 801 ALA A N 1
ATOM 6232 C CA . ALA A 1 801 ? -15.526 9.023 -6.845 1.00 32.53 801 ALA A CA 1
ATOM 6233 C C . ALA A 1 801 ? -14.275 9.280 -5.966 1.00 32.53 801 ALA A C 1
ATOM 6235 O O . ALA A 1 801 ? -14.178 10.340 -5.346 1.00 32.53 801 ALA A O 1
ATOM 6236 N N . GLY A 1 802 ? -13.293 8.367 -5.968 1.00 38.66 802 GLY A N 1
ATOM 6237 C CA . GLY A 1 802 ? -11.939 8.585 -5.443 1.00 38.66 802 GLY A CA 1
ATOM 6238 C C . GLY A 1 802 ? -11.757 8.316 -3.945 1.00 38.66 802 GLY A C 1
ATOM 6239 O O . GLY A 1 802 ? -10.918 8.961 -3.316 1.00 38.66 802 GLY A O 1
ATOM 6240 N N . LEU A 1 803 ? -12.544 7.416 -3.343 1.00 37.94 803 LEU A N 1
ATOM 6241 C CA . LEU A 1 803 ? -12.687 7.331 -1.883 1.00 37.94 803 LEU A CA 1
ATOM 6242 C C . LEU A 1 803 ? -12.026 6.081 -1.274 1.00 37.94 803 LEU A C 1
ATOM 6244 O O . LEU A 1 803 ? -12.578 4.982 -1.219 1.00 37.94 803 LEU A O 1
ATOM 6248 N N . SER A 1 804 ? -10.819 6.310 -0.757 1.00 47.97 804 SER A N 1
ATOM 6249 C CA . SER A 1 804 ? -9.908 5.335 -0.153 1.00 47.97 804 SER A CA 1
ATOM 6250 C C . SER A 1 804 ? -10.469 4.551 1.046 1.00 47.97 804 SER A C 1
ATOM 6252 O O . SER A 1 804 ? -10.603 5.084 2.150 1.00 47.97 804 SER A O 1
ATOM 6254 N N . TYR A 1 805 ? -10.627 3.237 0.880 1.00 47.19 805 TYR A N 1
ATOM 6255 C CA . TYR A 1 805 ? -10.564 2.264 1.971 1.00 47.19 805 TYR A CA 1
ATOM 6256 C C . TYR A 1 805 ? -9.116 1.806 2.162 1.00 47.19 805 TYR A C 1
ATOM 6258 O O . TYR A 1 805 ? -8.523 1.177 1.290 1.00 47.19 805 TYR A O 1
ATOM 6266 N N . SER A 1 806 ? -8.526 2.101 3.316 1.00 49.84 806 SER A N 1
ATOM 6267 C CA . SER A 1 806 ? -7.139 1.739 3.606 1.00 49.84 806 SER A CA 1
ATOM 6268 C C . SER A 1 806 ? -7.013 0.301 4.130 1.00 49.84 806 SER A C 1
ATOM 6270 O O . SER A 1 806 ? -7.484 -0.051 5.214 1.00 49.84 806 SER A O 1
ATOM 6272 N N . ASN A 1 807 ? -6.354 -0.551 3.343 1.00 54.00 807 ASN A N 1
ATOM 6273 C CA . ASN A 1 807 ? -6.027 -1.934 3.677 1.00 54.00 807 ASN A CA 1
ATOM 6274 C C . ASN A 1 807 ? -4.752 -1.983 4.546 1.00 54.00 807 ASN A C 1
ATOM 6276 O O . ASN A 1 807 ? -3.692 -2.469 4.143 1.00 54.00 807 ASN A O 1
ATOM 6280 N N . TRP A 1 808 ? -4.870 -1.523 5.798 1.00 54.66 808 TRP A N 1
ATOM 6281 C CA . TRP A 1 808 ? -3.802 -1.542 6.815 1.00 54.66 808 TRP A CA 1
ATOM 6282 C C . TRP A 1 808 ? -3.290 -2.952 7.184 1.00 54.66 808 TRP A C 1
ATOM 6284 O O . TRP A 1 808 ? -2.445 -3.081 8.074 1.00 54.66 808 TRP A O 1
ATOM 6294 N N . SER A 1 809 ? -3.786 -4.024 6.552 1.00 59.06 809 SER A N 1
ATOM 6295 C CA . SER A 1 809 ? -3.448 -5.425 6.853 1.00 59.06 809 SER A CA 1
ATOM 6296 C C . SER A 1 809 ? -2.367 -6.029 5.943 1.00 59.06 809 SER A C 1
ATOM 6298 O O . SER A 1 809 ? -1.617 -6.889 6.402 1.00 59.06 809 SER A O 1
ATOM 6300 N N . SER A 1 810 ? -2.218 -5.499 4.727 1.00 79.31 810 SER A N 1
ATOM 6301 C CA . SER A 1 810 ? -1.353 -6.015 3.657 1.00 79.31 810 SER A CA 1
ATOM 6302 C C . SER A 1 810 ? -0.053 -5.202 3.480 1.00 79.31 810 SER A C 1
ATOM 6304 O O . SER A 1 810 ? 0.111 -4.139 4.084 1.00 79.31 810 SER A O 1
ATOM 6306 N N . SER A 1 811 ? 0.866 -5.728 2.664 1.00 91.12 811 SER A N 1
ATOM 6307 C CA . SER A 1 811 ? 2.182 -5.185 2.290 1.00 91.12 811 SER A CA 1
ATOM 6308 C C . SER A 1 811 ? 2.549 -5.752 0.913 1.00 91.12 811 SER A C 1
ATOM 6310 O O . SER A 1 811 ? 2.530 -6.977 0.765 1.00 91.12 811 SER A O 1
ATOM 6312 N N . LYS A 1 812 ? 2.808 -4.911 -0.100 1.00 94.94 812 LYS A N 1
ATOM 6313 C CA . LYS A 1 812 ? 2.929 -5.352 -1.509 1.00 94.94 812 LYS A CA 1
ATOM 6314 C C . LYS A 1 812 ? 4.120 -4.721 -2.250 1.00 94.94 812 LYS A C 1
ATOM 6316 O O . LYS A 1 812 ? 4.697 -3.748 -1.780 1.00 94.94 812 LYS A O 1
ATOM 6321 N N . GLY A 1 813 ? 4.499 -5.317 -3.383 1.00 97.25 813 GLY A N 1
ATOM 6322 C CA . GLY A 1 813 ? 5.584 -4.876 -4.277 1.00 97.25 813 GLY A CA 1
ATOM 6323 C C . GLY A 1 813 ? 5.758 -5.818 -5.478 1.00 97.25 813 GLY A C 1
ATOM 6324 O O . GLY A 1 813 ? 4.997 -6.776 -5.618 1.00 97.25 813 GLY A O 1
ATOM 6325 N N . TYR A 1 814 ? 6.745 -5.576 -6.346 1.00 98.12 814 TYR A N 1
ATOM 6326 C CA . TYR A 1 814 ? 6.996 -6.360 -7.566 1.00 98.12 814 TYR A CA 1
ATOM 6327 C C . TYR A 1 814 ? 8.238 -7.251 -7.492 1.00 98.12 814 TYR A C 1
ATOM 6329 O O . TYR A 1 814 ? 9.282 -6.846 -6.984 1.00 98.12 814 TYR A O 1
ATOM 6337 N N . TYR A 1 815 ? 8.156 -8.409 -8.149 1.00 98.19 815 TYR A N 1
ATOM 6338 C CA . TYR A 1 815 ? 9.301 -9.143 -8.689 1.00 98.19 815 TYR A CA 1
ATOM 6339 C C . TYR A 1 815 ? 9.366 -8.892 -10.197 1.00 98.19 815 TYR A C 1
ATOM 6341 O O . TYR A 1 815 ? 8.395 -9.154 -10.907 1.00 98.19 815 TYR A O 1
ATOM 6349 N N . ILE A 1 816 ? 10.511 -8.422 -10.681 1.00 97.31 816 ILE A N 1
ATOM 6350 C CA . ILE A 1 816 ? 10.804 -8.243 -12.103 1.00 97.31 816 ILE A CA 1
ATOM 6351 C C . ILE A 1 816 ? 11.724 -9.383 -12.545 1.00 97.31 816 ILE A C 1
ATOM 6353 O O . ILE A 1 816 ? 12.702 -9.698 -11.862 1.00 97.31 816 ILE A O 1
ATOM 6357 N N . ARG A 1 817 ? 11.418 -10.010 -13.683 1.00 95.06 817 ARG A N 1
ATOM 6358 C CA . ARG A 1 817 ? 12.261 -11.031 -14.321 1.00 95.06 817 ARG A CA 1
ATOM 6359 C C . ARG A 1 817 ? 12.420 -10.693 -15.794 1.00 95.06 817 ARG A C 1
ATOM 6361 O O . ARG A 1 817 ? 11.427 -10.636 -16.517 1.00 95.06 817 ARG A O 1
ATOM 6368 N N . VAL A 1 818 ? 13.656 -10.471 -16.226 1.00 92.94 818 VAL A N 1
ATOM 6369 C CA . VAL A 1 818 ? 13.988 -10.192 -17.624 1.00 92.94 818 VAL A CA 1
ATOM 6370 C C . VAL A 1 818 ? 14.548 -11.458 -18.255 1.00 92.94 818 VAL A C 1
ATOM 6372 O O . VAL A 1 818 ? 15.576 -11.973 -17.810 1.00 92.94 818 VAL A O 1
ATOM 6375 N N . TYR A 1 819 ? 13.863 -11.943 -19.282 1.00 90.69 819 TYR A N 1
ATOM 6376 C CA . TYR A 1 819 ? 14.279 -13.051 -20.134 1.00 90.69 819 TYR A CA 1
ATOM 6377 C C . TYR A 1 819 ? 14.687 -12.517 -21.516 1.00 90.69 819 TYR A C 1
ATOM 6379 O O . TYR A 1 819 ? 14.432 -11.352 -21.821 1.00 90.69 819 TYR A O 1
ATOM 6387 N N . GLU A 1 820 ? 15.283 -13.357 -22.363 1.00 86.19 820 GLU A N 1
ATOM 6388 C CA . GLU A 1 820 ? 15.697 -12.978 -23.729 1.00 86.19 820 GLU A CA 1
ATOM 6389 C C . GLU A 1 820 ? 14.550 -12.410 -24.585 1.00 86.19 820 GLU A C 1
ATOM 6391 O O . GLU A 1 820 ? 14.761 -11.458 -25.335 1.00 86.19 820 GLU A O 1
ATOM 6396 N N . ASN A 1 821 ? 13.332 -12.948 -24.446 1.00 84.75 821 ASN A N 1
ATOM 6397 C CA . ASN A 1 821 ? 12.205 -12.625 -25.331 1.00 84.75 821 ASN A CA 1
ATOM 6398 C C . ASN A 1 821 ? 11.104 -11.793 -24.641 1.00 84.75 821 ASN A C 1
ATOM 6400 O O . ASN A 1 821 ? 10.170 -11.324 -25.297 1.00 84.75 821 ASN A O 1
ATOM 6404 N N . CYS A 1 822 ? 11.137 -11.653 -23.310 1.00 86.81 822 CYS A N 1
ATOM 6405 C CA . CYS A 1 822 ? 10.089 -10.956 -22.558 1.00 86.81 822 CYS A CA 1
ATOM 6406 C C . CYS A 1 822 ? 10.520 -10.517 -21.153 1.00 86.81 822 CYS A C 1
ATOM 6408 O O . CYS A 1 822 ? 11.393 -11.123 -20.531 1.00 86.81 822 CYS A O 1
ATOM 6410 N N . ILE A 1 823 ? 9.806 -9.536 -20.604 1.00 89.88 823 ILE A N 1
ATOM 6411 C CA . ILE A 1 823 ? 9.880 -9.145 -19.194 1.00 89.88 823 ILE A CA 1
ATOM 6412 C C . ILE A 1 823 ? 8.587 -9.566 -18.493 1.00 89.88 823 ILE A C 1
ATOM 6414 O O . ILE A 1 823 ? 7.488 -9.247 -18.949 1.00 89.88 823 ILE A O 1
ATOM 6418 N N . GLU A 1 824 ? 8.718 -10.269 -17.370 1.00 91.94 824 GLU A N 1
ATOM 6419 C CA . GLU A 1 824 ? 7.614 -10.586 -16.463 1.00 91.94 824 GLU A CA 1
ATOM 6420 C C . GLU A 1 824 ? 7.678 -9.685 -15.222 1.00 91.94 824 GLU A C 1
ATOM 6422 O O . GLU A 1 824 ? 8.694 -9.632 -14.526 1.00 91.94 824 GLU A O 1
ATOM 6427 N N . ILE A 1 825 ? 6.578 -8.983 -14.948 1.00 94.50 825 ILE A N 1
ATOM 6428 C CA . ILE A 1 825 ? 6.424 -8.023 -13.846 1.00 94.50 825 ILE A CA 1
ATOM 6429 C C . ILE A 1 825 ? 5.329 -8.574 -12.939 1.00 94.50 825 ILE A C 1
ATOM 6431 O O . ILE A 1 825 ? 4.161 -8.553 -13.313 1.00 94.50 825 ILE A O 1
ATOM 6435 N N . TRP A 1 826 ? 5.692 -9.163 -11.800 1.00 95.62 826 TRP A N 1
ATOM 6436 C CA . TRP A 1 826 ? 4.768 -9.930 -10.956 1.00 95.62 826 TRP A CA 1
ATOM 6437 C C . TRP A 1 826 ? 4.607 -9.305 -9.572 1.00 95.62 826 TRP A C 1
ATOM 6439 O O . TRP A 1 826 ? 5.523 -9.332 -8.749 1.00 95.62 826 TRP A O 1
ATOM 6449 N N . GLY A 1 827 ? 3.412 -8.792 -9.298 1.00 96.69 827 GLY A N 1
ATOM 6450 C CA . GLY A 1 827 ? 3.018 -8.304 -7.986 1.00 96.69 827 GLY A CA 1
ATOM 6451 C C . GLY A 1 827 ? 2.967 -9.404 -6.926 1.00 96.69 827 GLY A C 1
ATOM 6452 O O . GLY A 1 827 ? 2.505 -10.517 -7.182 1.00 96.69 827 GLY A O 1
ATOM 6453 N N . ARG A 1 828 ? 3.412 -9.078 -5.714 1.00 96.69 828 ARG A N 1
ATOM 6454 C CA . ARG A 1 828 ? 3.480 -9.958 -4.544 1.00 96.69 828 ARG A CA 1
ATOM 6455 C C . ARG A 1 828 ? 2.826 -9.286 -3.344 1.00 96.69 828 ARG A C 1
ATOM 6457 O O . ARG A 1 828 ? 3.026 -8.095 -3.128 1.00 96.69 828 ARG A O 1
ATOM 6464 N N . ASP A 1 829 ? 2.113 -10.064 -2.541 1.00 95.38 829 ASP A N 1
ATOM 6465 C CA . ASP A 1 829 ? 1.710 -9.717 -1.181 1.00 95.38 829 ASP A CA 1
ATOM 6466 C C . ASP A 1 829 ? 2.641 -10.424 -0.183 1.00 95.38 829 ASP A C 1
ATOM 6468 O O . ASP A 1 829 ? 2.582 -11.641 0.014 1.00 95.38 829 ASP A O 1
ATOM 6472 N N . PHE A 1 830 ? 3.523 -9.646 0.448 1.00 95.62 830 PHE A N 1
ATOM 6473 C CA . PHE A 1 830 ? 4.522 -10.127 1.408 1.00 95.62 830 PHE A CA 1
ATOM 6474 C C . PHE A 1 830 ? 3.912 -10.528 2.764 1.00 95.62 830 PHE A C 1
ATOM 6476 O O . PHE A 1 830 ? 4.580 -11.166 3.577 1.00 95.62 830 PHE A O 1
ATOM 6483 N N . SER A 1 831 ? 2.654 -10.151 3.034 1.00 89.00 831 SER A N 1
ATOM 6484 C CA . SER A 1 831 ? 1.955 -10.476 4.290 1.00 89.00 831 SER A CA 1
ATOM 6485 C C . SER A 1 831 ? 1.292 -11.853 4.242 1.00 89.00 831 SER A C 1
ATOM 6487 O O . SER A 1 831 ? 1.200 -12.534 5.264 1.00 89.00 831 SER A O 1
ATOM 6489 N N . THR A 1 832 ? 0.838 -12.264 3.056 1.00 91.56 832 THR A N 1
ATOM 6490 C CA . THR A 1 832 ? 0.193 -13.562 2.790 1.00 91.56 832 THR A CA 1
ATOM 6491 C C . THR A 1 832 ? 1.101 -14.559 2.067 1.00 91.56 832 THR A C 1
ATOM 6493 O O . THR A 1 832 ? 0.783 -15.746 2.043 1.00 91.56 832 THR A O 1
ATOM 6496 N N . ALA A 1 833 ? 2.229 -14.097 1.514 1.00 95.06 833 ALA A N 1
ATOM 6497 C CA . ALA A 1 833 ? 3.118 -14.852 0.630 1.00 95.06 833 ALA A CA 1
ATOM 6498 C C . ALA A 1 833 ? 2.421 -15.345 -0.659 1.00 95.06 833 ALA A C 1
ATOM 6500 O O . ALA A 1 833 ? 2.729 -16.427 -1.171 1.00 95.06 833 ALA A O 1
ATOM 6501 N N . GLN A 1 834 ? 1.515 -14.527 -1.209 1.00 95.31 834 GLN A N 1
ATOM 6502 C CA . GLN A 1 834 ? 0.767 -14.795 -2.445 1.00 95.31 834 GLN A CA 1
ATOM 6503 C C . GLN A 1 834 ? 1.187 -13.857 -3.592 1.00 95.31 834 GLN A C 1
ATOM 6505 O O . GLN A 1 834 ? 1.663 -12.743 -3.372 1.00 95.31 834 GLN A O 1
ATOM 6510 N N . TRP A 1 835 ? 1.014 -14.302 -4.835 1.00 96.81 835 TRP A N 1
ATOM 6511 C CA . TRP A 1 835 ? 1.096 -13.461 -6.034 1.00 96.81 835 TRP A CA 1
ATOM 6512 C C . TRP A 1 835 ? -0.203 -12.670 -6.239 1.00 96.81 835 TRP A C 1
ATOM 6514 O O . TRP A 1 835 ? -1.277 -13.126 -5.846 1.00 96.81 835 TRP A O 1
ATOM 6524 N N . VAL A 1 836 ? -0.110 -11.500 -6.870 1.00 94.44 836 VAL A N 1
ATOM 6525 C CA . VAL A 1 836 ? -1.213 -10.548 -7.075 1.00 94.44 836 VAL A CA 1
ATOM 6526 C C . VAL A 1 836 ? -1.576 -10.501 -8.567 1.00 94.44 836 VAL A C 1
ATOM 6528 O O . VAL A 1 836 ? -0.910 -9.790 -9.319 1.00 94.44 836 VAL A O 1
ATOM 6531 N N . PRO A 1 837 ? -2.606 -11.237 -9.038 1.00 91.69 837 PRO A N 1
ATOM 6532 C CA . PRO A 1 837 ? -2.841 -11.435 -10.469 1.00 91.69 837 PRO A CA 1
ATOM 6533 C C . PRO A 1 837 ? -3.104 -10.162 -11.278 1.00 91.69 837 PRO A C 1
ATOM 6535 O O . PRO A 1 837 ? -2.639 -10.070 -12.408 1.00 91.69 837 PRO A O 1
ATOM 6538 N N . ASN A 1 838 ? -3.800 -9.168 -10.710 1.00 87.50 838 ASN A N 1
ATOM 6539 C CA . ASN A 1 838 ? -4.080 -7.896 -11.398 1.00 87.50 838 ASN A CA 1
ATOM 6540 C C . ASN A 1 838 ? -2.825 -7.012 -11.580 1.00 87.50 838 ASN A C 1
ATOM 6542 O O . ASN A 1 838 ? -2.855 -6.016 -12.299 1.00 87.50 838 ASN A O 1
ATOM 6546 N N . ALA A 1 839 ? -1.712 -7.422 -10.966 1.00 91.81 839 ALA A N 1
ATOM 6547 C CA . ALA A 1 839 ? -0.382 -6.848 -11.109 1.00 91.81 839 ALA A CA 1
ATOM 6548 C C . ALA A 1 839 ? 0.646 -7.869 -11.636 1.00 91.81 839 ALA A C 1
ATOM 6550 O O . ALA A 1 839 ? 1.841 -7.738 -11.374 1.00 91.81 839 ALA A O 1
ATOM 6551 N N . MET A 1 840 ? 0.194 -8.910 -12.343 1.00 92.12 840 MET A N 1
ATOM 6552 C CA . MET A 1 840 ? 1.058 -9.825 -13.090 1.00 92.12 840 MET A CA 1
ATOM 6553 C C . MET A 1 840 ? 0.980 -9.500 -14.577 1.00 92.12 840 MET A C 1
ATOM 6555 O O . MET A 1 840 ? -0.009 -9.828 -15.230 1.00 92.12 840 MET A O 1
ATOM 6559 N N . TYR A 1 841 ? 2.032 -8.891 -15.113 1.00 89.06 841 TYR A N 1
ATOM 6560 C CA . TYR A 1 841 ? 2.133 -8.492 -16.514 1.00 89.06 841 TYR A CA 1
ATOM 6561 C C . TYR A 1 841 ? 3.245 -9.254 -17.237 1.00 89.06 841 TYR A C 1
ATOM 6563 O O . TYR A 1 841 ? 4.255 -9.627 -16.627 1.00 89.06 841 TYR A O 1
ATOM 6571 N N . ARG A 1 842 ? 3.085 -9.443 -18.552 1.00 86.38 842 ARG A N 1
ATOM 6572 C CA . ARG A 1 842 ? 4.190 -9.812 -19.445 1.00 86.38 842 ARG A CA 1
ATOM 6573 C C . ARG A 1 842 ? 4.272 -8.828 -20.601 1.00 86.38 842 ARG A C 1
ATOM 6575 O O . ARG A 1 842 ? 3.289 -8.585 -21.292 1.00 86.38 842 ARG A O 1
ATOM 6582 N N . ILE A 1 843 ? 5.478 -8.324 -20.817 1.00 83.25 843 ILE A N 1
ATOM 6583 C CA . ILE A 1 843 ? 5.837 -7.428 -21.910 1.00 83.25 843 ILE A CA 1
ATOM 6584 C C . ILE A 1 843 ? 6.746 -8.212 -22.850 1.00 83.25 843 ILE A C 1
ATOM 6586 O O . ILE A 1 843 ? 7.763 -8.751 -22.413 1.00 83.25 843 ILE A O 1
ATOM 6590 N N . GLY A 1 844 ? 6.369 -8.325 -24.123 1.00 77.44 844 GLY A N 1
ATOM 6591 C CA . GLY A 1 844 ? 7.258 -8.879 -25.143 1.00 77.44 844 GLY A CA 1
ATOM 6592 C C . GLY A 1 844 ? 8.397 -7.904 -25.431 1.00 77.44 844 GLY A C 1
ATOM 6593 O O . GLY A 1 844 ? 8.156 -6.703 -25.538 1.00 77.44 844 GLY A O 1
ATOM 6594 N N . LEU A 1 845 ? 9.620 -8.418 -25.555 1.00 70.56 845 LEU A N 1
ATOM 6595 C CA . LEU A 1 845 ? 10.720 -7.680 -26.175 1.00 70.56 845 LEU A CA 1
ATOM 6596 C C . LEU A 1 845 ? 10.632 -7.940 -27.682 1.00 70.56 845 LEU A C 1
ATOM 6598 O O . LEU A 1 845 ? 10.417 -9.083 -28.097 1.00 70.56 845 LEU A O 1
ATOM 6602 N N . ASP A 1 846 ? 10.700 -6.892 -28.502 1.00 53.22 846 ASP A N 1
ATOM 6603 C CA . ASP A 1 846 ? 10.304 -6.991 -29.908 1.00 53.22 846 ASP A CA 1
ATOM 6604 C C . ASP A 1 846 ? 11.412 -7.562 -30.802 1.00 53.22 846 ASP A C 1
ATOM 6606 O O . ASP A 1 846 ? 11.994 -6.886 -31.649 1.00 53.22 846 ASP A O 1
ATOM 6610 N N . LEU A 1 847 ? 11.635 -8.870 -30.686 1.00 42.28 847 LEU A N 1
ATOM 6611 C CA . LEU A 1 847 ? 12.458 -9.635 -31.625 1.00 42.28 847 LEU A CA 1
ATOM 6612 C C . LEU A 1 847 ? 11.874 -9.668 -33.056 1.00 42.28 847 LEU A C 1
ATOM 6614 O O . LEU A 1 847 ? 12.561 -10.101 -33.982 1.00 42.28 847 LEU A O 1
ATOM 6618 N N . SER A 1 848 ? 10.633 -9.198 -33.271 1.00 38.69 848 SER A N 1
ATOM 6619 C CA . SER A 1 848 ? 10.067 -9.009 -34.615 1.00 38.69 848 SER A CA 1
ATOM 6620 C C . SER A 1 848 ? 10.487 -7.684 -35.267 1.00 38.69 848 SER A C 1
ATOM 6622 O O . SER A 1 848 ? 10.353 -7.553 -36.484 1.00 38.69 848 SER A O 1
ATOM 6624 N N . SER A 1 849 ? 11.182 -6.803 -34.528 1.00 39.31 849 SER A N 1
ATOM 6625 C CA . SER A 1 849 ? 12.019 -5.712 -35.064 1.00 39.31 849 SER A CA 1
ATOM 6626 C C . SER A 1 849 ? 13.289 -6.198 -35.799 1.00 39.31 849 SER A C 1
ATOM 6628 O O . SER A 1 849 ? 14.251 -5.452 -35.987 1.00 39.31 849 SER A O 1
ATOM 6630 N N . CYS A 1 850 ? 13.272 -7.436 -36.308 1.00 37.19 850 CYS A N 1
ATOM 6631 C CA . CYS A 1 850 ? 14.038 -7.821 -37.488 1.00 37.19 850 CYS A CA 1
ATOM 6632 C C . CYS A 1 850 ? 13.665 -6.875 -38.643 1.00 37.19 850 CYS A C 1
ATOM 6634 O O . CYS A 1 850 ? 12.710 -7.132 -39.377 1.00 37.19 850 CYS A O 1
ATOM 6636 N N . ASP A 1 851 ? 14.391 -5.764 -38.793 1.00 40.59 851 ASP A N 1
ATOM 6637 C CA . ASP A 1 851 ? 14.125 -4.801 -39.859 1.00 40.59 851 ASP A CA 1
ATOM 6638 C C . ASP A 1 851 ? 14.387 -5.449 -41.225 1.00 40.59 851 ASP A C 1
ATOM 6640 O O . ASP A 1 851 ? 15.521 -5.638 -41.671 1.00 40.59 851 ASP A O 1
ATOM 6644 N N . HIS A 1 852 ? 13.295 -5.812 -41.895 1.00 42.22 852 HIS A N 1
ATOM 6645 C CA . HIS A 1 852 ? 13.317 -6.420 -43.217 1.00 42.22 852 HIS A CA 1
ATOM 6646 C C . HIS A 1 852 ? 13.680 -5.409 -44.325 1.00 42.22 852 HIS A C 1
ATOM 6648 O O . HIS A 1 852 ? 13.761 -5.788 -45.498 1.00 42.22 852 HIS A O 1
ATOM 6654 N N . ALA A 1 853 ? 13.962 -4.142 -43.989 1.00 41.75 853 ALA A N 1
ATOM 6655 C CA . ALA A 1 853 ? 14.565 -3.180 -44.902 1.00 41.75 853 ALA A CA 1
ATOM 6656 C C . ALA A 1 853 ? 16.034 -3.531 -45.230 1.00 41.75 853 ALA A C 1
ATOM 6658 O O . ALA A 1 853 ? 16.985 -3.084 -44.592 1.00 41.75 853 ALA A O 1
ATOM 6659 N N . ASN A 1 854 ? 16.220 -4.236 -46.349 1.00 45.84 854 ASN A N 1
ATOM 6660 C CA . ASN A 1 854 ? 17.489 -4.348 -47.082 1.00 45.84 854 ASN A CA 1
ATOM 6661 C C . ASN A 1 854 ? 18.644 -5.090 -46.377 1.00 45.84 854 ASN A C 1
ATOM 6663 O O . ASN A 1 854 ? 19.802 -4.665 -46.451 1.00 45.84 854 ASN A O 1
ATOM 6667 N N . THR A 1 855 ? 18.392 -6.277 -45.818 1.00 41.16 855 THR A N 1
ATOM 6668 C CA . THR A 1 855 ? 19.478 -7.264 -45.681 1.00 41.16 855 THR A CA 1
ATOM 6669 C C . THR A 1 855 ? 19.836 -7.820 -47.068 1.00 41.16 855 THR A C 1
ATOM 6671 O O . THR A 1 855 ? 19.032 -8.463 -47.734 1.00 41.16 855 THR A O 1
ATOM 6674 N N . ALA A 1 856 ? 21.057 -7.558 -47.547 1.00 45.41 856 ALA A N 1
ATOM 6675 C CA . ALA A 1 856 ? 21.491 -7.878 -48.919 1.00 45.41 856 ALA A CA 1
ATOM 6676 C C . ALA A 1 856 ? 21.804 -9.376 -49.175 1.00 45.41 856 ALA A C 1
ATOM 6678 O O . ALA A 1 856 ? 22.528 -9.719 -50.114 1.00 45.41 856 ALA A O 1
ATOM 6679 N N . ASP A 1 857 ? 21.285 -10.272 -48.333 1.00 47.44 857 ASP A N 1
ATOM 6680 C CA . ASP A 1 857 ? 21.497 -11.718 -48.400 1.00 47.44 857 ASP A CA 1
ATOM 6681 C C . ASP A 1 857 ? 20.331 -12.386 -49.144 1.00 47.44 857 ASP A C 1
ATOM 6683 O O . ASP A 1 857 ? 19.170 -12.229 -48.783 1.00 47.44 857 ASP A O 1
ATOM 6687 N N . CYS A 1 858 ? 20.625 -13.208 -50.157 1.00 47.94 858 CYS A N 1
ATOM 6688 C CA . CYS A 1 858 ? 19.611 -13.897 -50.973 1.00 47.94 858 CYS A CA 1
ATOM 6689 C C . CYS A 1 858 ? 18.940 -15.092 -50.251 1.00 47.94 858 CYS A C 1
ATOM 6691 O O . CYS A 1 858 ? 18.694 -16.136 -50.862 1.00 47.94 858 CYS A O 1
ATOM 6693 N N . ALA A 1 859 ? 18.695 -14.975 -48.946 1.00 51.97 859 ALA A N 1
ATOM 6694 C CA . ALA A 1 859 ? 18.025 -15.973 -48.128 1.00 51.97 859 ALA A CA 1
ATOM 6695 C C . ALA A 1 859 ? 16.513 -15.708 -48.118 1.00 51.97 859 ALA A C 1
ATOM 6697 O O . ALA A 1 859 ? 16.026 -14.811 -47.442 1.00 51.97 859 ALA A O 1
ATOM 6698 N N . CYS A 1 860 ? 15.748 -16.536 -48.828 1.00 51.34 860 CYS A N 1
ATOM 6699 C CA . CYS A 1 860 ? 14.281 -16.481 -48.852 1.00 51.34 860 CYS A CA 1
ATOM 6700 C C . CYS A 1 860 ? 13.603 -16.958 -47.547 1.00 51.34 860 CYS A C 1
ATOM 6702 O O . CYS A 1 860 ? 12.385 -17.111 -47.510 1.00 51.34 860 CYS A O 1
ATOM 6704 N N . VAL A 1 861 ? 14.382 -17.182 -46.484 1.00 52.56 861 VAL A N 1
ATOM 6705 C CA . VAL A 1 861 ? 13.927 -17.466 -45.118 1.00 52.56 861 VAL A CA 1
ATOM 6706 C C . VAL A 1 861 ? 14.849 -16.716 -44.153 1.00 52.56 861 VAL A C 1
ATOM 6708 O O . VAL A 1 861 ? 16.070 -16.893 -44.224 1.00 52.56 861 VAL A O 1
ATOM 6711 N N . CYS A 1 862 ? 14.285 -15.897 -43.263 1.00 46.19 862 CYS A N 1
ATOM 6712 C CA . CYS A 1 862 ? 15.037 -15.238 -42.195 1.00 46.19 862 CYS A CA 1
ATOM 6713 C C . CYS A 1 862 ? 15.594 -16.289 -41.218 1.00 46.19 862 CYS A C 1
ATOM 6715 O O . CYS A 1 862 ? 14.900 -17.241 -40.864 1.00 46.19 862 CYS A O 1
ATOM 6717 N N . LYS A 1 863 ? 16.852 -16.149 -40.783 1.00 40.81 863 LYS A N 1
ATOM 6718 C CA . LYS A 1 863 ? 17.492 -17.135 -39.888 1.00 40.81 863 LYS A CA 1
ATOM 6719 C C . LYS A 1 863 ? 17.080 -16.970 -38.429 1.00 40.81 863 LYS A C 1
ATOM 6721 O O . LYS A 1 863 ? 17.178 -17.938 -37.681 1.00 40.81 863 LYS A O 1
ATOM 6726 N N . ASP A 1 864 ? 16.629 -15.774 -38.070 1.00 43.25 864 ASP A N 1
ATOM 6727 C CA . ASP A 1 864 ? 16.445 -15.351 -36.685 1.00 43.25 864 ASP A CA 1
ATOM 6728 C C . ASP A 1 864 ? 14.968 -15.465 -36.260 1.00 43.25 864 ASP A C 1
ATOM 6730 O O . ASP A 1 864 ? 14.689 -15.994 -35.188 1.00 43.25 864 ASP A O 1
ATOM 6734 N N . CYS A 1 865 ? 14.010 -15.119 -37.138 1.00 47.75 865 CYS A N 1
ATOM 6735 C CA . CYS A 1 865 ? 12.570 -15.352 -36.914 1.00 47.75 865 CYS A CA 1
ATOM 6736 C C . CYS A 1 865 ? 11.964 -16.537 -37.702 1.00 47.75 865 CYS A C 1
ATOM 6738 O O . CYS A 1 865 ? 10.909 -17.046 -37.330 1.00 47.75 865 CYS A O 1
ATOM 6740 N N . GLY A 1 866 ? 12.606 -17.006 -38.781 1.00 48.59 866 GLY A N 1
ATOM 6741 C CA . GLY A 1 866 ? 12.106 -18.114 -39.611 1.00 48.59 866 GLY A CA 1
ATOM 6742 C C . GLY A 1 866 ? 11.083 -17.747 -40.699 1.00 48.59 866 GLY A C 1
ATOM 6743 O O . GLY A 1 866 ? 10.647 -18.640 -41.431 1.00 48.59 866 GLY A O 1
ATOM 6744 N N . ASP A 1 867 ? 10.706 -16.472 -40.844 1.00 50.25 867 ASP A N 1
ATOM 6745 C CA . ASP A 1 867 ? 9.722 -16.036 -41.844 1.00 50.25 867 ASP A CA 1
ATOM 6746 C C . ASP A 1 867 ? 10.232 -16.094 -43.291 1.00 50.25 867 ASP A C 1
ATOM 6748 O O . ASP A 1 867 ? 11.426 -15.980 -43.575 1.00 50.25 867 ASP A O 1
ATOM 6752 N N . THR A 1 868 ? 9.298 -16.271 -44.231 1.00 51.12 868 THR A N 1
ATOM 6753 C CA . THR A 1 868 ? 9.583 -16.361 -45.674 1.00 51.12 868 THR A CA 1
ATOM 6754 C C . THR A 1 868 ? 9.566 -14.977 -46.316 1.00 51.12 868 THR A C 1
ATOM 6756 O O . THR A 1 868 ? 8.506 -14.370 -46.459 1.00 51.12 868 THR A O 1
ATOM 6759 N N . LEU A 1 869 ? 10.731 -14.495 -46.746 1.00 54.12 869 LEU A N 1
ATOM 6760 C CA . LEU A 1 869 ? 10.884 -13.144 -47.288 1.00 54.12 869 LEU A CA 1
ATOM 6761 C C . LEU A 1 869 ? 10.557 -13.094 -48.785 1.00 54.12 869 LEU A C 1
ATOM 6763 O O . LEU A 1 869 ? 11.122 -13.848 -49.582 1.00 54.12 869 LEU A O 1
ATOM 6767 N N . THR A 1 870 ? 9.696 -12.157 -49.188 1.00 47.59 870 THR A N 1
ATOM 6768 C CA . THR A 1 870 ? 9.616 -11.704 -50.584 1.00 47.59 870 THR A CA 1
ATOM 6769 C C . THR A 1 870 ? 10.818 -10.806 -50.883 1.00 47.59 870 THR A C 1
ATOM 6771 O O . THR A 1 870 ? 10.947 -9.774 -50.221 1.00 47.59 870 THR A O 1
ATOM 6774 N N . PRO A 1 871 ? 11.682 -11.138 -51.858 1.00 46.19 871 PRO A N 1
ATOM 6775 C CA . PRO A 1 871 ? 12.792 -10.267 -52.229 1.00 46.19 871 PRO A CA 1
ATOM 6776 C C . PRO A 1 871 ? 12.285 -8.904 -52.723 1.00 46.19 871 PRO A C 1
ATOM 6778 O O . PRO A 1 871 ? 11.330 -8.848 -53.499 1.00 46.19 871 PRO A O 1
ATOM 6781 N N . SER A 1 872 ? 12.933 -7.818 -52.297 1.00 43.28 872 SER A N 1
ATOM 6782 C CA . SER A 1 872 ? 12.766 -6.490 -52.900 1.00 43.28 872 SER A CA 1
ATOM 6783 C C . SER A 1 872 ? 13.167 -6.504 -54.381 1.00 43.28 872 SER A C 1
ATOM 6785 O O . SER A 1 872 ? 14.021 -7.289 -54.786 1.00 43.28 872 SER A O 1
ATOM 6787 N N . GLU A 1 873 ? 12.589 -5.623 -55.202 1.00 46.84 873 GLU A N 1
ATOM 6788 C CA . GLU A 1 873 ? 12.943 -5.555 -56.634 1.00 46.84 873 GLU A CA 1
ATOM 6789 C C . GLU A 1 873 ? 14.369 -5.008 -56.877 1.00 46.84 873 GLU A C 1
ATOM 6791 O O . GLU A 1 873 ? 14.948 -5.267 -57.929 1.00 46.84 873 GLU A O 1
ATOM 6796 N N . ASP A 1 874 ? 14.965 -4.339 -55.881 1.00 46.97 874 ASP A N 1
ATOM 6797 C CA . ASP A 1 874 ? 16.369 -3.913 -55.858 1.00 46.97 874 ASP A CA 1
ATOM 6798 C C . ASP A 1 874 ? 17.193 -4.705 -54.823 1.00 46.97 874 ASP A C 1
ATOM 6800 O O . ASP A 1 874 ? 16.834 -4.783 -53.641 1.00 46.97 874 ASP A O 1
ATOM 6804 N N . HIS A 1 875 ? 18.348 -5.231 -55.248 1.00 47.34 875 HIS A N 1
ATOM 6805 C CA . HIS A 1 875 ? 19.439 -5.705 -54.383 1.00 47.34 875 HIS A CA 1
ATOM 6806 C C . HIS A 1 875 ? 20.770 -5.145 -54.915 1.00 47.34 875 HIS A C 1
ATOM 6808 O O . HIS A 1 875 ? 21.138 -5.422 -56.058 1.00 47.34 875 HIS A O 1
ATOM 6814 N N . ASP A 1 876 ? 21.528 -4.394 -54.109 1.00 43.19 876 ASP A N 1
ATOM 6815 C CA . ASP A 1 876 ? 22.770 -3.762 -54.581 1.00 43.19 876 ASP A CA 1
ATOM 6816 C C . ASP A 1 876 ? 23.902 -4.787 -54.800 1.00 43.19 876 ASP A C 1
ATOM 6818 O O . ASP A 1 876 ? 24.544 -5.283 -53.864 1.00 43.19 876 ASP A O 1
ATOM 6822 N N . THR A 1 877 ? 24.184 -5.109 -56.066 1.00 42.66 877 THR A N 1
ATOM 6823 C CA . THR A 1 877 ? 25.338 -5.937 -56.418 1.00 42.66 877 THR A CA 1
ATOM 6824 C C . THR A 1 877 ? 26.635 -5.148 -56.245 1.00 42.66 877 THR A C 1
ATOM 6826 O O . THR A 1 877 ? 27.044 -4.394 -57.129 1.00 42.66 877 THR A O 1
ATOM 6829 N N . ASN A 1 878 ? 27.356 -5.433 -55.155 1.00 43.88 878 ASN A N 1
ATOM 6830 C CA . ASN A 1 878 ? 28.631 -4.812 -54.743 1.00 43.88 878 ASN A CA 1
ATOM 6831 C C . ASN A 1 878 ? 29.817 -4.913 -55.753 1.00 43.88 878 ASN A C 1
ATOM 6833 O O . ASN A 1 878 ? 30.959 -4.565 -55.443 1.00 43.88 878 ASN A O 1
ATOM 6837 N N . TYR A 1 879 ? 29.568 -5.377 -56.981 1.00 52.12 879 TYR A N 1
ATOM 6838 C CA . TYR A 1 879 ? 30.510 -5.480 -58.093 1.00 52.12 879 TYR A CA 1
ATOM 6839 C C . TYR A 1 879 ? 29.870 -4.928 -59.378 1.00 52.12 879 TYR A C 1
ATOM 6841 O O . TYR A 1 879 ? 29.270 -5.670 -60.152 1.00 52.12 879 TYR A O 1
ATOM 6849 N N . ALA A 1 880 ? 30.046 -3.628 -59.648 1.00 53.81 880 ALA A N 1
ATOM 6850 C CA . ALA A 1 880 ? 29.452 -2.915 -60.794 1.00 53.81 880 ALA A CA 1
ATOM 6851 C C . ALA A 1 880 ? 30.084 -3.262 -62.169 1.00 53.81 880 ALA A C 1
ATOM 6853 O O . ALA A 1 880 ? 30.487 -2.380 -62.934 1.00 53.81 880 ALA A O 1
ATOM 6854 N N . CYS A 1 881 ? 30.247 -4.558 -62.444 1.00 55.53 881 CYS A N 1
ATOM 6855 C CA . CYS A 1 881 ? 30.761 -5.175 -63.671 1.00 55.53 881 CYS A CA 1
ATOM 6856 C C . CYS A 1 881 ? 30.179 -6.581 -63.936 1.00 55.53 881 CYS A C 1
ATOM 6858 O O . CYS A 1 881 ? 30.399 -7.108 -65.026 1.00 55.53 881 CYS A O 1
ATOM 6860 N N . ASP A 1 882 ? 29.479 -7.201 -62.978 1.00 59.25 882 ASP A N 1
ATOM 6861 C CA . ASP A 1 882 ? 28.723 -8.434 -63.219 1.00 59.25 882 ASP A CA 1
ATOM 6862 C C . ASP A 1 882 ? 27.325 -8.096 -63.768 1.00 59.25 882 ASP A C 1
ATOM 6864 O O . ASP A 1 882 ? 26.745 -7.075 -63.415 1.00 59.25 882 ASP A O 1
ATOM 6868 N N . THR A 1 883 ? 26.776 -8.947 -64.638 1.00 59.19 883 THR A N 1
ATOM 6869 C CA . THR A 1 883 ? 25.427 -8.778 -65.231 1.00 59.19 883 THR A CA 1
ATOM 6870 C C . THR A 1 883 ? 24.368 -9.690 -64.610 1.00 59.19 883 THR A C 1
ATOM 6872 O O . THR A 1 883 ? 23.204 -9.642 -64.997 1.00 59.19 883 THR A O 1
ATOM 6875 N N . HIS A 1 884 ? 24.785 -10.562 -63.691 1.00 61.19 884 HIS A N 1
ATOM 6876 C CA . HIS A 1 884 ? 23.952 -11.546 -63.007 1.00 61.19 884 HIS A CA 1
ATOM 6877 C C . HIS A 1 884 ? 24.418 -11.659 -61.550 1.00 61.19 884 HIS A C 1
ATOM 6879 O O . HIS A 1 884 ? 25.623 -11.609 -61.276 1.00 61.19 884 HIS A O 1
ATOM 6885 N N . CYS A 1 885 ? 23.487 -11.843 -60.616 1.00 53.97 885 CYS A N 1
ATOM 6886 C CA . CYS A 1 885 ? 23.794 -12.006 -59.200 1.00 53.97 885 CYS A CA 1
ATOM 6887 C C . CYS A 1 885 ? 24.549 -13.322 -58.945 1.00 53.97 885 CYS A C 1
ATOM 6889 O O . CYS A 1 885 ? 24.100 -14.403 -59.325 1.00 53.97 885 CYS A O 1
ATOM 6891 N N . LYS A 1 886 ? 25.685 -13.254 -58.240 1.00 50.03 886 LYS A N 1
ATOM 6892 C CA . LYS A 1 886 ? 26.536 -14.425 -57.946 1.00 50.03 886 LYS A CA 1
ATOM 6893 C C . LYS A 1 886 ? 25.948 -15.409 -56.927 1.00 50.03 886 LYS A C 1
ATOM 6895 O O . LYS A 1 886 ? 26.442 -16.530 -56.856 1.00 50.03 886 LYS A O 1
ATOM 6900 N N . ASN A 1 887 ? 24.915 -15.013 -56.179 1.00 49.44 887 ASN A N 1
ATOM 6901 C CA . ASN A 1 887 ? 24.270 -15.858 -55.170 1.00 49.44 887 ASN A CA 1
ATOM 6902 C C . ASN A 1 887 ? 23.052 -16.624 -55.720 1.00 49.44 887 ASN A C 1
ATOM 6904 O O . ASN A 1 887 ? 22.916 -17.809 -55.429 1.00 49.44 887 ASN A O 1
ATOM 6908 N N . CYS A 1 888 ? 22.188 -15.984 -56.523 1.00 53.62 888 CYS A N 1
ATOM 6909 C CA . CYS A 1 888 ? 20.974 -16.612 -57.074 1.00 53.62 888 CYS A CA 1
ATOM 6910 C C . CYS A 1 888 ? 21.032 -16.919 -58.584 1.00 53.62 888 CYS A C 1
ATOM 6912 O O . CYS A 1 888 ? 20.314 -17.800 -59.046 1.00 53.62 888 CYS A O 1
ATOM 6914 N N . GLY A 1 889 ? 21.898 -16.246 -59.351 1.00 54.91 889 GLY A N 1
ATOM 6915 C CA . GLY A 1 889 ? 22.061 -16.444 -60.797 1.00 54.91 889 GLY A CA 1
ATOM 6916 C C . GLY A 1 889 ? 21.167 -15.581 -61.697 1.00 54.91 889 GLY A C 1
ATOM 6917 O O . GLY A 1 889 ? 21.391 -15.576 -62.906 1.00 54.91 889 GLY A O 1
ATOM 6918 N N . GLU A 1 890 ? 20.206 -14.841 -61.140 1.00 57.06 890 GLU A N 1
ATOM 6919 C CA . GLU A 1 890 ? 19.307 -13.963 -61.907 1.00 57.06 890 GLU A CA 1
ATOM 6920 C C . GLU A 1 890 ? 20.013 -12.714 -62.460 1.00 57.06 890 GLU A C 1
ATOM 6922 O O . GLU A 1 890 ? 21.037 -12.270 -61.931 1.00 57.06 890 GLU A O 1
ATOM 6927 N N . ALA A 1 891 ? 19.474 -12.156 -63.548 1.00 55.03 891 ALA A N 1
ATOM 6928 C CA . ALA A 1 891 ? 20.018 -10.975 -64.224 1.00 55.03 891 ALA A CA 1
ATOM 6929 C C . ALA A 1 891 ? 19.674 -9.665 -63.489 1.00 55.03 891 ALA A C 1
ATOM 6931 O O . ALA A 1 891 ? 18.604 -9.546 -62.899 1.00 55.03 891 ALA A O 1
ATOM 6932 N N . VAL A 1 892 ? 20.565 -8.670 -63.565 1.00 58.75 892 VAL A N 1
ATOM 6933 C CA . VAL A 1 892 ? 20.416 -7.356 -62.902 1.00 58.75 892 VAL A CA 1
ATOM 6934 C C . VAL A 1 892 ? 20.745 -6.198 -63.851 1.00 58.75 892 VAL A C 1
ATOM 6936 O O . VAL A 1 892 ? 21.591 -6.341 -64.740 1.00 58.75 892 VAL A O 1
ATOM 6939 N N . GLU A 1 893 ? 20.116 -5.032 -63.660 1.00 51.50 893 GLU A N 1
ATOM 6940 C CA . GLU A 1 893 ? 20.593 -3.790 -64.286 1.00 51.50 893 GLU A CA 1
ATOM 6941 C C . GLU A 1 893 ? 21.895 -3.331 -63.611 1.00 51.50 893 GLU A C 1
ATOM 6943 O O . GLU A 1 893 ? 22.039 -3.419 -62.394 1.00 51.50 893 GLU A O 1
ATOM 6948 N N . HIS A 1 894 ? 22.869 -2.851 -64.392 1.00 56.47 894 HIS A N 1
ATOM 6949 C CA . HIS A 1 894 ? 24.191 -2.495 -63.871 1.00 56.47 894 HIS A CA 1
ATOM 6950 C C . HIS A 1 894 ? 24.502 -1.000 -64.009 1.00 56.47 894 HIS A C 1
ATOM 6952 O O . HIS A 1 894 ? 24.219 -0.359 -65.023 1.00 56.47 894 HIS A O 1
ATOM 6958 N N . ALA A 1 895 ? 25.184 -0.450 -63.003 1.00 53.72 895 ALA A N 1
ATOM 6959 C CA . ALA A 1 895 ? 25.646 0.934 -63.011 1.00 53.72 895 ALA A CA 1
ATOM 6960 C C . ALA A 1 895 ? 26.713 1.213 -64.095 1.00 53.72 895 ALA A C 1
ATOM 6962 O O . ALA A 1 895 ? 27.350 0.310 -64.650 1.00 53.72 895 ALA A O 1
ATOM 6963 N N . ALA A 1 896 ? 26.941 2.498 -64.382 1.00 56.66 896 ALA A N 1
ATOM 6964 C CA . ALA A 1 896 ? 27.937 2.944 -65.353 1.00 56.66 896 ALA A CA 1
ATOM 6965 C C . ALA A 1 896 ? 29.385 2.692 -64.879 1.00 56.66 896 ALA A C 1
ATOM 6967 O O . ALA A 1 896 ? 29.739 2.929 -63.721 1.00 56.66 896 ALA A O 1
ATOM 6968 N N . HIS A 1 897 ? 30.259 2.263 -65.796 1.00 64.94 897 HIS A N 1
ATOM 6969 C CA . HIS A 1 897 ? 31.662 1.979 -65.485 1.00 64.94 897 HIS A CA 1
ATOM 6970 C C . HIS A 1 897 ? 32.427 3.228 -65.015 1.00 64.94 897 HIS A C 1
ATOM 6972 O O . HIS A 1 897 ? 32.498 4.236 -65.716 1.00 64.94 897 HIS A O 1
ATOM 6978 N N . THR A 1 898 ? 33.082 3.123 -63.856 1.00 59.62 898 THR A N 1
ATOM 6979 C CA . THR A 1 898 ? 33.901 4.189 -63.249 1.00 59.62 898 THR A CA 1
ATOM 6980 C C . THR A 1 898 ? 35.364 3.769 -63.089 1.00 59.62 898 THR A C 1
ATOM 6982 O O . THR A 1 898 ? 35.672 2.580 -62.982 1.00 59.62 898 THR A O 1
ATOM 6985 N N . GLY A 1 899 ? 36.279 4.743 -63.108 1.00 62.78 899 GLY A N 1
ATOM 6986 C CA . GLY A 1 899 ? 37.722 4.544 -62.929 1.00 62.78 899 GLY A CA 1
ATOM 6987 C C . GLY A 1 899 ? 38.147 4.534 -61.456 1.00 62.78 899 GLY A C 1
ATOM 6988 O O . GLY A 1 899 ? 37.428 5.038 -60.599 1.00 62.78 899 GLY A O 1
ATOM 6989 N N . GLU A 1 900 ? 39.305 3.939 -61.146 1.00 56.00 900 GLU A N 1
ATOM 6990 C CA . GLU A 1 900 ? 39.822 3.848 -59.761 1.00 56.00 900 GLU A CA 1
ATOM 6991 C C . GLU A 1 900 ? 40.231 5.232 -59.230 1.00 56.00 900 GLU A C 1
ATOM 6993 O O . GLU A 1 900 ? 40.113 5.536 -58.045 1.00 56.00 900 GLU A O 1
ATOM 6998 N N . LYS A 1 901 ? 40.725 6.078 -60.137 1.00 57.06 901 LYS A N 1
ATOM 6999 C CA . LYS A 1 901 ? 41.186 7.447 -59.907 1.00 57.06 901 LYS A CA 1
ATOM 7000 C C . LYS A 1 901 ? 40.578 8.322 -61.000 1.00 57.06 901 LYS A C 1
ATOM 7002 O O . LYS A 1 901 ? 40.239 7.835 -62.076 1.00 57.06 901 LYS A O 1
ATOM 7007 N N . ILE A 1 902 ? 40.476 9.628 -60.765 1.00 52.97 902 ILE A N 1
ATOM 7008 C CA . ILE A 1 902 ? 39.758 10.562 -61.660 1.00 52.97 902 ILE A CA 1
ATOM 7009 C C . ILE A 1 902 ? 40.486 10.745 -63.026 1.00 52.97 902 ILE A C 1
ATOM 7011 O O . ILE A 1 902 ? 39.967 11.365 -63.949 1.00 52.97 902 ILE A O 1
ATOM 7015 N N . CYS A 1 903 ? 41.681 10.163 -63.197 1.00 53.97 903 CYS A N 1
ATOM 7016 C CA . CYS A 1 903 ? 42.416 10.041 -64.466 1.00 53.97 903 CYS A CA 1
ATOM 7017 C C . CYS A 1 903 ? 42.502 8.605 -65.035 1.00 53.97 903 CYS A C 1
ATOM 7019 O O . CYS A 1 903 ? 43.132 8.412 -66.078 1.00 53.97 903 CYS A O 1
ATOM 7021 N N . SER A 1 904 ? 41.902 7.592 -64.400 1.00 61.12 904 SER A N 1
ATOM 7022 C CA . SER A 1 904 ? 41.982 6.193 -64.848 1.00 61.12 904 SER A CA 1
ATOM 7023 C C . SER A 1 904 ? 41.292 5.976 -66.198 1.00 61.12 904 SER A C 1
ATOM 7025 O O . SER A 1 904 ? 40.079 6.106 -66.313 1.00 61.12 904 SER A O 1
ATOM 7027 N N . THR A 1 905 ? 42.056 5.547 -67.204 1.00 63.91 905 THR A N 1
ATOM 7028 C CA . THR A 1 905 ? 41.550 5.179 -68.540 1.00 63.91 905 THR A CA 1
ATOM 7029 C C . THR A 1 905 ? 40.928 3.778 -68.603 1.00 63.91 905 THR A C 1
ATOM 7031 O O . THR A 1 905 ? 40.470 3.360 -69.663 1.00 63.91 905 THR A O 1
ATOM 7034 N N . THR A 1 906 ? 40.887 3.045 -67.490 1.00 60.75 906 THR A N 1
ATOM 7035 C CA . THR A 1 906 ? 40.288 1.709 -67.354 1.00 60.75 906 THR A CA 1
ATOM 7036 C C . THR A 1 906 ? 39.364 1.654 -66.140 1.00 60.75 906 THR A C 1
ATOM 7038 O O . THR A 1 906 ? 39.584 2.354 -65.147 1.00 60.75 906 THR A O 1
ATOM 7041 N N . CYS A 1 907 ? 38.325 0.817 -66.201 1.00 66.75 907 CYS A N 1
ATOM 7042 C CA . CYS A 1 907 ? 37.387 0.648 -65.089 1.00 66.75 907 CYS A CA 1
ATOM 7043 C C . CYS A 1 907 ? 38.064 0.082 -63.823 1.00 66.75 907 CYS A C 1
ATOM 7045 O O . CYS A 1 907 ? 38.901 -0.819 -63.908 1.00 66.75 907 CYS A O 1
ATOM 7047 N N . LYS A 1 908 ? 37.664 0.581 -62.643 1.00 62.25 908 LYS A N 1
ATOM 7048 C CA . LYS A 1 908 ? 38.268 0.280 -61.329 1.00 62.25 908 LYS A CA 1
ATOM 7049 C C . LYS A 1 908 ? 38.265 -1.199 -60.934 1.00 62.25 908 LYS A C 1
ATOM 7051 O O . LYS A 1 908 ? 39.107 -1.615 -60.150 1.00 62.25 908 LYS A O 1
ATOM 7056 N N . TYR A 1 909 ? 37.361 -1.990 -61.509 1.00 64.06 909 TYR A N 1
ATOM 7057 C CA . TYR A 1 909 ? 37.253 -3.434 -61.276 1.00 64.06 909 TYR A CA 1
ATOM 7058 C C . TYR A 1 909 ? 38.008 -4.289 -62.318 1.00 64.06 909 TYR A C 1
ATOM 7060 O O . TYR A 1 909 ? 37.853 -5.506 -62.335 1.00 64.06 909 TYR A O 1
ATOM 7068 N N . ASN A 1 910 ? 38.818 -3.684 -63.202 1.00 59.88 910 ASN A N 1
ATOM 7069 C CA . ASN A 1 910 ? 39.614 -4.370 -64.238 1.00 59.88 910 ASN A CA 1
ATOM 7070 C C . ASN A 1 910 ? 38.820 -5.277 -65.211 1.00 59.88 910 ASN A C 1
ATOM 7072 O O . ASN A 1 910 ? 39.385 -6.174 -65.832 1.00 59.88 910 ASN A O 1
ATOM 7076 N N . CYS A 1 911 ? 37.533 -4.998 -65.435 1.00 64.19 911 CYS A N 1
ATOM 7077 C CA . CYS A 1 911 ? 36.661 -5.743 -66.359 1.00 64.19 911 CYS A CA 1
ATOM 7078 C C . CYS A 1 911 ? 37.032 -5.643 -67.857 1.00 64.19 911 CYS A C 1
ATOM 7080 O O . CYS A 1 911 ? 36.411 -6.296 -68.689 1.00 64.19 911 CYS A O 1
ATOM 7082 N N . GLY A 1 912 ? 38.018 -4.814 -68.216 1.00 62.28 912 GLY A N 1
ATOM 7083 C CA . GLY A 1 912 ? 38.462 -4.582 -69.595 1.00 62.28 912 GLY A CA 1
ATOM 7084 C C . GLY A 1 912 ? 37.870 -3.338 -70.270 1.00 62.28 912 GLY A C 1
ATOM 7085 O O . GLY A 1 912 ? 38.401 -2.912 -71.296 1.00 62.28 912 GLY A O 1
ATOM 7086 N N . THR A 1 913 ? 36.837 -2.706 -69.700 1.00 66.31 913 THR A N 1
ATOM 7087 C CA . THR A 1 913 ? 36.261 -1.470 -70.258 1.00 66.31 913 THR A CA 1
ATOM 7088 C C . THR A 1 913 ? 37.230 -0.284 -70.156 1.00 66.31 913 THR A C 1
ATOM 7090 O O . THR A 1 913 ? 37.775 0.008 -69.086 1.00 66.31 913 THR A O 1
ATOM 7093 N N . VAL A 1 914 ? 37.400 0.422 -71.279 1.00 64.94 914 VAL A N 1
ATOM 7094 C CA . VAL A 1 914 ? 38.212 1.642 -71.431 1.00 64.94 914 VAL A CA 1
ATOM 7095 C C . VAL A 1 914 ? 37.329 2.886 -71.278 1.00 64.94 914 VAL A C 1
ATOM 7097 O O . VAL A 1 914 ? 36.211 2.918 -71.787 1.00 64.94 914 VAL A O 1
ATOM 7100 N N . LEU A 1 915 ? 37.835 3.911 -70.588 1.00 65.31 915 LEU A N 1
ATOM 7101 C CA . LEU A 1 915 ? 37.115 5.138 -70.224 1.00 65.31 915 LEU A CA 1
ATOM 7102 C C . LEU A 1 915 ? 37.681 6.372 -70.951 1.00 65.31 915 LEU A C 1
ATOM 7104 O O . LEU A 1 915 ? 38.884 6.467 -71.199 1.00 65.31 915 LEU A O 1
ATOM 7108 N N . SER A 1 916 ? 36.814 7.338 -71.274 1.00 52.34 916 SER A N 1
ATOM 7109 C CA . SER A 1 916 ? 37.169 8.592 -71.958 1.00 52.34 916 SER A CA 1
ATOM 7110 C C . SER A 1 916 ? 37.270 9.774 -70.981 1.00 52.34 916 SER A C 1
ATOM 7112 O O . SER A 1 916 ? 36.258 10.219 -70.443 1.00 52.34 916 SER A O 1
ATOM 7114 N N . ASN A 1 917 ? 38.478 10.308 -70.780 1.00 50.19 917 ASN A N 1
ATOM 7115 C CA . ASN A 1 917 ? 38.772 11.341 -69.774 1.00 50.19 917 ASN A CA 1
ATOM 7116 C C . ASN A 1 917 ? 38.572 12.786 -70.268 1.00 50.19 917 ASN A C 1
ATOM 7118 O O . ASN A 1 917 ? 39.064 13.126 -71.343 1.00 50.19 917 ASN A O 1
ATOM 7122 N N . THR A 1 918 ? 38.004 13.663 -69.423 1.00 42.25 918 THR A N 1
ATOM 7123 C CA . THR A 1 918 ? 38.567 14.968 -68.953 1.00 42.25 918 THR A CA 1
ATOM 7124 C C . THR A 1 918 ? 37.492 15.852 -68.290 1.00 42.25 918 THR A C 1
ATOM 7126 O O . THR A 1 918 ? 36.336 15.780 -68.700 1.00 42.25 918 THR A O 1
ATOM 7129 N N . PRO A 1 919 ? 37.855 16.798 -67.391 1.00 49.22 919 PRO A N 1
ATOM 7130 C CA . PRO A 1 919 ? 38.952 16.847 -66.405 1.00 49.22 919 PRO A CA 1
ATOM 7131 C C . PRO A 1 919 ? 38.326 16.738 -64.976 1.00 49.22 919 PRO A C 1
ATOM 7133 O O . PRO A 1 919 ? 37.242 16.181 -64.864 1.00 49.22 919 PRO A O 1
ATOM 7136 N N . ALA A 1 920 ? 38.843 17.175 -63.817 1.00 41.59 920 ALA A N 1
ATOM 7137 C CA . ALA A 1 920 ? 40.127 17.688 -63.298 1.00 41.59 920 ALA A CA 1
ATOM 7138 C C . ALA A 1 920 ? 40.261 17.182 -61.830 1.00 41.59 920 ALA A C 1
ATOM 7140 O O . ALA A 1 920 ? 39.279 16.666 -61.296 1.00 41.59 920 ALA A O 1
ATOM 7141 N N . HIS A 1 921 ? 41.421 17.280 -61.156 1.00 47.94 921 HIS A N 1
ATOM 7142 C CA . HIS A 1 921 ? 41.560 16.797 -59.760 1.00 47.94 921 HIS A CA 1
ATOM 7143 C C . HIS A 1 921 ? 42.817 17.295 -59.019 1.00 47.94 921 HIS A C 1
ATOM 7145 O O . HIS A 1 921 ? 43.856 17.527 -59.634 1.00 47.94 921 HIS A O 1
ATOM 7151 N N . ASN A 1 922 ? 42.714 17.413 -57.687 1.00 46.69 922 ASN A N 1
ATOM 7152 C CA . ASN A 1 922 ? 43.756 17.923 -56.779 1.00 46.69 922 ASN A CA 1
ATOM 7153 C C . ASN A 1 922 ? 44.521 16.791 -56.059 1.00 46.69 922 ASN A C 1
ATOM 7155 O O . ASN A 1 922 ? 44.034 15.664 -55.976 1.00 46.69 922 ASN A O 1
ATOM 7159 N N . ILE A 1 923 ? 45.699 17.101 -55.499 1.00 47.47 923 ILE A N 1
ATOM 7160 C CA . ILE A 1 923 ? 46.567 16.163 -54.756 1.00 47.47 923 ILE A CA 1
ATOM 7161 C C . ILE A 1 923 ? 46.991 16.800 -53.423 1.00 47.47 923 ILE A C 1
ATOM 7163 O O . ILE A 1 923 ? 47.269 17.997 -53.371 1.00 47.47 923 ILE A O 1
ATOM 7167 N N . ALA A 1 924 ? 47.049 16.006 -52.349 1.00 46.66 924 ALA A N 1
ATOM 7168 C CA . ALA A 1 924 ? 47.391 16.458 -50.999 1.00 46.66 924 ALA A CA 1
ATOM 7169 C C . ALA A 1 924 ? 48.849 16.115 -50.619 1.00 46.66 924 ALA A C 1
ATOM 7171 O O . ALA A 1 924 ? 49.121 15.058 -50.051 1.00 46.66 924 ALA A O 1
ATOM 7172 N N . THR A 1 925 ? 49.780 17.028 -50.910 1.00 49.47 925 THR A N 1
ATOM 7173 C CA . THR A 1 925 ? 51.201 16.970 -50.500 1.00 49.47 925 THR A CA 1
ATOM 7174 C C . THR A 1 925 ? 51.755 18.388 -50.264 1.00 49.47 925 THR A C 1
ATOM 7176 O O . THR A 1 925 ? 51.215 19.345 -50.820 1.00 49.47 925 THR A O 1
ATOM 7179 N N . PRO A 1 926 ? 52.790 18.570 -49.419 1.00 46.31 926 PRO A N 1
ATOM 7180 C CA . PRO A 1 926 ? 53.121 19.880 -48.850 1.00 46.31 926 PRO A CA 1
ATOM 7181 C C . PRO A 1 926 ? 53.905 20.816 -49.788 1.00 46.31 926 PRO A C 1
ATOM 7183 O O . PRO A 1 926 ? 54.994 20.478 -50.239 1.00 46.31 926 PRO A O 1
ATOM 7186 N N . CYS A 1 927 ? 53.399 22.043 -49.951 1.00 51.00 927 CYS A N 1
ATOM 7187 C CA . CYS A 1 927 ? 54.062 23.285 -50.402 1.00 51.00 927 CYS A CA 1
ATOM 7188 C C . CYS A 1 927 ? 54.908 23.360 -51.701 1.00 51.00 927 CYS A C 1
ATOM 7190 O O . CYS A 1 927 ? 55.041 24.478 -52.198 1.00 51.00 927 CYS A O 1
ATOM 7192 N N . THR A 1 928 ? 55.529 22.299 -52.232 1.00 50.97 928 THR A N 1
ATOM 7193 C CA . THR A 1 928 ? 56.583 22.433 -53.273 1.00 50.97 928 THR A CA 1
ATOM 7194 C C . THR A 1 928 ? 56.212 21.928 -54.662 1.00 50.97 928 THR A C 1
ATOM 7196 O O . THR A 1 928 ? 56.730 22.452 -55.650 1.00 50.97 928 THR A O 1
ATOM 7199 N N . ASP A 1 929 ? 55.321 20.944 -54.761 1.00 50.47 929 ASP A N 1
ATOM 7200 C CA . ASP A 1 929 ? 55.112 20.201 -56.004 1.00 50.47 929 ASP A CA 1
ATOM 7201 C C . ASP A 1 929 ? 53.851 20.692 -56.728 1.00 50.47 929 ASP A C 1
ATOM 7203 O O . ASP A 1 929 ? 52.752 20.697 -56.176 1.00 50.47 929 ASP A O 1
ATOM 7207 N N . THR A 1 930 ? 54.014 21.128 -57.980 1.00 54.25 930 THR A N 1
ATOM 7208 C CA . THR A 1 930 ? 52.967 21.793 -58.787 1.00 54.25 930 THR A CA 1
ATOM 7209 C C . THR A 1 930 ? 52.502 20.972 -59.996 1.00 54.25 930 THR A C 1
ATOM 7211 O O . THR A 1 930 ? 51.733 21.469 -60.818 1.00 54.25 930 THR A O 1
ATOM 7214 N N . VAL A 1 931 ? 52.945 19.715 -60.119 1.00 57.22 931 VAL A N 1
ATOM 7215 C CA . VAL A 1 931 ? 52.665 18.822 -61.259 1.00 57.22 931 VAL A CA 1
ATOM 7216 C C . VAL A 1 931 ? 52.263 17.431 -60.760 1.00 57.22 931 VAL A C 1
ATOM 7218 O O . VAL A 1 931 ? 52.886 16.885 -59.852 1.00 57.22 931 VAL A O 1
ATOM 7221 N N . CYS A 1 932 ? 51.228 16.843 -61.359 1.00 51.84 932 CYS A N 1
ATOM 7222 C CA . CYS A 1 932 ? 50.723 15.516 -61.020 1.00 51.84 932 CYS A CA 1
ATOM 7223 C C . CYS A 1 932 ? 51.665 14.410 -61.537 1.00 51.84 932 CYS A C 1
ATOM 7225 O O . CYS A 1 932 ? 51.841 14.300 -62.751 1.00 51.84 932 CYS A O 1
ATOM 7227 N N . PRO A 1 933 ? 52.192 13.509 -60.686 1.00 50.78 933 PRO A N 1
ATOM 7228 C CA . PRO A 1 933 ? 53.079 12.426 -61.126 1.00 50.78 933 PRO A CA 1
ATOM 7229 C C . PRO A 1 933 ? 52.366 11.291 -61.891 1.00 50.78 933 PRO A C 1
ATOM 7231 O O . PRO A 1 933 ? 53.031 10.371 -62.356 1.00 50.78 933 PRO A O 1
ATOM 7234 N N . VAL A 1 934 ? 51.030 11.326 -62.017 1.00 52.47 934 VAL A N 1
ATOM 7235 C CA . VAL A 1 934 ? 50.228 10.294 -62.710 1.00 52.47 934 VAL A CA 1
ATOM 7236 C C . VAL A 1 934 ? 49.856 10.704 -64.141 1.00 52.47 934 VAL A C 1
ATOM 7238 O O . VAL A 1 934 ? 49.852 9.858 -65.029 1.00 52.47 934 VAL A O 1
ATOM 7241 N N . CYS A 1 935 ? 49.565 11.988 -64.383 1.00 58.88 935 CYS A N 1
ATOM 7242 C CA . CYS A 1 935 ? 49.188 12.510 -65.708 1.00 58.88 935 CYS A CA 1
ATOM 7243 C C . CYS A 1 935 ? 50.113 13.614 -66.253 1.00 58.88 935 CYS A C 1
ATOM 7245 O O . CYS A 1 935 ? 49.938 14.031 -67.393 1.00 58.88 935 CYS A O 1
ATOM 7247 N N . ASN A 1 936 ? 51.106 14.060 -65.475 1.00 56.72 936 ASN A N 1
ATOM 7248 C CA . ASN A 1 936 ? 52.092 15.089 -65.832 1.00 56.72 936 ASN A CA 1
ATOM 7249 C C . ASN A 1 936 ? 51.503 16.490 -66.139 1.00 56.72 936 ASN A C 1
ATOM 7251 O O . ASN A 1 936 ? 52.155 17.313 -66.779 1.00 56.72 936 ASN A O 1
ATOM 7255 N N . GLU A 1 937 ? 50.294 16.776 -65.648 1.00 55.00 937 GLU A N 1
ATOM 7256 C CA . GLU A 1 937 ? 49.621 18.083 -65.746 1.00 55.00 937 GLU A CA 1
ATOM 7257 C C . GLU A 1 937 ? 49.757 18.922 -64.463 1.00 55.00 937 GLU A C 1
ATOM 7259 O O . GLU A 1 937 ? 50.042 18.394 -63.386 1.00 55.00 937 GLU A O 1
ATOM 7264 N N . MET A 1 938 ? 49.556 20.239 -64.573 1.00 50.72 938 MET A N 1
ATOM 7265 C CA . MET A 1 938 ? 49.716 21.201 -63.467 1.00 50.72 938 MET A CA 1
ATOM 7266 C C . MET A 1 938 ? 48.548 21.148 -62.457 1.00 50.72 938 MET A C 1
ATOM 7268 O O . MET A 1 938 ? 47.397 20.969 -62.854 1.00 50.72 938 MET A O 1
ATOM 7272 N N . VAL A 1 939 ? 48.824 21.327 -61.156 1.00 56.53 939 VAL A N 1
ATOM 7273 C CA . VAL A 1 939 ? 47.845 21.121 -60.060 1.00 56.53 939 VAL A CA 1
ATOM 7274 C C . VAL A 1 939 ? 47.840 22.273 -59.045 1.00 56.53 939 VAL A C 1
ATOM 7276 O O . VAL A 1 939 ? 48.870 22.896 -58.793 1.00 56.53 939 VAL A O 1
ATOM 7279 N N . ILE A 1 940 ? 46.682 22.528 -58.425 1.00 47.31 940 ILE A N 1
ATOM 7280 C CA . ILE A 1 940 ? 46.495 23.510 -57.342 1.00 47.31 940 ILE A CA 1
ATOM 7281 C C . ILE A 1 940 ? 46.604 22.800 -55.969 1.00 47.31 940 ILE A C 1
ATOM 7283 O O . ILE A 1 940 ? 45.851 21.849 -55.738 1.00 47.31 940 ILE A O 1
ATOM 7287 N N . PRO A 1 941 ? 47.487 23.233 -55.041 1.00 47.81 941 PRO A N 1
ATOM 7288 C CA . PRO A 1 941 ? 47.609 22.635 -53.703 1.00 47.81 941 PRO A CA 1
ATOM 7289 C C . PRO A 1 941 ? 46.456 23.009 -52.756 1.00 47.81 941 PRO A C 1
ATOM 7291 O O . PRO A 1 941 ? 45.928 24.119 -52.829 1.00 47.81 941 PRO A O 1
ATOM 7294 N N . VAL A 1 942 ? 46.115 22.127 -51.805 1.00 44.25 942 VAL A N 1
ATOM 7295 C CA . VAL A 1 942 ? 45.071 22.373 -50.785 1.00 44.25 942 VAL A CA 1
ATOM 7296 C C . VAL A 1 942 ? 45.494 21.845 -49.401 1.00 44.25 942 VAL A C 1
ATOM 7298 O O . VAL A 1 942 ? 46.062 20.764 -49.304 1.00 44.25 942 VAL A O 1
ATOM 7301 N N . ALA A 1 943 ? 45.132 22.601 -48.352 1.00 46.12 943 ALA A N 1
ATOM 7302 C CA . ALA A 1 943 ? 45.241 22.317 -46.908 1.00 46.12 943 ALA A CA 1
ATOM 7303 C C . ALA A 1 943 ? 46.650 22.297 -46.259 1.00 46.12 943 ALA A C 1
ATOM 7305 O O . ALA A 1 943 ? 47.521 21.502 -46.591 1.00 46.12 943 ALA A O 1
ATOM 7306 N N . HIS A 1 944 ? 46.826 23.151 -45.239 1.00 52.22 944 HIS A N 1
ATOM 7307 C CA . HIS A 1 944 ? 47.986 23.224 -44.335 1.00 52.22 944 HIS A CA 1
ATOM 7308 C C . HIS A 1 944 ? 47.499 23.661 -42.936 1.00 52.22 944 HIS A C 1
ATOM 7310 O O . HIS A 1 944 ? 46.503 24.378 -42.844 1.00 52.22 944 HIS A O 1
ATOM 7316 N N . THR A 1 945 ? 48.176 23.272 -41.850 1.00 51.28 945 THR A N 1
ATOM 7317 C CA . THR A 1 945 ? 47.740 23.566 -40.466 1.00 51.28 945 THR A CA 1
ATOM 7318 C C . THR A 1 945 ? 48.457 24.761 -39.816 1.00 51.28 945 THR A C 1
ATOM 7320 O O . THR A 1 945 ? 49.572 25.143 -40.186 1.00 51.28 945 THR A O 1
ATOM 7323 N N . GLY A 1 946 ? 47.788 25.378 -38.833 1.00 55.50 946 GLY A N 1
ATOM 7324 C CA . GLY A 1 946 ? 48.273 26.536 -38.071 1.00 55.50 946 GLY A CA 1
ATOM 7325 C C . GLY A 1 946 ? 48.956 26.170 -36.748 1.00 55.50 946 GLY A C 1
ATOM 7326 O O . GLY A 1 946 ? 48.826 25.058 -36.242 1.00 55.50 946 GLY A O 1
ATOM 7327 N N . LYS A 1 947 ? 49.688 27.127 -36.158 1.00 52.31 947 LYS A N 1
ATOM 7328 C CA . LYS A 1 947 ? 50.494 26.911 -34.929 1.00 52.31 947 LYS A CA 1
ATOM 7329 C C . LYS A 1 947 ? 49.670 26.728 -33.647 1.00 52.31 947 LYS A C 1
ATOM 7331 O O . LYS A 1 947 ? 50.195 26.238 -32.650 1.00 52.31 947 LYS A O 1
ATOM 7336 N N . LYS A 1 948 ? 48.399 27.132 -33.688 1.00 55.66 948 LYS A N 1
ATOM 7337 C CA . LYS A 1 948 ? 47.304 26.836 -32.752 1.00 55.66 948 LYS A CA 1
ATOM 7338 C C . LYS A 1 948 ? 46.004 26.778 -33.570 1.00 55.66 948 LYS A C 1
ATOM 7340 O O . LYS A 1 948 ? 45.966 27.332 -34.668 1.00 55.66 948 LYS A O 1
ATOM 7345 N N . ALA A 1 949 ? 44.939 26.184 -33.029 1.00 52.72 949 ALA A N 1
ATOM 7346 C CA . ALA A 1 949 ? 43.664 25.978 -33.738 1.00 52.72 949 ALA A CA 1
ATOM 7347 C C . ALA A 1 949 ? 43.007 27.263 -34.301 1.00 52.72 949 ALA A C 1
ATOM 7349 O O . ALA A 1 949 ? 42.260 27.202 -35.274 1.00 52.72 949 ALA A O 1
ATOM 7350 N N . CYS A 1 950 ? 43.323 28.429 -33.725 1.00 52.62 950 CYS A N 1
ATOM 7351 C CA . CYS A 1 950 ? 42.838 29.750 -34.136 1.00 52.62 950 CYS A CA 1
ATOM 7352 C C . CYS A 1 950 ? 43.889 30.634 -34.852 1.00 52.62 950 CYS A C 1
ATOM 7354 O O . CYS A 1 950 ? 43.692 31.840 -34.971 1.00 52.62 950 CYS A O 1
ATOM 7356 N N . SER A 1 951 ? 45.030 30.088 -35.298 1.00 56.94 951 SER A N 1
ATOM 7357 C CA . SER A 1 951 ? 46.078 30.874 -35.977 1.00 56.94 951 SER A CA 1
ATOM 7358 C C . SER A 1 951 ? 45.841 31.032 -37.482 1.00 56.94 951 SER A C 1
ATOM 7360 O O . SER A 1 951 ? 45.752 30.045 -38.204 1.00 56.94 951 SER A O 1
ATOM 7362 N N . THR A 1 952 ? 45.889 32.274 -37.969 1.00 58.66 952 THR A N 1
ATOM 7363 C CA . THR A 1 952 ? 45.812 32.648 -39.397 1.00 58.66 952 THR A CA 1
ATOM 7364 C C . THR A 1 952 ? 47.130 32.480 -40.171 1.00 58.66 952 THR A C 1
ATOM 7366 O O . THR A 1 952 ? 47.180 32.769 -41.364 1.00 58.66 952 THR A O 1
ATOM 7369 N N . ILE A 1 953 ? 48.203 32.010 -39.519 1.00 55.81 953 ILE A N 1
ATOM 7370 C CA . ILE A 1 953 ? 49.550 31.857 -40.094 1.00 55.81 953 ILE A CA 1
ATOM 7371 C C . ILE A 1 953 ? 50.018 30.397 -39.963 1.00 55.81 953 ILE A C 1
ATOM 7373 O O . ILE A 1 953 ? 49.921 29.788 -38.891 1.00 55.81 953 ILE A O 1
ATOM 7377 N N . CYS A 1 954 ? 50.553 29.854 -41.060 1.00 56.97 954 CYS A N 1
ATOM 7378 C CA . CYS A 1 954 ? 51.095 28.496 -41.172 1.00 56.97 954 CYS A CA 1
ATOM 7379 C C . CYS A 1 954 ? 52.265 28.227 -40.208 1.00 56.97 954 CYS A C 1
ATOM 7381 O O . CYS A 1 954 ? 53.084 29.111 -39.943 1.00 56.97 954 CYS A O 1
ATOM 7383 N N . ILE A 1 955 ? 52.402 26.982 -39.722 1.00 54.34 955 ILE A N 1
ATOM 7384 C CA . ILE A 1 955 ? 53.495 26.591 -38.807 1.00 54.34 955 ILE A CA 1
ATOM 7385 C C . ILE A 1 955 ? 54.899 26.872 -39.368 1.00 54.34 955 ILE A C 1
ATOM 7387 O O . ILE A 1 955 ? 55.803 27.195 -38.590 1.00 54.34 955 ILE A O 1
ATOM 7391 N N . TYR A 1 956 ? 55.049 26.809 -40.697 1.00 54.38 956 TYR A N 1
ATOM 7392 C CA . TYR A 1 956 ? 56.288 27.062 -41.441 1.00 54.38 956 TYR A CA 1
ATOM 7393 C C . TYR A 1 956 ? 56.459 28.520 -41.909 1.00 54.38 956 TYR A C 1
ATOM 7395 O O . TYR A 1 956 ? 57.482 28.844 -42.503 1.00 54.38 956 TYR A O 1
ATOM 7403 N N . GLY A 1 957 ? 55.500 29.409 -41.624 1.00 56.19 957 GLY A N 1
ATOM 7404 C CA . GLY A 1 957 ? 55.651 30.853 -41.839 1.00 56.19 957 GLY A CA 1
ATOM 7405 C C . GLY A 1 957 ? 55.567 31.340 -43.290 1.00 56.19 957 GLY A C 1
ATOM 7406 O O . GLY A 1 957 ? 56.103 32.402 -43.586 1.00 56.19 957 GLY A O 1
ATOM 7407 N N . CYS A 1 958 ? 54.911 30.605 -44.195 1.00 56.03 958 CYS A N 1
ATOM 7408 C CA . CYS A 1 958 ? 54.564 31.152 -45.509 1.00 56.03 958 CYS A CA 1
ATOM 7409 C C . CYS A 1 958 ? 53.486 32.247 -45.390 1.00 56.03 958 CYS A C 1
ATOM 7411 O O . CYS A 1 958 ? 52.601 32.170 -44.539 1.00 56.03 958 CYS A O 1
ATOM 7413 N N . GLU A 1 959 ? 53.534 33.248 -46.274 1.00 56.41 959 GLU A N 1
ATOM 7414 C CA . GLU A 1 959 ? 52.632 34.417 -46.282 1.00 56.41 959 GLU A CA 1
ATOM 7415 C C . GLU A 1 959 ? 51.223 34.112 -46.844 1.00 56.41 959 GLU A C 1
ATOM 7417 O O . GLU A 1 959 ? 50.483 35.015 -47.228 1.00 56.41 959 GLU A O 1
ATOM 7422 N N . ILE A 1 960 ? 50.840 32.832 -46.907 1.00 55.62 960 ILE A N 1
ATOM 7423 C CA . ILE A 1 960 ? 49.523 32.381 -47.368 1.00 55.62 960 ILE A CA 1
ATOM 7424 C C . ILE A 1 960 ? 48.576 32.350 -46.154 1.00 55.62 960 ILE A C 1
ATOM 7426 O O . ILE A 1 960 ? 48.853 31.602 -45.211 1.00 55.62 960 ILE A O 1
ATOM 7430 N N . PRO A 1 961 ? 47.470 33.122 -46.144 1.00 52.34 961 PRO A N 1
ATOM 7431 C CA . PRO A 1 961 ? 46.542 33.145 -45.014 1.00 52.34 961 PRO A CA 1
ATOM 7432 C C . PRO A 1 961 ? 45.887 31.782 -44.766 1.00 52.34 961 PRO A C 1
ATOM 7434 O O . PRO A 1 961 ? 45.411 31.135 -45.701 1.00 52.34 961 PRO A O 1
ATOM 7437 N N . LEU A 1 962 ? 45.808 31.372 -43.499 1.00 53.44 962 LEU A N 1
ATOM 7438 C CA . LEU A 1 962 ? 45.009 30.221 -43.081 1.00 53.44 962 LEU A CA 1
ATOM 7439 C C . LEU A 1 962 ? 43.596 30.635 -42.670 1.00 53.44 962 LEU A C 1
ATOM 7441 O O . LEU A 1 962 ? 43.404 31.622 -41.959 1.00 53.44 962 LEU A O 1
ATOM 7445 N N . ILE A 1 963 ? 42.626 29.800 -43.041 1.00 50.84 963 ILE A N 1
ATOM 7446 C CA . ILE A 1 963 ? 41.275 29.803 -42.476 1.00 50.84 963 ILE A CA 1
ATOM 7447 C C . ILE A 1 963 ? 41.314 28.937 -41.200 1.00 50.84 963 ILE A C 1
ATOM 7449 O O . ILE A 1 963 ? 41.734 27.780 -41.290 1.00 50.84 963 ILE A O 1
ATOM 7453 N N . PRO A 1 964 ? 40.929 29.452 -40.015 1.00 49.44 964 PRO A N 1
ATOM 7454 C CA . PRO A 1 964 ? 40.904 28.666 -38.780 1.00 49.44 964 PRO A CA 1
ATOM 7455 C C . PRO A 1 964 ? 39.974 27.449 -38.872 1.00 49.44 964 PRO A C 1
ATOM 7457 O O . PRO A 1 964 ? 38.844 27.567 -39.335 1.00 49.44 964 PRO A O 1
ATOM 7460 N N . THR A 1 965 ? 40.428 26.288 -38.392 1.00 45.22 965 THR A N 1
ATOM 7461 C CA . THR A 1 965 ? 39.683 25.015 -38.492 1.00 45.22 965 THR A CA 1
ATOM 7462 C C . THR A 1 965 ? 38.864 24.668 -37.247 1.00 45.22 965 THR A C 1
ATOM 7464 O O . THR A 1 965 ? 38.221 23.623 -37.215 1.00 45.22 965 THR A O 1
ATOM 7467 N N . GLN A 1 966 ? 38.871 25.520 -36.219 1.00 46.59 966 GLN A N 1
ATOM 7468 C CA . GLN A 1 966 ? 37.874 25.496 -35.148 1.00 46.59 966 GLN A CA 1
ATOM 7469 C C . GLN A 1 966 ? 37.068 26.796 -35.183 1.00 46.59 966 GLN A C 1
ATOM 7471 O O . GLN A 1 966 ? 37.592 27.883 -34.913 1.00 46.59 966 GLN A O 1
ATOM 7476 N N . ASN A 1 967 ? 35.781 26.662 -35.512 1.00 48.34 967 ASN A N 1
ATOM 7477 C CA . ASN A 1 967 ? 34.806 27.746 -35.444 1.00 48.34 967 ASN A CA 1
ATOM 7478 C C . ASN A 1 967 ? 34.786 28.346 -34.030 1.00 48.34 967 ASN A C 1
ATOM 7480 O O . ASN A 1 967 ? 35.010 27.649 -33.043 1.00 48.34 967 ASN A O 1
ATOM 7484 N N . HIS A 1 968 ? 34.488 29.640 -33.905 1.00 46.00 968 HIS A N 1
ATOM 7485 C CA . HIS A 1 968 ? 34.455 30.342 -32.611 1.00 46.00 968 HIS A CA 1
ATOM 7486 C C . HIS A 1 968 ? 33.151 30.081 -31.824 1.00 46.00 968 HIS A C 1
ATOM 7488 O O . HIS A 1 968 ? 32.610 30.978 -31.172 1.00 46.00 968 HIS A O 1
ATOM 7494 N N . ILE A 1 969 ? 32.652 28.846 -31.914 1.00 49.56 969 ILE A N 1
ATOM 7495 C CA . ILE A 1 969 ? 31.402 28.367 -31.331 1.00 49.56 969 ILE A CA 1
ATOM 7496 C C . ILE A 1 969 ? 31.723 27.757 -29.967 1.00 49.56 969 ILE A C 1
ATOM 7498 O O . ILE A 1 969 ? 32.238 26.647 -29.868 1.00 49.56 969 ILE A O 1
ATOM 7502 N N . GLY A 1 970 ? 31.395 28.496 -28.913 1.00 46.53 970 GLY A N 1
ATOM 7503 C CA . GLY A 1 970 ? 30.910 27.868 -27.694 1.00 46.53 970 GLY A CA 1
ATOM 7504 C C . GLY A 1 970 ? 29.394 27.824 -27.805 1.00 46.53 970 GLY A C 1
ATOM 7505 O O . GLY A 1 970 ? 28.779 28.887 -27.938 1.00 46.53 970 GLY A O 1
ATOM 7506 N N . LEU A 1 971 ? 28.805 26.628 -27.761 1.00 41.06 971 LEU A N 1
ATOM 7507 C CA . LEU A 1 971 ? 27.370 26.491 -27.518 1.00 41.06 971 LEU A CA 1
ATOM 7508 C C . LEU A 1 971 ? 27.035 27.305 -26.250 1.00 41.06 971 LEU A C 1
ATOM 7510 O O . LEU A 1 971 ? 27.782 27.272 -25.271 1.00 41.06 971 LEU A O 1
ATOM 7514 N N . HIS A 1 972 ? 25.953 28.083 -26.302 1.00 48.22 972 HIS A N 1
ATOM 7515 C CA . HIS A 1 972 ? 25.456 28.944 -25.213 1.00 48.22 972 HIS A CA 1
ATOM 7516 C C . HIS A 1 972 ? 26.270 30.226 -24.848 1.00 48.22 972 HIS A C 1
ATOM 7518 O O . HIS A 1 972 ? 25.936 30.872 -23.857 1.00 48.22 972 HIS A O 1
ATOM 7524 N N . ASP A 1 973 ? 27.268 30.690 -25.629 1.00 50.66 973 ASP A N 1
ATOM 7525 C CA . ASP A 1 973 ? 27.954 31.995 -25.390 1.00 50.66 973 ASP A CA 1
ATOM 7526 C C . ASP A 1 973 ? 27.518 33.113 -26.362 1.00 50.66 973 ASP A C 1
ATOM 7528 O O . ASP A 1 973 ? 28.131 33.322 -27.414 1.00 50.66 973 ASP A O 1
ATOM 7532 N N . CYS A 1 974 ? 26.529 33.920 -25.955 1.00 51.25 974 CYS A N 1
ATOM 7533 C CA . CYS A 1 974 ? 25.998 35.071 -26.712 1.00 51.25 974 CYS A CA 1
ATOM 7534 C C . CYS A 1 974 ? 26.981 36.258 -26.905 1.00 51.25 974 CYS A C 1
ATOM 7536 O O . CYS A 1 974 ? 26.588 37.312 -27.406 1.00 51.25 974 CYS A O 1
ATOM 7538 N N . SER A 1 975 ? 28.256 36.137 -26.511 1.00 56.44 975 SER A N 1
ATOM 7539 C CA . SER A 1 975 ? 29.284 37.163 -26.749 1.00 56.44 975 SER A CA 1
ATOM 7540 C C . SER A 1 975 ? 29.630 37.289 -28.236 1.00 56.44 975 SER A C 1
ATOM 7542 O O . SER A 1 975 ? 30.075 36.319 -28.848 1.00 56.44 975 SER A O 1
ATOM 7544 N N . VAL A 1 976 ? 29.546 38.501 -28.797 1.00 57.62 976 VAL A N 1
ATOM 7545 C CA . VAL A 1 976 ? 29.913 38.805 -30.200 1.00 57.62 976 VAL A CA 1
ATOM 7546 C C . VAL A 1 976 ? 31.428 38.839 -30.473 1.00 57.62 976 VAL A C 1
ATOM 7548 O O . VAL A 1 976 ? 31.849 38.995 -31.618 1.00 57.62 976 VAL A O 1
ATOM 7551 N N . VAL A 1 977 ? 32.267 38.684 -29.442 1.00 57.38 977 VAL A N 1
ATOM 7552 C CA . VAL A 1 977 ? 33.741 38.712 -29.541 1.00 57.38 977 VAL A CA 1
ATOM 7553 C C . VAL A 1 977 ? 34.342 37.461 -28.898 1.00 57.38 977 VAL A C 1
ATOM 7555 O O . VAL A 1 977 ? 33.855 36.991 -27.862 1.00 57.38 977 VAL A O 1
ATOM 7558 N N . CYS A 1 978 ? 35.404 36.913 -29.493 1.00 52.41 978 CYS A N 1
ATOM 7559 C CA . CYS A 1 978 ? 36.085 35.719 -28.992 1.00 52.41 978 CYS A CA 1
ATOM 7560 C C . CYS A 1 978 ? 37.073 36.052 -27.858 1.00 52.41 978 CYS A C 1
ATOM 7562 O O . CYS A 1 978 ? 38.108 36.684 -28.074 1.00 52.41 978 CYS A O 1
ATOM 7564 N N . LYS A 1 979 ? 36.797 35.553 -26.644 1.00 52.69 979 LYS A N 1
ATOM 7565 C CA . LYS A 1 979 ? 37.581 35.823 -25.418 1.00 52.69 979 LYS A CA 1
ATOM 7566 C C . LYS A 1 979 ? 39.050 35.350 -25.483 1.00 52.69 979 LYS A C 1
ATOM 7568 O O . LYS A 1 979 ? 39.868 35.848 -24.719 1.00 52.69 979 LYS A O 1
ATOM 7573 N N . ASN A 1 980 ? 39.398 34.441 -26.404 1.00 50.81 980 ASN A N 1
ATOM 7574 C CA . ASN A 1 980 ? 40.750 33.875 -26.548 1.00 50.81 980 ASN A CA 1
ATOM 7575 C C . ASN A 1 980 ? 41.651 34.583 -27.582 1.00 50.81 980 ASN A C 1
ATOM 7577 O O . ASN A 1 980 ? 42.859 34.344 -27.579 1.00 50.81 980 ASN A O 1
ATOM 7581 N N . CYS A 1 981 ? 41.102 35.415 -28.475 1.00 55.44 981 CYS A N 1
ATOM 7582 C CA . CYS A 1 981 ? 41.886 36.134 -29.495 1.00 55.44 981 CYS A CA 1
ATOM 7583 C C . CYS A 1 981 ? 41.513 37.616 -29.672 1.00 55.44 981 CYS A C 1
ATOM 7585 O O . CYS A 1 981 ? 42.293 38.348 -30.269 1.00 55.44 981 CYS A O 1
ATOM 7587 N N . GLY A 1 982 ? 40.372 38.071 -29.145 1.00 54.25 982 GLY A N 1
ATOM 7588 C CA . GLY A 1 982 ? 39.913 39.462 -29.241 1.00 54.25 982 GLY A CA 1
ATOM 7589 C C . GLY A 1 982 ? 39.199 39.823 -30.548 1.00 54.25 982 GLY A C 1
ATOM 7590 O O . GLY A 1 982 ? 38.638 40.911 -30.636 1.00 54.25 982 GLY A O 1
ATOM 7591 N N . GLU A 1 983 ? 39.172 38.923 -31.533 1.00 58.22 983 GLU A N 1
ATOM 7592 C CA . GLU A 1 983 ? 38.521 39.158 -32.825 1.00 58.22 983 GLU A CA 1
ATOM 7593 C C . GLU A 1 983 ? 36.990 38.946 -32.769 1.00 58.22 983 GLU A C 1
ATOM 7595 O O . GLU A 1 983 ? 36.501 38.150 -31.947 1.00 58.22 983 GLU A O 1
ATOM 7600 N N . PRO A 1 984 ? 36.209 39.624 -33.636 1.00 54.59 984 PRO A N 1
ATOM 7601 C CA . PRO A 1 984 ? 34.767 39.412 -33.752 1.00 54.59 984 PRO A CA 1
ATOM 7602 C C . PRO A 1 984 ? 34.421 37.974 -34.158 1.00 54.59 984 PRO A C 1
ATOM 7604 O O . PRO A 1 984 ? 35.077 37.385 -35.020 1.00 54.59 984 PRO A O 1
ATOM 7607 N N . LYS A 1 985 ? 33.342 37.419 -33.596 1.00 54.59 985 LYS A N 1
ATOM 7608 C CA . LYS A 1 985 ? 32.715 36.215 -34.160 1.00 54.59 985 LYS A CA 1
ATOM 7609 C C . LYS A 1 985 ? 31.961 36.599 -35.442 1.00 54.59 985 LYS A C 1
ATOM 7611 O O . LYS A 1 985 ? 31.389 37.687 -35.520 1.00 54.59 985 LYS A O 1
ATOM 7616 N N . LEU A 1 986 ? 31.924 35.706 -36.432 1.00 46.88 986 LEU A N 1
ATOM 7617 C CA . LEU A 1 986 ? 30.987 35.849 -37.552 1.00 46.88 986 LEU A CA 1
ATOM 7618 C C . LEU A 1 986 ? 29.546 35.702 -37.025 1.00 46.88 986 LEU A C 1
ATOM 7620 O O . LEU A 1 986 ? 29.321 34.846 -36.168 1.00 46.88 986 LEU A O 1
ATOM 7624 N N . PRO A 1 987 ? 28.579 36.506 -37.504 1.00 43.56 987 PRO A N 1
ATOM 7625 C CA . PRO A 1 987 ? 27.181 36.337 -37.130 1.00 43.56 987 PRO A CA 1
ATOM 7626 C C . PRO A 1 987 ? 26.635 35.041 -37.735 1.00 43.56 987 PRO A C 1
ATOM 7628 O O . PRO A 1 987 ? 26.756 34.803 -38.938 1.00 43.56 987 PRO A O 1
ATOM 7631 N N . GLU A 1 988 ? 26.031 34.211 -36.893 1.00 42.66 988 GLU A N 1
ATOM 7632 C CA . GLU A 1 988 ? 25.381 32.969 -37.302 1.00 42.66 988 GLU A CA 1
ATOM 7633 C C . GLU A 1 988 ? 24.048 33.273 -38.007 1.00 42.66 988 GLU A C 1
ATOM 7635 O O . GLU A 1 988 ? 23.347 34.223 -37.653 1.00 42.66 988 GLU A O 1
ATOM 7640 N N . SER A 1 989 ? 23.697 32.499 -39.038 1.00 41.75 989 SER A N 1
ATOM 7641 C CA . SER A 1 989 ? 22.495 32.740 -39.854 1.00 41.75 989 SER A CA 1
ATOM 7642 C C . SER A 1 989 ? 21.221 32.083 -39.310 1.00 41.75 989 SER A C 1
ATOM 7644 O O . SER A 1 989 ? 20.145 32.304 -39.867 1.00 41.75 989 SER A O 1
ATOM 7646 N N . ALA A 1 990 ? 21.319 31.320 -38.220 1.00 42.00 990 ALA A N 1
ATOM 7647 C CA . ALA A 1 990 ? 20.188 30.770 -37.482 1.00 42.00 990 ALA A CA 1
ATOM 7648 C C . ALA A 1 990 ? 20.506 30.742 -35.980 1.00 42.00 990 ALA A C 1
ATOM 7650 O O . ALA A 1 990 ? 21.525 30.190 -35.581 1.00 42.00 990 ALA A O 1
ATOM 7651 N N . HIS A 1 991 ? 19.618 31.290 -35.146 1.00 42.72 991 HIS A N 1
ATOM 7652 C CA . HIS A 1 991 ? 19.589 30.923 -33.730 1.00 42.72 991 HIS A CA 1
ATOM 7653 C C . HIS A 1 991 ? 18.766 29.638 -33.611 1.00 42.72 991 HIS A C 1
ATOM 7655 O O . HIS A 1 991 ? 17.570 29.660 -33.906 1.00 42.72 991 HIS A O 1
ATOM 7661 N N . SER A 1 992 ? 19.375 28.541 -33.167 1.00 42.56 992 SER A N 1
ATOM 7662 C CA . SER A 1 992 ? 18.648 27.304 -32.860 1.00 42.56 992 SER A CA 1
ATOM 7663 C C . SER A 1 992 ? 17.822 27.485 -31.583 1.00 42.56 992 SER A C 1
ATOM 7665 O O . SER A 1 992 ? 18.332 27.314 -30.477 1.00 42.56 992 SER A O 1
ATOM 7667 N N . ILE A 1 993 ? 16.550 27.868 -31.725 1.00 42.06 993 ILE A N 1
ATOM 7668 C CA . ILE A 1 993 ? 15.583 27.856 -30.620 1.00 42.06 993 ILE A CA 1
ATOM 7669 C C . ILE A 1 993 ? 15.057 26.428 -30.476 1.00 42.06 993 ILE A C 1
ATOM 7671 O O . ILE A 1 993 ? 14.499 25.880 -31.423 1.00 42.06 993 ILE A O 1
ATOM 7675 N N . ASN A 1 994 ? 15.207 25.842 -29.288 1.00 44.81 994 ASN A N 1
ATOM 7676 C CA . ASN A 1 994 ? 14.794 24.467 -29.002 1.00 44.81 994 ASN A CA 1
ATOM 7677 C C . ASN A 1 994 ? 13.303 24.376 -28.600 1.00 44.81 994 ASN A C 1
ATOM 7679 O O . ASN A 1 994 ? 12.952 23.706 -27.637 1.00 44.81 994 ASN A O 1
ATOM 7683 N N . VAL A 1 995 ? 12.436 25.117 -29.304 1.00 42.78 995 VAL A N 1
ATOM 7684 C CA . VAL A 1 995 ? 10.980 25.170 -29.084 1.00 42.78 995 VAL A CA 1
ATOM 7685 C C . VAL A 1 995 ? 10.279 25.178 -30.440 1.00 42.78 995 VAL A C 1
ATOM 7687 O O . VAL A 1 995 ? 10.548 26.021 -31.299 1.00 42.78 995 VAL A O 1
ATOM 7690 N N . TYR A 1 996 ? 9.375 24.227 -30.656 1.00 54.81 996 TYR A N 1
ATOM 7691 C CA . TYR A 1 996 ? 8.804 23.978 -31.975 1.00 54.81 996 TYR A CA 1
ATOM 7692 C C . TYR A 1 996 ? 7.684 24.960 -32.357 1.00 54.81 996 TYR A C 1
ATOM 7694 O O . TYR A 1 996 ? 6.710 25.153 -31.634 1.00 54.81 996 TYR A O 1
ATOM 7702 N N . CYS A 1 997 ? 7.774 25.503 -33.575 1.00 53.06 997 CYS A N 1
ATOM 7703 C CA . CYS A 1 997 ? 6.703 26.163 -34.341 1.00 53.06 997 CYS A CA 1
ATOM 7704 C C . CYS A 1 997 ? 5.970 27.395 -33.755 1.00 53.06 997 CYS A C 1
ATOM 7706 O O . CYS A 1 997 ? 5.242 28.023 -34.526 1.00 53.06 997 CYS A O 1
ATOM 7708 N N . ARG A 1 998 ? 6.093 27.750 -32.466 1.00 50.88 998 ARG A N 1
ATOM 7709 C CA . ARG A 1 998 ? 5.347 28.875 -31.852 1.00 50.88 998 ARG A CA 1
ATOM 7710 C C . ARG A 1 998 ? 6.189 30.106 -31.508 1.00 50.88 998 ARG A C 1
ATOM 7712 O O . ARG A 1 998 ? 5.696 31.217 -31.698 1.00 50.88 998 ARG A O 1
ATOM 7719 N N . ASP A 1 999 ? 7.431 29.942 -31.061 1.00 51.94 999 ASP A N 1
ATOM 7720 C CA . ASP A 1 999 ? 8.238 31.075 -30.595 1.00 51.94 999 ASP A CA 1
ATOM 7721 C C . ASP A 1 999 ? 8.993 31.785 -31.722 1.00 51.94 999 ASP A C 1
ATOM 7723 O O . ASP A 1 999 ? 9.744 31.186 -32.491 1.00 51.94 999 ASP A O 1
ATOM 7727 N N . THR A 1 1000 ? 8.830 33.108 -31.786 1.00 55.66 1000 THR A N 1
ATOM 7728 C CA . THR A 1 1000 ? 9.522 33.975 -32.751 1.00 55.66 1000 THR A CA 1
ATOM 7729 C C . THR A 1 1000 ? 10.740 34.688 -32.159 1.00 55.66 1000 THR A C 1
ATOM 7731 O O . THR A 1 1000 ? 11.300 35.552 -32.829 1.00 55.66 1000 THR A O 1
ATOM 7734 N N . ALA A 1 1001 ? 11.140 34.418 -30.910 1.00 54.69 1001 ALA A N 1
ATOM 7735 C CA . ALA A 1 1001 ? 12.234 35.133 -30.241 1.00 54.69 1001 ALA A CA 1
ATOM 7736 C C . ALA A 1 1001 ? 13.039 34.251 -29.271 1.00 54.69 1001 ALA A C 1
ATOM 7738 O O . ALA A 1 1001 ? 12.484 33.422 -28.559 1.00 54.69 1001 ALA A O 1
ATOM 7739 N N . CYS A 1 1002 ? 14.357 34.461 -29.214 1.00 50.50 1002 CYS A N 1
ATOM 7740 C CA . CYS A 1 1002 ? 15.259 33.704 -28.340 1.00 50.50 1002 CYS A CA 1
ATOM 7741 C C . CYS A 1 1002 ? 15.172 34.165 -26.872 1.00 50.50 1002 CYS A C 1
ATOM 7743 O O . CYS A 1 1002 ? 15.431 35.333 -26.575 1.00 50.50 1002 CYS A O 1
ATOM 7745 N N . TYR A 1 1003 ? 14.893 33.242 -25.944 1.00 42.53 1003 TYR A N 1
ATOM 7746 C CA . TYR A 1 1003 ? 14.686 33.542 -24.517 1.00 42.53 1003 TYR A CA 1
ATOM 7747 C C . TYR A 1 1003 ? 15.905 34.154 -23.796 1.00 42.53 1003 TYR A C 1
ATOM 7749 O O . TYR A 1 1003 ? 15.734 34.903 -22.837 1.00 42.53 1003 TYR A O 1
ATOM 7757 N N . LEU A 1 1004 ? 17.131 33.900 -24.274 1.00 40.97 1004 LEU A N 1
ATOM 7758 C CA . LEU A 1 1004 ? 18.370 34.412 -23.665 1.00 40.97 1004 LEU A CA 1
ATOM 7759 C C . LEU A 1 1004 ? 18.741 35.845 -24.089 1.00 40.97 1004 LEU A C 1
ATOM 7761 O O . LEU A 1 1004 ? 19.516 36.502 -23.396 1.00 40.97 1004 LEU A O 1
ATOM 7765 N N . CYS A 1 1005 ? 18.245 36.333 -25.233 1.00 50.06 1005 CYS A N 1
ATOM 7766 C CA . CYS A 1 1005 ? 18.684 37.619 -25.802 1.00 50.06 1005 CYS A CA 1
ATOM 7767 C C . CYS A 1 1005 ? 17.576 38.487 -26.427 1.00 50.06 1005 CYS A C 1
ATOM 7769 O O . CYS A 1 1005 ? 17.847 39.620 -26.823 1.00 50.06 1005 CYS A O 1
ATOM 7771 N N . GLY A 1 1006 ? 16.343 37.982 -26.540 1.00 49.00 1006 GLY A N 1
ATOM 7772 C CA . GLY A 1 1006 ? 15.196 38.690 -27.119 1.00 49.00 1006 GLY A CA 1
ATOM 7773 C C . GLY A 1 1006 ? 15.238 38.884 -28.642 1.00 49.00 1006 GLY A C 1
ATOM 7774 O O . GLY A 1 1006 ? 14.343 39.522 -29.195 1.00 49.00 1006 GLY A O 1
ATOM 7775 N N . ALA A 1 1007 ? 16.252 38.358 -29.339 1.00 51.69 1007 ALA A N 1
ATOM 7776 C CA . ALA A 1 1007 ? 16.384 38.504 -30.788 1.00 51.69 1007 ALA A CA 1
ATOM 7777 C C . ALA A 1 1007 ? 15.305 37.705 -31.540 1.00 51.69 1007 ALA A C 1
ATOM 7779 O O . ALA A 1 1007 ? 15.084 36.527 -31.253 1.00 51.69 1007 ALA A O 1
ATOM 7780 N N . THR A 1 1008 ? 14.653 38.350 -32.510 1.00 51.72 1008 THR A N 1
ATOM 7781 C CA . THR A 1 1008 ? 13.554 37.778 -33.304 1.00 51.72 1008 THR A CA 1
ATOM 7782 C C . THR A 1 1008 ? 14.075 36.929 -34.469 1.00 51.72 1008 THR A C 1
ATOM 7784 O O . THR A 1 1008 ? 15.013 37.342 -35.153 1.00 51.72 1008 THR A O 1
ATOM 7787 N N . VAL A 1 1009 ? 13.456 35.775 -34.733 1.00 54.53 1009 VAL A N 1
ATOM 7788 C CA . VAL A 1 1009 ? 13.801 34.857 -35.838 1.00 54.53 1009 VAL A CA 1
ATOM 7789 C C . VAL A 1 1009 ? 12.552 34.276 -36.512 1.00 54.53 1009 VAL A C 1
ATOM 7791 O O . VAL A 1 1009 ? 11.454 34.319 -35.959 1.00 54.53 1009 VAL A O 1
ATOM 7794 N N . ASN A 1 1010 ? 12.724 33.725 -37.717 1.00 48.59 1010 ASN A N 1
ATOM 7795 C CA . ASN A 1 1010 ? 11.670 32.987 -38.413 1.00 48.59 1010 ASN A CA 1
ATOM 7796 C C . ASN A 1 1010 ? 11.538 31.570 -37.815 1.00 48.59 1010 ASN A C 1
ATOM 7798 O O . ASN A 1 1010 ? 12.563 30.893 -37.702 1.00 48.59 1010 ASN A O 1
ATOM 7802 N N . PRO A 1 1011 ? 10.325 31.093 -37.478 1.00 52.78 1011 PRO A N 1
ATOM 7803 C CA . PRO A 1 1011 ? 10.118 29.722 -37.016 1.00 52.78 1011 PRO A CA 1
ATOM 7804 C C . PRO A 1 1011 ? 10.315 28.697 -38.146 1.00 52.78 1011 PRO A C 1
ATOM 7806 O O . PRO A 1 1011 ? 10.216 29.022 -39.333 1.00 52.78 1011 PRO A O 1
ATOM 7809 N N . LEU A 1 1012 ? 10.574 27.442 -37.767 1.00 53.69 1012 LEU A N 1
ATOM 7810 C CA . LEU A 1 1012 ? 10.691 26.316 -38.699 1.00 53.69 1012 LEU A CA 1
ATOM 7811 C C . LEU A 1 1012 ? 9.347 25.987 -39.389 1.00 53.69 1012 LEU A C 1
ATOM 7813 O O . LEU A 1 1012 ? 8.286 26.259 -38.818 1.00 53.69 1012 LEU A O 1
ATOM 7817 N N . PRO A 1 1013 ? 9.367 25.375 -40.593 1.00 57.59 1013 PRO A N 1
ATOM 7818 C CA . PRO A 1 1013 ? 8.155 24.904 -41.264 1.00 57.59 1013 PRO A CA 1
ATOM 7819 C C . PRO A 1 1013 ? 7.388 23.876 -40.425 1.00 57.59 1013 PRO A C 1
ATOM 7821 O O . PRO A 1 1013 ? 7.988 23.075 -39.710 1.00 57.59 1013 PRO A O 1
ATOM 7824 N N . HIS A 1 1014 ? 6.061 23.855 -40.551 1.00 63.78 1014 HIS A N 1
ATOM 7825 C CA . HIS A 1 1014 ? 5.235 22.817 -39.934 1.00 63.78 1014 HIS A CA 1
ATOM 7826 C C . HIS A 1 1014 ? 5.450 21.465 -40.628 1.00 63.78 1014 HIS A C 1
ATOM 7828 O O . HIS A 1 1014 ? 5.462 21.391 -41.857 1.00 63.78 1014 HIS A O 1
ATOM 7834 N N . VAL A 1 1015 ? 5.573 20.401 -39.835 1.00 62.09 1015 VAL A N 1
ATOM 7835 C CA . VAL A 1 1015 ? 5.789 19.020 -40.297 1.00 62.09 1015 VAL A CA 1
ATOM 7836 C C . VAL A 1 1015 ? 4.748 18.125 -39.631 1.00 62.09 1015 VAL A C 1
ATOM 7838 O O . VAL A 1 1015 ? 4.435 18.335 -38.461 1.00 62.09 1015 VAL A O 1
ATOM 7841 N N . GLY A 1 1016 ? 4.174 17.166 -40.358 1.00 63.38 1016 GLY A N 1
ATOM 7842 C CA . GLY A 1 1016 ? 3.219 16.204 -39.797 1.00 63.38 1016 GLY A CA 1
ATOM 7843 C C . GLY A 1 1016 ? 3.906 15.203 -38.864 1.00 63.38 1016 GLY A C 1
ATOM 7844 O O . GLY A 1 1016 ? 5.106 14.971 -38.995 1.00 63.38 1016 GLY A O 1
ATOM 7845 N N . ALA A 1 1017 ? 3.161 14.611 -37.925 1.00 57.19 1017 ALA A N 1
ATOM 7846 C CA . ALA A 1 1017 ? 3.676 13.493 -37.124 1.00 57.19 1017 ALA A CA 1
ATOM 7847 C C . ALA A 1 1017 ? 3.912 12.252 -38.000 1.00 57.19 1017 ALA A C 1
ATOM 7849 O O . ALA A 1 1017 ? 4.952 11.606 -37.899 1.00 57.19 1017 ALA A O 1
ATOM 7850 N N . TYR A 1 1018 ? 2.969 12.001 -38.909 1.00 72.25 1018 TYR A N 1
ATOM 7851 C CA . TYR A 1 1018 ? 2.952 10.904 -39.867 1.00 72.25 1018 TYR A CA 1
ATOM 7852 C C . TYR A 1 1018 ? 2.692 11.451 -41.277 1.00 72.25 1018 TYR A C 1
ATOM 7854 O O . TYR A 1 1018 ? 2.193 12.568 -41.446 1.00 72.25 1018 TYR A O 1
ATOM 7862 N N . ALA A 1 1019 ? 2.973 10.652 -42.308 1.00 71.12 1019 ALA A N 1
ATOM 7863 C CA . ALA A 1 1019 ? 2.791 11.054 -43.707 1.00 71.12 1019 ALA A CA 1
ATOM 7864 C C . ALA A 1 1019 ? 1.323 11.378 -44.078 1.00 71.12 1019 ALA A C 1
ATOM 7866 O O . ALA A 1 1019 ? 1.073 12.062 -45.069 1.00 71.12 1019 ALA A O 1
ATOM 7867 N N . CYS A 1 1020 ? 0.347 10.928 -43.287 1.00 64.12 1020 CYS A N 1
ATOM 7868 C CA . CYS A 1 1020 ? -1.079 11.227 -43.451 1.00 64.12 1020 CYS A CA 1
ATOM 7869 C C . CYS A 1 1020 ? -1.622 12.258 -42.432 1.00 64.12 1020 CYS A C 1
ATOM 7871 O O . CYS A 1 1020 ? -2.827 12.495 -42.362 1.00 64.12 1020 CYS A O 1
ATOM 7873 N N . SER A 1 1021 ? -0.762 12.917 -41.642 1.00 69.06 1021 SER A N 1
ATOM 7874 C CA . SER A 1 1021 ? -1.177 13.954 -40.683 1.00 69.06 1021 SER A CA 1
ATOM 7875 C C . SER A 1 1021 ? -1.514 15.291 -41.358 1.00 69.06 1021 SER A C 1
ATOM 7877 O O . SER A 1 1021 ? -0.664 15.915 -41.991 1.00 69.06 1021 SER A O 1
ATOM 7879 N N . THR A 1 1022 ? -2.724 15.807 -41.117 1.00 67.62 1022 THR A N 1
ATOM 7880 C CA . THR A 1 1022 ? -3.130 17.183 -41.477 1.00 67.62 1022 THR A CA 1
ATOM 7881 C C . THR A 1 1022 ? -2.743 18.234 -40.425 1.00 67.62 1022 THR A C 1
ATOM 7883 O O . THR A 1 1022 ? -2.930 19.432 -40.639 1.00 67.62 1022 THR A O 1
ATOM 7886 N N . VAL A 1 1023 ? -2.233 17.801 -39.269 1.00 60.06 1023 VAL A N 1
ATOM 7887 C CA . VAL A 1 1023 ? -1.867 18.640 -38.117 1.00 60.06 1023 VAL A CA 1
ATOM 7888 C C . VAL A 1 1023 ? -0.361 18.536 -37.877 1.00 60.06 1023 VAL A C 1
ATOM 7890 O O . VAL A 1 1023 ? 0.229 17.469 -38.052 1.00 60.06 1023 VAL A O 1
ATOM 7893 N N . CYS A 1 1024 ? 0.270 19.646 -37.495 1.00 64.06 1024 CYS A N 1
ATOM 7894 C CA . CYS A 1 1024 ? 1.686 19.678 -37.134 1.00 64.06 1024 CYS A CA 1
ATOM 7895 C C . CYS A 1 1024 ? 2.001 18.757 -35.938 1.00 64.06 1024 CYS A C 1
ATOM 7897 O O . CYS A 1 1024 ? 1.311 18.833 -34.921 1.00 64.06 1024 CYS A O 1
ATOM 7899 N N . LYS A 1 1025 ? 3.092 17.977 -36.030 1.00 55.56 1025 LYS A N 1
ATOM 7900 C CA . LYS A 1 1025 ? 3.601 17.040 -35.004 1.00 55.56 1025 LYS A CA 1
ATOM 7901 C C . LYS A 1 1025 ? 3.670 17.646 -33.601 1.00 55.56 1025 LYS A C 1
ATOM 7903 O O . LYS A 1 1025 ? 3.479 16.955 -32.615 1.00 55.56 1025 LYS A O 1
ATOM 7908 N N . TYR A 1 1026 ? 3.934 18.946 -33.524 1.00 58.44 1026 TYR A N 1
ATOM 7909 C CA . TYR A 1 1026 ? 4.206 19.669 -32.283 1.00 58.44 1026 TYR A CA 1
ATOM 7910 C C . TYR A 1 1026 ? 2.992 20.452 -31.752 1.00 58.44 1026 TYR A C 1
ATOM 7912 O O . TYR A 1 1026 ? 3.158 21.508 -31.144 1.00 58.44 1026 TYR A O 1
ATOM 7920 N N . GLY A 1 1027 ? 1.765 20.016 -32.069 1.00 52.78 1027 GLY A N 1
ATOM 7921 C CA . GLY A 1 1027 ? 0.511 20.555 -31.512 1.00 52.78 1027 GLY A CA 1
ATOM 7922 C C . GLY A 1 1027 ? 0.235 22.045 -31.775 1.00 52.78 1027 GLY A C 1
ATOM 7923 O O . GLY A 1 1027 ? -0.695 22.623 -31.219 1.00 52.78 1027 GLY A O 1
ATOM 7924 N N . CYS A 1 1028 ? 1.032 22.716 -32.613 1.00 58.91 1028 CYS A N 1
ATOM 7925 C CA . CYS A 1 1028 ? 1.099 24.180 -32.621 1.00 58.91 1028 CYS A CA 1
ATOM 7926 C C . CYS A 1 1028 ? -0.158 24.890 -33.160 1.00 58.91 1028 CYS A C 1
ATOM 7928 O O . CYS A 1 1028 ? -0.283 26.105 -32.979 1.00 58.91 1028 CYS A O 1
ATOM 7930 N N . GLY A 1 1029 ? -1.080 24.160 -33.797 1.00 59.22 1029 GLY A N 1
ATOM 7931 C CA . GLY A 1 1029 ? -2.240 24.685 -34.532 1.00 59.22 1029 GLY A CA 1
ATOM 7932 C C . GLY A 1 1029 ? -1.982 24.932 -36.026 1.00 59.22 1029 GLY A C 1
ATOM 7933 O O . GLY A 1 1029 ? -2.887 25.344 -36.748 1.00 59.22 1029 GLY A O 1
ATOM 7934 N N . GLY A 1 1030 ? -0.761 24.676 -36.506 1.00 62.47 1030 GLY A N 1
ATOM 7935 C CA . GLY A 1 1030 ? -0.407 24.744 -37.922 1.00 62.47 1030 GLY A CA 1
ATOM 7936 C C . GLY A 1 1030 ? -0.969 23.562 -38.717 1.00 62.47 1030 GLY A C 1
ATOM 7937 O O . GLY A 1 1030 ? -0.762 22.405 -38.344 1.00 62.47 1030 GLY A O 1
ATOM 7938 N N . VAL A 1 1031 ? -1.652 23.858 -39.825 1.00 62.59 1031 VAL A N 1
ATOM 7939 C CA . VAL A 1 1031 ? -2.152 22.852 -40.777 1.00 62.59 1031 VAL A CA 1
ATOM 7940 C C . VAL A 1 1031 ? -1.013 22.405 -41.692 1.00 62.59 1031 VAL A C 1
ATOM 7942 O O . VAL A 1 1031 ? -0.310 23.236 -42.269 1.00 62.59 1031 VAL A O 1
ATOM 7945 N N . VAL A 1 1032 ? -0.856 21.093 -41.842 1.00 72.00 1032 VAL A N 1
ATOM 7946 C CA . VAL A 1 1032 ? 0.114 20.454 -42.741 1.00 72.00 1032 VAL A CA 1
ATOM 7947 C C . VAL A 1 1032 ? -0.641 19.831 -43.915 1.00 72.00 1032 VAL A C 1
ATOM 7949 O O . VAL A 1 1032 ? -1.771 19.370 -43.764 1.00 72.00 1032 VAL A O 1
ATOM 7952 N N . THR A 1 1033 ? -0.038 19.831 -45.105 1.00 73.62 1033 THR A N 1
ATOM 7953 C CA . THR A 1 1033 ? -0.561 19.053 -46.239 1.00 73.62 1033 THR A CA 1
ATOM 7954 C C . THR A 1 1033 ? -0.035 17.620 -46.120 1.00 73.62 1033 THR A C 1
ATOM 7956 O O . THR A 1 1033 ? 1.186 17.458 -46.171 1.00 73.62 1033 THR A O 1
ATOM 7959 N N . PRO A 1 1034 ? -0.894 16.599 -45.944 1.00 70.81 1034 PRO A N 1
ATOM 7960 C CA . PRO A 1 1034 ? -0.441 15.215 -45.873 1.00 70.81 1034 PRO A CA 1
ATOM 7961 C C . PRO A 1 1034 ? 0.170 14.780 -47.212 1.00 70.81 1034 PRO A C 1
ATOM 7963 O O . PRO A 1 1034 ? -0.275 15.199 -48.283 1.00 70.81 1034 PRO A O 1
ATOM 7966 N N . THR A 1 1035 ? 1.203 13.944 -47.147 1.00 73.38 1035 THR A N 1
ATOM 7967 C CA . THR A 1 1035 ? 1.927 13.389 -48.303 1.00 73.38 1035 THR A CA 1
ATOM 7968 C C . THR A 1 1035 ? 1.421 12.004 -48.720 1.00 73.38 1035 THR A C 1
ATOM 7970 O O . THR A 1 1035 ? 1.862 11.476 -49.737 1.00 73.38 1035 THR A O 1
ATOM 7973 N N . SER A 1 1036 ? 0.486 11.431 -47.959 1.00 69.31 1036 SER A N 1
ATOM 7974 C CA . SER A 1 1036 ? -0.192 10.153 -48.213 1.00 69.31 1036 SER A CA 1
ATOM 7975 C C . SER A 1 1036 ? -1.618 10.185 -47.652 1.00 69.31 1036 SER A C 1
ATOM 7977 O O . SER A 1 1036 ? -1.925 11.003 -46.782 1.00 69.31 1036 SER A O 1
ATOM 7979 N N . GLU A 1 1037 ? -2.489 9.305 -48.143 1.00 75.88 1037 GLU A N 1
ATOM 7980 C CA . GLU A 1 1037 ? -3.815 9.083 -47.552 1.00 75.88 1037 GLU A CA 1
ATOM 7981 C C . GLU A 1 1037 ? -3.709 8.212 -46.281 1.00 75.88 1037 GLU A C 1
ATOM 7983 O O . GLU A 1 1037 ? -2.647 7.674 -45.966 1.00 75.88 1037 GLU A O 1
ATOM 7988 N N . HIS A 1 1038 ? -4.788 8.111 -45.503 1.00 76.62 1038 HIS A N 1
ATOM 7989 C CA . HIS A 1 1038 ? -4.822 7.244 -44.322 1.00 76.62 1038 HIS A CA 1
ATOM 7990 C C . HIS A 1 1038 ? -5.021 5.778 -44.732 1.00 76.62 1038 HIS A C 1
ATOM 7992 O O . HIS A 1 1038 ? -5.970 5.465 -45.450 1.00 76.62 1038 HIS A O 1
ATOM 7998 N N . ASP A 1 1039 ? -4.175 4.886 -44.220 1.00 81.06 1039 ASP A N 1
ATOM 7999 C CA . ASP A 1 1039 ? -4.286 3.441 -44.432 1.00 81.06 1039 ASP A CA 1
ATOM 8000 C C . ASP A 1 1039 ? -5.188 2.818 -43.356 1.00 81.06 1039 ASP A C 1
ATOM 8002 O O . ASP A 1 1039 ? -4.745 2.509 -42.248 1.00 81.06 1039 ASP A O 1
ATOM 8006 N N . TYR A 1 1040 ? -6.490 2.752 -43.636 1.00 81.06 1040 TYR A N 1
ATOM 8007 C CA . TYR A 1 1040 ? -7.507 2.296 -42.688 1.00 81.06 1040 TYR A CA 1
ATOM 8008 C C . TYR A 1 1040 ? -7.697 0.775 -42.696 1.00 81.06 1040 TYR A C 1
ATOM 8010 O O . TYR A 1 1040 ? -7.887 0.162 -43.747 1.00 81.06 1040 TYR A O 1
ATOM 8018 N N . GLY A 1 1041 ? -7.739 0.184 -41.497 1.00 76.00 1041 GLY A N 1
ATOM 8019 C CA . GLY A 1 1041 ? -8.161 -1.204 -41.300 1.00 76.00 1041 GLY A CA 1
ATOM 8020 C C . GLY A 1 1041 ? -9.650 -1.441 -41.597 1.00 76.00 1041 GLY A C 1
ATOM 8021 O O . GLY A 1 1041 ? -10.396 -0.539 -41.974 1.00 76.00 1041 GLY A O 1
ATOM 8022 N N . ALA A 1 1042 ? -10.111 -2.679 -41.405 1.00 79.69 1042 ALA A N 1
ATOM 8023 C CA . ALA A 1 1042 ? -11.524 -3.020 -41.573 1.00 79.69 1042 ALA A CA 1
ATOM 8024 C C . ALA A 1 1042 ? -12.424 -2.326 -40.527 1.00 79.69 1042 ALA A C 1
ATOM 8026 O O . ALA A 1 1042 ? -11.999 -2.047 -39.408 1.00 79.69 1042 ALA A O 1
ATOM 8027 N N . TRP A 1 1043 ? -13.692 -2.090 -40.881 1.00 84.81 1043 TRP A N 1
ATOM 8028 C CA . TRP A 1 1043 ? -14.675 -1.495 -39.972 1.00 84.81 1043 TRP A CA 1
ATOM 8029 C C . TRP A 1 1043 ? -15.108 -2.467 -38.862 1.00 84.81 1043 TRP A C 1
ATOM 8031 O O . TRP A 1 1043 ? -15.663 -3.536 -39.119 1.00 84.81 1043 TRP A O 1
ATOM 8041 N N . GLU A 1 1044 ? -14.907 -2.048 -37.616 1.00 81.19 1044 GLU A N 1
ATOM 8042 C CA . GLU A 1 1044 ? -15.314 -2.732 -36.391 1.00 81.19 1044 GLU A CA 1
ATOM 8043 C C . GLU A 1 1044 ? -16.661 -2.189 -35.894 1.00 81.19 1044 GLU A C 1
ATOM 8045 O O . GLU A 1 1044 ? -16.849 -0.979 -35.758 1.00 81.19 1044 GLU A O 1
ATOM 8050 N N . SER A 1 1045 ? -17.611 -3.065 -35.560 1.00 78.31 1045 SER A N 1
ATOM 8051 C CA . SER A 1 1045 ? -18.900 -2.644 -34.988 1.00 78.31 1045 SER A CA 1
ATOM 8052 C C . SER A 1 1045 ? -18.762 -2.244 -33.514 1.00 78.31 1045 SER A C 1
ATOM 8054 O O . SER A 1 1045 ? -18.718 -3.103 -32.640 1.00 78.31 1045 SER A O 1
ATOM 8056 N N . VAL A 1 1046 ? -18.778 -0.937 -33.233 1.00 77.69 1046 VAL A N 1
ATOM 8057 C CA . VAL A 1 1046 ? -18.832 -0.367 -31.869 1.00 77.69 1046 VAL A CA 1
ATOM 8058 C C . VAL A 1 1046 ? -20.198 -0.620 -31.225 1.00 77.69 1046 VAL A C 1
ATOM 8060 O O . VAL A 1 1046 ? -20.309 -0.849 -30.023 1.00 77.69 1046 VAL A O 1
ATOM 8063 N N . LYS A 1 1047 ? -21.262 -0.576 -32.032 1.00 79.88 1047 LYS A N 1
ATOM 8064 C CA . LYS A 1 1047 ? -22.641 -0.815 -31.611 1.00 79.88 1047 LYS A CA 1
ATOM 8065 C C . LYS A 1 1047 ? -23.426 -1.421 -32.765 1.00 79.88 1047 LYS A C 1
ATOM 8067 O O . LYS A 1 1047 ? -23.596 -0.782 -33.800 1.00 79.88 1047 LYS A O 1
ATOM 8072 N N . LEU A 1 1048 ? -23.966 -2.622 -32.581 1.00 72.75 1048 LEU A N 1
ATOM 8073 C CA . LEU A 1 1048 ? -24.814 -3.243 -33.599 1.00 72.75 1048 LEU A CA 1
ATOM 8074 C C . LEU A 1 1048 ? -26.142 -2.468 -33.756 1.00 72.75 1048 LEU A C 1
ATOM 8076 O O . LEU A 1 1048 ? -26.756 -2.100 -32.747 1.00 72.75 1048 LEU A O 1
ATOM 8080 N N . PRO A 1 1049 ? -26.610 -2.207 -34.992 1.00 79.56 1049 PRO A N 1
ATOM 8081 C CA . PRO A 1 1049 ? -27.929 -1.628 -35.218 1.00 79.56 1049 PRO A CA 1
ATOM 8082 C C . PRO A 1 1049 ? -29.035 -2.613 -34.809 1.00 79.56 1049 PRO A C 1
ATOM 8084 O O . PRO A 1 1049 ? -28.874 -3.829 -34.883 1.00 79.56 1049 PRO A O 1
ATOM 8087 N N . THR A 1 1050 ? -30.190 -2.085 -34.407 1.00 77.56 1050 THR A N 1
ATOM 8088 C CA . THR A 1 1050 ? -31.397 -2.876 -34.101 1.00 77.56 1050 THR A CA 1
ATOM 8089 C C . THR A 1 1050 ? -32.538 -2.465 -35.027 1.00 77.56 1050 THR A C 1
ATOM 8091 O O . THR A 1 1050 ? -32.408 -1.500 -35.779 1.00 77.56 1050 THR A O 1
ATOM 8094 N N . ALA A 1 1051 ? -33.690 -3.138 -34.953 1.00 66.81 1051 ALA A N 1
ATOM 8095 C CA . ALA A 1 1051 ? -34.872 -2.776 -35.742 1.00 66.81 1051 ALA A CA 1
ATOM 8096 C C . ALA A 1 1051 ? -35.390 -1.338 -35.497 1.00 66.81 1051 ALA A C 1
ATOM 8098 O O . ALA A 1 1051 ? -36.132 -0.801 -36.317 1.00 66.81 1051 ALA A O 1
ATOM 8099 N N . THR A 1 1052 ? -35.008 -0.699 -34.383 1.00 62.31 1052 THR A N 1
ATOM 8100 C CA . THR A 1 1052 ? -35.483 0.646 -34.002 1.00 62.31 1052 THR A CA 1
ATOM 8101 C C . THR A 1 1052 ? -34.380 1.636 -33.623 1.00 62.31 1052 THR A C 1
ATOM 8103 O O . THR A 1 1052 ? -34.685 2.801 -33.374 1.00 62.31 1052 THR A O 1
ATOM 8106 N N . THR A 1 1053 ? -33.110 1.222 -33.561 1.00 71.81 1053 THR A N 1
ATOM 8107 C CA . THR A 1 1053 ? -31.983 2.102 -33.198 1.00 71.81 1053 THR A CA 1
ATOM 8108 C C . THR A 1 1053 ? -30.813 1.941 -34.154 1.00 71.81 1053 THR A C 1
ATOM 8110 O O . THR A 1 1053 ? -30.452 0.819 -34.507 1.00 71.81 1053 THR A O 1
ATOM 8113 N N . SER A 1 1054 ? -30.172 3.054 -34.502 1.00 78.38 1054 SER A N 1
ATOM 8114 C CA . SER A 1 1054 ? -28.907 3.044 -35.231 1.00 78.38 1054 SER A CA 1
ATOM 8115 C C . SER A 1 1054 ? -27.794 2.350 -34.442 1.00 78.38 1054 SER A C 1
ATOM 8117 O O . SER A 1 1054 ? -27.771 2.357 -33.202 1.00 78.38 1054 SER A O 1
ATOM 8119 N N . GLY A 1 1055 ? -26.881 1.755 -35.202 1.00 82.69 1055 GLY A N 1
ATOM 8120 C CA . GLY A 1 1055 ? -25.593 1.266 -34.736 1.00 82.69 1055 GLY A CA 1
ATOM 8121 C C . GLY A 1 1055 ? -24.486 2.293 -34.972 1.00 82.69 1055 GLY A C 1
ATOM 8122 O O . GLY A 1 1055 ? -24.727 3.403 -35.445 1.00 82.69 1055 GLY A O 1
ATOM 8123 N N . GLU A 1 1056 ? -23.262 1.897 -34.664 1.00 87.12 1056 GLU A N 1
ATOM 8124 C CA . GLU A 1 1056 ? -22.038 2.652 -34.913 1.00 87.12 1056 GLU A CA 1
ATOM 8125 C C . GLU A 1 1056 ? -20.918 1.664 -35.250 1.00 87.12 1056 GLU A C 1
ATOM 8127 O O . GLU A 1 1056 ? -20.794 0.622 -34.603 1.00 87.12 1056 GLU A O 1
ATOM 8132 N N . GLN A 1 1057 ? -20.101 1.994 -36.244 1.00 84.94 1057 GLN A N 1
ATOM 8133 C CA . GLN A 1 1057 ? -18.853 1.299 -36.545 1.00 84.94 1057 GLN A CA 1
ATOM 8134 C C . GLN A 1 1057 ? -17.676 2.280 -36.526 1.00 84.94 1057 GLN A C 1
ATOM 8136 O O . GLN A 1 1057 ? -17.870 3.478 -36.738 1.00 84.94 1057 GLN A O 1
ATOM 8141 N N . LYS A 1 1058 ? -16.468 1.780 -36.250 1.00 85.00 1058 LYS A N 1
ATOM 8142 C CA . LYS A 1 1058 ? -15.209 2.537 -36.287 1.00 85.00 1058 LYS A CA 1
ATOM 8143 C C . LYS A 1 1058 ? -14.191 1.848 -37.198 1.00 85.00 1058 LYS A C 1
ATOM 8145 O O . LYS A 1 1058 ? -14.227 0.630 -37.319 1.00 85.00 1058 LYS A O 1
ATOM 8150 N N . HIS A 1 1059 ? -13.257 2.596 -37.773 1.00 82.25 1059 HIS A N 1
ATOM 8151 C CA . HIS A 1 1059 ? -12.022 2.032 -38.335 1.00 82.25 1059 HIS A CA 1
ATOM 8152 C C . HIS A 1 1059 ? -10.817 2.890 -37.943 1.00 82.25 1059 HIS A C 1
ATOM 8154 O O . HIS A 1 1059 ? -10.960 4.088 -37.687 1.00 82.25 1059 HIS A O 1
ATOM 8160 N N . THR A 1 1060 ? -9.643 2.270 -37.850 1.00 75.38 1060 THR A N 1
ATOM 8161 C CA . THR A 1 1060 ? -8.416 2.898 -37.335 1.00 75.38 1060 THR A CA 1
ATOM 8162 C C . THR A 1 1060 ? -7.343 2.903 -38.418 1.00 75.38 1060 THR A C 1
ATOM 8164 O O . THR A 1 1060 ? -7.145 1.896 -39.098 1.00 75.38 1060 THR A O 1
ATOM 8167 N N . CYS A 1 1061 ? -6.659 4.035 -38.595 1.00 71.19 1061 CYS A N 1
ATOM 8168 C CA . CYS A 1 1061 ? -5.514 4.138 -39.499 1.00 71.19 1061 CYS A CA 1
ATOM 8169 C C . CYS A 1 1061 ? -4.313 3.378 -38.912 1.00 71.19 1061 CYS A C 1
ATOM 8171 O O . CYS A 1 1061 ? -3.850 3.732 -37.829 1.00 71.19 1061 CYS A O 1
ATOM 8173 N N . ALA A 1 1062 ? -3.768 2.390 -39.622 1.00 64.19 1062 ALA A N 1
ATOM 8174 C CA . ALA A 1 1062 ? -2.619 1.603 -39.167 1.00 64.19 1062 ALA A CA 1
ATOM 8175 C C . ALA A 1 1062 ? -1.336 2.444 -38.999 1.00 64.19 1062 ALA A C 1
ATOM 8177 O O . ALA A 1 1062 ? -0.479 2.108 -38.191 1.00 64.19 1062 ALA A O 1
ATOM 8178 N N . VAL A 1 1063 ? -1.226 3.557 -39.738 1.00 58.97 1063 VAL A N 1
ATOM 8179 C CA . VAL A 1 1063 ? -0.021 4.408 -39.807 1.00 58.97 1063 VAL A CA 1
ATOM 8180 C C . VAL A 1 1063 ? -0.045 5.591 -38.829 1.00 58.97 1063 VAL A C 1
ATOM 8182 O O . VAL A 1 1063 ? 1.005 6.148 -38.528 1.00 58.97 1063 VAL A O 1
ATOM 8185 N N . CYS A 1 1064 ? -1.219 6.031 -38.361 1.00 64.75 1064 CYS A N 1
ATOM 8186 C CA . CYS A 1 1064 ? -1.326 7.199 -37.468 1.00 64.75 1064 CYS A CA 1
ATOM 8187 C C . CYS A 1 1064 ? -2.416 7.105 -36.391 1.00 64.75 1064 CYS A C 1
ATOM 8189 O O . CYS A 1 1064 ? -2.750 8.117 -35.777 1.00 64.75 1064 CYS A O 1
ATOM 8191 N N . HIS A 1 1065 ? -3.033 5.934 -36.229 1.00 65.12 1065 HIS A N 1
ATOM 8192 C CA . HIS A 1 1065 ? -4.036 5.578 -35.212 1.00 65.12 1065 HIS A CA 1
ATOM 8193 C C . HIS A 1 1065 ? -5.287 6.476 -35.121 1.00 65.12 1065 HIS A C 1
ATOM 8195 O O . HIS A 1 1065 ? -6.170 6.241 -34.300 1.00 65.12 1065 HIS A O 1
ATOM 8201 N N . LYS A 1 1066 ? -5.445 7.446 -36.034 1.00 65.62 1066 LYS A N 1
ATOM 8202 C CA . LYS A 1 1066 ? -6.677 8.221 -36.219 1.00 65.62 1066 LYS A CA 1
ATOM 8203 C C . LYS A 1 1066 ? -7.848 7.266 -36.445 1.00 65.62 1066 LYS A C 1
ATOM 8205 O O . LYS A 1 1066 ? -7.838 6.490 -37.401 1.00 65.62 1066 LYS A O 1
ATOM 8210 N N . VAL A 1 1067 ? -8.877 7.399 -35.616 1.00 75.50 1067 VAL A N 1
ATOM 8211 C CA . VAL A 1 1067 ? -10.139 6.663 -35.729 1.00 75.50 1067 VAL A CA 1
ATOM 8212 C C . VAL A 1 1067 ? -11.163 7.505 -36.491 1.00 75.50 1067 VAL A C 1
ATOM 8214 O O . VAL A 1 1067 ? -11.327 8.692 -36.208 1.00 75.50 1067 VAL A O 1
ATOM 8217 N N . GLU A 1 1068 ? -11.894 6.898 -37.424 1.00 82.12 1068 GLU A N 1
ATOM 8218 C CA . GLU A 1 1068 ? -13.149 7.463 -37.944 1.00 82.12 1068 GLU A CA 1
ATOM 8219 C C . GLU A 1 1068 ? -14.331 6.594 -37.516 1.00 82.12 1068 GLU A C 1
ATOM 8221 O O . GLU A 1 1068 ? -14.167 5.414 -37.208 1.00 82.12 1068 GLU A O 1
ATOM 8226 N N . LYS A 1 1069 ? -15.524 7.195 -37.467 1.00 85.25 1069 LYS A N 1
ATOM 8227 C CA . LYS A 1 1069 ? -16.767 6.553 -37.029 1.00 85.25 1069 LYS A CA 1
ATOM 8228 C C . LYS A 1 1069 ? -17.889 6.789 -38.033 1.00 85.25 1069 LYS A C 1
ATOM 8230 O O . LYS A 1 1069 ? -18.053 7.905 -38.521 1.00 85.25 1069 LYS A O 1
ATOM 8235 N N . GLU A 1 1070 ? -18.704 5.766 -38.266 1.00 87.25 1070 GLU A N 1
ATOM 8236 C CA . GLU A 1 1070 ? -19.896 5.827 -39.112 1.00 87.25 1070 GLU A CA 1
ATOM 8237 C C . GLU A 1 1070 ? -21.130 5.322 -38.348 1.00 87.25 1070 GLU A C 1
ATOM 8239 O O . GLU A 1 1070 ? -21.102 4.282 -37.689 1.00 87.25 1070 GLU A O 1
ATOM 8244 N N . THR A 1 1071 ? -22.242 6.056 -38.438 1.00 87.69 1071 THR A N 1
ATOM 8245 C CA . THR A 1 1071 ? -23.522 5.665 -37.833 1.00 87.69 1071 THR A CA 1
ATOM 8246 C C . THR A 1 1071 ? -24.298 4.736 -38.766 1.00 87.69 1071 THR A C 1
ATOM 8248 O O . THR A 1 1071 ? -24.865 5.178 -39.766 1.00 87.69 1071 THR A O 1
ATOM 8251 N N . LEU A 1 1072 ? -24.391 3.455 -38.407 1.00 82.81 1072 LEU A N 1
ATOM 8252 C CA . LEU A 1 1072 ? -25.165 2.465 -39.157 1.00 82.81 1072 LEU A CA 1
ATOM 8253 C C . LEU A 1 1072 ? -26.679 2.695 -38.970 1.00 82.81 1072 LEU A C 1
ATOM 8255 O O . LEU A 1 1072 ? -27.131 2.856 -37.831 1.00 82.81 1072 LEU A O 1
ATOM 8259 N N . PRO A 1 1073 ? -27.502 2.685 -40.035 1.00 76.69 1073 PRO A N 1
ATOM 8260 C CA . PRO A 1 1073 ? -28.950 2.850 -39.906 1.00 76.69 1073 PRO A CA 1
ATOM 8261 C C . PRO A 1 1073 ? -29.607 1.666 -39.160 1.00 76.69 1073 PRO A C 1
ATOM 8263 O O . PRO A 1 1073 ? -29.043 0.571 -39.129 1.00 76.69 1073 PRO A O 1
ATOM 8266 N N . PRO A 1 1074 ? -30.808 1.849 -38.572 1.00 82.44 1074 PRO A N 1
ATOM 8267 C CA . PRO A 1 1074 ? -31.588 0.747 -38.003 1.00 82.44 1074 PRO A CA 1
ATOM 8268 C C . PRO A 1 1074 ? -31.864 -0.360 -39.034 1.00 82.44 1074 PRO A C 1
ATOM 8270 O O . PRO A 1 1074 ? -32.098 -0.075 -40.211 1.00 82.44 1074 PRO A O 1
ATOM 8273 N N . ILE A 1 1075 ? -31.901 -1.616 -38.586 1.00 77.81 1075 ILE A N 1
ATOM 8274 C CA . ILE A 1 1075 ? -32.167 -2.777 -39.447 1.00 77.81 1075 ILE A CA 1
ATOM 8275 C C . ILE A 1 1075 ? -33.640 -2.771 -39.876 1.00 77.81 1075 ILE A C 1
ATOM 8277 O O . ILE A 1 1075 ? -34.527 -3.124 -39.101 1.00 77.81 1075 ILE A O 1
ATOM 8281 N N . SER A 1 1076 ? -33.923 -2.414 -41.127 1.00 49.97 1076 SER A N 1
ATOM 8282 C CA . SER A 1 1076 ? -35.272 -2.543 -41.682 1.00 49.97 1076 SER A CA 1
ATOM 8283 C C . SER A 1 1076 ? -35.642 -4.016 -41.884 1.00 49.97 1076 SER A C 1
ATOM 8285 O O . SER A 1 1076 ? -34.994 -4.709 -42.670 1.00 49.97 1076 SER A O 1
ATOM 8287 N N . GLU A 1 1077 ? -36.721 -4.485 -41.251 1.00 53.78 1077 GLU A N 1
ATOM 8288 C CA . GLU A 1 1077 ? -37.298 -5.812 -41.508 1.00 53.78 1077 GLU A CA 1
ATOM 8289 C C . GLU A 1 1077 ? -37.832 -5.920 -42.951 1.00 53.78 1077 GLU A C 1
ATOM 8291 O O . GLU A 1 1077 ? -39.005 -5.649 -43.197 1.00 53.78 1077 GLU A O 1
ATOM 8296 N N . ASN A 1 1078 ? -36.978 -6.287 -43.917 1.00 45.53 1078 ASN A N 1
ATOM 8297 C CA . ASN A 1 1078 ? -37.365 -6.906 -45.197 1.00 45.53 1078 ASN A CA 1
ATOM 8298 C C . ASN A 1 1078 ? -36.150 -7.403 -46.013 1.00 45.53 1078 ASN A C 1
ATOM 8300 O O . ASN A 1 1078 ? -35.782 -6.837 -47.040 1.00 45.53 1078 ASN A O 1
ATOM 8304 N N . THR A 1 1079 ? -35.560 -8.523 -45.600 1.00 34.91 1079 THR A N 1
ATOM 8305 C CA . THR A 1 1079 ? -35.196 -9.614 -46.529 1.00 34.91 1079 THR A CA 1
ATOM 8306 C C . THR A 1 1079 ? -34.952 -10.891 -45.737 1.00 34.91 1079 THR A C 1
ATOM 8308 O O . THR A 1 1079 ? -34.122 -10.934 -44.835 1.00 34.91 1079 THR A O 1
ATOM 8311 N N . THR A 1 1080 ? -35.685 -11.949 -46.071 1.00 41.72 1080 THR A N 1
ATOM 8312 C CA . THR A 1 1080 ? -35.332 -13.311 -45.671 1.00 41.72 1080 THR A CA 1
ATOM 8313 C C . THR A 1 1080 ? -34.400 -13.896 -46.718 1.00 41.72 1080 THR A C 1
ATOM 8315 O O . THR A 1 1080 ? -34.823 -14.012 -47.866 1.00 41.72 1080 THR A O 1
ATOM 8318 N N . ASP A 1 1081 ? -33.219 -14.361 -46.327 1.00 33.56 1081 ASP A N 1
ATOM 8319 C CA . ASP A 1 1081 ? -32.587 -15.480 -47.024 1.00 33.56 1081 ASP A CA 1
ATOM 8320 C C . ASP A 1 1081 ? -31.704 -16.298 -46.077 1.00 33.56 1081 ASP A C 1
ATOM 8322 O O . ASP A 1 1081 ? -31.117 -15.780 -45.125 1.00 33.56 1081 ASP A O 1
ATOM 8326 N N . THR A 1 1082 ? -31.678 -17.612 -46.291 1.00 30.92 1082 THR A N 1
ATOM 8327 C CA . THR A 1 1082 ? -30.968 -18.567 -45.425 1.00 30.92 1082 THR A CA 1
ATOM 8328 C C . THR A 1 1082 ? -29.497 -18.703 -45.817 1.00 30.92 1082 THR A C 1
ATOM 8330 O O . THR A 1 1082 ? -29.206 -18.745 -47.014 1.00 30.92 1082 THR A O 1
ATOM 8333 N N . PRO A 1 1083 ? -28.567 -18.874 -44.858 1.00 33.03 1083 PRO A N 1
ATOM 8334 C CA . PRO A 1 1083 ? -27.157 -19.064 -45.175 1.00 33.03 1083 PRO A CA 1
ATOM 8335 C C . PRO A 1 1083 ? -26.947 -20.373 -45.944 1.00 33.03 1083 PRO A C 1
ATOM 8337 O O . PRO A 1 1083 ? -27.352 -21.446 -45.494 1.00 33.03 1083 PRO A O 1
ATOM 8340 N N . ASN A 1 1084 ? -26.274 -20.287 -47.089 1.00 29.39 1084 ASN A N 1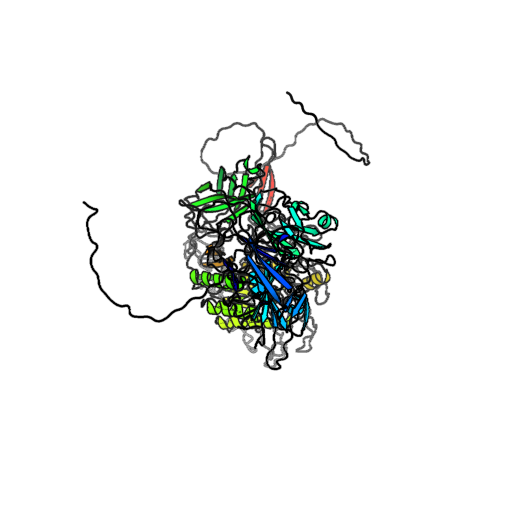
ATOM 8341 C CA . ASN A 1 1084 ? -25.816 -21.442 -47.850 1.00 29.39 1084 ASN A CA 1
ATOM 8342 C C . ASN A 1 1084 ? -24.321 -21.280 -48.145 1.00 29.39 1084 ASN A C 1
ATOM 8344 O O . ASN A 1 1084 ? -23.875 -20.202 -48.532 1.00 29.39 1084 ASN A O 1
ATOM 8348 N N . ALA A 1 1085 ? -23.541 -22.334 -47.927 1.00 33.41 1085 ALA A N 1
ATOM 8349 C CA . ALA A 1 1085 ? -22.089 -22.269 -48.031 1.00 33.41 1085 ALA A CA 1
ATOM 8350 C C . ALA A 1 1085 ? -21.618 -22.438 -49.482 1.00 33.41 1085 ALA A C 1
ATOM 8352 O O . ALA A 1 1085 ? -22.132 -23.309 -50.185 1.00 33.41 1085 ALA A O 1
ATOM 8353 N N . ASN A 1 1086 ? -20.590 -21.684 -49.893 1.00 29.78 1086 ASN A N 1
ATOM 8354 C CA . ASN A 1 1086 ? -19.406 -22.220 -50.584 1.00 29.78 1086 ASN A CA 1
ATOM 8355 C C . ASN A 1 1086 ? -18.325 -21.151 -50.846 1.00 29.78 1086 ASN A C 1
ATOM 8357 O O . ASN A 1 1086 ? -18.589 -19.955 -50.869 1.00 29.78 1086 ASN A O 1
ATOM 8361 N N . ASN A 1 1087 ? -17.103 -21.647 -51.046 1.00 28.42 1087 ASN A N 1
ATOM 8362 C CA . ASN A 1 1087 ? -15.857 -20.934 -51.349 1.00 28.42 1087 ASN A CA 1
ATOM 8363 C C . ASN A 1 1087 ? -15.940 -19.915 -52.505 1.00 28.42 1087 ASN A C 1
ATOM 8365 O O . ASN A 1 1087 ? -16.640 -20.165 -53.484 1.00 28.42 1087 ASN A O 1
ATOM 8369 N N . GLY A 1 1088 ? -15.019 -18.937 -52.515 1.00 26.44 1088 GLY A N 1
ATOM 8370 C CA . GLY A 1 1088 ? -14.349 -18.559 -53.773 1.00 26.44 1088 GLY A CA 1
ATOM 8371 C C . GLY A 1 1088 ? -14.024 -17.080 -54.001 1.00 26.44 1088 GLY A C 1
ATOM 8372 O O . GLY A 1 1088 ? -14.842 -16.346 -54.531 1.00 26.44 1088 GLY A O 1
ATOM 8373 N N . THR A 1 1089 ? -12.780 -16.702 -53.693 1.00 26.98 1089 THR A N 1
ATOM 8374 C CA . THR A 1 1089 ? -11.871 -15.854 -54.502 1.00 26.98 1089 THR A CA 1
ATOM 8375 C C . THR A 1 1089 ? -12.397 -14.914 -55.609 1.00 26.98 1089 THR A C 1
ATOM 8377 O O . THR A 1 1089 ? -13.007 -15.361 -56.575 1.00 26.98 1089 THR A O 1
ATOM 8380 N N . GLN A 1 1090 ? -11.799 -13.710 -55.588 1.00 26.75 1090 GLN A N 1
ATOM 8381 C CA . GLN A 1 1090 ? -11.265 -12.904 -56.711 1.00 26.75 1090 GLN A CA 1
ATOM 8382 C C . GLN A 1 1090 ? -12.013 -11.665 -57.254 1.00 26.75 1090 GLN A C 1
ATOM 8384 O O . GLN A 1 1090 ? -13.197 -11.670 -57.560 1.00 26.75 1090 GLN A O 1
ATOM 8389 N N . THR A 1 1091 ? -11.170 -10.642 -57.480 1.00 26.58 1091 THR A N 1
ATOM 8390 C CA . THR A 1 1091 ? -11.237 -9.542 -58.465 1.00 26.58 1091 THR A CA 1
ATOM 8391 C C . THR A 1 1091 ? -12.437 -8.599 -58.452 1.00 26.58 1091 THR A C 1
ATOM 8393 O O . THR A 1 1091 ? -13.501 -8.893 -58.989 1.00 26.58 1091 THR A O 1
ATOM 8396 N N . GLY A 1 1092 ? -12.170 -7.383 -57.967 1.00 25.62 1092 GLY A N 1
ATOM 8397 C CA . GLY A 1 1092 ? -12.941 -6.186 -58.286 1.00 25.62 1092 GLY A CA 1
ATOM 8398 C C . GLY A 1 1092 ? -12.730 -5.653 -59.709 1.00 25.62 1092 GLY A C 1
ATOM 8399 O O . GLY A 1 1092 ? -11.943 -6.206 -60.473 1.00 25.62 1092 GLY A O 1
ATOM 8400 N N . ALA A 1 1093 ? -13.432 -4.559 -60.026 1.00 27.03 1093 ALA A N 1
ATOM 8401 C CA . ALA A 1 1093 ? -13.118 -3.565 -61.061 1.00 27.03 1093 ALA A CA 1
ATOM 8402 C C . ALA A 1 1093 ? -14.227 -2.487 -61.148 1.00 27.03 1093 ALA A C 1
ATOM 8404 O O . ALA A 1 1093 ? -15.377 -2.798 -61.437 1.00 27.03 1093 ALA A O 1
ATOM 8405 N N . THR A 1 1094 ? -13.821 -1.224 -60.984 1.00 26.36 1094 THR A N 1
ATOM 8406 C CA . THR A 1 1094 ? -14.251 -0.033 -61.757 1.00 26.36 1094 THR A CA 1
ATOM 8407 C C . THR A 1 1094 ? -15.725 0.432 -61.821 1.00 26.36 1094 THR A C 1
ATOM 8409 O O . THR A 1 1094 ? -16.568 -0.184 -62.464 1.00 26.36 1094 THR A O 1
ATOM 8412 N N . ASP A 1 1095 ? -15.884 1.692 -61.390 1.00 28.97 1095 ASP A N 1
ATOM 8413 C CA . ASP A 1 1095 ? -16.515 2.815 -62.116 1.00 28.97 1095 ASP A CA 1
ATOM 8414 C C . ASP A 1 1095 ? -18.036 3.084 -62.132 1.00 28.97 1095 ASP A C 1
ATOM 8416 O O . ASP A 1 1095 ? -18.843 2.285 -62.591 1.00 28.97 1095 ASP A O 1
ATOM 8420 N N . GLN A 1 1096 ? -18.327 4.376 -61.875 1.00 26.69 1096 GLN A N 1
ATOM 8421 C CA . GLN A 1 1096 ? -19.347 5.224 -62.528 1.00 26.69 1096 GLN A CA 1
ATOM 8422 C C . GLN A 1 1096 ? -20.850 4.947 -62.260 1.00 26.69 1096 GLN A C 1
ATOM 8424 O O . GLN A 1 1096 ? -21.281 3.816 -62.098 1.00 26.69 1096 GLN A O 1
ATOM 8429 N N . LYS A 1 1097 ? -21.757 5.941 -62.291 1.00 27.22 1097 LYS A N 1
ATOM 8430 C CA . LYS A 1 1097 ? -21.692 7.397 -61.999 1.00 27.22 1097 LYS A CA 1
ATOM 8431 C C . LYS A 1 1097 ? -23.125 7.976 -62.002 1.00 27.22 1097 LYS A C 1
ATOM 8433 O O . LYS A 1 1097 ? -23.996 7.384 -62.624 1.00 27.22 1097 LYS A O 1
ATOM 8438 N N . ASP A 1 1098 ? -23.287 9.187 -61.455 1.00 27.02 1098 ASP A N 1
ATOM 8439 C CA . ASP A 1 1098 ? -24.373 10.159 -61.721 1.00 27.02 1098 ASP A CA 1
ATOM 8440 C C . ASP A 1 1098 ? -25.845 9.755 -61.418 1.00 27.02 1098 ASP A C 1
ATOM 8442 O O . ASP A 1 1098 ? -26.227 8.592 -61.426 1.00 27.02 1098 ASP A O 1
ATOM 8446 N N . GLY A 1 1099 ? -26.726 10.759 -61.237 1.00 25.08 1099 GLY A N 1
ATOM 8447 C CA . GLY A 1 1099 ? -28.156 10.603 -61.585 1.00 25.08 1099 GLY A CA 1
ATOM 8448 C C . GLY A 1 1099 ? -29.230 11.037 -60.574 1.00 25.08 1099 GLY A C 1
ATOM 8449 O O . GLY A 1 1099 ? -29.988 10.208 -60.085 1.00 25.08 1099 GLY A O 1
ATOM 8450 N N . ASN A 1 1100 ? -29.394 12.345 -60.338 1.00 32.81 1100 ASN A N 1
ATOM 8451 C CA . ASN A 1 1100 ? -30.582 12.909 -59.667 1.00 32.81 1100 ASN A CA 1
ATOM 8452 C C . ASN A 1 1100 ? -31.920 12.514 -60.334 1.00 32.81 1100 ASN A C 1
ATOM 8454 O O . ASN A 1 1100 ? -32.016 12.616 -61.554 1.00 32.81 1100 ASN A O 1
ATOM 8458 N N . ILE A 1 1101 ? -32.965 12.254 -59.527 1.00 27.48 1101 ILE A N 1
ATOM 8459 C CA . ILE A 1 1101 ? -34.412 12.575 -59.703 1.00 27.48 1101 ILE A CA 1
ATOM 8460 C C . ILE A 1 1101 ? -35.156 12.010 -58.466 1.00 27.48 1101 ILE A C 1
ATOM 8462 O O . ILE A 1 1101 ? -34.829 10.918 -58.023 1.00 27.48 1101 ILE A O 1
ATOM 8466 N N . GLY A 1 1102 ? -36.163 12.641 -57.850 1.00 27.06 1102 GLY A N 1
ATOM 8467 C CA . GLY A 1 1102 ? -36.787 13.954 -58.062 1.00 27.06 1102 GLY A CA 1
ATOM 8468 C C . GLY A 1 1102 ? -38.237 13.980 -57.526 1.00 27.06 1102 GLY A C 1
ATOM 8469 O O . GLY A 1 1102 ? -38.835 12.923 -57.361 1.00 27.06 1102 GLY A O 1
ATOM 8470 N N . LEU A 1 1103 ? -38.820 15.181 -57.352 1.00 24.89 1103 LEU A N 1
ATOM 8471 C CA . LEU A 1 1103 ? -40.219 15.450 -56.926 1.00 24.89 1103 LEU A CA 1
ATOM 8472 C C . LEU A 1 1103 ? -40.561 15.154 -55.431 1.00 24.89 1103 LEU A C 1
ATOM 8474 O O . LEU A 1 1103 ? -40.136 14.135 -54.911 1.00 24.89 1103 LEU A O 1
ATOM 8478 N N . VAL A 1 1104 ? -41.453 15.856 -54.704 1.00 28.05 1104 VAL A N 1
ATOM 8479 C CA . VAL A 1 1104 ? -41.776 17.292 -54.418 1.00 28.05 1104 VAL A CA 1
ATOM 8480 C C . VAL A 1 1104 ? -43.171 17.331 -53.722 1.00 28.05 1104 VAL A C 1
ATOM 8482 O O . VAL A 1 1104 ? -43.903 16.350 -53.793 1.00 28.05 1104 VAL A O 1
ATOM 8485 N N . ILE A 1 1105 ? -43.560 18.466 -53.108 1.00 29.02 1105 ILE A N 1
ATOM 8486 C CA . ILE A 1 1105 ? -44.821 18.763 -52.363 1.00 29.02 1105 ILE A CA 1
ATOM 8487 C C . ILE A 1 1105 ? -44.792 18.341 -50.865 1.00 29.02 1105 ILE A C 1
ATOM 8489 O O . ILE A 1 1105 ? -44.573 17.178 -50.564 1.00 29.02 1105 ILE A O 1
ATOM 8493 N N . GLY A 1 1106 ? -45.052 19.219 -49.876 1.00 27.19 1106 GLY A N 1
ATOM 8494 C CA . GLY A 1 1106 ? -45.128 20.689 -49.953 1.00 27.19 1106 GLY A CA 1
ATOM 8495 C C . GLY A 1 1106 ? -45.751 21.453 -48.756 1.00 27.19 1106 GLY A C 1
ATOM 8496 O O . GLY A 1 1106 ? -46.892 21.198 -48.405 1.00 27.19 1106 GLY A O 1
ATOM 8497 N N . ILE A 1 1107 ? -45.036 22.504 -48.308 1.00 30.91 1107 ILE A N 1
ATOM 8498 C CA . ILE A 1 1107 ? -45.498 23.829 -47.792 1.00 30.91 1107 ILE A CA 1
ATOM 8499 C C . ILE A 1 1107 ? -46.266 23.919 -46.435 1.00 30.91 1107 ILE A C 1
ATOM 8501 O O . ILE A 1 1107 ? -47.079 23.075 -46.090 1.00 30.91 1107 ILE A O 1
ATOM 8505 N N . VAL A 1 1108 ? -46.068 25.072 -45.759 1.00 27.20 1108 VAL A N 1
ATOM 8506 C CA . VAL A 1 1108 ? -46.771 25.677 -44.589 1.00 27.20 1108 VAL A CA 1
ATOM 8507 C C . VAL A 1 1108 ? -46.132 25.335 -43.228 1.00 27.20 1108 VAL A C 1
ATOM 8509 O O . VAL A 1 1108 ? -46.357 24.263 -42.688 1.00 27.20 1108 VAL A O 1
ATOM 8512 N N . LEU A 1 1109 ? -45.178 26.119 -42.696 1.00 28.06 1109 LEU A N 1
ATOM 8513 C CA . LEU A 1 1109 ? -45.234 27.503 -42.149 1.00 28.06 1109 LEU A CA 1
ATOM 8514 C C . LEU A 1 1109 ? -46.060 27.655 -40.856 1.00 28.06 1109 LEU A C 1
ATOM 8516 O O . LEU A 1 1109 ? -47.271 27.471 -40.868 1.00 28.06 1109 LEU A O 1
ATOM 8520 N N . GLY A 1 1110 ? -45.414 28.105 -39.771 1.00 26.11 1110 GLY A N 1
ATOM 8521 C CA . GLY A 1 1110 ? -46.080 28.367 -38.486 1.00 26.11 1110 GLY A CA 1
ATOM 8522 C C . GLY A 1 1110 ? -45.134 28.734 -37.335 1.00 26.11 1110 GLY A C 1
ATOM 8523 O O . GLY A 1 1110 ? -45.109 28.043 -36.324 1.00 26.11 1110 GLY A O 1
ATOM 8524 N N . ALA A 1 1111 ? -44.333 29.794 -37.479 1.00 31.80 1111 ALA A N 1
ATOM 8525 C CA . ALA A 1 1111 ? -43.483 30.299 -36.394 1.00 31.80 1111 ALA A CA 1
ATOM 8526 C C . ALA A 1 1111 ? -44.224 31.313 -35.503 1.00 31.80 1111 ALA A C 1
ATOM 8528 O O . ALA A 1 1111 ? -45.039 32.073 -36.018 1.00 31.80 1111 ALA A O 1
ATOM 8529 N N . VAL A 1 1112 ? -43.870 31.376 -34.210 1.00 27.20 1112 VAL A N 1
ATOM 8530 C CA . VAL A 1 1112 ? -43.730 32.595 -33.374 1.00 27.20 1112 VAL A CA 1
ATOM 8531 C C . VAL A 1 1112 ? -43.226 32.184 -31.977 1.00 27.20 1112 VAL A C 1
ATOM 8533 O O . VAL A 1 1112 ? -43.598 31.133 -31.465 1.00 27.20 1112 VAL A O 1
ATOM 8536 N N . ALA A 1 1113 ? -42.358 32.997 -31.372 1.00 30.81 1113 ALA A N 1
ATOM 8537 C CA . ALA A 1 1113 ? -41.843 32.815 -30.007 1.00 30.81 1113 ALA A CA 1
ATOM 8538 C C . ALA A 1 1113 ? -42.559 33.746 -29.004 1.00 30.81 1113 ALA A C 1
ATOM 8540 O O . ALA A 1 1113 ? -43.295 34.625 -29.444 1.00 30.81 1113 ALA A O 1
ATOM 8541 N N . VAL A 1 1114 ? -42.290 33.603 -27.692 1.00 30.03 1114 VAL A N 1
ATOM 8542 C CA . VAL A 1 1114 ? -41.990 34.694 -26.716 1.00 30.03 1114 VAL A CA 1
ATOM 8543 C C . VAL A 1 1114 ? -42.146 34.226 -25.250 1.00 30.03 1114 VAL A C 1
ATOM 8545 O O . VAL A 1 1114 ? -43.208 33.786 -24.837 1.00 30.03 1114 VAL A O 1
ATOM 8548 N N . LEU A 1 1115 ? -41.050 34.378 -24.492 1.00 29.25 1115 LEU A N 1
ATOM 8549 C CA . LEU A 1 1115 ? -40.891 34.681 -23.051 1.00 29.25 1115 LEU A CA 1
ATOM 8550 C C . LEU A 1 1115 ? -41.963 34.270 -22.003 1.00 29.25 1115 LEU A C 1
ATOM 8552 O O . LEU A 1 1115 ? -43.068 34.801 -21.996 1.00 29.25 1115 LEU A O 1
ATOM 8556 N N . GLY A 1 1116 ? -41.490 33.637 -20.914 1.00 28.03 1116 GLY A N 1
ATOM 8557 C CA . GLY A 1 1116 ? -41.500 34.326 -19.606 1.00 28.03 1116 GLY A CA 1
ATOM 8558 C C . GLY A 1 1116 ? -42.141 33.649 -18.376 1.00 28.03 1116 GLY A C 1
ATOM 8559 O O . GLY A 1 1116 ? -43.352 33.512 -18.301 1.00 28.03 1116 GLY A O 1
ATOM 8560 N N . GLY A 1 1117 ? -41.327 33.442 -17.326 1.00 27.72 1117 GLY A N 1
ATOM 8561 C CA . GLY A 1 1117 ? -41.689 33.844 -15.950 1.00 27.72 1117 GLY A CA 1
ATOM 8562 C C . GLY A 1 1117 ? -42.317 32.829 -14.972 1.00 27.72 1117 GLY A C 1
ATOM 8563 O O . GLY A 1 1117 ? -43.527 32.676 -14.943 1.00 27.72 1117 GLY A O 1
ATOM 8564 N N . ALA A 1 1118 ? -41.474 32.284 -14.080 1.00 28.55 1118 ALA A N 1
ATOM 8565 C CA . ALA A 1 1118 ? -41.680 31.998 -12.639 1.00 28.55 1118 ALA A CA 1
ATOM 8566 C C . ALA A 1 1118 ? -43.040 31.481 -12.079 1.00 28.55 1118 ALA A C 1
ATOM 8568 O O . ALA A 1 1118 ? -44.073 32.133 -12.195 1.00 28.55 1118 ALA A O 1
ATOM 8569 N N . GLY A 1 1119 ? -43.005 30.415 -11.256 1.00 27.97 1119 GLY A N 1
ATOM 8570 C CA . GLY A 1 1119 ? -44.154 30.003 -10.425 1.00 27.97 1119 GLY A CA 1
ATOM 8571 C C . GLY A 1 1119 ? -43.897 28.825 -9.466 1.00 27.97 1119 GLY A C 1
ATOM 8572 O O . GLY A 1 1119 ? -43.742 27.690 -9.894 1.00 27.97 1119 GLY A O 1
ATOM 8573 N N . PHE A 1 1120 ? -43.875 29.099 -8.160 1.00 28.38 1120 PHE A N 1
ATOM 8574 C CA . PHE A 1 1120 ? -43.633 28.164 -7.045 1.00 28.38 1120 PHE A CA 1
ATOM 8575 C C . PHE A 1 1120 ? -44.620 26.965 -6.918 1.00 28.38 1120 PHE A C 1
ATOM 8577 O O . PHE A 1 1120 ? -45.815 27.173 -6.748 1.00 28.38 1120 PHE A O 1
ATOM 8584 N N . ALA A 1 1121 ? -44.052 25.755 -6.796 1.00 29.20 1121 ALA A N 1
ATOM 8585 C CA . ALA A 1 1121 ? -44.159 24.829 -5.643 1.00 29.20 1121 ALA A CA 1
ATOM 8586 C C . ALA A 1 1121 ? -45.427 23.979 -5.290 1.00 29.20 1121 ALA A C 1
ATOM 8588 O O . ALA A 1 1121 ? -46.570 24.406 -5.384 1.00 29.20 1121 ALA A O 1
ATOM 8589 N N . VAL A 1 1122 ? -45.114 22.816 -4.675 1.00 28.28 1122 VAL A N 1
ATOM 8590 C CA . VAL A 1 1122 ? -45.894 21.936 -3.755 1.00 28.28 1122 VAL A CA 1
ATOM 8591 C C . VAL A 1 1122 ? -46.805 20.803 -4.309 1.00 28.28 1122 VAL A C 1
ATOM 8593 O O . VAL A 1 1122 ? -47.700 20.992 -5.120 1.00 28.28 1122 VAL A O 1
ATOM 8596 N N . TYR A 1 1123 ? -46.538 19.611 -3.744 1.00 27.38 1123 TYR A N 1
ATOM 8597 C CA . TYR A 1 1123 ? -47.254 18.315 -3.676 1.00 27.38 1123 TYR A CA 1
ATOM 8598 C C . TYR A 1 1123 ? -48.808 18.396 -3.580 1.00 27.38 1123 TYR A C 1
ATOM 8600 O O . TYR A 1 1123 ? -49.342 19.388 -3.103 1.00 27.38 1123 TYR A O 1
ATOM 8608 N N . TRP A 1 1124 ? -49.611 17.363 -3.925 1.00 24.27 1124 TRP A N 1
ATOM 8609 C CA . TRP A 1 1124 ? -49.665 16.063 -3.213 1.00 24.27 1124 TRP A CA 1
ATOM 8610 C C . TRP A 1 1124 ? -50.501 14.950 -3.926 1.00 24.27 1124 TRP A C 1
ATOM 8612 O O . TRP A 1 1124 ? -51.598 15.204 -4.403 1.00 24.27 1124 TRP A O 1
ATOM 8622 N N . PHE A 1 1125 ? -49.990 13.706 -3.903 1.00 26.09 1125 PHE A N 1
ATOM 8623 C CA . PHE A 1 1125 ? -50.657 12.371 -3.878 1.00 26.09 1125 PHE A CA 1
ATOM 8624 C C . PHE A 1 1125 ? -51.775 11.914 -4.870 1.00 26.09 1125 PHE A C 1
ATOM 8626 O O . PHE A 1 1125 ? -52.921 12.337 -4.812 1.00 26.09 1125 PHE A O 1
ATOM 8633 N N . VAL A 1 1126 ? -51.453 10.822 -5.593 1.00 27.44 1126 VAL A N 1
ATOM 8634 C CA . VAL A 1 1126 ? -52.119 9.484 -5.588 1.00 27.44 1126 VAL A CA 1
ATOM 8635 C C . VAL A 1 1126 ? -53.643 9.351 -5.835 1.00 27.44 1126 VAL A C 1
ATOM 8637 O O . VAL A 1 1126 ? -54.449 9.663 -4.968 1.00 27.44 1126 VAL A O 1
ATOM 8640 N N . ILE A 1 1127 ? -54.018 8.592 -6.888 1.00 28.19 1127 ILE A N 1
ATOM 8641 C CA . ILE A 1 1127 ? -54.890 7.388 -6.780 1.00 28.19 1127 ILE A CA 1
ATOM 8642 C C . ILE A 1 1127 ? -54.749 6.443 -8.001 1.00 28.19 1127 ILE A C 1
ATOM 8644 O O . ILE A 1 1127 ? -54.268 6.832 -9.060 1.00 28.19 1127 ILE A O 1
ATOM 8648 N N . LYS A 1 1128 ? -55.112 5.160 -7.827 1.00 29.88 1128 LYS A N 1
ATOM 8649 C CA . LYS A 1 1128 ? -54.695 3.997 -8.645 1.00 29.88 1128 LYS A CA 1
ATOM 8650 C C . LYS A 1 1128 ? -55.878 3.232 -9.276 1.00 29.88 1128 LYS A C 1
ATOM 8652 O O . LYS A 1 1128 ? -56.651 2.629 -8.533 1.00 29.88 1128 LYS A O 1
ATOM 8657 N N . LYS A 1 1129 ? -55.970 3.168 -10.619 1.00 26.83 1129 LYS A N 1
ATOM 8658 C CA . LYS A 1 1129 ? -56.666 2.138 -11.457 1.00 26.83 1129 LYS A CA 1
ATOM 8659 C C . LYS A 1 1129 ? -56.392 2.441 -12.950 1.00 26.83 1129 LYS A C 1
ATOM 8661 O O . LYS A 1 1129 ? -56.562 3.591 -13.318 1.00 26.83 1129 LYS A O 1
ATOM 8666 N N . ARG A 1 1130 ? -55.881 1.576 -13.843 1.00 30.98 1130 ARG A N 1
ATOM 8667 C CA . ARG A 1 1130 ? -55.950 0.112 -14.112 1.00 30.98 1130 ARG A CA 1
ATOM 8668 C C . ARG A 1 1130 ? -57.101 -0.288 -15.063 1.00 30.98 1130 ARG A C 1
ATOM 8670 O O . ARG A 1 1130 ? -58.262 -0.089 -14.710 1.00 30.98 1130 ARG A O 1
ATOM 8677 N N . LYS A 1 1131 ? -56.724 -1.000 -16.142 1.00 30.14 1131 LYS A N 1
ATOM 8678 C CA . LYS A 1 1131 ? -57.487 -1.527 -17.302 1.00 30.14 1131 LYS A CA 1
ATOM 8679 C C . LYS A 1 1131 ? -57.641 -0.558 -18.488 1.00 30.14 1131 LYS A C 1
ATOM 8681 O O . LYS A 1 1131 ? -57.901 0.618 -18.266 1.00 30.14 1131 LYS A O 1
ATOM 8686 N N . THR A 1 1132 ? -57.565 -1.031 -19.735 1.00 36.94 1132 THR A N 1
ATOM 8687 C CA . THR A 1 1132 ? -57.375 -2.434 -20.191 1.00 36.94 1132 THR A CA 1
ATOM 8688 C C . THR A 1 1132 ? -55.927 -2.885 -20.166 1.00 36.94 1132 THR A C 1
ATOM 8690 O O . THR A 1 1132 ? -55.129 -2.249 -20.881 1.00 36.94 1132 THR A O 1
#

Foldseek 3Di:
DPVDDDDDDDDDDDDDDDDDDDDDDDDDADAQKFWDFPVRHGDQEAAPQTFTKIAGADAEQFKKKAKDAPPCLLVAGQFMFGAHDDDDDPDPDHDGHYHRDIDRRQPGDGDDPRVVVDNGDDFHKMKMFMAHGNDHRHDGPGRHIDIHGHHYDQKDWPDFEAEALDWTKMFGHFDDDPQFFKKKAKFADDDPPDPPFWDGLDMDTRHGDIDTPFFCVVVVVDDDDPVLQVVCVVLLHGSQFAGGEAFHKMKIFIAPRDPDPTGDTDGPGIHIHGYHFQWAWPDQEAEWPDFTKIFGTPPDDQQKKKFKAADDSYDPPQPGTQFMDGDHPVCVVVRMDTRLPTDGDPQHPPCSTDFFHKMKIFMFGDPDPDGTRHGHRHIDIHGYAFDEAAWWPDKDWDAPDLQAQFSFGKIKTFHPQVLCVPPRRHQQWKWKAFDDPVGGDQQADTQATFGDPGRMGMDGADRFFGDPPRGQWMKIWTDTNNGTHPDIDIDGRDPSSVNHDDQADFLAKAWEFEQLAQDLDCPDLSVVLLLLVLLLCCVPPLPHQAYEYLANQHNALDPSRLVSSVVSNVVSVRLHFYAYAHALSLQGHDDPVRDRDPCLLVSLVSLLVSNCVRCVVNVNNVQRDPVSGRWGWDATSREIETHAYAPDNDRAREDEPVNLVVLLVRCVVVHDLLGAHEYRHAADAAQFAPCRDPLLQSHHYAYYPVSVVVVVVVPDDGCLNVRCQSVLQSQQVRLSYAYEYERSLADLSAARQWGDLVDGDDQPSADADPVRHHPSSNRHRRHYGYFHHSQWHWYPSNDPNNRTDTRRQWGKIWMWIRGPFKIWTWMATSNSSHTHSSRTGIDTRPPVPPPPPAPLDPDLADPRPGDGDDDDPDRDDPDQQDQADPHPGHGDDHDDFDPPDLPHQAGPNNNPDGDDDDDDDADEDDDDDQADPPPRHGHDYDDADPPDQPDLAGPVGDPHGDDRPDALDDDPDPDQARPVPRHGHDDDPDDPDPAADDDQADPVPRDGHDGDDFDAPFLQGQHGPRNRRDGDDRNDHFQKDDWAWPADAAQPGWTKIWIAGPTPRDIDMDIHDHDHPDDDDDDDDDDDDDDDDDDDDDDDDDDDDDDDDDDDDDDDDDDDDDDDDDDDDDDD

pLDDT: mean 70.12, std 20.49, range [24.27, 98.5]

=== Feature glossary ===
Legend for the data blocks above and below:

— What the protein is —

The amino-acid sequence is the protein's primary structure: the linear order of residues from the N-terminus to the C-terminus, written in one-letter code. Everything else here — the 3D coordinates, the secondary structure, the domain annotations — is ultimately a consequence of this string.

Functional annotations link the protein to curated databases. InterPro entries identify conserved domains and families by matching the sequence against member-database signatures (Pfam, PROSITE, CDD, …). Gene Ontology (GO) terms describe molecular function, biological process, and cellular component in a controlled vocabulary. CATH places the structure in a hierarchical fold classification (Class/Architecture/Topology/Homologous-superfamily). The organism is the source species.

— Where its atoms are —

Atomic coordinates in PDBx/mmCIF format — the same representation the Protein Data Bank distributes. Each line of the _atom_site loop places one backbone atom in Cartesian space (units: ångströms, origin: arbitrary).

The six renders are orthographic views along the three Cartesian axes in both directions. Representation (cartoon, sticks, or surface) and color scheme (sequence-rainbow or by-chain) vary across proteins so the training set covers all the common visualization conventions.

— Local backbone conformation —

Eight-state secondary structure (DSSP): H is the canonical α-helix, G the tighter 3₁₀-helix, I the wider π-helix; E/B are β-structure, T and S are turns and bends, and '-' is everything else. DSSP derives these from the pattern of main-chain N–H···O=C hydrogen bonds, not from the sequence.

Three-state secondary structure (P-SEA) collapses the eight DSSP classes into helix (a), strand (b), and coil (c). P-SEA assigns these from Cα geometry alone — distances and angles — without requiring backbone oxygens, so it works on any Cα trace.

φ (phi) and ψ (psi) are the two rotatable backbone dihedrals per residue: φ is the C(i-1)–N–Cα–C torsion, ψ is the N–Cα–C–N(i+1) torsion, both in degrees on (−180°, 180°]. α-helical residues cluster near (−60°, −45°); β-strand residues near (−120°, +130°). A Ramachandran plot is simply a scatter of (φ, ψ) for every residue.

— Global shape and packing —

The geometric summary reports three shape descriptors. Rg (radius of gyration) measures how spread out the Cα atoms are about their centre of mass; compact globular proteins have small Rg, elongated or unfolded ones large. Cα contacts (<8 Å, |i−j|>4) count long-range residue pairs in spatial proximity — high for tightly packed folds, near zero for rods or random coil. The bounding-box extents give the protein's footprint along x, y, z in Å.

SASA measures how much of the protein is reachable by solvent. It is computed by rolling a water-sized probe over the atomic surface and summing the exposed area (Å²). Per-residue SASA distinguishes core (buried, low SASA) from surface (exposed, high SASA) residues; total SASA is a whole-molecule size measure.

Plot images: a contact map (which residues are close in 3D, as an N×N binary image), a Ramachandran scatter (backbone torsion angles, revealing secondary-structure composition at a glance), and — for AlphaFold structures — a PAE heatmap (pairwise prediction confidence).

— Structural neighborhood —

A 3Di character summarizes, for each residue, the relative orientation of the Cα frame of its nearest spatial neighbor. Because it encodes fold topology rather than chemistry, 3Di alignments detect remote structural similarity that sequence alignment misses.

The Foldseek neighbor list gives the closest experimentally determined structures in the PDB, ranked by structural alignment. TM-score near 1 means near-identical fold; near 0.3 means only rough topology match. This is how one finds what a novel AlphaFold prediction most resembles in the solved-structure universe.

— Confidence and disorder —

For AlphaFold models, the B-factor field carries pLDDT — the model's own estimate of local accuracy on a 0–100 scale. Regions with pLDDT<50 should be treated as essentially unmodeled; they often correspond to intrinsically disordered segments.

Crystallographic B-factors measure how much each atom's electron density is smeared out, in Å². They rise in mobile loops and surface residues and fall in the buried interior. In AlphaFold models this column is repurposed to hold pLDDT instead.

Predicted Aligned Error (PAE) is an AlphaFold confidence matrix: entry (i, j) is the expected error in the position of residue j, in ångströms, when the prediction is superimposed on the true structure at residue i. Low PAE within a block of residues means that block is internally rigid and well-predicted; high PAE between two blocks means their relative placement is uncertain even if each block individually is confident.